Protein 3UES (pdb70)

Radius of gyration: 29.98 Å; Cα contacts (8 Å, |Δi|>4): 2224; chains: 2; bounding box: 61×83×95 Å

Foldseek 3Di:
DDLVQAQFFFADPLLVVVVVQQEAAEAEDDLCLQVVDQDDQAPPQQQSGAFAPADLLQVLVLRVLLVGQAYEYAQADLNGEGQACAPLDNSYLLRYPYVDSPDRVLQVNLVSCVVSNHAYAYEYELRYNYDPCAQVEVVSLVSSLSVVLCSLAPRPAHAEYEYDLDDDQPDPGGDYQHPVVVSVVSCCVRHVSHAYEPLAASEHEQADAALDFALAWFQKFQSCSNRQSRRVDDHSNDSDGDDCVNCVVRVNRIHGHFYAHHYEQFPGQADDVVGPVVGHALVRVLVSSQRASQRRYRYYYYQYAHSNNHRDVRNSNSSNSNSVVVVVVVVLFLPFDWDKDWPADRVQRVLAPPPDLPGWDWHPQPSQKTKMKTFGPAWDKFWKKKWAFSSSRHWWQAKKWKKFQAPVRDIGTFDMGGGAYGMHIGGGDIGIGRMMMITRNGTSTITIIRYITTGHD/DFDLVQAFFFFADPLLVVVLVQQEAAEAEDDLCLQVVDQDDLAPDQQQSQAFAPADLLQVLVLLVLLVGQAYEYAQADQNGEGQACQPLDNRYLLRYCHVDSPGRVLQVNLVSCVVSNHAYAYEYEPHHNYDPCALVEVVVLVVSLSVLLVSLAPRPAHAEYEYALDDDLPDPGGAYQHPVVVSVVSCCVRHVSHHYEPLAQNEHEQADAALDAALAWFQKFQSCQNHQSRRVDDHSNDSDGDPCVNCRVVHNRIHGHFYAHEYEQFPGQEDDVVGPVRGHALVRVLVSSLRASQRRYRYYYYFYAHSNNHRDVRNSNSSNSNSVVVVVVVVQLLPFDWQKAWQADRVQRVLANVPDLQGWDWHPQPSQWTKIKTFHPAFDKFWKKKWAFSRSRHWWQAKKWKKFQAVVRRIGTFDMGGTAYGMHIGGGDTGTGRMMMITSNGTSGITIIRYIGTGHD

Solvent-accessible surface area: 34721 Å² total; per-residue (Å²): 104,68,36,56,2,4,0,22,0,58,6,12,60,31,8,20,50,6,4,67,20,21,5,0,0,2,0,6,2,3,2,0,2,53,40,94,90,62,103,0,112,10,129,21,82,27,59,92,0,84,6,162,87,10,54,9,57,49,0,0,82,5,0,72,48,0,44,12,31,0,0,0,0,0,0,0,14,2,3,3,2,0,2,2,58,8,177,75,25,169,22,1,0,27,43,7,63,5,101,148,18,172,6,20,0,0,91,41,0,2,76,0,0,126,155,46,68,10,100,9,0,0,0,0,0,1,2,1,57,20,22,136,10,2,23,136,22,141,52,0,9,61,12,0,7,17,0,0,11,6,0,2,38,68,8,31,103,4,21,1,0,3,0,21,28,38,70,33,43,59,208,148,39,104,84,16,167,35,57,24,77,42,0,39,9,0,0,68,5,2,21,11,95,0,1,0,0,7,0,0,27,6,0,1,39,4,10,40,80,86,12,115,22,19,113,70,3,17,0,0,0,2,67,100,4,55,65,34,43,29,158,174,106,34,34,3,106,49,100,74,7,1,24,81,156,35,1,44,85,62,31,18,68,0,1,5,3,0,0,1,0,0,9,11,0,7,89,5,46,2,20,16,130,73,26,43,119,111,26,49,47,14,86,98,1,19,73,16,4,2,50,0,3,2,4,3,4,1,2,0,0,0,0,0,0,10,47,81,0,43,4,18,151,51,0,41,115,10,0,96,6,0,8,113,70,15,59,92,5,88,116,35,14,84,61,45,157,28,127,18,178,22,57,20,34,82,108,20,6,63,61,1,63,70,68,68,144,91,35,44,0,116,3,71,108,127,29,107,72,21,19,0,39,0,53,14,90,107,62,44,39,1,17,0,0,0,0,19,7,9,8,76,56,2,0,20,0,41,62,0,91,0,13,1,34,26,70,105,69,61,108,117,71,25,18,87,14,12,3,1,0,32,11,32,11,23,121,34,127,81,31,86,0,36,15,0,26,0,58,3,89,20,26,0,71,19,2,11,0,6,53,2,10,3,3,134,63,120,52,69,35,54,0,4,0,21,0,65,6,13,61,34,7,20,51,6,4,71,20,14,5,0,0,2,0,6,1,3,2,0,4,43,44,90,106,62,102,0,133,10,130,24,83,26,57,92,0,64,6,110,124,12,61,11,55,46,0,0,82,5,0,71,42,0,48,10,28,0,0,0,0,0,0,0,14,3,3,4,2,0,3,4,58,10,173,81,29,216,19,1,0,55,56,7,58,4,102,153,19,180,5,23,0,0,84,42,0,2,74,0,0,125,156,46,69,10,100,7,0,0,0,0,0,2,1,2,63,23,25,140,10,5,29,143,23,140,48,0,9,59,15,0,7,18,0,0,14,8,0,3,39,74,6,30,99,4,23,1,0,3,0,20,27,40,70,34,42,60,181,146,32,111,76,14,173,32,56,22,78,42,0,39,9,0,0,68,5,2,11,8,95,0,1,0,0,7,0,0,27,6,0,2,40,4,8,39,77,88,11,117,22,19,116,65,4,18,0,0,0,1,64,99,4,57,64,34,42,28,157,176,109,32,35,2,108,49,102,76,7,1,25,78,152,36,1,36,83,60,28,13,65,0,1,5,3,0,0,0,1,0,9,10,0,8,89,4,46,2,16,12,134,88,26,47,122,109,24,50,48,16,84,98,1,20,73,16,1,2,52,0,4,2,4,4,4,1,1,0,0,0,0,0,0,9,27,91,0,71,3,15,137,49,0,26,87,9,0,61,6,0,9,148,85,10,55,117,12,95,110,40,10,85,79,49,162,22,109,13,141,22,59,20,33,81,104,19,8,65,63,0,64,70,61,70,132,92,35,45,0,114,4,70,108,129,27,108,71,20,18,0,40,0,51,16,80,123,68,38,47,2,16,0,0,0,0,16,7,9,7,71,46,3,0,20,0,40,62,0,92,0,10,1,32,26,69,108,64,60,105,118,72,24,16,88,13,12,3,1,0,28,14,30,10,22,117,33,126,87,33,87,0,36,16,0,24,0,56,2,87,18,27,0,71,21,2,15,0,6,52,2,4,4,5,146,66

Secondary structure (DSSP, 8-state):
--HHHHTT----HHHHHHHTT-EEEEE--SHHHHHT-SS--S---GGG---SS--HHHHHHHHHHTT-SEEEEEEE-TT--BSS--TT-S-BGGGSSGGGGT--HHHHHHHHHHHTT-EEEEEE-S--SS-TTTTSSHHHHHHHHHHHHHHHHSSS--SEEEE-------TTS------HHHHHHHHHHH-TTSEEEESSSSBEE-S-SS----SS--SEEEGGGGGTT------TT-S-SSSHHHHGGGTT-EEE--EEEEEESSSSSS--GGGTT-PPPHHHHHHHHHHHHTBTEEEEEE-PPPTTSS--HHHHHHHHHHHHHHHHHHHHHHT---EEEESS-GGGGGGGSSS-TT--B---TT-SS-EEEEEEEEEEEEEEEEEEE-GGG---EEEEEEEEE-TTS-EEEEEEES--TT-EEEEEEEEEEEEEEEEEEEESSS--EEEEEEE--/---HHHHTT----HHHHHHHHH-EEEEE--SHHHHHT-SS--S---GGG---SS--HHHHHHHHHHTT-SEEEEEEE-TT--BSS--TT-S-BGGGSSGGGGT--HHHHHHHHHHHTT-EEEEEE-S--SS-TTTTSSHHHHHHHHHHHHHHHHHSS--SEEEE-------TT-------HHHHHHHHHHH-TTSEEEESSSSBEE-S-SS----SS--SEEEGGGGGTT------TT-S-SSSHHHHGGGTT-EEE--EEEEEESSSSSS--GGGTTSPPPHHHHHHHHHHHHTBTEEEEEE----TTSS--HHHHHHHHHHHHHHHHHHHHHHH---EEEESS-GGGGGGGSSS-TT--B---TT-SS-EEEEEEEEEEEEEEEEEEE-GGG---EEEEEEEEE-TTS-EEEEEEES--TT-EEEEEEEEEEEEEEEEEEEESSS--EEEEEEE--

Nearest PDB structures (foldseek):
  3ues-assembly1_A  TM=1.002E+00  e=0.000E+00  Bifidobacterium longum subsp. infantis ATCC 15697 = JCM 1222 = DSM 20088
  3uet-assembly1_B  TM=9.869E-01  e=4.294E-101  Bifidobacterium longum subsp. infantis ATCC 15697 = JCM 1222 = DSM 20088
  3mo4-assembly2_B  TM=9.809E-01  e=2.791E-100  Bifidobacterium longum subsp. infantis ATCC 15697 = JCM 1222 = DSM 20088
  3mo4-assembly1_A  TM=9.846E-01  e=1.029E-96  Bifidobacterium longum subsp. infantis ATCC 15697 = JCM 1222 = DSM 20088
  6orh-assembly1_A  TM=9.329E-01  e=2.055E-47  Streptococcus pneumoniae TIGR4

B-factor: mean 22.41, std 9.6, range [10.86, 83.69]

Structure (mmCIF, N/CA/C/O backbone):
data_3UES
#
_entry.id   3UES
#
_cell.length_a   63.981
_cell.length_b   120.597
_cell.length_c   142.469
_cell.angle_alpha   90.00
_cell.angle_beta   90.00
_cell.angle_gamma   90.00
#
_symmetry.space_group_name_H-M   'P 21 21 21'
#
loop_
_entity.id
_entity.type
_entity.pdbx_description
1 polymer Alpha-1,3/4-fucosidase
2 non-polymer (2S,3R,4S,5R)-2-METHYLPIPERIDINE-3,4,5-TRIOL
3 non-polymer 1,2-ETHANEDIOL
4 non-polymer 'SODIUM ION'
5 water water
#
loop_
_atom_site.group_PDB
_atom_site.id
_atom_site.type_symbol
_atom_site.label_atom_id
_atom_site.label_alt_id
_atom_site.label_comp_id
_atom_site.label_asym_id
_atom_site.label_entity_id
_atom_site.label_seq_id
_atom_site.pdbx_PDB_ins_code
_atom_site.Cartn_x
_atom_site.Cartn_y
_atom_site.Cartn_z
_atom_site.occupancy
_atom_site.B_iso_or_equiv
_atom_site.auth_seq_id
_atom_site.auth_comp_id
_atom_site.auth_asym_id
_atom_site.auth_atom_id
_atom_site.pdbx_PDB_model_num
ATOM 1 N N . ILE A 1 9 ? -3.655 -14.319 1.800 1.00 30.66 9 ILE A N 1
ATOM 2 C CA . ILE A 1 9 ? -4.560 -13.288 2.483 1.00 28.77 9 ILE A CA 1
ATOM 3 C C . ILE A 1 9 ? -5.432 -14.087 3.482 1.00 27.88 9 ILE A C 1
ATOM 4 O O . ILE A 1 9 ? -5.799 -15.246 3.258 1.00 34.50 9 ILE A O 1
ATOM 9 N N . ASN A 1 10 ? -5.876 -13.456 4.571 1.00 24.99 10 ASN A N 1
ATOM 10 C CA . ASN A 1 10 ? -6.647 -14.209 5.533 1.00 25.44 10 ASN A CA 1
ATOM 11 C C . ASN A 1 10 ? -8.079 -13.745 5.604 1.00 25.42 10 ASN A C 1
ATOM 12 O O . ASN A 1 10 ? -8.365 -12.838 6.372 1.00 22.31 10 ASN A O 1
ATOM 17 N N . LEU A 1 11 ? -8.928 -14.273 4.751 1.00 21.93 11 LEU A N 1
ATOM 18 C CA . LEU A 1 11 ? -10.295 -13.828 4.643 1.00 23.20 11 LEU A CA 1
ATOM 19 C C . LEU A 1 11 ? -11.065 -14.208 5.891 1.00 22.86 11 LEU A C 1
ATOM 20 O O . LEU A 1 11 ? -11.986 -13.507 6.307 1.00 19.82 11 LEU A O 1
ATOM 25 N N . ASN A 1 12 ? -10.716 -15.315 6.560 1.00 20.24 12 ASN A N 1
ATOM 26 C CA . ASN A 1 12 ? -11.490 -15.639 7.800 1.00 19.93 12 ASN A CA 1
ATOM 27 C C . ASN A 1 12 ? -11.322 -14.532 8.873 1.00 20.23 12 ASN A C 1
ATOM 28 O O . ASN A 1 12 ? -12.144 -14.412 9.751 1.00 22.49 12 ASN A O 1
ATOM 33 N N . TYR A 1 13 ? -10.174 -13.865 8.843 1.00 18.42 13 TYR A N 1
ATOM 34 C CA . TYR A 1 13 ? -9.979 -12.714 9.743 1.00 17.45 13 TYR A CA 1
ATOM 35 C C . TYR A 1 13 ? -10.631 -11.472 9.163 1.00 16.25 13 TYR A C 1
ATOM 36 O O . TYR A 1 13 ? -11.550 -10.835 9.727 1.00 16.81 13 TYR A O 1
ATOM 45 N N . LEU A 1 14 ? -10.235 -11.118 7.924 1.00 16.75 14 LEU A N 1
ATOM 46 C CA . LEU A 1 14 ? -10.679 -9.836 7.369 1.00 17.16 14 LEU A CA 1
ATOM 47 C C . LEU A 1 14 ? -12.174 -9.746 7.236 1.00 16.47 14 LEU A C 1
ATOM 48 O O . LEU A 1 14 ? -12.756 -8.682 7.463 1.00 16.40 14 LEU A O 1
ATOM 53 N N . ALA A 1 15 ? -12.869 -10.815 6.814 1.00 16.91 15 ALA A N 1
ATOM 54 C CA . ALA A 1 15 ? -14.287 -10.807 6.669 1.00 15.83 15 ALA A CA 1
ATOM 55 C C . ALA A 1 15 ? -15.156 -10.797 7.943 1.00 14.92 15 ALA A C 1
ATOM 56 O O . ALA A 1 15 ? -16.404 -10.784 7.953 1.00 16.76 15 ALA A O 1
ATOM 58 N N . ASN A 1 16 ? -14.414 -10.866 9.037 1.00 14.49 16 ASN A N 1
ATOM 59 C CA . ASN A 1 16 ? -15.032 -10.916 10.373 1.00 14.34 16 ASN A CA 1
ATOM 60 C C . ASN A 1 16 ? -14.650 -9.796 11.297 1.00 14.06 16 ASN A C 1
ATOM 61 O O . ASN A 1 16 ? -15.056 -9.800 12.457 1.00 16.40 16 ASN A O 1
ATOM 66 N N . VAL A 1 17 ? -13.886 -8.825 10.719 1.00 14.36 17 VAL A N 1
ATOM 67 C CA . VAL A 1 17 ? -13.578 -7.572 11.484 1.00 14.44 17 VAL A CA 1
ATOM 68 C C . VAL A 1 17 ? -14.882 -6.741 11.546 1.00 15.26 17 VAL A C 1
ATOM 69 O O . VAL A 1 17 ? -15.557 -6.514 10.530 1.00 15.30 17 VAL A O 1
ATOM 73 N N . ARG A 1 18 ? -15.291 -6.310 12.757 1.00 13.51 18 ARG A N 1
ATOM 74 C CA . ARG A 1 18 ? -16.601 -5.753 12.951 1.00 14.46 18 ARG A CA 1
ATOM 75 C C . ARG A 1 18 ? -16.494 -4.396 13.707 1.00 14.04 18 ARG A C 1
ATOM 76 O O . ARG A 1 18 ? -15.540 -4.159 14.453 1.00 15.86 18 ARG A O 1
ATOM 84 N N . PRO A 1 19 ? -17.524 -3.556 13.554 1.00 13.50 19 PRO A N 1
ATOM 85 C CA . PRO A 1 19 ? -17.573 -2.300 14.354 1.00 13.52 19 PRO A CA 1
ATOM 86 C C . PRO A 1 19 ? -17.856 -2.625 15.818 1.00 12.78 19 PRO A C 1
ATOM 87 O O . PRO A 1 19 ? -18.589 -3.494 16.158 1.00 16.01 19 PRO A O 1
ATOM 91 N N . SER A 1 20 ? -17.358 -1.765 16.690 1.00 13.14 20 SER A N 1
ATOM 92 C CA . SER A 1 20 ? -17.841 -1.811 18.039 1.00 13.87 20 SER A CA 1
ATOM 93 C C . SER A 1 20 ? -19.281 -1.226 18.149 1.00 15.03 20 SER A C 1
ATOM 94 O O . SER A 1 20 ? -19.778 -0.584 17.174 1.00 14.92 20 SER A O 1
ATOM 97 N N . SER A 1 21 ? -19.899 -1.412 19.313 1.00 16.04 21 SER A N 1
ATOM 98 C CA . SER A 1 21 ? -21.272 -0.845 19.458 1.00 14.93 21 SER A CA 1
ATOM 99 C C . SER A 1 21 ? -21.299 0.677 19.240 1.00 14.54 21 SER A C 1
ATOM 100 O O . SER A 1 21 ? -22.260 1.208 18.675 1.00 15.18 21 SER A O 1
ATOM 103 N N . ARG A 1 22 ? -20.260 1.312 19.734 1.00 14.13 22 ARG A N 1
ATOM 104 C CA . ARG A 1 22 ? -20.265 2.800 19.527 1.00 14.55 22 ARG A CA 1
ATOM 105 C C . ARG A 1 22 ? -20.085 3.201 18.094 1.00 14.24 22 ARG A C 1
ATOM 106 O O . ARG A 1 22 ? -20.671 4.161 17.591 1.00 13.67 22 ARG A O 1
ATOM 114 N N . GLN A 1 23 ? -19.261 2.434 17.377 1.00 13.85 23 GLN A N 1
ATOM 115 C CA . GLN A 1 23 ? -19.047 2.689 15.962 1.00 13.59 23 GLN A CA 1
ATOM 116 C C . GLN A 1 23 ? -20.326 2.378 15.180 1.00 13.31 23 GLN A C 1
ATOM 117 O O . GLN A 1 23 ? -20.604 3.091 14.153 1.00 13.80 23 GLN A O 1
ATOM 123 N N . LEU A 1 24 ? -21.079 1.361 15.574 1.00 14.48 24 LEU A N 1
ATOM 124 C CA . LEU A 1 24 ? -22.328 1.051 14.841 1.00 15.04 24 LEU A CA 1
ATOM 125 C C . LEU A 1 24 ? -23.340 2.105 15.079 1.00 14.95 24 LEU A C 1
ATOM 126 O O . LEU A 1 24 ? -24.031 2.547 14.112 1.00 14.68 24 LEU A O 1
ATOM 131 N N . ALA A 1 25 ? -23.439 2.563 16.317 1.00 13.31 25 ALA A N 1
ATOM 132 C CA . ALA A 1 25 ? -24.398 3.634 16.615 1.00 14.39 25 ALA A CA 1
ATOM 133 C C . ALA A 1 25 ? -24.054 4.902 15.891 1.00 15.87 25 ALA A C 1
ATOM 134 O O . ALA A 1 25 ? -24.908 5.604 15.350 1.00 16.32 25 ALA A O 1
ATOM 136 N N . TRP A 1 26 ? -22.750 5.214 15.814 1.00 13.18 26 TRP A N 1
ATOM 137 C CA . TRP A 1 26 ? -22.335 6.451 15.100 1.00 13.30 26 TRP A CA 1
ATOM 138 C C . TRP A 1 26 ? -22.678 6.262 13.625 1.00 13.84 26 TRP A C 1
ATOM 139 O O . TRP A 1 26 ? -23.159 7.208 12.993 1.00 14.16 26 TRP A O 1
ATOM 150 N N . GLN A 1 27 ? -22.444 5.072 13.074 1.00 14.77 27 GLN A N 1
ATOM 151 C CA . GLN A 1 27 ? -22.710 4.935 11.630 1.00 13.20 27 GLN A CA 1
ATOM 152 C C . GLN A 1 27 ? -24.167 5.142 11.297 1.00 14.01 27 GLN A C 1
ATOM 153 O O . GLN A 1 27 ? -24.506 5.697 10.189 1.00 15.17 27 GLN A O 1
ATOM 159 N N . ARG A 1 28 ? -25.011 4.809 12.216 1.00 14.44 28 ARG A N 1
ATOM 160 C CA . ARG A 1 28 ? -26.462 4.946 11.979 1.00 13.76 28 ARG A CA 1
ATOM 161 C C . ARG A 1 28 ? -26.926 6.412 12.077 1.00 16.55 28 ARG A C 1
ATOM 162 O O . ARG A 1 28 ? -28.096 6.682 11.690 1.00 17.54 28 ARG A O 1
ATOM 170 N N . MET A 1 29 ? -26.088 7.297 12.554 1.00 14.84 29 MET A N 1
ATOM 171 C CA . MET A 1 29 ? -26.447 8.721 12.456 1.00 13.28 29 MET A CA 1
ATOM 172 C C . MET A 1 29 ? -26.429 9.254 11.033 1.00 14.07 29 MET A C 1
ATOM 173 O O . MET A 1 29 ? -27.245 10.164 10.775 1.00 16.85 29 MET A O 1
ATOM 178 N N . GLU A 1 30 ? -25.451 8.809 10.200 1.00 15.27 30 GLU A N 1
ATOM 179 C CA . GLU A 1 30 ? -25.354 9.104 8.730 1.00 15.51 30 GLU A CA 1
ATOM 180 C C . GLU A 1 30 ? -24.876 10.528 8.394 1.00 15.82 30 GLU A C 1
ATOM 181 O O . GLU A 1 30 ? -23.883 10.656 7.702 1.00 16.25 30 GLU A O 1
ATOM 187 N N . MET A 1 31 ? -25.553 11.570 8.927 1.00 13.92 31 MET A N 1
ATOM 188 C CA . MET A 1 31 ? -25.144 12.952 8.689 1.00 14.00 31 MET A CA 1
ATOM 189 C C . MET A 1 31 ? -25.485 13.751 9.914 1.00 14.69 31 MET A C 1
ATOM 190 O O . MET A 1 31 ? -26.545 13.606 10.537 1.00 16.64 31 MET A O 1
ATOM 195 N N . TYR A 1 32 ? -24.539 14.592 10.191 1.00 14.73 32 TYR A N 1
ATOM 196 C CA . TYR A 1 32 ? -24.683 15.535 11.324 1.00 14.81 32 TYR A CA 1
ATOM 197 C C . TYR A 1 32 ? -23.854 16.779 11.009 1.00 15.21 32 TYR A C 1
ATOM 198 O O . TYR A 1 32 ? -23.115 16.837 9.993 1.00 15.46 32 TYR A O 1
ATOM 207 N N . ALA A 1 33 ? -24.026 17.816 11.883 1.00 14.22 33 ALA A N 1
ATOM 208 C CA . ALA A 1 33 ? -23.494 19.118 11.502 1.00 14.75 33 ALA A CA 1
ATOM 209 C C . ALA A 1 33 ? -22.257 19.532 12.282 1.00 14.25 33 ALA A C 1
ATOM 210 O O . ALA A 1 33 ? -22.058 19.075 13.415 1.00 16.91 33 ALA A O 1
ATOM 212 N N . PHE A 1 34 ? -21.435 20.367 11.661 1.00 15.50 34 PHE A N 1
ATOM 213 C CA . PHE A 1 34 ? -20.329 21.095 12.328 1.00 15.56 34 PHE A CA 1
ATOM 214 C C . PHE A 1 34 ? -20.804 22.526 12.484 1.00 16.90 34 PHE A C 1
ATOM 215 O O . PHE A 1 34 ? -21.517 23.035 11.591 1.00 16.62 34 PHE A O 1
ATOM 223 N N . LEU A 1 35 ? -20.417 23.132 13.604 1.00 15.18 35 LEU A N 1
ATOM 224 C CA . LEU A 1 35 ? -20.597 24.594 13.771 1.00 14.23 35 LEU A CA 1
ATOM 225 C C . LEU A 1 35 ? -19.259 25.161 14.118 1.00 16.09 35 LEU A C 1
ATOM 226 O O . LEU A 1 35 ? -18.793 24.982 15.285 1.00 16.28 35 LEU A O 1
ATOM 231 N N . HIS A 1 36 ? -18.637 25.787 13.112 1.00 16.17 36 HIS A N 1
ATOM 232 C CA . HIS A 1 36 ? -17.426 26.563 13.390 1.00 17.59 36 HIS A CA 1
ATOM 233 C C . HIS A 1 36 ? -17.865 27.989 13.800 1.00 17.72 36 HIS A C 1
ATOM 234 O O . HIS A 1 36 ? -18.440 28.767 12.938 1.00 17.52 36 HIS A O 1
ATOM 241 N N . PHE A 1 37 ? -17.627 28.348 15.071 1.00 16.69 37 PHE A N 1
ATOM 242 C CA . PHE A 1 37 ? -18.023 29.656 15.603 1.00 16.13 37 PHE A CA 1
ATOM 243 C C . PHE A 1 37 ? -17.003 29.991 16.633 1.00 16.45 37 PHE A C 1
ATOM 244 O O . PHE A 1 37 ? -16.630 29.152 17.461 1.00 17.32 37 PHE A O 1
ATOM 252 N N . GLY A 1 38 ? -16.642 31.303 16.745 1.00 17.21 38 GLY A N 1
ATOM 253 C CA . GLY A 1 38 ? -15.856 31.732 17.900 1.00 17.11 38 GLY A CA 1
ATOM 254 C C . GLY A 1 38 ? -15.155 33.040 17.572 1.00 17.46 38 GLY A C 1
ATOM 255 O O . GLY A 1 38 ? -15.763 33.870 16.883 1.00 18.51 38 GLY A O 1
ATOM 256 N N . MET A 1 39 ? -13.914 33.141 17.992 1.00 18.08 39 MET A N 1
ATOM 257 C CA . MET A 1 39 ? -13.165 34.392 17.694 1.00 19.59 39 MET A CA 1
ATOM 258 C C . MET A 1 39 ? -13.046 34.672 16.244 1.00 20.27 39 MET A C 1
ATOM 259 O O . MET A 1 39 ? -13.168 35.852 15.843 1.00 20.58 39 MET A O 1
ATOM 264 N N . ASN A 1 40 ? -12.792 33.646 15.408 1.00 17.95 40 ASN A N 1
ATOM 265 C CA . ASN A 1 40 ? -12.625 33.879 13.991 1.00 18.33 40 ASN A CA 1
ATOM 266 C C . ASN A 1 40 ? -13.866 34.426 13.314 1.00 19.65 40 ASN A C 1
ATOM 267 O O . ASN A 1 40 ? -13.741 35.071 12.264 1.00 19.03 40 ASN A O 1
ATOM 272 N N . THR A 1 41 ? -15.075 34.174 13.904 1.00 18.21 41 THR A N 1
ATOM 273 C CA . THR A 1 41 ? -16.331 34.732 13.370 1.00 19.34 41 THR A CA 1
ATOM 274 C C . THR A 1 41 ? -16.230 36.265 13.460 1.00 19.74 41 THR A C 1
ATOM 275 O O . THR A 1 41 ? -16.651 36.932 12.507 1.00 21.45 41 THR A O 1
ATOM 279 N N . MET A 1 42 ? -15.684 36.706 14.570 1.00 21.39 42 MET A N 1
ATOM 280 C CA . MET A 1 42 ? -15.603 38.158 14.870 1.00 21.71 42 MET A CA 1
ATOM 281 C C . MET A 1 42 ? -14.442 38.822 14.127 1.00 26.06 42 MET A C 1
ATOM 282 O O . MET A 1 42 ? -14.557 40.011 13.747 1.00 25.05 42 MET A O 1
ATOM 287 N N . THR A 1 43 ? -13.354 38.106 13.863 1.00 21.56 43 THR A N 1
ATOM 288 C CA . THR A 1 43 ? -12.203 38.658 13.154 1.00 23.13 43 THR A CA 1
ATOM 289 C C . THR A 1 43 ? -12.177 38.395 11.631 1.00 23.05 43 THR A C 1
ATOM 290 O O . THR A 1 43 ? -11.259 38.843 10.882 1.00 23.13 43 THR A O 1
ATOM 294 N N . ASP A 1 44 ? -13.189 37.667 11.129 1.00 21.51 44 ASP A N 1
ATOM 295 C CA . ASP A 1 44 ? -13.377 37.301 9.745 1.00 21.45 44 ASP A CA 1
ATOM 296 C C . ASP A 1 44 ? -12.168 36.542 9.180 1.00 23.60 44 ASP A C 1
ATOM 297 O O . ASP A 1 44 ? -11.622 36.797 8.098 1.00 24.44 44 ASP A O 1
ATOM 302 N N . ARG A 1 45 ? -11.743 35.492 9.925 1.00 21.91 45 ARG A N 1
ATOM 303 C CA . ARG A 1 45 ? -10.568 34.744 9.559 1.00 20.46 45 ARG A CA 1
ATOM 304 C C . ARG A 1 45 ? -10.927 33.238 9.556 1.00 18.75 45 ARG A C 1
ATOM 305 O O . ARG A 1 45 ? -12.035 32.851 10.103 1.00 21.04 45 ARG A O 1
ATOM 313 N N . GLU A 1 46 ? -10.100 32.534 8.796 1.00 18.72 46 GLU A N 1
ATOM 314 C CA . GLU A 1 46 ? -10.218 31.051 8.843 1.00 19.17 46 GLU A CA 1
ATOM 315 C C . GLU A 1 46 ? -9.396 30.479 9.915 1.00 18.58 46 GLU A C 1
ATOM 316 O O . GLU A 1 46 ? -9.835 29.470 10.547 1.00 19.03 46 GLU A O 1
ATOM 322 N N . TRP A 1 47 ? -8.116 30.896 10.068 1.00 18.31 47 TRP A N 1
ATOM 323 C CA . TRP A 1 47 ? -7.360 30.484 11.283 1.00 16.26 47 TRP A CA 1
ATOM 324 C C . TRP A 1 47 ? -6.972 31.788 11.956 1.00 18.52 47 TRP A C 1
ATOM 325 O O . TRP A 1 47 ? -6.462 32.764 11.291 1.00 18.67 47 TRP A O 1
ATOM 336 N N . GLY A 1 48 ? -7.212 31.798 13.258 1.00 17.85 48 GLY A N 1
ATOM 337 C CA . GLY A 1 48 ? -6.831 32.992 14.071 1.00 17.48 48 GLY A CA 1
ATOM 338 C C . GLY A 1 48 ? -5.340 32.918 14.320 1.00 20.26 48 GLY A C 1
ATOM 339 O O . GLY A 1 48 ? -4.765 31.857 14.407 1.00 22.59 48 GLY A O 1
ATOM 340 N N . LEU A 1 49 ? -4.725 34.091 14.580 1.00 20.92 49 LEU A N 1
ATOM 341 C CA . LEU A 1 49 ? -3.324 34.093 14.898 1.00 23.27 49 LEU A CA 1
ATOM 342 C C . LEU A 1 49 ? -3.053 33.747 16.367 1.00 21.69 49 LEU A C 1
ATOM 343 O O . LEU A 1 49 ? -1.895 33.463 16.677 1.00 23.72 49 LEU A O 1
ATOM 348 N N . GLY A 1 50 ? -4.068 33.710 17.264 1.00 20.04 50 GLY A N 1
ATOM 349 C CA . GLY A 1 50 ? -3.739 33.531 18.642 1.00 18.86 50 GLY A CA 1
ATOM 350 C C . GLY A 1 50 ? -3.643 34.881 19.356 1.00 18.68 50 GLY A C 1
ATOM 351 O O . GLY A 1 50 ? -3.362 35.912 18.677 1.00 21.01 50 GLY A O 1
ATOM 352 N N . HIS A 1 51 ? -3.882 34.879 20.665 1.00 19.34 51 HIS A N 1
ATOM 353 C CA . HIS A 1 51 ? -3.684 36.062 21.580 1.00 19.55 51 HIS A CA 1
ATOM 354 C C . HIS A 1 51 ? -4.584 37.197 21.143 1.00 22.54 51 HIS A C 1
ATOM 355 O O . HIS A 1 51 ? -4.371 38.341 21.586 1.00 22.54 51 HIS A O 1
ATOM 362 N N . GLU A 1 52 ? -5.700 36.904 20.415 1.00 19.69 52 GLU A N 1
ATOM 363 C CA . GLU A 1 52 ? -6.700 37.922 20.189 1.00 20.31 52 GLU A CA 1
ATOM 364 C C . GLU A 1 52 ? -7.257 38.479 21.479 1.00 21.28 52 GLU A C 1
ATOM 365 O O . GLU A 1 52 ? -7.493 37.770 22.469 1.00 22.07 52 GLU A O 1
ATOM 371 N N . ASP A 1 53 ? -7.539 39.782 21.516 1.00 21.39 53 ASP A N 1
ATOM 372 C CA . ASP A 1 53 ? -8.208 40.310 22.706 1.00 22.67 53 ASP A CA 1
ATOM 373 C C . ASP A 1 53 ? -9.628 39.783 22.887 1.00 21.86 53 ASP A C 1
ATOM 374 O O . ASP A 1 53 ? -10.432 39.915 21.961 1.00 21.74 53 ASP A O 1
ATOM 379 N N . PRO A 1 54 ? -9.921 39.189 24.068 1.00 23.65 54 PRO A N 1
ATOM 380 C CA . PRO A 1 54 ? -11.301 38.649 24.237 1.00 25.08 54 PRO A CA 1
ATOM 381 C C . PRO A 1 54 ? -12.377 39.758 24.080 1.00 24.47 54 PRO A C 1
ATOM 382 O O . PRO A 1 54 ? -13.550 39.463 23.784 1.00 23.46 54 PRO A O 1
ATOM 386 N N . ALA A 1 55 ? -12.002 41.059 24.267 1.00 22.43 55 ALA A N 1
ATOM 387 C CA . ALA A 1 55 ? -13.007 42.058 23.975 1.00 25.69 55 ALA A CA 1
ATOM 388 C C . ALA A 1 55 ? -13.564 42.011 22.569 1.00 26.13 55 ALA A C 1
ATOM 389 O O . ALA A 1 55 ? -14.680 42.508 22.355 1.00 26.00 55 ALA A O 1
ATOM 391 N N . LEU A 1 56 ? -12.848 41.412 21.563 1.00 21.03 56 LEU A N 1
ATOM 392 C CA . LEU A 1 56 ? -13.377 41.321 20.226 1.00 23.73 56 LEU A CA 1
ATOM 393 C C . LEU A 1 56 ? -14.554 40.308 20.116 1.00 21.99 56 LEU A C 1
ATOM 394 O O . LEU A 1 56 ? -15.313 40.365 19.136 1.00 24.70 56 LEU A O 1
ATOM 399 N N . PHE A 1 57 ? -14.642 39.392 21.104 1.00 23.02 57 PHE A N 1
ATOM 400 C CA . PHE A 1 57 ? -15.788 38.442 21.077 1.00 21.79 57 PHE A CA 1
ATOM 401 C C . PHE A 1 57 ? -17.082 39.032 21.595 1.00 20.24 57 PHE A C 1
ATOM 402 O O . PHE A 1 57 ? -17.395 38.893 22.769 1.00 19.76 57 PHE A O 1
ATOM 410 N N . ASN A 1 58 ? -17.757 39.688 20.666 1.00 20.35 58 ASN A N 1
ATOM 411 C CA . ASN A 1 58 ? -19.017 40.389 21.014 1.00 22.69 58 ASN A CA 1
ATOM 412 C C . ASN A 1 58 ? -20.130 40.191 20.027 1.00 23.94 58 ASN A C 1
ATOM 413 O O . ASN A 1 58 ? -20.792 41.168 19.575 1.00 26.46 58 ASN A O 1
ATOM 418 N N . PRO A 1 59 ? -20.411 38.927 19.646 1.00 21.73 59 PRO A N 1
ATOM 419 C CA . PRO A 1 59 ? -21.496 38.721 18.726 1.00 21.20 59 PRO A CA 1
ATOM 420 C C . PRO A 1 59 ? -22.828 39.238 19.276 1.00 21.46 59 PRO A C 1
ATOM 421 O O . PRO A 1 59 ? -23.081 39.132 20.497 1.00 23.60 59 PRO A O 1
ATOM 425 N N . ARG A 1 60 ? -23.645 39.742 18.343 1.00 26.38 60 ARG A N 1
ATOM 426 C CA . ARG A 1 60 ? -24.932 40.313 18.764 1.00 29.59 60 ARG A CA 1
ATOM 427 C C . ARG A 1 60 ? -25.995 39.188 18.513 1.00 26.62 60 ARG A C 1
ATOM 428 O O . ARG A 1 60 ? -25.872 38.467 17.557 1.00 27.82 60 ARG A O 1
ATOM 436 N N . ASN A 1 61 ? -26.946 39.070 19.412 1.00 27.87 61 ASN A N 1
ATOM 437 C CA . ASN A 1 61 ? -28.197 38.348 19.158 1.00 27.61 61 ASN A CA 1
ATOM 438 C C . ASN A 1 61 ? -27.879 36.835 18.884 1.00 29.21 61 ASN A C 1
ATOM 439 O O . ASN A 1 61 ? -28.498 36.210 18.025 1.00 28.47 61 ASN A O 1
ATOM 444 N N . VAL A 1 62 ? -26.891 36.270 19.577 1.00 23.91 62 VAL A N 1
ATOM 445 C CA . VAL A 1 62 ? -26.677 34.769 19.414 1.00 19.41 62 VAL A CA 1
ATOM 446 C C . VAL A 1 62 ? -27.953 34.043 19.836 1.00 20.28 62 VAL A C 1
ATOM 447 O O . VAL A 1 62 ? -28.466 34.210 20.981 1.00 22.13 62 VAL A O 1
ATOM 451 N N . ASP A 1 63 ? -28.465 33.283 18.881 1.00 17.53 63 ASP A N 1
ATOM 452 C CA . ASP A 1 63 ? -29.697 32.599 19.128 1.00 18.23 63 ASP A CA 1
ATOM 453 C C . ASP A 1 63 ? -29.498 31.170 18.633 1.00 17.46 63 ASP A C 1
ATOM 454 O O . ASP A 1 63 ? -29.725 30.868 17.441 1.00 19.24 63 ASP A O 1
ATOM 459 N N . VAL A 1 64 ? -29.064 30.335 19.626 1.00 18.23 64 VAL A N 1
ATOM 460 C CA . VAL A 1 64 ? -28.739 28.935 19.223 1.00 17.61 64 VAL A CA 1
ATOM 461 C C . VAL A 1 64 ? -29.983 28.184 18.873 1.00 19.88 64 VAL A C 1
ATOM 462 O O . VAL A 1 64 ? -29.869 27.209 18.146 1.00 19.70 64 VAL A O 1
ATOM 466 N N . ASP A 1 65 ? -31.199 28.608 19.329 1.00 19.32 65 ASP A N 1
ATOM 467 C CA . ASP A 1 65 ? -32.336 27.872 18.894 1.00 19.25 65 ASP A CA 1
ATOM 468 C C . ASP A 1 65 ? -32.588 28.086 17.410 1.00 18.78 65 ASP A C 1
ATOM 469 O O . ASP A 1 65 ? -33.101 27.139 16.737 1.00 20.60 65 ASP A O 1
ATOM 474 N N . GLN A 1 66 ? -32.301 29.276 16.842 1.00 18.33 66 GLN A N 1
ATOM 475 C CA . GLN A 1 66 ? -32.445 29.513 15.423 1.00 20.26 66 GLN A CA 1
ATOM 476 C C . GLN A 1 66 ? -31.534 28.491 14.640 1.00 20.82 66 GLN A C 1
ATOM 477 O O . GLN A 1 66 ? -31.938 27.882 13.678 1.00 22.03 66 GLN A O 1
ATOM 483 N N . TRP A 1 67 ? -30.326 28.358 15.186 1.00 17.94 67 TRP A N 1
ATOM 484 C CA . TRP A 1 67 ? -29.341 27.364 14.506 1.00 18.70 67 TRP A CA 1
ATOM 485 C C . TRP A 1 67 ? -29.910 25.988 14.632 1.00 17.19 67 TRP A C 1
ATOM 486 O O . TRP A 1 67 ? -29.923 25.317 13.595 1.00 19.96 67 TRP A O 1
ATOM 497 N N . MET A 1 68 ? -30.427 25.545 15.806 1.00 18.16 68 MET A N 1
ATOM 498 C CA . MET A 1 68 ? -30.852 24.155 15.900 1.00 18.54 68 MET A CA 1
ATOM 499 C C . MET A 1 68 ? -32.142 23.888 15.141 1.00 21.78 68 MET A C 1
ATOM 500 O O . MET A 1 68 ? -32.295 22.825 14.545 1.00 19.87 68 MET A O 1
ATOM 505 N N . ASP A 1 69 ? -33.050 24.888 15.079 1.00 19.82 69 ASP A N 1
ATOM 506 C CA . ASP A 1 69 ? -34.219 24.695 14.184 1.00 22.03 69 ASP A CA 1
ATOM 507 C C . ASP A 1 69 ? -33.795 24.444 12.722 1.00 18.81 69 ASP A C 1
ATOM 508 O O . ASP A 1 69 ? -34.404 23.590 12.054 1.00 21.26 69 ASP A O 1
ATOM 513 N N . ALA A 1 70 ? -32.773 25.149 12.231 1.00 18.11 70 ALA A N 1
ATOM 514 C CA . ALA A 1 70 ? -32.370 25.025 10.877 1.00 18.18 70 ALA A CA 1
ATOM 515 C C . ALA A 1 70 ? -31.695 23.658 10.693 1.00 20.66 70 ALA A C 1
ATOM 516 O O . ALA A 1 70 ? -31.876 23.047 9.658 1.00 20.84 70 ALA A O 1
ATOM 518 N N . LEU A 1 71 ? -30.924 23.213 11.705 1.00 20.23 71 LEU A N 1
ATOM 519 C CA . LEU A 1 71 ? -30.296 21.883 11.584 1.00 19.09 71 LEU A CA 1
ATOM 520 C C . LEU A 1 71 ? -31.328 20.748 11.602 1.00 18.36 71 LEU A C 1
ATOM 521 O O . LEU A 1 71 ? -31.126 19.727 10.855 1.00 18.94 71 LEU A O 1
ATOM 526 N N . VAL A 1 72 ? -32.413 20.877 12.401 1.00 19.24 72 VAL A N 1
ATOM 527 C CA . VAL A 1 72 ? -33.492 19.882 12.408 1.00 20.62 72 VAL A CA 1
ATOM 528 C C . VAL A 1 72 ? -34.168 19.865 11.014 1.00 20.71 72 VAL A C 1
ATOM 529 O O . VAL A 1 72 ? -34.407 18.765 10.434 1.00 21.13 72 VAL A O 1
ATOM 533 N N . ALA A 1 73 ? -34.356 21.030 10.414 1.00 20.65 73 ALA A N 1
ATOM 534 C CA . ALA A 1 73 ? -35.023 21.077 9.088 1.00 20.14 73 ALA A CA 1
ATOM 535 C C . ALA A 1 73 ? -34.131 20.464 8.038 1.00 21.92 73 ALA A C 1
ATOM 536 O O . ALA A 1 73 ? -34.578 19.952 7.035 1.00 22.78 73 ALA A O 1
ATOM 538 N N . GLY A 1 74 ? -32.803 20.532 8.225 1.00 19.86 74 GLY A N 1
ATOM 539 C CA . GLY A 1 74 ? -31.825 19.812 7.367 1.00 21.50 74 GLY A CA 1
ATOM 540 C C . GLY A 1 74 ? -31.673 18.319 7.633 1.00 19.29 74 GLY A C 1
ATOM 541 O O . GLY A 1 74 ? -30.950 17.687 6.887 1.00 21.49 74 GLY A O 1
ATOM 542 N N . GLY A 1 75 ? -32.369 17.751 8.599 1.00 19.81 75 GLY A N 1
ATOM 543 C CA . GLY A 1 75 ? -32.321 16.314 8.874 1.00 22.82 75 GLY A CA 1
ATOM 544 C C . GLY A 1 75 ? -31.019 15.903 9.538 1.00 22.03 75 GLY A C 1
ATOM 545 O O . GLY A 1 75 ? -30.649 14.715 9.486 1.00 23.43 75 GLY A O 1
ATOM 546 N N . MET A 1 76 ? -30.422 16.859 10.229 1.00 19.85 76 MET A N 1
ATOM 547 C CA . MET A 1 76 ? -29.174 16.435 10.986 1.00 18.19 76 MET A CA 1
ATOM 548 C C . MET A 1 76 ? -29.519 15.605 12.186 1.00 16.77 76 MET A C 1
ATOM 549 O O . MET A 1 76 ? -30.570 15.752 12.886 1.00 18.32 76 MET A O 1
ATOM 554 N N . ALA A 1 77 ? -28.597 14.642 12.506 1.00 16.66 77 ALA A N 1
ATOM 555 C CA . ALA A 1 77 ? -28.736 13.822 13.661 1.00 16.49 77 ALA A CA 1
ATOM 556 C C . ALA A 1 77 ? -28.075 14.340 14.952 1.00 15.11 77 ALA A C 1
ATOM 557 O O . ALA A 1 77 ? -28.347 13.830 16.041 1.00 17.60 77 ALA A O 1
ATOM 559 N N . GLY A 1 78 ? -27.176 15.283 14.705 1.00 17.35 78 GLY A N 1
ATOM 560 C CA . GLY A 1 78 ? -26.449 15.872 15.850 1.00 15.67 78 GLY A CA 1
ATOM 561 C C . GLY A 1 78 ? -25.611 17.028 15.319 1.00 14.36 78 GLY A C 1
ATOM 562 O O . GLY A 1 78 ? -25.714 17.444 14.155 1.00 15.11 78 GLY A O 1
ATOM 563 N N . VAL A 1 79 ? -24.884 17.644 16.268 1.00 15.60 79 VAL A N 1
ATOM 564 C CA . VAL A 1 79 ? -24.054 18.811 15.965 1.00 15.13 79 VAL A CA 1
ATOM 565 C C . VAL A 1 79 ? -22.763 18.741 16.759 1.00 14.76 79 VAL A C 1
ATOM 566 O O . VAL A 1 79 ? -22.831 18.404 17.957 1.00 16.80 79 VAL A O 1
ATOM 570 N N . ILE A 1 80 ? -21.670 19.140 16.114 1.00 14.84 80 ILE A N 1
ATOM 571 C CA . ILE A 1 80 ? -20.336 19.189 16.734 1.00 15.75 80 ILE A CA 1
ATOM 572 C C . ILE A 1 80 ? -19.982 20.665 16.751 1.00 15.18 80 ILE A C 1
ATOM 573 O O . ILE A 1 80 ? -19.793 21.282 15.713 1.00 15.95 80 ILE A O 1
ATOM 578 N N . LEU A 1 81 ? -19.783 21.180 17.976 1.00 15.40 81 LEU A N 1
ATOM 579 C CA . LEU A 1 81 ? -19.395 22.655 18.137 1.00 15.45 81 LEU A CA 1
ATOM 580 C C . LEU A 1 81 ? -17.871 22.762 18.264 1.00 14.57 81 LEU A C 1
ATOM 581 O O . LEU A 1 81 ? -17.237 22.016 19.044 1.00 15.35 81 LEU A O 1
ATOM 586 N N . THR A 1 82 ? -17.299 23.755 17.591 1.00 17.06 82 THR A N 1
ATOM 587 C CA . THR A 1 82 ? -15.887 24.149 17.849 1.00 15.24 82 THR A CA 1
ATOM 588 C C . THR A 1 82 ? -15.872 24.860 19.264 1.00 17.64 82 THR A C 1
ATOM 589 O O . THR A 1 82 ? -15.968 26.078 19.366 1.00 19.43 82 THR A O 1
ATOM 593 N N . CYS A 1 83 ? -15.642 24.079 20.291 1.00 14.70 83 CYS A N 1
ATOM 594 C CA . CYS A 1 83 ? -15.491 24.629 21.611 1.00 14.95 83 CYS A CA 1
ATOM 595 C C . CYS A 1 83 ? -14.229 25.436 21.783 1.00 16.09 83 CYS A C 1
ATOM 596 O O . CYS A 1 83 ? -14.147 26.370 22.604 1.00 14.95 83 CYS A O 1
ATOM 599 N N . LYS A 1 84 ? -13.207 25.023 21.081 1.00 13.57 84 LYS A N 1
ATOM 600 C CA . LYS A 1 84 ? -11.928 25.818 21.007 1.00 14.21 84 LYS A CA 1
ATOM 601 C C . LYS A 1 84 ? -11.316 25.474 19.674 1.00 15.33 84 LYS A C 1
ATOM 602 O O . LYS A 1 84 ? -11.107 24.284 19.352 1.00 14.89 84 LYS A O 1
ATOM 608 N N . HIS A 1 85 ? -11.080 26.490 18.824 1.00 14.30 85 HIS A N 1
ATOM 609 C CA . HIS A 1 85 ? -10.393 26.237 17.560 1.00 14.73 85 HIS A CA 1
ATOM 610 C C . HIS A 1 85 ? -8.873 26.511 17.723 1.00 14.38 85 HIS A C 1
ATOM 611 O O . HIS A 1 85 ? -8.372 26.561 18.867 1.00 15.66 85 HIS A O 1
ATOM 618 N N . HIS A 1 86 ? -8.132 26.511 16.625 1.00 14.71 86 HIS A N 1
ATOM 619 C CA . HIS A 1 86 ? -6.669 26.508 16.762 1.00 15.22 86 HIS A CA 1
ATOM 620 C C . HIS A 1 86 ? -6.201 27.841 17.464 1.00 14.94 86 HIS A C 1
ATOM 621 O O . HIS A 1 86 ? -5.117 27.816 18.109 1.00 15.83 86 HIS A O 1
ATOM 628 N N . ASP A 1 87 ? -6.961 28.931 17.324 1.00 15.84 87 ASP A N 1
ATOM 629 C CA . ASP A 1 87 ? -6.563 30.176 17.985 1.00 16.18 87 ASP A CA 1
ATOM 630 C C . ASP A 1 87 ? -6.607 30.095 19.451 1.00 20.28 87 ASP A C 1
ATOM 631 O O . ASP A 1 87 ? -5.930 30.888 20.118 1.00 20.41 87 ASP A O 1
ATOM 636 N N . GLY A 1 88 ? -7.331 29.117 20.023 1.00 17.41 88 GLY A N 1
ATOM 637 C CA . GLY A 1 88 ? -7.270 28.933 21.486 1.00 16.46 88 GLY A CA 1
ATOM 638 C C . GLY A 1 88 ? -8.366 29.626 22.321 1.00 14.74 88 GLY A C 1
ATOM 639 O O . GLY A 1 88 ? -8.479 29.325 23.495 1.00 15.84 88 GLY A O 1
ATOM 640 N N . PHE A 1 89 ? -9.223 30.439 21.690 1.00 15.55 89 PHE A N 1
ATOM 641 C CA . PHE A 1 89 ? -10.357 31.046 22.460 1.00 15.96 89 PHE A CA 1
ATOM 642 C C . PHE A 1 89 ? -11.466 30.019 22.816 1.00 16.68 89 PHE A C 1
ATOM 643 O O . PHE A 1 89 ? -11.962 29.352 21.877 1.00 17.24 89 PHE A O 1
ATOM 651 N N . CYS A 1 90 ? -11.831 29.952 24.096 1.00 15.60 90 CYS A N 1
ATOM 652 C CA . CYS A 1 90 ? -12.744 28.879 24.502 1.00 16.14 90 CYS A CA 1
ATOM 653 C C . CYS A 1 90 ? -14.114 29.416 24.646 1.00 18.50 90 CYS A C 1
ATOM 654 O O . CYS A 1 90 ? -14.328 30.496 25.259 1.00 18.30 90 CYS A O 1
ATOM 657 N N . LEU A 1 91 ? -15.086 28.694 24.094 1.00 15.36 91 LEU A N 1
ATOM 658 C CA . LEU A 1 91 ? -16.497 29.115 24.147 1.00 15.81 91 LEU A CA 1
ATOM 659 C C . LEU A 1 91 ? -17.220 28.782 25.424 1.00 14.81 91 LEU A C 1
ATOM 660 O O . LEU A 1 91 ? -18.467 28.968 25.496 1.00 16.62 91 LEU A O 1
ATOM 665 N N . TRP A 1 92 ? -16.504 28.282 26.432 1.00 14.76 92 TRP A N 1
ATOM 666 C CA . TRP A 1 92 ? -17.061 28.054 27.761 1.00 16.87 92 TRP A CA 1
ATOM 667 C C . TRP A 1 92 ? -16.081 28.645 28.763 1.00 16.47 92 TRP A C 1
ATOM 668 O O . TRP A 1 92 ? -14.899 28.808 28.451 1.00 15.30 92 TRP A O 1
ATOM 679 N N . PRO A 1 93 ? -16.524 28.980 29.986 1.00 16.85 93 PRO A N 1
ATOM 680 C CA . PRO A 1 93 ? -15.627 29.611 30.993 1.00 17.83 93 PRO A CA 1
ATOM 681 C C . PRO A 1 93 ? -14.770 28.578 31.680 1.00 16.91 93 PRO A C 1
ATOM 682 O O . PRO A 1 93 ? -14.974 28.209 32.839 1.00 18.33 93 PRO A O 1
ATOM 686 N N . SER A 1 94 ? -13.739 28.078 30.949 1.00 16.73 94 SER A N 1
ATOM 687 C CA . SER A 1 94 ? -12.791 27.096 31.527 1.00 16.62 94 SER A CA 1
ATOM 688 C C . SER A 1 94 ? -12.053 27.639 32.765 1.00 17.44 94 SER A C 1
ATOM 689 O O . SER A 1 94 ? -11.698 28.897 32.784 1.00 18.36 94 SER A O 1
ATOM 692 N N . ARG A 1 95 ? -11.760 26.762 33.693 1.00 16.69 95 ARG A N 1
ATOM 693 C CA . ARG A 1 95 ? -10.957 27.189 34.831 1.00 18.22 95 ARG A CA 1
ATOM 694 C C . ARG A 1 95 ? -9.491 27.119 34.490 1.00 17.82 95 ARG A C 1
ATOM 695 O O . ARG A 1 95 ? -8.545 27.509 35.322 1.00 24.15 95 ARG A O 1
ATOM 703 N N . LEU A 1 96 ? -9.160 26.667 33.298 1.00 17.04 96 LEU A N 1
ATOM 704 C CA . LEU A 1 96 ? -7.692 26.441 33.032 1.00 17.10 96 LEU A CA 1
ATOM 705 C C . LEU A 1 96 ? -6.999 27.579 32.304 1.00 17.81 96 LEU A C 1
ATOM 706 O O . LEU A 1 96 ? -5.777 27.479 32.046 1.00 18.49 96 LEU A O 1
ATOM 711 N N . THR A 1 97 ? -7.819 28.574 31.881 1.00 18.46 97 THR A N 1
ATOM 712 C CA . THR A 1 97 ? -7.322 29.720 31.152 1.00 17.32 97 THR A CA 1
ATOM 713 C C . THR A 1 97 ? -8.345 30.810 31.302 1.00 18.10 97 THR A C 1
ATOM 714 O O . THR A 1 97 ? -9.545 30.552 31.519 1.00 19.59 97 THR A O 1
ATOM 718 N N . ARG A 1 98 ? -7.889 32.048 31.087 1.00 18.68 98 ARG A N 1
ATOM 719 C CA . ARG A 1 98 ? -8.792 33.177 30.960 1.00 20.63 98 ARG A CA 1
ATOM 720 C C . ARG A 1 98 ? -9.073 33.606 29.551 1.00 18.00 98 ARG A C 1
ATOM 721 O O . ARG A 1 98 ? -9.876 34.561 29.283 1.00 18.50 98 ARG A O 1
ATOM 729 N N . HIS A 1 99 ? -8.479 32.829 28.567 1.00 16.87 99 HIS A N 1
ATOM 730 C CA . HIS A 1 99 ? -8.772 33.121 27.192 1.00 15.43 99 HIS A CA 1
ATOM 731 C C . HIS A 1 99 ? -10.086 32.487 26.748 1.00 17.75 99 HIS A C 1
ATOM 732 O O . HIS A 1 99 ? -10.102 31.502 25.969 1.00 17.01 99 HIS A O 1
ATOM 739 N N . THR A 1 100 ? -11.182 32.990 27.327 1.00 17.33 100 THR A N 1
ATOM 740 C CA . THR A 1 100 ? -12.512 32.358 27.126 1.00 17.61 100 THR A CA 1
ATOM 741 C C . THR A 1 100 ? -13.584 33.435 27.065 1.00 19.35 100 THR A C 1
ATOM 742 O O . THR A 1 100 ? -13.306 34.669 27.313 1.00 18.36 100 THR A O 1
ATOM 746 N N . VAL A 1 101 ? -14.820 33.008 26.866 1.00 17.63 101 VAL A N 1
ATOM 747 C CA . VAL A 1 101 ? -15.987 33.905 26.917 1.00 18.18 101 VAL A CA 1
ATOM 748 C C . VAL A 1 101 ? -16.031 34.675 28.287 1.00 17.78 101 VAL A C 1
ATOM 749 O O . VAL A 1 101 ? -16.720 35.733 28.266 1.00 18.67 101 VAL A O 1
ATOM 753 N N . ALA A 1 102 ? -15.442 34.177 29.369 1.00 17.29 102 ALA A N 1
ATOM 754 C CA . ALA A 1 102 ? -15.578 34.829 30.728 1.00 16.22 102 ALA A CA 1
ATOM 755 C C . ALA A 1 102 ? -14.829 36.176 30.632 1.00 18.91 102 ALA A C 1
ATOM 756 O O . ALA A 1 102 ? -15.073 37.058 31.491 1.00 20.15 102 ALA A O 1
ATOM 758 N N . SER A 1 103 ? -13.888 36.310 29.686 1.00 18.98 103 SER A N 1
ATOM 759 C CA . SER A 1 103 ? -13.080 37.554 29.612 1.00 19.34 103 SER A CA 1
ATOM 760 C C . SER A 1 103 ? -13.635 38.435 28.491 1.00 18.95 103 SER A C 1
ATOM 761 O O . SER A 1 103 ? -13.090 39.565 28.211 1.00 22.74 103 SER A O 1
ATOM 764 N N . SER A 1 104 ? -14.828 38.101 27.899 1.00 19.64 104 SER A N 1
ATOM 765 C CA . SER A 1 104 ? -15.380 38.815 26.753 1.00 19.95 104 SER A CA 1
ATOM 766 C C . SER A 1 104 ? -16.670 39.587 27.230 1.00 19.11 104 SER A C 1
ATOM 767 O O . SER A 1 104 ? -17.235 39.313 28.267 1.00 21.97 104 SER A O 1
ATOM 770 N N . PRO A 1 105 ? -17.086 40.555 26.412 1.00 20.39 105 PRO A N 1
ATOM 771 C CA . PRO A 1 105 ? -18.330 41.268 26.769 1.00 22.36 105 PRO A CA 1
ATOM 772 C C . PRO A 1 105 ? -19.554 40.507 26.431 1.00 26.20 105 PRO A C 1
ATOM 773 O O . PRO A 1 105 ? -20.625 40.917 26.815 1.00 25.99 105 PRO A O 1
ATOM 777 N N . TRP A 1 106 ? -19.443 39.358 25.718 1.00 20.70 106 TRP A N 1
ATOM 778 C CA . TRP A 1 106 ? -20.643 38.603 25.439 1.00 18.81 106 TRP A CA 1
ATOM 779 C C . TRP A 1 106 ? -21.324 38.128 26.680 1.00 18.81 106 TRP A C 1
ATOM 780 O O . TRP A 1 106 ? -20.707 37.591 27.640 1.00 20.02 106 TRP A O 1
ATOM 791 N N . ARG A 1 107 ? -22.692 38.316 26.688 1.00 19.49 107 ARG A N 1
ATOM 792 C CA . ARG A 1 107 ? -23.430 37.832 27.875 1.00 22.18 107 ARG A CA 1
ATOM 793 C C . ARG A 1 107 ? -22.921 38.428 29.189 1.00 20.66 107 ARG A C 1
ATOM 794 O O . ARG A 1 107 ? -23.002 37.771 30.265 1.00 22.61 107 ARG A O 1
ATOM 802 N N . GLU A 1 108 ? -22.350 39.635 29.041 1.00 25.26 108 GLU A N 1
ATOM 803 C CA . GLU A 1 108 ? -21.772 40.424 30.157 1.00 29.06 108 GLU A CA 1
ATOM 804 C C . GLU A 1 108 ? -20.683 39.638 30.874 1.00 27.63 108 GLU A C 1
ATOM 805 O O . GLU A 1 108 ? -20.453 39.739 32.083 1.00 25.99 108 GLU A O 1
ATOM 811 N N . GLY A 1 109 ? -20.001 38.731 30.113 1.00 21.87 109 GLY A N 1
ATOM 812 C CA . GLY A 1 109 ? -18.953 37.870 30.656 1.00 22.14 109 GLY A CA 1
ATOM 813 C C . GLY A 1 109 ? -19.434 36.656 31.363 1.00 22.69 109 GLY A C 1
ATOM 814 O O . GLY A 1 109 ? -18.618 35.968 31.920 1.00 21.18 109 GLY A O 1
ATOM 815 N N . LYS A 1 110 ? -20.796 36.429 31.462 1.00 21.31 110 LYS A N 1
ATOM 816 C CA . LYS A 1 110 ? -21.373 35.390 32.285 1.00 24.16 110 LYS A CA 1
ATOM 817 C C . LYS A 1 110 ? -21.929 34.285 31.381 1.00 18.96 110 LYS A C 1
ATOM 818 O O . LYS A 1 110 ? -22.692 33.436 31.887 1.00 26.17 110 LYS A O 1
ATOM 824 N N . GLY A 1 111 ? -21.480 34.272 30.133 1.00 20.34 111 GLY A N 1
ATOM 825 C CA . GLY A 1 111 ? -22.087 33.312 29.130 1.00 20.63 111 GLY A CA 1
ATOM 826 C C . GLY A 1 111 ? -21.298 31.969 29.042 1.00 20.64 111 GLY A C 1
ATOM 827 O O . GLY A 1 111 ? -20.180 31.824 29.541 1.00 18.77 111 GLY A O 1
ATOM 828 N N . ASP A 1 112 ? -21.993 30.973 28.477 1.00 19.68 112 ASP A N 1
ATOM 829 C CA . ASP A 1 112 ? -21.364 29.663 28.242 1.00 16.20 112 ASP A CA 1
ATOM 830 C C . ASP A 1 112 ? -22.020 29.156 26.962 1.00 16.01 112 ASP A C 1
ATOM 831 O O . ASP A 1 112 ? -23.159 28.634 27.023 1.00 16.90 112 ASP A O 1
ATOM 836 N N . LEU A 1 113 ? -21.372 29.372 25.836 1.00 15.93 113 LEU A N 1
ATOM 837 C CA . LEU A 1 113 ? -21.967 28.971 24.518 1.00 17.91 113 LEU A CA 1
ATOM 838 C C . LEU A 1 113 ? -21.953 27.439 24.362 1.00 15.90 113 LEU A C 1
ATOM 839 O O . LEU A 1 113 ? -22.872 26.892 23.734 1.00 17.26 113 LEU A O 1
ATOM 844 N N . VAL A 1 114 ? -21.020 26.727 25.037 1.00 15.57 114 VAL A N 1
ATOM 845 C CA . VAL A 1 114 ? -21.127 25.292 25.041 1.00 14.56 114 VAL A CA 1
ATOM 846 C C . VAL A 1 114 ? -22.394 24.832 25.757 1.00 17.29 114 VAL A C 1
ATOM 847 O O . VAL A 1 114 ? -23.074 23.907 25.281 1.00 18.17 114 VAL A O 1
ATOM 851 N N . ARG A 1 115 ? -22.781 25.515 26.886 1.00 16.52 115 ARG A N 1
ATOM 852 C CA . ARG A 1 115 ? -23.999 25.158 27.559 1.00 15.70 115 ARG A CA 1
ATOM 853 C C . ARG A 1 115 ? -25.173 25.472 26.659 1.00 16.84 115 ARG A C 1
ATOM 854 O O . ARG A 1 115 ? -26.155 24.676 26.533 1.00 17.42 115 ARG A O 1
ATOM 862 N N . GLU A 1 116 ? -25.206 26.671 26.085 1.00 18.12 116 GLU A N 1
ATOM 863 C CA . GLU A 1 116 ? -26.355 27.070 25.254 1.00 18.40 116 GLU A CA 1
ATOM 864 C C . GLU A 1 116 ? -26.610 26.096 24.077 1.00 17.57 116 GLU A C 1
ATOM 865 O O . GLU A 1 116 ? -27.751 25.642 23.904 1.00 18.95 116 GLU A O 1
ATOM 871 N N . VAL A 1 117 ? -25.498 25.712 23.391 1.00 17.36 117 VAL A N 1
ATOM 872 C CA . VAL A 1 117 ? -25.628 24.769 22.252 1.00 18.12 117 VAL A CA 1
ATOM 873 C C . VAL A 1 117 ? -26.045 23.401 22.698 1.00 17.09 117 VAL A C 1
ATOM 874 O O . VAL A 1 117 ? -26.966 22.790 22.128 1.00 19.14 117 VAL A O 1
ATOM 878 N N . SER A 1 118 ? -25.376 22.857 23.707 1.00 16.41 118 SER A N 1
ATOM 879 C CA . SER A 1 118 ? -25.742 21.548 24.242 1.00 15.67 118 SER A CA 1
ATOM 880 C C . SER A 1 118 ? -27.167 21.446 24.770 1.00 17.41 118 SER A C 1
ATOM 881 O O . SER A 1 118 ? -27.884 20.489 24.390 1.00 18.60 118 SER A O 1
ATOM 884 N N . GLU A 1 119 ? -27.635 22.496 25.472 1.00 18.23 119 GLU A N 1
ATOM 885 C CA . GLU A 1 119 ? -28.998 22.382 25.971 1.00 17.01 119 GLU A CA 1
ATOM 886 C C . GLU A 1 119 ? -29.986 22.530 24.806 1.00 16.96 119 GLU A C 1
ATOM 887 O O . GLU A 1 119 ? -31.023 21.837 24.800 1.00 18.71 119 GLU A O 1
ATOM 893 N N . SER A 1 120 ? -29.738 23.399 23.837 1.00 17.99 120 SER A N 1
ATOM 894 C CA . SER A 1 120 ? -30.645 23.566 22.738 1.00 16.97 120 SER A CA 1
ATOM 895 C C . SER A 1 120 ? -30.646 22.382 21.781 1.00 19.45 120 SER A C 1
ATOM 896 O O . SER A 1 120 ? -31.722 21.846 21.346 1.00 19.73 120 SER A O 1
ATOM 899 N N . ALA A 1 121 ? -29.467 21.754 21.707 1.00 16.71 121 ALA A N 1
ATOM 900 C CA . ALA A 1 121 ? -29.472 20.482 20.887 1.00 17.62 121 ALA A CA 1
ATOM 901 C C . ALA A 1 121 ? -30.351 19.455 21.588 1.00 18.42 121 ALA A C 1
ATOM 902 O O . ALA A 1 121 ? -31.148 18.839 20.880 1.00 20.14 121 ALA A O 1
ATOM 904 N N . ARG A 1 122 ? -30.262 19.252 22.900 1.00 17.60 122 ARG A N 1
ATOM 905 C CA . ARG A 1 122 ? -31.091 18.270 23.571 1.00 19.34 122 ARG A CA 1
ATOM 906 C C . ARG A 1 122 ? -32.596 18.589 23.366 1.00 19.65 122 ARG A C 1
ATOM 907 O O . ARG A 1 122 ? -33.379 17.669 23.054 1.00 20.51 122 ARG A O 1
ATOM 915 N N . ARG A 1 123 ? -32.936 19.887 23.516 1.00 19.09 123 ARG A N 1
ATOM 916 C CA . ARG A 1 123 ? -34.391 20.252 23.322 1.00 18.85 123 ARG A CA 1
ATOM 917 C C . ARG A 1 123 ? -34.833 19.910 21.900 1.00 22.20 123 ARG A C 1
ATOM 918 O O . ARG A 1 123 ? -36.047 19.612 21.679 1.00 24.87 123 ARG A O 1
ATOM 926 N N . HIS A 1 124 ? -33.924 19.971 20.916 1.00 20.69 124 HIS A N 1
ATOM 927 C CA . HIS A 1 124 ? -34.247 19.715 19.498 1.00 19.98 124 HIS A CA 1
ATOM 928 C C . HIS A 1 124 ? -34.060 18.262 19.094 1.00 19.56 124 HIS A C 1
ATOM 929 O O . HIS A 1 124 ? -34.158 17.998 17.872 1.00 23.11 124 HIS A O 1
ATOM 936 N N . GLY A 1 125 ? -33.716 17.374 20.008 1.00 19.72 125 GLY A N 1
ATOM 937 C CA . GLY A 1 125 ? -33.503 15.942 19.708 1.00 20.92 125 GLY A CA 1
ATOM 938 C C . GLY A 1 125 ? -32.233 15.698 18.912 1.00 21.08 125 GLY A C 1
ATOM 939 O O . GLY A 1 125 ? -32.106 14.670 18.231 1.00 22.29 125 GLY A O 1
ATOM 940 N N . LEU A 1 126 ? -31.293 16.620 19.017 1.00 17.16 126 LEU A N 1
ATOM 941 C CA . LEU A 1 126 ? -29.977 16.450 18.273 1.00 16.18 126 LEU A CA 1
ATOM 942 C C . LEU A 1 126 ? -28.877 16.033 19.244 1.00 18.41 126 LEU A C 1
ATOM 943 O O . LEU A 1 126 ? -28.812 16.528 20.385 1.00 20.14 126 LEU A O 1
ATOM 948 N N . LYS A 1 127 ? -28.113 15.009 18.897 1.00 17.46 127 LYS A N 1
ATOM 949 C CA . LYS A 1 127 ? -26.947 14.680 19.729 1.00 15.09 127 LYS A CA 1
ATOM 950 C C . LYS A 1 127 ? -25.912 15.823 19.640 1.00 16.49 127 LYS A C 1
ATOM 951 O O . LYS A 1 127 ? -25.927 16.658 18.726 1.00 16.60 127 LYS A O 1
ATOM 957 N N . PHE A 1 128 ? -25.045 15.841 20.670 1.00 15.24 128 PHE A N 1
ATOM 958 C CA . PHE A 1 128 ? -24.047 16.896 20.769 1.00 15.95 128 PHE A CA 1
ATOM 959 C C . PHE A 1 128 ? -22.647 16.332 20.862 1.00 15.74 128 PHE A C 1
ATOM 960 O O . PHE A 1 128 ? -22.414 15.421 21.643 1.00 14.42 128 PHE A O 1
ATOM 968 N N . GLY A 1 129 ? -21.702 16.981 20.110 1.00 13.06 129 GLY A N 1
ATOM 969 C CA . GLY A 1 129 ? -20.268 16.566 20.070 1.00 14.16 129 GLY A CA 1
ATOM 970 C C . GLY A 1 129 ? -19.420 17.751 20.272 1.00 13.80 129 GLY A C 1
ATOM 971 O O . GLY A 1 129 ? -19.907 18.873 20.117 1.00 16.06 129 GLY A O 1
ATOM 972 N N . VAL A 1 130 ? -18.163 17.458 20.591 1.00 13.61 130 VAL A N 1
ATOM 973 C CA . VAL A 1 130 ? -17.267 18.587 20.874 1.00 14.57 130 VAL A CA 1
ATOM 974 C C . VAL A 1 130 ? -15.990 18.531 20.063 1.00 14.87 130 VAL A C 1
ATOM 975 O O . VAL A 1 130 ? -15.414 17.427 19.834 1.00 15.06 130 VAL A O 1
ATOM 979 N N . TYR A 1 131 ? -15.587 19.644 19.479 1.00 13.92 131 TYR A N 1
ATOM 980 C CA . TYR A 1 131 ? -14.329 19.823 18.830 1.00 13.92 131 TYR A CA 1
ATOM 981 C C . TYR A 1 131 ? -13.429 20.623 19.757 1.00 15.85 131 TYR A C 1
ATOM 982 O O . TYR A 1 131 ? -13.833 21.753 20.184 1.00 15.47 131 TYR A O 1
ATOM 991 N N . LEU A 1 132 ? -12.239 20.111 20.065 1.00 13.94 132 LEU A N 1
ATOM 992 C CA . LEU A 1 132 ? -11.343 20.835 21.061 1.00 13.91 132 LEU A CA 1
ATOM 993 C C . LEU A 1 132 ? -9.938 20.728 20.352 1.00 13.39 132 LEU A C 1
ATOM 994 O O . LEU A 1 132 ? -9.222 19.709 20.403 1.00 13.88 132 LEU A O 1
ATOM 999 N N . SER A 1 133 ? -9.507 21.845 19.707 1.00 13.80 133 SER A N 1
ATOM 1000 C CA . SER A 1 133 ? -8.289 21.744 18.900 1.00 13.99 133 SER A CA 1
ATOM 1001 C C . SER A 1 133 ? -7.057 21.368 19.673 1.00 15.59 133 SER A C 1
ATOM 1002 O O . SER A 1 133 ? -6.728 22.051 20.648 1.00 14.47 133 SER A O 1
ATOM 1005 N N . PRO A 1 134 ? -6.352 20.299 19.265 1.00 13.46 134 PRO A N 1
ATOM 1006 C CA . PRO A 1 134 ? -5.039 19.984 19.901 1.00 13.04 134 PRO A CA 1
ATOM 1007 C C . PRO A 1 134 ? -4.116 21.170 19.655 1.00 15.81 134 PRO A C 1
ATOM 1008 O O . PRO A 1 134 ? -3.461 21.644 20.644 1.00 15.21 134 PRO A O 1
ATOM 1012 N N . TRP A 1 135 ? -3.970 21.673 18.407 1.00 14.50 135 TRP A N 1
ATOM 1013 C CA . TRP A 1 135 ? -3.082 22.859 18.203 1.00 15.32 135 TRP A CA 1
ATOM 1014 C C . TRP A 1 135 ? -3.684 24.040 18.913 1.00 15.40 135 TRP A C 1
ATOM 1015 O O . TRP A 1 135 ? -4.879 24.327 18.745 1.00 15.17 135 TRP A O 1
ATOM 1026 N N . ASP A 1 136 ? -2.856 24.801 19.671 1.00 14.93 136 ASP A N 1
ATOM 1027 C CA . ASP A 1 136 ? -3.358 25.968 20.371 1.00 14.05 136 ASP A CA 1
ATOM 1028 C C . ASP A 1 136 ? -2.317 27.129 20.235 1.00 14.83 136 ASP A C 1
ATOM 1029 O O . ASP A 1 136 ? -1.195 26.956 20.710 1.00 17.63 136 ASP A O 1
ATOM 1034 N N . ARG A 1 137 ? -2.768 28.198 19.570 1.00 14.40 137 ARG A N 1
ATOM 1035 C CA . ARG A 1 137 ? -1.878 29.325 19.265 1.00 16.04 137 ARG A CA 1
ATOM 1036 C C . ARG A 1 137 ? -1.844 30.362 20.441 1.00 18.72 137 ARG A C 1
ATOM 1037 O O . ARG A 1 137 ? -1.141 31.375 20.275 1.00 20.16 137 ARG A O 1
ATOM 1045 N N . THR A 1 138 ? -2.657 30.169 21.484 1.00 16.31 138 THR A N 1
ATOM 1046 C CA . THR A 1 138 ? -2.649 31.140 22.616 1.00 16.71 138 THR A CA 1
ATOM 1047 C C . THR A 1 138 ? -2.086 30.518 23.864 1.00 18.24 138 THR A C 1
ATOM 1048 O O . THR A 1 138 ? -1.309 31.111 24.575 1.00 20.31 138 THR A O 1
ATOM 1052 N N . GLU A 1 139 ? -2.587 29.318 24.246 1.00 16.61 139 GLU A N 1
ATOM 1053 C CA . GLU A 1 139 ? -2.264 28.748 25.525 1.00 15.68 139 GLU A CA 1
ATOM 1054 C C . GLU A 1 139 ? -0.746 28.617 25.760 1.00 14.88 139 GLU A C 1
ATOM 1055 O O . GLU A 1 139 ? 0.017 28.057 24.968 1.00 16.16 139 GLU A O 1
ATOM 1061 N N . GLU A 1 140 ? -0.319 29.215 26.893 1.00 16.29 140 GLU A N 1
ATOM 1062 C CA . GLU A 1 140 ? 1.117 29.274 27.184 1.00 15.64 140 GLU A CA 1
ATOM 1063 C C . GLU A 1 140 ? 1.809 27.961 27.232 1.00 16.03 140 GLU A C 1
ATOM 1064 O O . GLU A 1 140 ? 2.969 27.842 26.797 1.00 18.51 140 GLU A O 1
ATOM 1070 N N . SER A 1 141 ? 1.143 26.855 27.736 1.00 15.78 141 SER A N 1
ATOM 1071 C CA . SER A 1 141 ? 1.808 25.554 27.855 1.00 16.57 141 SER A CA 1
ATOM 1072 C C . SER A 1 141 ? 1.945 24.795 26.543 1.00 15.90 141 SER A C 1
ATOM 1073 O O . SER A 1 141 ? 2.648 23.825 26.524 1.00 16.03 141 SER A O 1
ATOM 1076 N N . TYR A 1 142 ? 1.284 25.342 25.483 1.00 15.65 142 TYR A N 1
ATOM 1077 C CA . TYR A 1 142 ? 1.428 24.640 24.203 1.00 15.55 142 TYR A CA 1
ATOM 1078 C C . TYR A 1 142 ? 2.922 24.596 23.789 1.00 16.03 142 TYR A C 1
ATOM 1079 O O . TYR A 1 142 ? 3.612 25.667 23.747 1.00 18.41 142 TYR A O 1
ATOM 1088 N N . GLY A 1 143 ? 3.372 23.435 23.477 1.00 15.57 143 GLY A N 1
ATOM 1089 C CA . GLY A 1 143 ? 4.815 23.239 23.082 1.00 17.98 143 GLY A CA 1
ATOM 1090 C C . GLY A 1 143 ? 5.729 22.823 24.206 1.00 18.69 143 GLY A C 1
ATOM 1091 O O . GLY A 1 143 ? 6.840 22.421 23.982 1.00 20.39 143 GLY A O 1
ATOM 1092 N N . LYS A 1 144 ? 5.219 22.838 25.453 1.00 16.91 144 LYS A N 1
ATOM 1093 C CA . LYS A 1 144 ? 6.055 22.410 26.599 1.00 19.79 144 LYS A CA 1
ATOM 1094 C C . LYS A 1 144 ? 6.050 20.912 26.890 1.00 20.30 144 LYS A C 1
ATOM 1095 O O . LYS A 1 144 ? 6.780 20.408 27.681 1.00 21.65 144 LYS A O 1
ATOM 1101 N N . GLY A 1 145 ? 5.084 20.168 26.290 1.00 18.90 145 GLY A N 1
ATOM 1102 C CA . GLY A 1 145 ? 5.020 18.737 26.462 1.00 18.28 145 GLY A CA 1
ATOM 1103 C C . GLY A 1 145 ? 3.954 18.385 27.497 1.00 16.40 145 GLY A C 1
ATOM 1104 O O . GLY A 1 145 ? 2.741 18.749 27.291 1.00 16.73 145 GLY A O 1
ATOM 1105 N N . LYS A 1 146 ? 4.378 17.851 28.640 1.00 18.74 146 LYS A N 1
ATOM 1106 C CA . LYS A 1 146 ? 3.371 17.371 29.611 1.00 16.54 146 LYS A CA 1
ATOM 1107 C C . LYS A 1 146 ? 2.513 18.536 30.176 1.00 17.64 146 LYS A C 1
ATOM 1108 O O . LYS A 1 146 ? 1.312 18.333 30.532 1.00 16.45 146 LYS A O 1
ATOM 1114 N N . ALA A 1 147 ? 3.077 19.766 30.339 1.00 15.23 147 ALA A N 1
ATOM 1115 C CA . ALA A 1 147 ? 2.209 20.798 30.852 1.00 16.76 147 ALA A CA 1
ATOM 1116 C C . ALA A 1 147 ? 1.020 21.079 29.900 1.00 16.46 147 ALA A C 1
ATOM 1117 O O . ALA A 1 147 ? -0.043 21.428 30.419 1.00 15.11 147 ALA A O 1
ATOM 1119 N N . TYR A 1 148 ? 1.242 20.992 28.588 1.00 16.11 148 TYR A N 1
ATOM 1120 C CA . TYR A 1 148 ? 0.071 21.146 27.704 1.00 14.24 148 TYR A CA 1
ATOM 1121 C C . TYR A 1 148 ? -0.836 19.900 27.797 1.00 13.31 148 TYR A C 1
ATOM 1122 O O . TYR A 1 148 ? -2.101 20.145 27.756 1.00 14.08 148 TYR A O 1
ATOM 1131 N N . ASP A 1 149 ? -0.254 18.684 27.947 1.00 14.57 149 ASP A N 1
ATOM 1132 C CA . ASP A 1 149 ? -1.180 17.527 28.140 1.00 15.58 149 ASP A CA 1
ATOM 1133 C C . ASP A 1 149 ? -2.012 17.775 29.390 1.00 15.19 149 ASP A C 1
ATOM 1134 O O . ASP A 1 149 ? -3.235 17.462 29.387 1.00 14.53 149 ASP A O 1
ATOM 1139 N N . ASP A 1 150 ? -1.462 18.367 30.486 1.00 14.54 150 ASP A N 1
ATOM 1140 C CA . ASP A 1 150 ? -2.311 18.605 31.663 1.00 15.12 150 ASP A CA 1
ATOM 1141 C C . ASP A 1 150 ? -3.411 19.609 31.383 1.00 14.81 150 ASP A C 1
ATOM 1142 O O . ASP A 1 150 ? -4.581 19.405 31.791 1.00 16.90 150 ASP A O 1
ATOM 1147 N N . PHE A 1 151 ? -3.114 20.726 30.664 1.00 14.54 151 PHE A N 1
ATOM 1148 C CA . PHE A 1 151 ? -4.135 21.677 30.290 1.00 14.77 151 PHE A CA 1
ATOM 1149 C C . PHE A 1 151 ? -5.235 21.020 29.439 1.00 14.71 151 PHE A C 1
ATOM 1150 O O . PHE A 1 151 ? -6.400 21.244 29.686 1.00 15.35 151 PHE A O 1
ATOM 1158 N N . TYR A 1 152 ? -4.790 20.258 28.421 1.00 14.68 152 TYR A N 1
ATOM 1159 C CA . TYR A 1 152 ? -5.710 19.669 27.465 1.00 13.80 152 TYR A CA 1
ATOM 1160 C C . TYR A 1 152 ? -6.647 18.674 28.211 1.00 13.49 152 TYR A C 1
ATOM 1161 O O . TYR A 1 152 ? -7.908 18.704 27.947 1.00 14.49 152 TYR A O 1
ATOM 1170 N N . VAL A 1 153 ? -6.050 17.784 28.998 1.00 14.53 153 VAL A N 1
ATOM 1171 C CA . VAL A 1 153 ? -6.926 16.877 29.800 1.00 14.68 153 VAL A CA 1
ATOM 1172 C C . VAL A 1 153 ? -7.839 17.606 30.738 1.00 15.84 153 VAL A C 1
ATOM 1173 O O . VAL A 1 153 ? -8.985 17.202 30.897 1.00 15.26 153 VAL A O 1
ATOM 1177 N N . GLY A 1 154 ? -7.353 18.744 31.328 1.00 15.19 154 GLY A N 1
ATOM 1178 C CA . GLY A 1 154 ? -8.276 19.550 32.191 1.00 15.25 154 GLY A CA 1
ATOM 1179 C C . GLY A 1 154 ? -9.503 20.006 31.419 1.00 13.48 154 GLY A C 1
ATOM 1180 O O . GLY A 1 154 ? -10.618 20.027 31.944 1.00 16.04 154 GLY A O 1
ATOM 1181 N N . GLN A 1 155 ? -9.240 20.519 30.215 1.00 13.87 155 GLN A N 1
ATOM 1182 C CA . GLN A 1 155 ? -10.336 20.995 29.368 1.00 14.25 155 GLN A CA 1
ATOM 1183 C C . GLN A 1 155 ? -11.208 19.864 28.825 1.00 16.15 155 GLN A C 1
ATOM 1184 O O . GLN A 1 155 ? -12.435 20.032 28.875 1.00 14.55 155 GLN A O 1
ATOM 1190 N N . LEU A 1 156 ? -10.642 18.699 28.451 1.00 14.85 156 LEU A N 1
ATOM 1191 C CA . LEU A 1 156 ? -11.515 17.580 28.145 1.00 14.57 156 LEU A CA 1
ATOM 1192 C C . LEU A 1 156 ? -12.417 17.287 29.333 1.00 13.62 156 LEU A C 1
ATOM 1193 O O . LEU A 1 156 ? -13.581 16.938 29.180 1.00 14.43 156 LEU A O 1
ATOM 1198 N N . THR A 1 157 ? -11.863 17.298 30.573 1.00 13.88 157 THR A N 1
ATOM 1199 C CA . THR A 1 157 ? -12.629 16.876 31.761 1.00 14.36 157 THR A CA 1
ATOM 1200 C C . THR A 1 157 ? -13.782 17.828 31.955 1.00 15.91 157 THR A C 1
ATOM 1201 O O . THR A 1 157 ? -14.945 17.412 32.211 1.00 16.80 157 THR A O 1
ATOM 1205 N N . GLU A 1 158 ? -13.543 19.123 31.744 1.00 14.01 158 GLU A N 1
ATOM 1206 C CA . GLU A 1 158 ? -14.672 20.098 31.826 1.00 13.21 158 GLU A CA 1
ATOM 1207 C C . GLU A 1 158 ? -15.757 19.765 30.793 1.00 13.93 158 GLU A C 1
ATOM 1208 O O . GLU A 1 158 ? -16.962 19.673 31.119 1.00 15.20 158 GLU A O 1
ATOM 1214 N N . LEU A 1 159 ? -15.349 19.620 29.535 1.00 15.17 159 LEU A N 1
ATOM 1215 C CA . LEU A 1 159 ? -16.333 19.480 28.475 1.00 14.33 159 LEU A CA 1
ATOM 1216 C C . LEU A 1 159 ? -17.104 18.152 28.587 1.00 14.76 159 LEU A C 1
ATOM 1217 O O . LEU A 1 159 ? -18.253 18.057 28.161 1.00 16.11 159 LEU A O 1
ATOM 1222 N N . LEU A 1 160 ? -16.447 17.143 29.124 1.00 14.81 160 LEU A N 1
ATOM 1223 C CA . LEU A 1 160 ? -17.025 15.740 29.100 1.00 14.97 160 LEU A CA 1
ATOM 1224 C C . LEU A 1 160 ? -17.774 15.447 30.404 1.00 16.09 160 LEU A C 1
ATOM 1225 O O . LEU A 1 160 ? -18.346 14.367 30.566 1.00 16.18 160 LEU A O 1
ATOM 1230 N N . THR A 1 161 ? -17.772 16.410 31.344 1.00 14.72 161 THR A N 1
ATOM 1231 C CA . THR A 1 161 ? -18.544 16.184 32.609 1.00 15.53 161 THR A CA 1
ATOM 1232 C C . THR A 1 161 ? -19.567 17.200 32.882 1.00 14.86 161 THR A C 1
ATOM 1233 O O . THR A 1 161 ? -20.412 16.937 33.779 1.00 20.93 161 THR A O 1
ATOM 1237 N N . GLN A 1 162 ? -19.610 18.284 32.113 1.00 16.80 162 GLN A N 1
ATOM 1238 C CA . GLN A 1 162 ? -20.532 19.424 32.505 1.00 16.09 162 GLN A CA 1
ATOM 1239 C C . GLN A 1 162 ? -21.698 19.602 31.590 1.00 18.37 162 GLN A C 1
ATOM 1240 O O . GLN A 1 162 ? -22.567 20.459 31.815 1.00 20.12 162 GLN A O 1
ATOM 1246 N N . TYR A 1 163 ? -21.734 18.908 30.432 1.00 18.53 163 TYR A N 1
ATOM 1247 C CA . TYR A 1 163 ? -22.632 19.218 29.357 1.00 17.17 163 TYR A CA 1
ATOM 1248 C C . TYR A 1 163 ? -23.494 18.064 28.859 1.00 17.17 163 TYR A C 1
ATOM 1249 O O . TYR A 1 163 ? -23.978 18.167 27.694 1.00 22.30 163 TYR A O 1
ATOM 1258 N N . GLY A 1 164 ? -23.603 17.032 29.661 1.00 18.42 164 GLY A N 1
ATOM 1259 C CA . GLY A 1 164 ? -24.467 15.865 29.209 1.00 16.92 164 GLY A CA 1
ATOM 1260 C C . GLY A 1 164 ? -23.731 14.975 28.229 1.00 18.33 164 GLY A C 1
ATOM 1261 O O . GLY A 1 164 ? -22.512 15.111 28.017 1.00 16.12 164 GLY A O 1
ATOM 1262 N N . PRO A 1 165 ? -24.409 14.045 27.713 1.00 16.81 165 PRO A N 1
ATOM 1263 C CA . PRO A 1 165 ? -23.763 13.027 26.869 1.00 15.34 165 PRO A CA 1
ATOM 1264 C C . PRO A 1 165 ? -23.159 13.599 25.597 1.00 15.46 165 PRO A C 1
ATOM 1265 O O . PRO A 1 165 ? -23.745 14.551 24.945 1.00 15.67 165 PRO A O 1
ATOM 1269 N N . ILE A 1 166 ? -21.983 13.090 25.246 1.00 15.50 166 ILE A N 1
ATOM 1270 C CA . ILE A 1 166 ? -21.238 13.627 24.136 1.00 16.29 166 ILE A CA 1
ATOM 1271 C C . ILE A 1 166 ? -21.118 12.485 23.108 1.00 16.26 166 ILE A C 1
ATOM 1272 O O . ILE A 1 166 ? -20.642 11.366 23.440 1.00 16.13 166 ILE A O 1
ATOM 1277 N N . PHE A 1 167 ? -21.558 12.701 21.860 1.00 14.64 167 PHE A N 1
ATOM 1278 C CA . PHE A 1 167 ? -21.513 11.567 20.901 1.00 14.08 167 PHE A CA 1
ATOM 1279 C C . PHE A 1 167 ? -20.168 11.445 20.157 1.00 16.47 167 PHE A C 1
ATOM 1280 O O . PHE A 1 167 ? -19.845 10.349 19.684 1.00 15.19 167 PHE A O 1
ATOM 1288 N N . SER A 1 168 ? -19.396 12.521 20.075 1.00 14.35 168 SER A N 1
ATOM 1289 C CA . SER A 1 168 ? -18.176 12.523 19.266 1.00 12.58 168 SER A CA 1
ATOM 1290 C C . SER A 1 168 ? -17.223 13.493 19.950 1.00 12.90 168 SER A C 1
ATOM 1291 O O . SER A 1 168 ? -17.670 14.592 20.374 1.00 14.87 168 SER A O 1
ATOM 1294 N N . VAL A 1 169 ? -15.970 13.076 20.066 1.00 12.69 169 VAL A N 1
ATOM 1295 C CA . VAL A 1 169 ? -14.913 14.051 20.448 1.00 13.42 169 VAL A CA 1
ATOM 1296 C C . VAL A 1 169 ? -14.005 14.139 19.251 1.00 13.31 169 VAL A C 1
ATOM 1297 O O . VAL A 1 169 ? -13.373 13.170 18.835 1.00 15.03 169 VAL A O 1
ATOM 1301 N N . TRP A 1 170 ? -13.921 15.335 18.652 1.00 13.18 170 TRP A N 1
ATOM 1302 C CA . TRP A 1 170 ? -13.352 15.504 17.323 1.00 13.36 170 TRP A CA 1
ATOM 1303 C C . TRP A 1 170 ? -11.984 16.135 17.534 1.00 15.34 170 TRP A C 1
ATOM 1304 O O . TRP A 1 170 ? -11.897 17.290 18.037 1.00 15.51 170 TRP A O 1
ATOM 1315 N N . LEU A 1 171 ? -10.916 15.420 17.209 1.00 12.87 171 LEU A N 1
ATOM 1316 C CA . LEU A 1 171 ? -9.507 15.803 17.569 1.00 13.93 171 LEU A CA 1
ATOM 1317 C C . LEU A 1 171 ? -8.829 16.064 16.229 1.00 13.69 171 LEU A C 1
ATOM 1318 O O . LEU A 1 171 ? -8.320 15.183 15.537 1.00 14.80 171 LEU A O 1
ATOM 1323 N N . ASP A 1 172 ? -8.773 17.346 15.870 1.00 12.62 172 ASP A N 1
ATOM 1324 C CA . ASP A 1 172 ? -8.211 17.773 14.573 1.00 12.19 172 ASP A CA 1
ATOM 1325 C C . ASP A 1 172 ? -6.707 17.597 14.542 1.00 15.03 172 ASP A C 1
ATOM 1326 O O . ASP A 1 172 ? -6.028 17.997 15.509 1.00 15.68 172 ASP A O 1
ATOM 1331 N N . GLY A 1 173 ? -6.202 17.014 13.442 1.00 14.15 173 GLY A N 1
ATOM 1332 C CA . GLY A 1 173 ? -4.732 16.871 13.358 1.00 14.51 173 GLY A CA 1
ATOM 1333 C C . GLY A 1 173 ? -4.065 18.100 12.688 1.00 16.19 173 GLY A C 1
ATOM 1334 O O . GLY A 1 173 ? -2.809 18.119 12.706 1.00 17.26 173 GLY A O 1
ATOM 1335 N N . ALA A 1 174 ? -4.812 19.104 12.244 1.00 16.08 174 ALA A N 1
ATOM 1336 C CA . ALA A 1 174 ? -4.229 20.276 11.531 1.00 15.65 174 ALA A CA 1
ATOM 1337 C C . ALA A 1 174 ? -3.277 20.985 12.468 1.00 16.66 174 ALA A C 1
ATOM 1338 O O . ALA A 1 174 ? -3.521 21.256 13.636 1.00 20.59 174 ALA A O 1
ATOM 1340 N N . ASN A 1 175 ? -2.074 21.312 11.906 1.00 18.62 175 ASN A N 1
ATOM 1341 C CA . ASN A 1 175 ? -1.125 22.079 12.734 1.00 18.87 175 ASN A CA 1
ATOM 1342 C C . ASN A 1 175 ? -0.244 22.970 11.828 1.00 20.68 175 ASN A C 1
ATOM 1343 O O . ASN A 1 175 ? 0.409 22.478 10.898 1.00 21.87 175 ASN A O 1
ATOM 1348 N N . GLY A 1 176 ? -0.241 24.246 12.113 1.00 19.17 176 GLY A N 1
ATOM 1349 C CA . GLY A 1 176 ? 0.450 25.199 11.277 1.00 20.90 176 GLY A CA 1
ATOM 1350 C C . GLY A 1 176 ? 1.724 25.728 11.903 1.00 21.40 176 GLY A C 1
ATOM 1351 O O . GLY A 1 176 ? 2.134 26.798 11.417 1.00 24.18 176 GLY A O 1
ATOM 1352 N N . GLU A 1 177 ? 2.287 25.064 12.930 1.00 19.24 177 GLU A N 1
ATOM 1353 C CA . GLU A 1 177 ? 3.556 25.541 13.554 1.00 19.82 177 GLU A CA 1
ATOM 1354 C C . GLU A 1 177 ? 4.681 25.574 12.521 1.00 28.20 177 GLU A C 1
ATOM 1355 O O . GLU A 1 177 ? 5.425 26.610 12.521 1.00 33.74 177 GLU A O 1
ATOM 1361 N N . GLY A 1 178 ? 4.802 24.539 11.687 1.00 26.66 178 GLY A N 1
ATOM 1362 C CA . GLY A 1 178 ? 5.922 24.553 10.713 1.00 33.87 178 GLY A CA 1
ATOM 1363 C C . GLY A 1 178 ? 7.268 24.306 11.384 1.00 42.58 178 GLY A C 1
ATOM 1364 O O . GLY A 1 178 ? 7.426 24.228 12.646 1.00 39.41 178 GLY A O 1
ATOM 1365 N N . LYS A 1 179 ? 8.278 24.258 10.521 1.00 40.61 179 LYS A N 1
ATOM 1366 C CA . LYS A 1 179 ? 9.646 23.894 10.888 1.00 45.61 179 LYS A CA 1
ATOM 1367 C C . LYS A 1 179 ? 10.307 24.650 12.078 1.00 40.84 179 LYS A C 1
ATOM 1368 O O . LYS A 1 179 ? 11.007 24.013 12.872 1.00 47.09 179 LYS A O 1
ATOM 1374 N N . ASN A 1 180 ? 10.109 25.954 12.231 1.00 38.74 180 ASN A N 1
ATOM 1375 C CA . ASN A 1 180 ? 10.678 26.693 13.382 1.00 42.94 180 ASN A CA 1
ATOM 1376 C C . ASN A 1 180 ? 9.670 27.238 14.432 1.00 46.73 180 ASN A C 1
ATOM 1377 O O . ASN A 1 180 ? 9.908 28.283 15.080 1.00 39.75 180 ASN A O 1
ATOM 1382 N N . GLY A 1 181 ? 8.535 26.537 14.599 1.00 39.08 181 GLY A N 1
ATOM 1383 C CA . GLY A 1 181 ? 7.541 26.952 15.621 1.00 30.18 181 GLY A CA 1
ATOM 1384 C C . GLY A 1 181 ? 7.727 26.028 16.783 1.00 28.31 181 GLY A C 1
ATOM 1385 O O . GLY A 1 181 ? 8.789 25.481 16.994 1.00 29.29 181 GLY A O 1
ATOM 1386 N N . LYS A 1 182 ? 6.626 25.729 17.477 1.00 23.50 182 LYS A N 1
ATOM 1387 C CA . LYS A 1 182 ? 6.701 25.015 18.700 1.00 22.14 182 LYS A CA 1
ATOM 1388 C C . LYS A 1 182 ? 6.459 23.524 18.391 1.00 22.13 182 LYS A C 1
ATOM 1389 O O . LYS A 1 182 ? 5.732 23.203 17.408 1.00 26.72 182 LYS A O 1
ATOM 1395 N N . THR A 1 183 ? 7.021 22.688 19.218 1.00 20.53 183 THR A N 1
ATOM 1396 C CA . THR A 1 183 ? 6.895 21.234 19.053 1.00 22.00 183 THR A CA 1
ATOM 1397 C C . THR A 1 183 ? 6.083 20.672 20.211 1.00 20.90 183 THR A C 1
ATOM 1398 O O . THR A 1 183 ? 6.456 20.904 21.366 1.00 24.29 183 THR A O 1
ATOM 1402 N N . GLN A 1 184 ? 4.959 20.027 19.948 1.00 18.14 184 GLN A N 1
ATOM 1403 C CA . GLN A 1 184 ? 4.150 19.461 21.036 1.00 17.64 184 GLN A CA 1
ATOM 1404 C C . GLN A 1 184 ? 3.885 17.965 20.639 1.00 19.80 184 GLN A C 1
ATOM 1405 O O . GLN A 1 184 ? 3.115 17.715 19.661 1.00 23.22 184 GLN A O 1
ATOM 1411 N N . TYR A 1 185 ? 4.398 17.061 21.435 1.00 18.23 185 TYR A N 1
ATOM 1412 C CA . TYR A 1 185 ? 4.119 15.620 21.141 1.00 19.32 185 TYR A CA 1
ATOM 1413 C C . TYR A 1 185 ? 2.977 15.356 22.125 1.00 20.55 185 TYR A C 1
ATOM 1414 O O . TYR A 1 185 ? 3.155 15.280 23.321 1.00 28.00 185 TYR A O 1
ATOM 1423 N N . TYR A 1 186 ? 1.764 15.250 21.606 1.00 17.25 186 TYR A N 1
ATOM 1424 C CA . TYR A 1 186 ? 0.655 15.012 22.499 1.00 16.12 186 TYR A CA 1
ATOM 1425 C C . TYR A 1 186 ? 0.632 13.613 23.072 1.00 16.41 186 TYR A C 1
ATOM 1426 O O . TYR A 1 186 ? 0.914 12.568 22.387 1.00 17.31 186 TYR A O 1
ATOM 1435 N N . ASP A 1 187 ? 0.213 13.564 24.305 1.00 16.28 187 ASP A N 1
ATOM 1436 C CA . ASP A 1 187 ? -0.017 12.247 24.942 1.00 13.64 187 ASP A CA 1
ATOM 1437 C C . ASP A 1 187 ? -1.395 11.665 24.561 1.00 15.85 187 ASP A C 1
ATOM 1438 O O . ASP A 1 187 ? -2.366 11.643 25.367 1.00 15.75 187 ASP A O 1
ATOM 1443 N N . TRP A 1 188 ? -1.474 11.270 23.305 1.00 15.86 188 TRP A N 1
ATOM 1444 C CA . TRP A 1 188 ? -2.809 10.774 22.791 1.00 14.36 188 TRP A CA 1
ATOM 1445 C C . TRP A 1 188 ? -3.396 9.678 23.622 1.00 15.44 188 TRP A C 1
ATOM 1446 O O . TRP A 1 188 ? -4.618 9.755 23.945 1.00 14.85 188 TRP A O 1
ATOM 1457 N N . ASP A 1 189 ? -2.546 8.750 24.071 1.00 16.02 189 ASP A N 1
ATOM 1458 C CA . ASP A 1 189 ? -3.083 7.662 24.885 1.00 14.43 189 ASP A CA 1
ATOM 1459 C C . ASP A 1 189 ? -3.699 8.112 26.162 1.00 14.55 189 ASP A C 1
ATOM 1460 O O . ASP A 1 189 ? -4.780 7.655 26.552 1.00 15.37 189 ASP A O 1
ATOM 1465 N N . ARG A 1 190 ? -3.054 9.131 26.795 1.00 15.65 190 ARG A N 1
ATOM 1466 C CA . ARG A 1 190 ? -3.701 9.672 27.978 1.00 14.85 190 ARG A CA 1
ATOM 1467 C C . ARG A 1 190 ? -5.044 10.357 27.668 1.00 14.14 190 ARG A C 1
ATOM 1468 O O . ARG A 1 190 ? -6.035 10.242 28.418 1.00 14.52 190 ARG A O 1
ATOM 1476 N N . TYR A 1 191 ? -5.067 11.108 26.568 1.00 13.63 191 TYR A N 1
ATOM 1477 C CA . TYR A 1 191 ? -6.315 11.748 26.175 1.00 12.90 191 TYR A CA 1
ATOM 1478 C C . TYR A 1 191 ? -7.426 10.702 25.939 1.00 13.37 191 TYR A C 1
ATOM 1479 O O . TYR A 1 191 ? -8.623 10.913 26.363 1.00 14.43 191 TYR A O 1
ATOM 1488 N N . TYR A 1 192 ? -7.073 9.559 25.351 1.00 13.36 192 TYR A N 1
ATOM 1489 C CA . TYR A 1 192 ? -8.115 8.580 25.037 1.00 14.90 192 TYR A CA 1
ATOM 1490 C C . TYR A 1 192 ? -8.621 7.933 26.337 1.00 13.44 192 TYR A C 1
ATOM 1491 O O . TYR A 1 192 ? -9.840 7.653 26.413 1.00 14.46 192 TYR A O 1
ATOM 1500 N N . ASN A 1 193 ? -7.709 7.733 27.340 1.00 14.06 193 ASN A N 1
ATOM 1501 C CA . ASN A 1 193 ? -8.227 7.230 28.630 1.00 13.93 193 ASN A CA 1
ATOM 1502 C C . ASN A 1 193 ? -9.247 8.190 29.280 1.00 13.74 193 ASN A C 1
ATOM 1503 O O . ASN A 1 193 ? -10.300 7.802 29.773 1.00 13.77 193 ASN A O 1
ATOM 1508 N N . VAL A 1 194 ? -9.025 9.502 29.081 1.00 13.93 194 VAL A N 1
ATOM 1509 C CA . VAL A 1 194 ? -9.894 10.513 29.693 1.00 13.61 194 VAL A CA 1
ATOM 1510 C C . VAL A 1 194 ? -11.275 10.385 28.959 1.00 14.86 194 VAL A C 1
ATOM 1511 O O . VAL A 1 194 ? -12.359 10.327 29.597 1.00 15.65 194 VAL A O 1
ATOM 1515 N N . ILE A 1 195 ? -11.230 10.355 27.602 1.00 13.32 195 ILE A N 1
ATOM 1516 C CA . ILE A 1 195 ? -12.497 10.347 26.865 1.00 13.34 195 ILE A CA 1
ATOM 1517 C C . ILE A 1 195 ? -13.238 8.969 27.088 1.00 13.37 195 ILE A C 1
ATOM 1518 O O . ILE A 1 195 ? -14.452 8.994 27.340 1.00 13.49 195 ILE A O 1
ATOM 1523 N N . ARG A 1 196 ? -12.492 7.869 27.097 1.00 14.79 196 ARG A N 1
ATOM 1524 C CA . ARG A 1 196 ? -13.191 6.570 27.334 1.00 15.22 196 ARG A CA 1
ATOM 1525 C C . ARG A 1 196 ? -13.787 6.519 28.738 1.00 15.99 196 ARG A C 1
ATOM 1526 O O . ARG A 1 196 ? -14.830 5.872 28.877 1.00 16.50 196 ARG A O 1
ATOM 1534 N N . SER A 1 197 ? -13.071 7.087 29.696 1.00 15.47 197 SER A N 1
ATOM 1535 C CA . SER A 1 197 ? -13.562 6.995 31.107 1.00 15.05 197 SER A CA 1
ATOM 1536 C C . SER A 1 197 ? -14.730 7.953 31.345 1.00 15.33 197 SER A C 1
ATOM 1537 O O . SER A 1 197 ? -15.692 7.566 32.063 1.00 15.76 197 SER A O 1
ATOM 1540 N N . LEU A 1 198 ? -14.763 9.156 30.760 1.00 14.27 198 LEU A N 1
ATOM 1541 C CA . LEU A 1 198 ? -15.872 10.086 31.052 1.00 12.75 198 LEU A CA 1
ATOM 1542 C C . LEU A 1 198 ? -16.986 9.983 30.147 1.00 13.69 198 LEU A C 1
ATOM 1543 O O . LEU A 1 198 ? -18.142 10.282 30.504 1.00 15.24 198 LEU A O 1
ATOM 1548 N N . GLN A 1 199 ? -16.733 9.617 28.857 1.00 14.37 199 GLN A N 1
ATOM 1549 C CA . GLN A 1 199 ? -17.841 9.509 27.847 1.00 12.46 199 GLN A CA 1
ATOM 1550 C C . GLN A 1 199 ? -17.623 8.216 27.033 1.00 13.79 199 GLN A C 1
ATOM 1551 O O . GLN A 1 199 ? -17.199 8.246 25.883 1.00 14.20 199 GLN A O 1
ATOM 1557 N N . PRO A 1 200 ? -17.757 7.049 27.682 1.00 13.97 200 PRO A N 1
ATOM 1558 C CA . PRO A 1 200 ? -17.446 5.844 26.992 1.00 15.17 200 PRO A CA 1
ATOM 1559 C C . PRO A 1 200 ? -18.164 5.612 25.698 1.00 14.63 200 PRO A C 1
ATOM 1560 O O . PRO A 1 200 ? -17.665 4.836 24.863 1.00 14.89 200 PRO A O 1
ATOM 1564 N N . ASP A 1 201 ? -19.355 6.181 25.525 1.00 15.59 201 ASP A N 1
ATOM 1565 C CA . ASP A 1 201 ? -20.067 5.943 24.269 1.00 16.68 201 ASP A CA 1
ATOM 1566 C C . ASP A 1 201 ? -19.589 6.888 23.177 1.00 17.63 201 ASP A C 1
ATOM 1567 O O . ASP A 1 201 ? -20.038 6.693 22.002 1.00 16.45 201 ASP A O 1
ATOM 1572 N N . ALA A 1 202 ? -18.778 7.946 23.486 1.00 13.77 202 ALA A N 1
ATOM 1573 C CA . ALA A 1 202 ? -18.373 8.844 22.422 1.00 14.25 202 ALA A CA 1
ATOM 1574 C C . ALA A 1 202 ? -17.428 8.220 21.406 1.00 14.91 202 ALA A C 1
ATOM 1575 O O . ALA A 1 202 ? -16.575 7.395 21.791 1.00 14.32 202 ALA A O 1
ATOM 1577 N N . VAL A 1 203 ? -17.579 8.608 20.153 1.00 12.93 203 VAL A N 1
ATOM 1578 C CA . VAL A 1 203 ? -16.519 8.186 19.214 1.00 13.36 203 VAL A CA 1
ATOM 1579 C C . VAL A 1 203 ? -15.348 9.196 19.166 1.00 15.02 203 VAL A C 1
ATOM 1580 O O . VAL A 1 203 ? -15.603 10.414 19.015 1.00 16.45 203 VAL A O 1
ATOM 1584 N N . ILE A 1 204 ? -14.116 8.777 19.337 1.00 12.83 204 ILE A N 1
ATOM 1585 C CA . ILE A 1 204 ? -12.948 9.638 19.283 1.00 12.35 204 ILE A CA 1
ATOM 1586 C C . ILE A 1 204 ? -12.509 9.678 17.802 1.00 13.13 204 ILE A C 1
ATOM 1587 O O . ILE A 1 204 ? -12.195 8.635 17.196 1.00 13.74 204 ILE A O 1
ATOM 1592 N N . SER A 1 205 ? -12.608 10.894 17.225 1.00 12.18 205 SER A N 1
ATOM 1593 C CA . SER A 1 205 ? -12.497 11.014 15.749 1.00 12.94 205 SER A CA 1
ATOM 1594 C C . SER A 1 205 ? -11.296 11.779 15.309 1.00 14.56 205 SER A C 1
ATOM 1595 O O . SER A 1 205 ? -10.838 12.732 15.963 1.00 14.86 205 SER A O 1
ATOM 1598 N N . VAL A 1 206 ? -10.843 11.364 14.134 1.00 12.65 206 VAL A N 1
ATOM 1599 C CA . VAL A 1 206 ? -9.692 11.981 13.384 1.00 13.69 206 VAL A CA 1
ATOM 1600 C C . VAL A 1 206 ? -8.399 11.548 14.001 1.00 14.44 206 VAL A C 1
ATOM 1601 O O . VAL A 1 206 ? -7.901 10.430 13.679 1.00 15.23 206 VAL A O 1
ATOM 1605 N N . CYS A 1 207 ? -7.923 12.280 15.018 1.00 13.94 207 CYS A N 1
ATOM 1606 C CA . CYS A 1 207 ? -6.747 11.822 15.778 1.00 14.51 207 CYS A CA 1
ATOM 1607 C C . CYS A 1 207 ? -7.200 10.867 16.921 1.00 15.49 207 CYS A C 1
ATOM 1608 O O . CYS A 1 207 ? -6.924 11.134 18.072 1.00 15.75 207 CYS A O 1
ATOM 1611 N N . GLY A 1 208 ? -7.926 9.818 16.533 1.00 16.09 208 GLY A N 1
ATOM 1612 C CA . GLY A 1 208 ? -8.518 8.932 17.518 1.00 14.39 208 GLY A CA 1
ATOM 1613 C C . GLY A 1 208 ? -8.827 7.624 16.791 1.00 12.85 208 GLY A C 1
ATOM 1614 O O . GLY A 1 208 ? -8.866 7.557 15.556 1.00 14.82 208 GLY A O 1
ATOM 1615 N N . PRO A 1 209 ? -9.184 6.630 17.589 1.00 13.14 209 PRO A N 1
ATOM 1616 C CA . PRO A 1 209 ? -9.323 5.286 16.994 1.00 13.97 209 PRO A CA 1
ATOM 1617 C C . PRO A 1 209 ? -10.638 4.932 16.444 1.00 14.24 209 PRO A C 1
ATOM 1618 O O . PRO A 1 209 ? -10.778 3.886 15.763 1.00 13.99 209 PRO A O 1
ATOM 1622 N N . ASP A 1 210 ? -11.688 5.748 16.655 1.00 13.25 210 ASP A N 1
ATOM 1623 C CA . ASP A 1 210 ? -13.063 5.232 16.359 1.00 13.52 210 ASP A CA 1
ATOM 1624 C C . ASP A 1 210 ? -13.485 5.690 14.976 1.00 12.80 210 ASP A C 1
ATOM 1625 O O . ASP A 1 210 ? -14.219 4.925 14.347 1.00 13.74 210 ASP A O 1
ATOM 1630 N N . VAL A 1 211 ? -13.178 6.910 14.570 1.00 12.08 211 VAL A N 1
ATOM 1631 C CA . VAL A 1 211 ? -13.686 7.420 13.261 1.00 13.86 211 VAL A CA 1
ATOM 1632 C C . VAL A 1 211 ? -12.500 8.020 12.542 1.00 13.93 211 VAL A C 1
ATOM 1633 O O . VAL A 1 211 ? -11.683 8.794 13.121 1.00 14.53 211 VAL A O 1
ATOM 1637 N N . ARG A 1 212 ? -12.414 7.707 11.245 1.00 12.63 212 ARG A N 1
ATOM 1638 C CA . ARG A 1 212 ? -11.274 8.050 10.426 1.00 14.23 212 ARG A CA 1
ATOM 1639 C C . ARG A 1 212 ? -11.585 9.267 9.528 1.00 12.78 212 ARG A C 1
ATOM 1640 O O . ARG A 1 212 ? -12.649 9.291 8.856 1.00 13.82 212 ARG A O 1
ATOM 1648 N N . TRP A 1 213 ? -10.709 10.285 9.560 1.00 13.74 213 TRP A N 1
ATOM 1649 C CA . TRP A 1 213 ? -10.861 11.409 8.610 1.00 14.07 213 TRP A CA 1
ATOM 1650 C C . TRP A 1 213 ? -10.698 10.823 7.183 1.00 13.52 213 TRP A C 1
ATOM 1651 O O . TRP A 1 213 ? -9.717 10.157 6.929 1.00 14.64 213 TRP A O 1
ATOM 1662 N N . ALA A 1 214 ? -11.683 11.081 6.295 1.00 12.79 214 ALA A N 1
ATOM 1663 C CA . ALA A 1 214 ? -11.681 10.513 4.935 1.00 14.62 214 ALA A CA 1
ATOM 1664 C C . ALA A 1 214 ? -10.484 10.932 4.148 1.00 15.99 214 ALA A C 1
ATOM 1665 O O . ALA A 1 214 ? -10.177 10.288 3.129 1.00 15.54 214 ALA A O 1
ATOM 1667 N N . GLY A 1 215 ? -9.875 12.086 4.485 1.00 15.04 215 GLY A N 1
ATOM 1668 C CA . GLY A 1 215 ? -8.552 12.384 3.825 1.00 15.99 215 GLY A CA 1
ATOM 1669 C C . GLY A 1 215 ? -8.670 13.554 2.866 1.00 16.59 215 GLY A C 1
ATOM 1670 O O . GLY A 1 215 ? -7.623 13.895 2.264 1.00 18.53 215 GLY A O 1
ATOM 1671 N N . ASN A 1 216 ? -9.837 14.233 2.800 1.00 15.73 216 ASN A N 1
ATOM 1672 C CA . ASN A 1 216 ? -9.946 15.565 2.177 1.00 16.22 216 ASN A CA 1
ATOM 1673 C C . ASN A 1 216 ? -11.043 16.321 2.808 1.00 16.97 216 ASN A C 1
ATOM 1674 O O . ASN A 1 216 ? -11.862 15.727 3.600 1.00 18.44 216 ASN A O 1
ATOM 1679 N N . GLU A 1 217 ? -11.094 17.626 2.489 1.00 17.02 217 GLU A N 1
ATOM 1680 C CA . GLU A 1 217 ? -12.092 18.436 3.099 1.00 18.04 217 GLU A CA 1
ATOM 1681 C C . GLU A 1 217 ? -12.930 19.100 2.051 1.00 18.59 217 GLU A C 1
ATOM 1682 O O . GLU A 1 217 ? -13.647 20.032 2.313 1.00 20.55 217 GLU A O 1
ATOM 1688 N N . ALA A 1 218 ? -12.997 18.457 0.877 1.00 18.08 218 ALA A N 1
ATOM 1689 C CA . ALA A 1 218 ? -13.806 18.962 -0.245 1.00 18.37 218 ALA A CA 1
ATOM 1690 C C . ALA A 1 218 ? -15.117 18.250 -0.461 1.00 20.86 218 ALA A C 1
ATOM 1691 O O . ALA A 1 218 ? -15.824 18.624 -1.393 1.00 22.47 218 ALA A O 1
ATOM 1693 N N . GLY A 1 219 ? -15.389 17.191 0.305 1.00 17.48 219 GLY A N 1
ATOM 1694 C CA . GLY A 1 219 ? -16.651 16.477 0.051 1.00 16.29 219 GLY A CA 1
ATOM 1695 C C . GLY A 1 219 ? -16.366 15.329 -0.947 1.00 18.34 219 GLY A C 1
ATOM 1696 O O . GLY A 1 219 ? -17.340 14.689 -1.357 1.00 20.02 219 GLY A O 1
ATOM 1697 N N . HIS A 1 220 ? -15.113 15.022 -1.282 1.00 17.21 220 HIS A N 1
ATOM 1698 C CA . HIS A 1 220 ? -14.833 13.895 -2.177 1.00 16.43 220 HIS A CA 1
ATOM 1699 C C . HIS A 1 220 ? -15.046 12.557 -1.465 1.00 18.99 220 HIS A C 1
ATOM 1700 O O . HIS A 1 220 ? -14.608 12.382 -0.303 1.00 17.20 220 HIS A O 1
ATOM 1707 N N . VAL A 1 221 ? -15.724 11.649 -2.172 1.00 19.05 221 VAL A N 1
ATOM 1708 C CA . VAL A 1 221 ? -15.996 10.272 -1.703 1.00 16.89 221 VAL A CA 1
ATOM 1709 C C . VAL A 1 221 ? -15.225 9.264 -2.556 1.00 15.73 221 VAL A C 1
ATOM 1710 O O . VAL A 1 221 ? -15.131 9.370 -3.822 1.00 19.02 221 VAL A O 1
ATOM 1714 N N . ARG A 1 222 ? -14.550 8.292 -1.920 1.00 16.59 222 ARG A N 1
ATOM 1715 C CA . ARG A 1 222 ? -13.776 7.298 -2.658 1.00 16.60 222 ARG A CA 1
ATOM 1716 C C . ARG A 1 222 ? -14.721 6.416 -3.498 1.00 18.60 222 ARG A C 1
ATOM 1717 O O . ARG A 1 222 ? -15.836 6.174 -3.162 1.00 16.95 222 ARG A O 1
ATOM 1725 N N . ASP A 1 223 ? -14.215 5.986 -4.611 1.00 18.12 223 ASP A N 1
ATOM 1726 C CA . ASP A 1 223 ? -14.957 4.944 -5.329 1.00 18.90 223 ASP A CA 1
ATOM 1727 C C . ASP A 1 223 ? -15.189 3.700 -4.461 1.00 18.67 223 ASP A C 1
ATOM 1728 O O . ASP A 1 223 ? -16.303 3.088 -4.569 1.00 20.44 223 ASP A O 1
ATOM 1733 N N . ASN A 1 224 ? -14.134 3.289 -3.721 1.00 18.08 224 ASN A N 1
ATOM 1734 C CA . ASN A 1 224 ? -14.269 2.074 -2.854 1.00 19.35 224 ASN A CA 1
ATOM 1735 C C . ASN A 1 224 ? -13.891 2.596 -1.454 1.00 16.55 224 ASN A C 1
ATOM 1736 O O . ASN A 1 224 ? -12.779 3.123 -1.282 1.00 20.64 224 ASN A O 1
ATOM 1741 N N . GLU A 1 225 ? -14.826 2.461 -0.498 1.00 15.04 225 GLU A N 1
ATOM 1742 C CA . GLU A 1 225 ? -14.467 2.870 0.851 1.00 16.09 225 GLU A CA 1
ATOM 1743 C C . GLU A 1 225 ? -14.532 1.653 1.801 1.00 12.96 225 GLU A C 1
ATOM 1744 O O . GLU A 1 225 ? -15.639 1.085 1.987 1.00 14.74 225 GLU A O 1
ATOM 1750 N N . TRP A 1 226 ? -13.363 1.202 2.271 1.00 13.37 226 TRP A N 1
ATOM 1751 C CA . TRP A 1 226 ? -13.286 0.049 3.213 1.00 13.71 226 TRP A CA 1
ATOM 1752 C C . TRP A 1 226 ? -13.255 0.629 4.624 1.00 12.90 226 TRP A C 1
ATOM 1753 O O . TRP A 1 226 ? -12.397 1.441 4.977 1.00 14.50 226 TRP A O 1
ATOM 1764 N N . SER A 1 227 ? -14.163 0.068 5.426 1.00 12.39 227 SER A N 1
ATOM 1765 C CA . SER A 1 227 ? -14.071 0.317 6.903 1.00 12.40 227 SER A CA 1
ATOM 1766 C C . SER A 1 227 ? -13.071 -0.577 7.557 1.00 15.35 227 SER A C 1
ATOM 1767 O O . SER A 1 227 ? -12.703 -0.339 8.696 1.00 15.63 227 SER A O 1
ATOM 1770 N N . VAL A 1 228 ? -12.610 -1.617 6.835 1.00 13.14 228 VAL A N 1
ATOM 1771 C CA . VAL A 1 228 ? -11.602 -2.509 7.413 1.00 14.74 228 VAL A CA 1
ATOM 1772 C C . VAL A 1 228 ? -10.276 -2.130 6.789 1.00 15.31 228 VAL A C 1
ATOM 1773 O O . VAL A 1 228 ? -10.093 -2.197 5.529 1.00 15.77 228 VAL A O 1
ATOM 1777 N N . VAL A 1 229 ? -9.387 -1.528 7.580 1.00 14.71 229 VAL A N 1
ATOM 1778 C CA . VAL A 1 229 ? -8.113 -0.959 7.076 1.00 13.39 229 VAL A CA 1
ATOM 1779 C C . VAL A 1 229 ? -6.968 -1.231 7.989 1.00 15.54 229 VAL A C 1
ATOM 1780 O O . VAL A 1 229 ? -7.149 -1.626 9.146 1.00 15.50 229 VAL A O 1
ATOM 1784 N N . PRO A 1 230 ? -5.753 -1.060 7.518 1.00 15.35 230 PRO A N 1
ATOM 1785 C CA . PRO A 1 230 ? -4.586 -1.304 8.412 1.00 14.99 230 PRO A CA 1
ATOM 1786 C C . PRO A 1 230 ? -4.698 -0.454 9.687 1.00 15.66 230 PRO A C 1
ATOM 1787 O O . PRO A 1 230 ? -5.041 0.719 9.636 1.00 15.64 230 PRO A O 1
ATOM 1791 N N . ARG A 1 231 ? -4.410 -1.133 10.818 1.00 15.04 231 ARG A N 1
ATOM 1792 C CA . ARG A 1 231 ? -4.511 -0.377 12.116 1.00 14.78 231 ARG A CA 1
ATOM 1793 C C . ARG A 1 231 ? -3.618 0.839 12.213 1.00 14.99 231 ARG A C 1
ATOM 1794 O O . ARG A 1 231 ? -3.976 1.803 12.964 1.00 16.64 231 ARG A O 1
ATOM 1802 N N . ARG A 1 232 ? -2.518 0.903 11.454 1.00 16.51 232 ARG A N 1
ATOM 1803 C CA . ARG A 1 232 ? -1.614 2.041 11.497 1.00 15.71 232 ARG A CA 1
ATOM 1804 C C . ARG A 1 232 ? -2.365 3.317 11.083 1.00 16.07 232 ARG A C 1
ATOM 1805 O O . ARG A 1 232 ? -1.958 4.428 11.470 1.00 17.40 232 ARG A O 1
ATOM 1813 N N . LEU A 1 233 ? -3.495 3.209 10.325 1.00 15.89 233 LEU A N 1
ATOM 1814 C CA . LEU A 1 233 ? -4.232 4.417 9.933 1.00 16.29 233 LEU A CA 1
ATOM 1815 C C . LEU A 1 233 ? -4.741 5.187 11.134 1.00 13.53 233 LEU A C 1
ATOM 1816 O O . LEU A 1 233 ? -4.884 6.418 11.057 1.00 15.50 233 LEU A O 1
ATOM 1821 N N . ARG A 1 234 ? -4.972 4.513 12.268 1.00 14.81 234 ARG A N 1
ATOM 1822 C CA . ARG A 1 234 ? -5.396 5.284 13.436 1.00 15.35 234 ARG A CA 1
ATOM 1823 C C . ARG A 1 234 ? -4.336 6.231 13.956 1.00 16.77 234 ARG A C 1
ATOM 1824 O O . ARG A 1 234 ? -4.678 7.162 14.720 1.00 15.86 234 ARG A O 1
ATOM 1832 N N . SER A 1 235 ? -3.058 6.075 13.529 1.00 16.42 235 SER A N 1
ATOM 1833 C CA . SER A 1 235 ? -2.034 6.976 13.972 1.00 16.84 235 SER A CA 1
ATOM 1834 C C . SER A 1 235 ? -1.609 7.961 12.876 1.00 19.53 235 SER A C 1
ATOM 1835 O O . SER A 1 235 ? -0.734 8.801 13.018 1.00 20.38 235 SER A O 1
ATOM 1838 N N . ALA A 1 236 ? -2.336 7.916 11.736 1.00 20.06 236 ALA A N 1
ATOM 1839 C CA . ALA A 1 236 ? -1.860 8.728 10.597 1.00 18.53 236 ALA A CA 1
ATOM 1840 C C . ALA A 1 236 ? -1.892 10.249 10.757 1.00 19.38 236 ALA A C 1
ATOM 1841 O O . ALA A 1 236 ? -0.999 10.901 10.124 1.00 20.10 236 ALA A O 1
ATOM 1843 N N . GLU A 1 237 ? -2.784 10.815 11.532 1.00 19.72 237 GLU A N 1
ATOM 1844 C CA . GLU A 1 237 ? -2.822 12.299 11.738 1.00 18.95 237 GLU A CA 1
ATOM 1845 C C . GLU A 1 237 ? -2.174 12.725 13.084 1.00 22.36 237 GLU A C 1
ATOM 1846 O O . GLU A 1 237 ? -2.246 13.925 13.412 1.00 24.22 237 GLU A O 1
ATOM 1852 N N . LEU A 1 238 ? -1.546 11.766 13.775 1.00 20.12 238 LEU A N 1
ATOM 1853 C CA . LEU A 1 238 ? -1.047 11.976 15.183 1.00 23.81 238 LEU A CA 1
ATOM 1854 C C . LEU A 1 238 ? 0.282 12.698 15.307 1.00 35.83 238 LEU A C 1
ATOM 1855 O O . LEU A 1 238 ? 0.677 13.083 16.457 1.00 33.53 238 LEU A O 1
ATOM 1860 N N . THR A 1 239 ? 1.029 12.777 14.200 1.00 31.83 239 THR A N 1
ATOM 1861 C CA . THR A 1 239 ? 2.285 13.615 14.247 1.00 38.19 239 THR A CA 1
ATOM 1862 C C . THR A 1 239 ? 2.470 14.408 12.934 1.00 47.61 239 THR A C 1
ATOM 1863 O O . THR A 1 239 ? 2.033 13.931 11.868 1.00 43.74 239 THR A O 1
ATOM 1867 N N . THR A 1 253 ? 6.820 2.205 3.015 1.00 33.49 253 THR A N 1
ATOM 1868 C CA . THR A 1 253 ? 6.337 3.434 2.269 1.00 30.52 253 THR A CA 1
ATOM 1869 C C . THR A 1 253 ? 5.140 3.957 3.099 1.00 29.38 253 THR A C 1
ATOM 1870 O O . THR A 1 253 ? 4.295 3.149 3.565 1.00 30.33 253 THR A O 1
ATOM 1874 N N . THR A 1 254 ? 5.033 5.266 3.287 1.00 29.50 254 THR A N 1
ATOM 1875 C CA . THR A 1 254 ? 4.005 5.767 4.200 1.00 28.51 254 THR A CA 1
ATOM 1876 C C . THR A 1 254 ? 2.633 5.465 3.673 1.00 26.81 254 THR A C 1
ATOM 1877 O O . THR A 1 254 ? 2.367 5.625 2.447 1.00 28.25 254 THR A O 1
ATOM 1881 N N . VAL A 1 255 ? 1.780 5.090 4.584 1.00 23.93 255 VAL A N 1
ATOM 1882 C CA . VAL A 1 255 ? 0.355 4.923 4.327 1.00 19.18 255 VAL A CA 1
ATOM 1883 C C . VAL A 1 255 ? -0.312 6.162 4.898 1.00 21.59 255 VAL A C 1
ATOM 1884 O O . VAL A 1 255 ? -0.067 6.489 6.099 1.00 26.17 255 VAL A O 1
ATOM 1888 N N . SER A 1 256 ? -1.140 6.874 4.109 1.00 18.59 256 SER A N 1
ATOM 1889 C CA . SER A 1 256 ? -1.670 8.183 4.484 1.00 18.64 256 SER A CA 1
ATOM 1890 C C . SER A 1 256 ? -3.175 8.130 4.382 1.00 17.17 256 SER A C 1
ATOM 1891 O O . SER A 1 256 ? -3.699 7.370 3.584 1.00 18.78 256 SER A O 1
ATOM 1894 N N . SER A 1 257 ? -3.856 8.956 5.190 1.00 19.38 257 SER A N 1
ATOM 1895 C CA . SER A 1 257 ? -5.326 9.046 5.147 1.00 16.71 257 SER A CA 1
ATOM 1896 C C . SER A 1 257 ? -5.815 9.500 3.782 1.00 17.44 257 SER A C 1
ATOM 1897 O O . SER A 1 257 ? -6.915 9.121 3.475 1.00 17.58 257 SER A O 1
ATOM 1900 N N . GLN A 1 258 ? -4.955 10.176 3.028 1.00 19.33 258 GLN A N 1
ATOM 1901 C CA . GLN A 1 258 ? -5.246 10.659 1.694 1.00 19.74 258 GLN A CA 1
ATOM 1902 C C . GLN A 1 258 ? -5.184 9.593 0.597 1.00 17.43 258 GLN A C 1
ATOM 1903 O O . GLN A 1 258 ? -5.642 9.887 -0.543 1.00 19.23 258 GLN A O 1
ATOM 1909 N N . ASP A 1 259 ? -4.686 8.416 0.867 1.00 17.35 259 ASP A N 1
ATOM 1910 C CA . ASP A 1 259 ? -4.474 7.381 -0.205 1.00 16.39 259 ASP A CA 1
ATOM 1911 C C . ASP A 1 259 ? -5.867 6.974 -0.730 1.00 18.40 259 ASP A C 1
ATOM 1912 O O . ASP A 1 259 ? -6.781 6.714 0.018 1.00 18.36 259 ASP A O 1
ATOM 1917 N N . ASP A 1 260 ? -6.024 6.818 -2.064 1.00 17.61 260 ASP A N 1
ATOM 1918 C CA . ASP A 1 260 ? -7.295 6.368 -2.606 1.00 18.10 260 ASP A CA 1
ATOM 1919 C C . ASP A 1 260 ? -7.570 4.920 -2.198 1.00 18.63 260 ASP A C 1
ATOM 1920 O O . ASP A 1 260 ? -8.678 4.592 -1.831 1.00 19.70 260 ASP A O 1
ATOM 1925 N N . ASP A 1 261 ? -6.525 4.062 -2.238 1.00 16.87 261 ASP A N 1
ATOM 1926 C CA . ASP A 1 261 ? -6.715 2.663 -1.822 1.00 16.29 261 ASP A CA 1
ATOM 1927 C C . ASP A 1 261 ? -6.071 2.407 -0.432 1.00 17.30 261 ASP A C 1
ATOM 1928 O O . ASP A 1 261 ? -4.826 2.353 -0.300 1.00 17.46 261 ASP A O 1
ATOM 1933 N N . LEU A 1 262 ? -6.927 2.239 0.587 1.00 16.57 262 LEU A N 1
ATOM 1934 C CA . LEU A 1 262 ? -6.432 1.927 1.932 1.00 14.54 262 LEU A CA 1
ATOM 1935 C C . LEU A 1 262 ? -6.707 0.438 2.208 1.00 15.91 262 LEU A C 1
ATOM 1936 O O . LEU A 1 262 ? -5.973 -0.160 2.979 1.00 16.82 262 LEU A O 1
ATOM 1941 N N . GLY A 1 263 ? -7.776 -0.158 1.712 1.00 14.88 263 GLY A N 1
ATOM 1942 C CA . GLY A 1 263 ? -8.167 -1.477 2.188 1.00 15.46 263 GLY A CA 1
ATOM 1943 C C . GLY A 1 263 ? -8.425 -2.576 1.159 1.00 15.78 263 GLY A C 1
ATOM 1944 O O . GLY A 1 263 ? -8.999 -3.591 1.525 1.00 17.71 263 GLY A O 1
ATOM 1945 N N . SER A 1 264 ? -7.935 -2.404 -0.083 1.00 17.10 264 SER A N 1
ATOM 1946 C CA . SER A 1 264 ? -8.086 -3.559 -0.995 1.00 16.53 264 SER A CA 1
ATOM 1947 C C . SER A 1 264 ? -7.337 -4.793 -0.458 1.00 17.91 264 SER A C 1
ATOM 1948 O O . SER A 1 264 ? -6.439 -4.659 0.402 1.00 17.12 264 SER A O 1
ATOM 1951 N N . ARG A 1 265 ? -7.646 -5.973 -1.031 1.00 16.06 265 ARG A N 1
ATOM 1952 C CA . ARG A 1 265 ? -6.850 -7.151 -0.610 1.00 17.29 265 ARG A CA 1
ATOM 1953 C C . ARG A 1 265 ? -5.387 -6.891 -0.868 1.00 17.98 265 ARG A C 1
ATOM 1954 O O . ARG A 1 265 ? -4.555 -7.246 -0.075 1.00 18.49 265 ARG A O 1
ATOM 1962 N N . GLU A 1 266 ? -5.056 -6.248 -2.000 1.00 18.76 266 GLU A N 1
ATOM 1963 C CA . GLU A 1 266 ? -3.658 -5.968 -2.320 1.00 18.93 266 GLU A CA 1
ATOM 1964 C C . GLU A 1 266 ? -3.021 -5.081 -1.281 1.00 17.18 266 GLU A C 1
ATOM 1965 O O . GLU A 1 266 ? -1.898 -5.342 -0.756 1.00 21.86 266 GLU A O 1
ATOM 1971 N N . ALA A 1 267 ? -3.752 -4.027 -0.816 1.00 17.71 267 ALA A N 1
ATOM 1972 C CA . ALA A 1 267 ? -3.173 -3.131 0.232 1.00 16.73 267 ALA A CA 1
ATOM 1973 C C . ALA A 1 267 ? -3.094 -3.762 1.621 1.00 17.73 267 ALA A C 1
ATOM 1974 O O . ALA A 1 267 ? -2.137 -3.405 2.362 1.00 21.40 267 ALA A O 1
ATOM 1976 N N . VAL A 1 268 ? -4.010 -4.671 1.952 1.00 18.64 268 VAL A N 1
ATOM 1977 C CA . VAL A 1 268 ? -4.027 -5.149 3.358 1.00 18.51 268 VAL A CA 1
ATOM 1978 C C . VAL A 1 268 ? -3.461 -6.526 3.582 1.00 25.46 268 VAL A C 1
ATOM 1979 O O . VAL A 1 268 ? -3.223 -6.944 4.727 1.00 22.57 268 VAL A O 1
ATOM 1983 N N . ALA A 1 269 ? -3.179 -7.281 2.530 1.00 23.96 269 ALA A N 1
ATOM 1984 C CA . ALA A 1 269 ? -2.894 -8.701 2.812 1.00 25.30 269 ALA A CA 1
ATOM 1985 C C . ALA A 1 269 ? -1.706 -8.879 3.689 1.00 22.93 269 ALA A C 1
ATOM 1986 O O . ALA A 1 269 ? -1.747 -9.774 4.582 1.00 26.65 269 ALA A O 1
ATOM 1988 N N . GLY A 1 270 ? -0.654 -8.051 3.473 1.00 21.40 270 GLY A N 1
ATOM 1989 C CA . GLY A 1 270 ? 0.603 -8.110 4.234 1.00 25.55 270 GLY A CA 1
ATOM 1990 C C . GLY A 1 270 ? 0.435 -7.863 5.760 1.00 22.97 270 GLY A C 1
ATOM 1991 O O . GLY A 1 270 ? 1.279 -8.278 6.607 1.00 25.26 270 GLY A O 1
ATOM 1992 N N . TYR A 1 271 ? -0.627 -7.208 6.110 1.00 19.57 271 TYR A N 1
ATOM 1993 C CA . TYR A 1 271 ? -0.806 -6.771 7.523 1.00 19.43 271 TYR A CA 1
ATOM 1994 C C . TYR A 1 271 ? -1.411 -7.879 8.379 1.00 20.42 271 TYR A C 1
ATOM 1995 O O . TYR A 1 271 ? -1.375 -7.764 9.627 1.00 19.04 271 TYR A O 1
ATOM 2004 N N . GLY A 1 272 ? -1.876 -8.966 7.778 1.00 18.99 272 GLY A N 1
ATOM 2005 C CA . GLY A 1 272 ? -2.582 -10.042 8.560 1.00 20.72 272 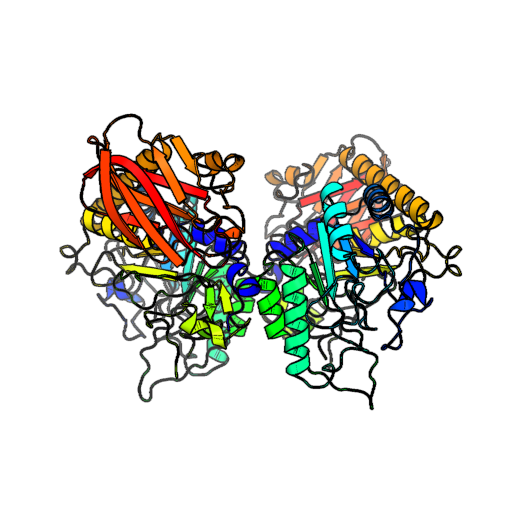GLY A CA 1
ATOM 2006 C C . GLY A 1 272 ? -3.633 -9.515 9.514 1.00 18.99 272 GLY A C 1
ATOM 2007 O O . GLY A 1 272 ? -4.500 -8.735 9.115 1.00 17.83 272 GLY A O 1
ATOM 2008 N N . ASP A 1 273 ? -3.467 -9.838 10.808 1.00 17.45 273 ASP A N 1
ATOM 2009 C CA . ASP A 1 273 ? -4.480 -9.364 11.768 1.00 16.06 273 ASP A CA 1
ATOM 2010 C C . ASP A 1 273 ? -4.256 -7.898 12.195 1.00 17.70 273 ASP A C 1
ATOM 2011 O O . ASP A 1 273 ? -5.113 -7.437 12.969 1.00 16.45 273 ASP A O 1
ATOM 2016 N N . ASN A 1 274 ? -3.199 -7.167 11.708 1.00 16.63 274 ASN A N 1
ATOM 2017 C CA . ASN A 1 274 ? -2.909 -5.795 12.091 1.00 14.34 274 ASN A CA 1
ATOM 2018 C C . ASN A 1 274 ? -3.794 -4.813 11.244 1.00 16.25 274 ASN A C 1
ATOM 2019 O O . ASN A 1 274 ? -3.265 -3.829 10.714 1.00 16.09 274 ASN A O 1
ATOM 2024 N N . VAL A 1 275 ? -5.098 -5.112 11.314 1.00 14.74 275 VAL A N 1
ATOM 2025 C CA . VAL A 1 275 ? -6.149 -4.371 10.611 1.00 15.00 275 VAL A CA 1
ATOM 2026 C C . VAL A 1 275 ? -7.248 -4.132 11.641 1.00 17.35 275 VAL A C 1
ATOM 2027 O O . VAL A 1 275 ? -7.299 -4.849 12.662 1.00 18.82 275 VAL A O 1
ATOM 2031 N N . CYS A 1 276 ? -8.178 -3.258 11.354 1.00 16.23 276 CYS A N 1
ATOM 2032 C CA . CYS A 1 276 ? -9.198 -2.922 12.371 1.00 15.64 276 CYS A CA 1
ATOM 2033 C C . CYS A 1 276 ? -10.354 -2.281 11.673 1.00 13.69 276 CYS A C 1
ATOM 2034 O O . CYS A 1 276 ? -10.250 -1.993 10.451 1.00 16.18 276 CYS A O 1
ATOM 2037 N N . TRP A 1 277 ? -11.419 -2.002 12.412 1.00 14.73 277 TRP A N 1
ATOM 2038 C CA . TRP A 1 277 ? -12.599 -1.289 11.847 1.00 13.54 277 TRP A CA 1
ATOM 2039 C C . TRP A 1 277 ? -12.371 0.186 12.192 1.00 14.03 277 TRP A C 1
ATOM 2040 O O . TRP A 1 277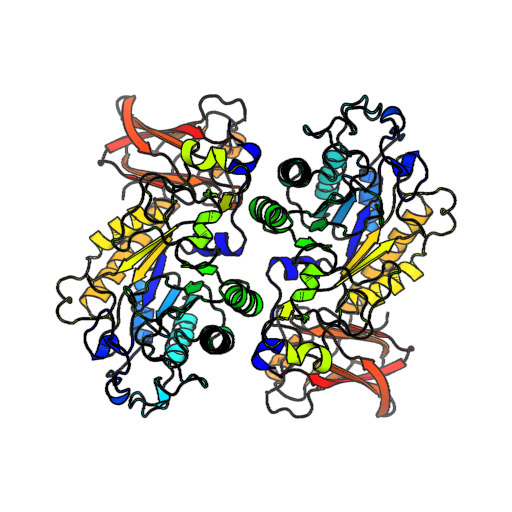 ? -12.245 0.613 13.357 1.00 14.72 277 TRP A O 1
ATOM 2051 N N . TYR A 1 278 ? -12.331 0.994 11.152 1.00 13.31 278 TYR A N 1
ATOM 2052 C CA . TYR A 1 278 ? -11.988 2.420 11.278 1.00 12.78 278 TYR A CA 1
ATOM 2053 C C . TYR A 1 278 ? -12.660 3.117 10.088 1.00 13.37 278 TYR A C 1
ATOM 2054 O O . TYR A 1 278 ? -12.056 3.247 8.999 1.00 14.08 278 TYR A O 1
ATOM 2063 N N . PRO A 1 279 ? -13.941 3.470 10.243 1.00 13.76 279 PRO A N 1
ATOM 2064 C CA . PRO A 1 279 ? -14.783 3.905 9.124 1.00 13.14 279 PRO A CA 1
ATOM 2065 C C . PRO A 1 279 ? -14.617 5.418 8.827 1.00 14.60 279 PRO A C 1
ATOM 2066 O O . PRO A 1 279 ? -14.269 6.196 9.745 1.00 15.44 279 PRO A O 1
ATOM 2070 N N . ALA A 1 280 ? -14.892 5.774 7.550 1.00 13.07 280 ALA A N 1
ATOM 2071 C CA . ALA A 1 280 ? -14.596 7.125 7.099 1.00 13.08 280 ALA A CA 1
ATOM 2072 C C . ALA A 1 280 ? -15.691 8.115 7.380 1.00 12.71 280 ALA A C 1
ATOM 2073 O O . ALA A 1 280 ? -16.891 7.854 7.331 1.00 14.88 280 ALA A O 1
ATOM 2075 N N . GLU A 1 281 ? -15.230 9.333 7.689 1.00 13.75 281 GLU A N 1
ATOM 2076 C CA . GLU A 1 281 ? -16.128 10.533 7.836 1.00 13.27 281 GLU A CA 1
ATOM 2077 C C . GLU A 1 281 ? -15.623 11.577 6.830 1.00 13.35 281 GLU A C 1
ATOM 2078 O O . GLU A 1 281 ? -14.464 11.982 6.870 1.00 14.66 281 GLU A O 1
ATOM 2084 N N . VAL A 1 282 ? -16.556 11.972 5.956 1.00 13.88 282 VAL A N 1
ATOM 2085 C CA . VAL A 1 282 ? -16.297 13.035 5.010 1.00 14.22 282 VAL A CA 1
ATOM 2086 C C . VAL A 1 282 ? -16.752 14.382 5.580 1.00 14.43 282 VAL A C 1
ATOM 2087 O O . VAL A 1 282 ? -17.975 14.549 5.888 1.00 15.63 282 VAL A O 1
ATOM 2091 N N . ASP A 1 283 ? -15.821 15.226 5.889 1.00 14.06 283 ASP A N 1
ATOM 2092 C CA . ASP A 1 283 ? -16.180 16.530 6.507 1.00 14.99 283 ASP A CA 1
ATOM 2093 C C . ASP A 1 283 ? -15.984 17.677 5.464 1.00 15.40 283 ASP A C 1
ATOM 2094 O O . ASP A 1 283 ? -14.928 17.722 4.796 1.00 16.15 283 ASP A O 1
ATOM 2099 N N . THR A 1 284 ? -16.978 18.583 5.435 1.00 13.89 284 THR A N 1
ATOM 2100 C CA . THR A 1 284 ? -16.783 19.666 4.460 1.00 15.60 284 THR A CA 1
ATOM 2101 C C . THR A 1 284 ? -17.713 20.741 4.875 1.00 14.93 284 THR A C 1
ATOM 2102 O O . THR A 1 284 ? -18.659 20.549 5.663 1.00 17.40 284 THR A O 1
ATOM 2106 N N . SER A 1 285 ? -17.529 21.918 4.258 1.00 14.94 285 SER A N 1
ATOM 2107 C CA . SER A 1 285 ? -18.350 23.114 4.633 1.00 16.27 285 SER A CA 1
ATOM 2108 C C . SER A 1 285 ? -19.313 23.507 3.491 1.00 15.72 285 SER A C 1
ATOM 2109 O O . SER A 1 285 ? -19.051 23.256 2.341 1.00 18.54 285 SER A O 1
ATOM 2112 N N . ILE A 1 286 ? -20.411 24.076 3.954 1.00 17.35 286 ILE A N 1
ATOM 2113 C CA . ILE A 1 286 ? -21.507 24.620 3.058 1.00 16.10 286 ILE A CA 1
ATOM 2114 C C . ILE A 1 286 ? -20.956 25.810 2.306 1.00 18.20 286 ILE A C 1
ATOM 2115 O O . ILE A 1 286 ? -21.489 26.143 1.239 1.00 18.99 286 ILE A O 1
ATOM 2120 N N . ARG A 1 287 ? -19.868 26.407 2.785 1.00 18.37 287 ARG A N 1
ATOM 2121 C CA . ARG A 1 287 ? -19.171 27.547 2.167 1.00 19.25 287 ARG A CA 1
ATOM 2122 C C . ARG A 1 287 ? -17.724 27.194 1.876 1.00 19.19 287 ARG A C 1
ATOM 2123 O O . ARG A 1 287 ? -17.172 26.153 2.283 1.00 19.52 287 ARG A O 1
ATOM 2131 N N . PRO A 1 288 ? -17.035 28.000 1.101 1.00 19.28 288 PRO A N 1
ATOM 2132 C CA . PRO A 1 288 ? -15.603 27.771 0.865 1.00 18.60 288 PRO A CA 1
ATOM 2133 C C . PRO A 1 288 ? -14.784 27.760 2.166 1.00 18.84 288 PRO A C 1
ATOM 2134 O O . PRO A 1 288 ? -13.923 26.886 2.385 1.00 23.20 288 PRO A O 1
ATOM 2138 N N . GLY A 1 289 ? -15.150 28.653 3.070 1.00 18.22 289 GLY A N 1
ATOM 2139 C CA . GLY A 1 289 ? -14.509 28.638 4.450 1.00 20.99 289 GLY A CA 1
ATOM 2140 C C . GLY A 1 289 ? -15.358 27.840 5.455 1.00 17.26 289 GLY A C 1
ATOM 2141 O O . GLY A 1 289 ? -16.543 27.634 5.307 1.00 17.09 289 GLY A O 1
ATOM 2142 N N . TRP A 1 290 ? -14.666 27.499 6.539 1.00 18.98 290 TRP A N 1
ATOM 2143 C CA . TRP A 1 290 ? -15.340 26.927 7.708 1.00 17.95 290 TRP A CA 1
ATOM 2144 C C . TRP A 1 290 ? -15.996 27.926 8.578 1.00 18.63 290 TRP A C 1
ATOM 2145 O O . TRP A 1 290 ? -17.077 27.683 9.094 1.00 18.39 290 TRP A O 1
ATOM 2156 N N . PHE A 1 291 ? -15.389 29.131 8.727 1.00 18.02 291 PHE A N 1
ATOM 2157 C CA . PHE A 1 291 ? -16.067 30.141 9.564 1.00 17.49 291 PHE A CA 1
ATOM 2158 C C . PHE A 1 291 ? -16.892 31.069 8.627 1.00 17.62 291 PHE A C 1
ATOM 2159 O O . PHE A 1 291 ? -16.766 30.971 7.449 1.00 19.49 291 PHE A O 1
ATOM 2167 N N . TYR A 1 292 ? -17.784 31.847 9.262 1.00 19.35 292 TYR A N 1
ATOM 2168 C CA . TYR A 1 292 ? -18.683 32.719 8.473 1.00 20.58 292 TYR A CA 1
ATOM 2169 C C . TYR A 1 292 ? -17.879 33.919 7.889 1.00 20.39 292 TYR A C 1
ATOM 2170 O O . TYR A 1 292 ? -17.120 34.612 8.656 1.00 22.41 292 TYR A O 1
ATOM 2179 N N . HIS A 1 293 ? -18.039 34.132 6.573 1.00 20.89 293 HIS A N 1
ATOM 2180 C CA . HIS A 1 293 ? -17.524 35.345 5.908 1.00 22.07 293 HIS A CA 1
ATOM 2181 C C . HIS A 1 293 ? -18.624 35.890 5.106 1.00 22.07 293 HIS A C 1
ATOM 2182 O O . HIS A 1 293 ? -19.246 35.183 4.284 1.00 24.24 293 HIS A O 1
ATOM 2189 N N . GLN A 1 294 ? -19.007 37.185 5.390 1.00 22.67 294 GLN A N 1
ATOM 2190 C CA . GLN A 1 294 ? -20.129 37.741 4.626 1.00 27.17 294 GLN A CA 1
ATOM 2191 C C . GLN A 1 294 ? -19.878 37.674 3.089 1.00 25.47 294 GLN A C 1
ATOM 2192 O O . GLN A 1 294 ? -20.826 37.515 2.260 1.00 27.44 294 GLN A O 1
ATOM 2198 N N . SER A 1 295 ? -18.643 37.777 2.722 1.00 24.58 295 SER A N 1
ATOM 2199 C CA . SER A 1 295 ? -18.228 37.629 1.340 1.00 27.83 295 SER A CA 1
ATOM 2200 C C . SER A 1 295 ? -18.571 36.336 0.678 1.00 29.47 295 SER A C 1
ATOM 2201 O O . SER A 1 295 ? -18.598 36.217 -0.550 1.00 29.62 295 SER A O 1
ATOM 2204 N N . GLU A 1 296 ? -18.836 35.327 1.511 1.00 24.05 296 GLU A N 1
ATOM 2205 C CA . GLU A 1 296 ? -19.199 33.996 0.951 1.00 22.89 296 GLU A CA 1
ATOM 2206 C C . GLU A 1 296 ? -20.693 33.743 0.964 1.00 25.28 296 GLU A C 1
ATOM 2207 O O . GLU A 1 296 ? -21.143 32.630 0.730 1.00 22.97 296 GLU A O 1
ATOM 2213 N N . ASP A 1 297 ? -21.488 34.765 1.226 1.00 23.34 297 ASP A N 1
ATOM 2214 C CA . ASP A 1 297 ? -22.934 34.592 1.315 1.00 21.67 297 ASP A CA 1
ATOM 2215 C C . ASP A 1 297 ? -23.473 34.283 -0.085 1.00 24.83 297 ASP A C 1
ATOM 2216 O O . ASP A 1 297 ? -24.549 33.755 -0.176 1.00 24.83 297 ASP A O 1
ATOM 2221 N N . ASP A 1 298 ? -22.671 34.520 -1.132 1.00 24.64 298 ASP A N 1
ATOM 2222 C CA . ASP A 1 298 ? -23.115 34.195 -2.476 1.00 25.95 298 ASP A CA 1
ATOM 2223 C C . ASP A 1 298 ? -22.408 32.955 -2.967 1.00 27.81 298 ASP A C 1
ATOM 2224 O O . ASP A 1 298 ? -22.349 32.642 -4.135 1.00 26.99 298 ASP A O 1
ATOM 2229 N N . LYS A 1 299 ? -21.815 32.197 -2.003 1.00 23.57 299 LYS A N 1
ATOM 2230 C CA . LYS A 1 299 ? -21.048 30.961 -2.297 1.00 24.44 299 LYS A CA 1
ATOM 2231 C C . LYS A 1 299 ? -21.523 29.794 -1.400 1.00 23.32 299 LYS A C 1
ATOM 2232 O O . LYS A 1 299 ? -20.760 28.864 -1.107 1.00 23.91 299 LYS A O 1
ATOM 2238 N N . VAL A 1 300 ? -22.809 29.810 -1.039 1.00 20.28 300 VAL A N 1
ATOM 2239 C CA . VAL A 1 300 ? -23.409 28.757 -0.245 1.00 18.90 300 VAL A CA 1
ATOM 2240 C C . VAL A 1 300 ? -23.877 27.691 -1.158 1.00 20.26 300 VAL A C 1
ATOM 2241 O O . VAL A 1 300 ? -24.653 27.920 -2.133 1.00 23.69 300 VAL A O 1
ATOM 2245 N N . MET A 1 301 ? -23.456 26.452 -0.855 1.00 21.56 301 MET A N 1
ATOM 2246 C CA . MET A 1 301 ? -23.967 25.333 -1.664 1.00 19.47 301 MET A CA 1
ATOM 2247 C C . MET A 1 301 ? -25.506 25.257 -1.592 1.00 18.97 301 MET A C 1
ATOM 2248 O O . MET A 1 301 ? -26.108 25.512 -0.584 1.00 20.07 301 MET A O 1
ATOM 2253 N N . SER A 1 302 ? -26.101 24.940 -2.763 1.00 21.02 302 SER A N 1
ATOM 2254 C CA . SER A 1 302 ? -27.528 24.814 -2.865 1.00 21.20 302 SER A CA 1
ATOM 2255 C C . SER A 1 302 ? -28.064 23.567 -2.289 1.00 20.54 302 SER A C 1
ATOM 2256 O O . SER A 1 302 ? -27.322 22.590 -2.043 1.00 22.46 302 SER A O 1
ATOM 2259 N N . ALA A 1 303 ? -29.388 23.551 -2.071 1.00 20.19 303 ALA A N 1
ATOM 2260 C CA . ALA A 1 303 ? -30.025 22.312 -1.625 1.00 22.18 303 ALA A CA 1
ATOM 2261 C C . ALA A 1 303 ? -29.718 21.153 -2.571 1.00 22.11 303 ALA A C 1
ATOM 2262 O O . ALA A 1 303 ? -29.506 20.004 -2.088 1.00 23.55 303 ALA A O 1
ATOM 2264 N N . ASP A 1 304 ? -29.706 21.372 -3.914 1.00 22.07 304 ASP A N 1
ATOM 2265 C CA . ASP A 1 304 ? -29.508 20.279 -4.862 1.00 21.24 304 ASP A CA 1
ATOM 2266 C C . ASP A 1 304 ? -28.037 19.792 -4.687 1.00 20.05 304 ASP A C 1
ATOM 2267 O O . ASP A 1 304 ? -27.822 18.617 -4.728 1.00 21.57 304 ASP A O 1
ATOM 2272 N N . GLN A 1 305 ? -27.065 20.724 -4.539 1.00 21.27 305 GLN A N 1
ATOM 2273 C CA . GLN A 1 305 ? -25.665 20.342 -4.382 1.00 23.78 305 GLN A CA 1
ATOM 2274 C C . GLN A 1 305 ? -25.543 19.524 -3.065 1.00 18.50 305 GLN A C 1
ATOM 2275 O O . GLN A 1 305 ? -24.771 18.527 -3.086 1.00 21.94 305 GLN A O 1
ATOM 2281 N N . LEU A 1 306 ? -26.167 19.991 -1.966 1.00 17.98 306 LEU A N 1
ATOM 2282 C CA . LEU A 1 306 ? -26.031 19.281 -0.619 1.00 19.16 306 LEU A CA 1
ATOM 2283 C C . LEU A 1 306 ? -26.643 17.887 -0.785 1.00 20.69 306 LEU A C 1
ATOM 2284 O O . LEU A 1 306 ? -26.132 16.907 -0.244 1.00 19.52 306 LEU A O 1
ATOM 2289 N N . PHE A 1 307 ? -27.784 17.747 -1.518 1.00 18.74 307 PHE A N 1
ATOM 2290 C CA . PHE A 1 307 ? -28.373 16.437 -1.609 1.00 19.42 307 PHE A CA 1
ATOM 2291 C C . PHE A 1 307 ? -27.563 15.497 -2.527 1.00 18.90 307 PHE A C 1
ATOM 2292 O O . PHE A 1 307 ? -27.416 14.329 -2.192 1.00 17.67 307 PHE A O 1
ATOM 2300 N N . ASP A 1 308 ? -26.892 16.007 -3.591 1.00 18.05 308 ASP A N 1
ATOM 2301 C CA . ASP A 1 308 ? -25.976 15.178 -4.331 1.00 19.12 308 ASP A CA 1
ATOM 2302 C C . ASP A 1 308 ? -24.787 14.716 -3.483 1.00 19.92 308 ASP A C 1
ATOM 2303 O O . ASP A 1 308 ? -24.370 13.568 -3.593 1.00 18.32 308 ASP A O 1
ATOM 2308 N N . LEU A 1 309 ? -24.335 15.625 -2.585 1.00 17.97 309 LEU A N 1
ATOM 2309 C CA . LEU A 1 309 ? -23.239 15.235 -1.647 1.00 18.85 309 LEU A CA 1
ATOM 2310 C C . LEU A 1 309 ? -23.768 14.192 -0.653 1.00 17.74 309 LEU A C 1
ATOM 2311 O O . LEU A 1 309 ? -23.029 13.198 -0.392 1.00 19.10 309 LEU A O 1
ATOM 2316 N N . TRP A 1 310 ? -24.949 14.408 -0.082 1.00 16.59 310 TRP A N 1
ATOM 2317 C CA . TRP A 1 310 ? -25.500 13.371 0.807 1.00 17.10 310 TRP A CA 1
ATOM 2318 C C . TRP A 1 310 ? -25.624 12.002 0.119 1.00 16.19 310 TRP A C 1
ATOM 2319 O O . TRP A 1 310 ? -25.236 10.965 0.675 1.00 17.20 310 TRP A O 1
ATOM 2330 N N . LEU A 1 311 ? -26.252 11.978 -1.130 1.00 16.79 311 LEU A N 1
ATOM 2331 C CA . LEU A 1 311 ? -26.288 10.678 -1.833 1.00 18.45 311 LEU A CA 1
ATOM 2332 C C . LEU A 1 311 ? -24.895 10.083 -2.064 1.00 15.88 311 LEU A C 1
ATOM 2333 O O . LEU A 1 311 ? -24.765 8.858 -1.994 1.00 17.61 311 LEU A O 1
ATOM 2338 N N . SER A 1 312 ? -23.882 10.867 -2.435 1.00 15.97 312 SER A N 1
ATOM 2339 C CA . SER A 1 312 ? -22.575 10.359 -2.683 1.00 15.65 312 SER A CA 1
ATOM 2340 C C . SER A 1 312 ? -21.933 9.767 -1.391 1.00 17.41 312 SER A C 1
ATOM 2341 O O . SER A 1 312 ? -21.339 8.681 -1.447 1.00 17.36 312 SER A O 1
ATOM 2344 N N . ALA A 1 313 ? -22.073 10.483 -0.271 1.00 17.49 313 ALA A N 1
ATOM 2345 C CA . ALA A 1 313 ? -21.415 9.992 0.963 1.00 16.20 313 ALA A CA 1
ATOM 2346 C C . ALA A 1 313 ? -22.203 8.969 1.705 1.00 15.87 313 ALA A C 1
ATOM 2347 O O . ALA A 1 313 ? -21.687 7.860 1.967 1.00 15.45 313 ALA A O 1
ATOM 2349 N N . VAL A 1 314 ? -23.484 9.223 1.999 1.00 15.29 314 VAL A N 1
ATOM 2350 C CA . VAL A 1 314 ? -24.314 8.227 2.690 1.00 16.17 314 VAL A CA 1
ATOM 2351 C C . VAL A 1 314 ? -24.670 7.045 1.783 1.00 16.18 314 VAL A C 1
ATOM 2352 O O . VAL A 1 314 ? -25.079 5.979 2.252 1.00 18.85 314 VAL A O 1
ATOM 2356 N N . GLY A 1 315 ? -24.460 7.259 0.458 1.00 16.49 315 GLY A N 1
ATOM 2357 C CA . GLY A 1 315 ? -24.498 6.123 -0.486 1.00 17.59 315 GLY A CA 1
ATOM 2358 C C . GLY A 1 315 ? -23.140 5.632 -0.874 1.00 16.77 315 GLY A C 1
ATOM 2359 O O . GLY A 1 315 ? -22.962 4.894 -1.881 1.00 17.22 315 GLY A O 1
ATOM 2360 N N . GLY A 1 316 ? -22.117 5.953 -0.083 1.00 16.35 316 GLY A N 1
ATOM 2361 C CA . GLY A 1 316 ? -20.784 5.638 -0.359 1.00 14.65 316 GLY A CA 1
ATOM 2362 C C . GLY A 1 316 ? -19.970 5.187 0.927 1.00 14.56 316 GLY A C 1
ATOM 2363 O O . GLY A 1 316 ? -18.762 5.375 1.019 1.00 14.89 316 GLY A O 1
ATOM 2364 N N . ASN A 1 317 ? -20.685 4.572 1.842 1.00 13.72 317 ASN A N 1
ATOM 2365 C CA . ASN A 1 317 ? -20.065 3.989 3.088 1.00 14.36 317 ASN A CA 1
ATOM 2366 C C . ASN A 1 317 ? -19.230 5.059 3.834 1.00 14.84 317 ASN A C 1
ATOM 2367 O O . ASN A 1 317 ? -18.150 4.778 4.370 1.00 14.16 317 ASN A O 1
ATOM 2372 N N . SER A 1 318 ? -19.744 6.299 3.833 1.00 15.73 318 SER A N 1
ATOM 2373 C CA . SER A 1 318 ? -18.995 7.486 4.427 1.00 16.84 318 SER A CA 1
ATOM 2374 C C . SER A 1 318 ? -20.021 8.273 5.260 1.00 16.42 318 SER A C 1
ATOM 2375 O O . SER A 1 318 ? -21.051 8.623 4.748 1.00 19.08 318 SER A O 1
ATOM 2378 N N . SER A 1 319 ? -19.746 8.569 6.522 1.00 14.84 319 SER A N 1
ATOM 2379 C CA . SER A 1 319 ? -20.596 9.501 7.206 1.00 14.57 319 SER A CA 1
ATOM 2380 C C . SER A 1 319 ? -20.345 10.918 6.700 1.00 15.40 319 SER A C 1
ATOM 2381 O O . SER A 1 319 ? -19.216 11.205 6.270 1.00 16.44 319 SER A O 1
ATOM 2384 N N . LEU A 1 320 ? -21.381 11.790 6.754 1.00 15.33 320 LEU A N 1
ATOM 2385 C CA . LEU A 1 320 ? -21.224 13.150 6.278 1.00 14.26 320 LEU A CA 1
ATOM 2386 C C . LEU A 1 320 ? -21.324 14.159 7.437 1.00 15.04 320 LEU A C 1
ATOM 2387 O O . LEU A 1 320 ? -22.291 14.153 8.171 1.00 14.70 320 LEU A O 1
ATOM 2392 N N . LEU A 1 321 ? -20.257 14.899 7.621 1.00 14.86 321 LEU A N 1
ATOM 2393 C CA . LEU A 1 321 ? -20.194 15.970 8.651 1.00 15.50 321 LEU A CA 1
ATOM 2394 C C . LEU A 1 321 ? -20.120 17.286 7.900 1.00 15.29 321 LEU A C 1
ATOM 2395 O O . LEU A 1 321 ? -19.138 17.625 7.232 1.00 14.89 321 LEU A O 1
ATOM 2400 N N . LEU A 1 322 ? -21.279 18.001 7.942 1.00 14.31 322 LEU A N 1
ATOM 2401 C CA . LEU A 1 322 ? -21.448 19.227 7.045 1.00 14.72 322 LEU A CA 1
ATOM 2402 C C . LEU A 1 322 ? -21.413 20.449 7.979 1.00 14.66 322 LEU A C 1
ATOM 2403 O O . LEU A 1 322 ? -22.213 20.581 8.938 1.00 15.53 322 LEU A O 1
ATOM 2408 N N . ASN A 1 323 ? -20.413 21.316 7.723 1.00 15.04 323 ASN A N 1
ATOM 2409 C CA . ASN A 1 323 ? -20.349 22.573 8.559 1.00 14.77 323 ASN A CA 1
ATOM 2410 C C . ASN A 1 323 ? -21.241 23.740 7.997 1.00 15.62 323 ASN A C 1
ATOM 2411 O O . ASN A 1 323 ? -21.252 23.949 6.790 1.00 16.93 323 ASN A O 1
ATOM 2416 N N . ILE A 1 324 ? -21.906 24.388 8.961 1.00 16.56 324 ILE A N 1
ATOM 2417 C CA . ILE A 1 324 ? -22.690 25.620 8.638 1.00 16.90 324 ILE A CA 1
ATOM 2418 C C . ILE A 1 324 ? -22.243 26.605 9.731 1.00 16.88 324 ILE A C 1
ATOM 2419 O O . ILE A 1 324 ? -22.524 26.392 10.920 1.00 17.46 324 ILE A O 1
ATOM 2424 N N . PRO A 1 325 ? -21.680 27.747 9.290 1.00 18.56 325 PRO A N 1
ATOM 2425 C CA . PRO A 1 325 ? -21.127 28.630 10.338 1.00 17.21 325 PRO A CA 1
ATOM 2426 C C . PRO A 1 325 ? -22.062 29.785 10.730 1.00 18.69 325 PRO A C 1
ATOM 2427 O O . PRO A 1 325 ? -22.562 30.473 9.789 1.00 19.98 325 PRO A O 1
ATOM 2431 N N . PRO A 1 326 ? -22.405 29.950 12.031 1.00 18.85 326 PRO A N 1
ATOM 2432 C CA . PRO A 1 326 ? -23.208 31.147 12.389 1.00 18.19 326 PRO A CA 1
ATOM 2433 C C . PRO A 1 326 ? -22.386 32.426 12.173 1.00 20.90 326 PRO A C 1
ATOM 2434 O O . PRO A 1 326 ? -21.127 32.467 12.182 1.00 19.81 326 PRO A O 1
ATOM 2438 N N . SER A 1 327 ? -23.158 33.514 11.979 1.00 21.66 327 SER A N 1
ATOM 2439 C CA . SER A 1 327 ? -22.568 34.831 11.737 1.00 22.95 327 SER A CA 1
ATOM 2440 C C . SER A 1 327 ? -22.258 35.622 13.000 1.00 20.86 327 SER A C 1
ATOM 2441 O O . SER A 1 327 ? -22.698 35.295 14.117 1.00 23.03 327 SER A O 1
ATOM 2444 N N . PRO A 1 328 ? -21.511 36.776 12.810 1.00 23.70 328 PRO A N 1
ATOM 2445 C CA . PRO A 1 328 ? -21.324 37.759 13.923 1.00 24.44 328 PRO A CA 1
ATOM 2446 C C . PRO A 1 328 ? -22.644 38.355 14.374 1.00 27.68 328 PRO A C 1
ATOM 2447 O O . PRO A 1 328 ? -22.699 38.881 15.462 1.00 26.25 328 PRO A O 1
ATOM 2451 N N . GLU A 1 329 ? -23.732 38.186 13.613 1.00 25.20 329 GLU A N 1
ATOM 2452 C CA . GLU A 1 329 ? -25.061 38.655 14.004 1.00 28.14 329 GLU A CA 1
ATOM 2453 C C . GLU A 1 329 ? -25.879 37.565 14.720 1.00 29.49 329 GLU A C 1
ATOM 2454 O O . GLU A 1 329 ? -27.158 37.678 14.942 1.00 27.67 329 GLU A O 1
ATOM 2460 N N . GLY A 1 330 ? -25.180 36.413 14.988 1.00 25.59 330 GLY A N 1
ATOM 2461 C CA . GLY A 1 330 ? -25.725 35.467 15.997 1.00 22.35 330 GLY A CA 1
ATOM 2462 C C . GLY A 1 330 ? -26.512 34.313 15.343 1.00 20.99 330 GLY A C 1
ATOM 2463 O O . GLY A 1 330 ? -27.155 33.553 16.078 1.00 21.80 330 GLY A O 1
ATOM 2464 N N . LEU A 1 331 ? -26.576 34.273 13.980 1.00 20.09 331 LEU A N 1
ATOM 2465 C CA . LEU A 1 331 ? -27.584 33.407 13.355 1.00 19.97 331 LEU A CA 1
ATOM 2466 C C . LEU A 1 331 ? -26.940 32.604 12.210 1.00 18.08 331 LEU A C 1
ATOM 2467 O O . LEU A 1 331 ? -25.917 33.029 11.593 1.00 21.47 331 LEU A O 1
ATOM 2472 N N . LEU A 1 332 ? -27.571 31.483 11.872 1.00 20.89 332 LEU A N 1
ATOM 2473 C CA . LEU A 1 332 ? -27.322 30.935 10.517 1.00 21.50 332 LEU A CA 1
ATOM 2474 C C . LEU A 1 332 ? -27.994 31.804 9.475 1.00 23.19 332 LEU A C 1
ATOM 2475 O O . LEU A 1 332 ? -29.125 32.208 9.662 1.00 25.43 332 LEU A O 1
ATOM 2480 N N . ALA A 1 333 ? -27.240 32.123 8.432 1.00 20.46 333 ALA A N 1
ATOM 2481 C CA . ALA A 1 333 ? -27.657 33.092 7.436 1.00 19.62 333 ALA A CA 1
ATOM 2482 C C . ALA A 1 333 ? -28.748 32.505 6.578 1.00 25.76 333 ALA A C 1
ATOM 2483 O O . ALA A 1 333 ? -28.896 31.265 6.497 1.00 21.99 333 ALA A O 1
ATOM 2485 N N . GLU A 1 334 ? -29.525 33.362 5.890 1.00 23.10 334 GLU A N 1
ATOM 2486 C CA . GLU A 1 334 ? -30.686 32.881 5.124 1.00 23.83 334 GLU A CA 1
ATOM 2487 C C . GLU A 1 334 ? -30.400 31.893 4.009 1.00 23.51 334 GLU A C 1
ATOM 2488 O O . GLU A 1 334 ? -31.146 30.925 3.935 1.00 23.67 334 GLU A O 1
ATOM 2494 N N . PRO A 1 335 ? -29.332 32.083 3.210 1.00 23.33 335 PRO A N 1
ATOM 2495 C CA . PRO A 1 335 ? -29.085 31.117 2.145 1.00 23.50 335 PRO A CA 1
ATOM 2496 C C . PRO A 1 335 ? -28.765 29.730 2.727 1.00 22.54 335 PRO A C 1
ATOM 2497 O O . PRO A 1 335 ? -29.291 28.706 2.246 1.00 24.27 335 PRO A O 1
ATOM 2501 N N . ASP A 1 336 ? -28.036 29.788 3.852 1.00 21.40 336 ASP A N 1
ATOM 2502 C CA . ASP A 1 336 ? -27.689 28.471 4.483 1.00 21.11 336 ASP A CA 1
ATOM 2503 C C . ASP A 1 336 ? -28.942 27.799 4.980 1.00 21.04 336 ASP A C 1
ATOM 2504 O O . ASP A 1 336 ? -29.069 26.565 4.922 1.00 21.16 336 ASP A O 1
ATOM 2509 N N . VAL A 1 337 ? -29.834 28.555 5.660 1.00 18.86 337 VAL A N 1
ATOM 2510 C CA . VAL A 1 337 ? -31.029 27.958 6.131 1.00 21.44 337 VAL A CA 1
ATOM 2511 C C . VAL A 1 337 ? -31.863 27.406 4.988 1.00 22.32 337 VAL A C 1
ATOM 2512 O O . VAL A 1 337 ? -32.462 26.288 5.133 1.00 21.11 337 VAL A O 1
ATOM 2516 N N . GLN A 1 338 ? -31.935 28.194 3.918 1.00 21.55 338 GLN A N 1
ATOM 2517 C CA . GLN A 1 338 ? -32.772 27.699 2.759 1.00 26.17 338 GLN A CA 1
ATOM 2518 C C . GLN A 1 338 ? -32.172 26.399 2.178 1.00 23.51 338 GLN A C 1
ATOM 2519 O O . GLN A 1 338 ? -32.916 25.416 1.902 1.00 22.90 338 GLN A O 1
ATOM 2525 N N . SER A 1 339 ? -30.857 26.350 2.061 1.00 20.28 339 SER A N 1
ATOM 2526 C CA . SER A 1 339 ? -30.208 25.105 1.553 1.00 22.01 339 SER A CA 1
ATOM 2527 C C . SER A 1 339 ? -30.423 23.923 2.443 1.00 20.12 339 SER A C 1
ATOM 2528 O O . SER A 1 339 ? -30.617 22.750 1.974 1.00 20.80 339 SER A O 1
ATOM 2531 N N . LEU A 1 340 ? -30.354 24.200 3.776 1.00 19.47 340 LEU A N 1
ATOM 2532 C CA . LEU A 1 340 ? -30.576 23.117 4.730 1.00 18.89 340 LEU A CA 1
ATOM 2533 C C . LEU A 1 340 ? -32.017 22.651 4.624 1.00 22.26 340 LEU A C 1
ATOM 2534 O O . LEU A 1 340 ? -32.288 21.483 4.686 1.00 21.15 340 LEU A O 1
ATOM 2539 N N . LYS A 1 341 ? -32.940 23.619 4.512 1.00 21.25 341 LYS A N 1
ATOM 2540 C CA . LYS A 1 341 ? -34.331 23.209 4.416 1.00 20.67 341 LYS A CA 1
ATOM 2541 C C . LYS A 1 341 ? -34.599 22.294 3.212 1.00 19.98 341 LYS A C 1
ATOM 2542 O O . LYS A 1 341 ? -35.347 21.300 3.357 1.00 23.85 341 LYS A O 1
ATOM 2548 N N . GLY A 1 342 ? -34.063 22.660 2.068 1.00 20.31 342 GLY A N 1
ATOM 2549 C CA . GLY A 1 342 ? -34.241 21.922 0.768 1.00 24.47 342 GLY A CA 1
ATOM 2550 C C . GLY A 1 342 ? -33.564 20.576 0.884 1.00 24.30 342 GLY A C 1
ATOM 2551 O O . GLY A 1 342 ? -34.053 19.563 0.400 1.00 23.44 342 GLY A O 1
ATOM 2552 N N . LEU A 1 343 ? -32.355 20.550 1.549 1.00 20.20 343 LEU A N 1
ATOM 2553 C CA . LEU A 1 343 ? -31.689 19.236 1.757 1.00 20.35 343 LEU A CA 1
ATOM 2554 C C . LEU A 1 343 ? -32.572 18.301 2.579 1.00 22.43 343 LEU A C 1
ATOM 2555 O O . LEU A 1 343 ? -32.741 17.133 2.216 1.00 22.19 343 LEU A O 1
ATOM 2560 N N . GLY A 1 344 ? -33.170 18.809 3.676 1.00 19.08 344 GLY A N 1
ATOM 2561 C CA . GLY A 1 344 ? -33.963 17.966 4.543 1.00 20.23 344 GLY A CA 1
ATOM 2562 C C . GLY A 1 344 ? -35.223 17.462 3.767 1.00 22.24 344 GLY A C 1
ATOM 2563 O O . GLY A 1 344 ? -35.630 16.313 3.934 1.00 23.79 344 GLY A O 1
ATOM 2564 N N . ARG A 1 345 ? -35.811 18.361 2.955 1.00 23.51 345 ARG A N 1
ATOM 2565 C CA . ARG A 1 345 ? -36.977 17.963 2.130 1.00 27.34 345 ARG A CA 1
ATOM 2566 C C . ARG A 1 345 ? -36.597 16.859 1.135 1.00 27.81 345 ARG A C 1
ATOM 2567 O O . ARG A 1 345 ? -37.306 15.833 1.072 1.00 29.86 345 ARG A O 1
ATOM 2575 N N . ARG A 1 346 ? -35.432 16.998 0.487 1.00 25.03 346 ARG A N 1
ATOM 2576 C CA . ARG A 1 346 ? -35.054 15.954 -0.501 1.00 24.13 346 ARG A CA 1
ATOM 2577 C C . ARG A 1 346 ? -34.710 14.625 0.164 1.00 25.77 346 ARG A C 1
ATOM 2578 O O . ARG A 1 346 ? -35.018 13.538 -0.350 1.00 26.90 346 ARG A O 1
ATOM 2586 N N . VAL A 1 347 ? -34.102 14.659 1.355 1.00 23.20 347 VAL A N 1
ATOM 2587 C CA . VAL A 1 347 ? -33.819 13.458 2.058 1.00 20.97 347 VAL A CA 1
ATOM 2588 C C . VAL A 1 347 ? -35.093 12.786 2.549 1.00 26.62 347 VAL A C 1
ATOM 2589 O O . VAL A 1 347 ? -35.275 11.573 2.419 1.00 28.61 347 VAL A O 1
ATOM 2593 N N . SER A 1 348 ? -35.984 13.584 3.135 1.00 27.76 348 SER A N 1
ATOM 2594 C CA . SER A 1 348 ? -37.232 12.979 3.576 1.00 29.26 348 SER A CA 1
ATOM 2595 C C . SER A 1 348 ? -38.014 12.364 2.371 1.00 30.10 348 SER A C 1
ATOM 2596 O O . SER A 1 348 ? -38.553 11.260 2.522 1.00 32.16 348 SER A O 1
ATOM 2599 N N . GLU A 1 349 ? -38.051 13.055 1.220 1.00 28.25 349 GLU A N 1
ATOM 2600 C CA . GLU A 1 349 ? -38.776 12.518 0.021 1.00 30.68 349 GLU A CA 1
ATOM 2601 C C . GLU A 1 349 ? -38.122 11.222 -0.433 1.00 35.55 349 GLU A C 1
ATOM 2602 O O . GLU A 1 349 ? -38.814 10.266 -0.803 1.00 36.80 349 GLU A O 1
ATOM 2608 N N . PHE A 1 350 ? -36.796 11.192 -0.474 1.00 30.85 350 PHE A N 1
ATOM 2609 C CA . PHE A 1 350 ? -36.046 9.938 -0.775 1.00 34.70 350 PHE A CA 1
ATOM 2610 C C . PHE A 1 350 ? -36.389 8.780 0.170 1.00 36.48 350 PHE A C 1
ATOM 2611 O O . PHE A 1 350 ? -36.678 7.653 -0.281 1.00 36.18 350 PHE A O 1
ATOM 2619 N N . ARG A 1 351 ? -36.382 9.049 1.489 1.00 33.29 351 ARG A N 1
ATOM 2620 C CA . ARG A 1 351 ? -36.732 8.012 2.475 1.00 36.32 351 ARG A CA 1
ATOM 2621 C C . ARG A 1 351 ? -38.173 7.459 2.261 1.00 39.69 351 ARG A C 1
ATOM 2622 O O . ARG A 1 351 ? -38.389 6.239 2.455 1.00 47.44 351 ARG A O 1
ATOM 2630 N N . GLU A 1 352 ? -39.086 8.329 1.821 1.00 36.71 352 GLU A N 1
ATOM 2631 C CA . GLU A 1 352 ? -40.497 8.009 1.528 1.00 45.14 352 GLU A CA 1
ATOM 2632 C C . GLU A 1 352 ? -40.697 7.363 0.162 1.00 52.82 352 GLU A C 1
ATOM 2633 O O . GLU A 1 352 ? -41.645 6.566 -0.012 1.00 48.73 352 GLU A O 1
ATOM 2639 N N . ALA A 1 353 ? -39.928 7.787 -0.852 1.00 41.08 353 ALA A N 1
ATOM 2640 C CA . ALA A 1 353 ? -39.919 7.046 -2.150 1.00 39.59 353 ALA A CA 1
ATOM 2641 C C . ALA A 1 353 ? -39.445 5.628 -1.875 1.00 46.33 353 ALA A C 1
ATOM 2642 O O . ALA A 1 353 ? -39.978 4.637 -2.439 1.00 55.52 353 ALA A O 1
ATOM 2644 N N . LEU A 1 354 ? -38.495 5.513 -0.968 1.00 41.73 354 LEU A N 1
ATOM 2645 C CA . LEU A 1 354 ? -37.882 4.260 -0.618 1.00 46.93 354 LEU A CA 1
ATOM 2646 C C . LEU A 1 354 ? -38.836 3.360 0.164 1.00 62.44 354 LEU A C 1
ATOM 2647 O O . LEU A 1 354 ? -39.049 2.188 -0.215 1.00 50.48 354 LEU A O 1
ATOM 2652 N N . ALA A 1 355 ? -39.403 3.886 1.254 1.00 61.50 355 ALA A N 1
ATOM 2653 C CA . ALA A 1 355 ? -40.357 3.109 2.031 1.00 65.06 355 ALA A CA 1
ATOM 2654 C C . ALA A 1 355 ? -41.619 2.812 1.201 1.00 54.35 355 ALA A C 1
ATOM 2655 O O . ALA A 1 355 ? -42.283 1.830 1.442 1.00 64.82 355 ALA A O 1
ATOM 2657 N N . SER A 1 356 ? -41.944 3.635 0.212 1.00 59.68 356 SER A N 1
ATOM 2658 C CA . SER A 1 356 ? -43.016 3.320 -0.724 1.00 49.37 356 SER A CA 1
ATOM 2659 C C . SER A 1 356 ? -42.801 2.151 -1.773 1.00 50.24 356 SER A C 1
ATOM 2660 O O . SER A 1 356 ? -43.758 1.746 -2.424 1.00 53.22 356 SER A O 1
ATOM 2663 N N . VAL A 1 357 ? -41.601 1.605 -1.961 1.00 46.75 357 VAL A N 1
ATOM 2664 C CA . VAL A 1 357 ? -41.427 0.650 -3.105 1.00 45.57 357 VAL A CA 1
ATOM 2665 C C . VAL A 1 357 ? -42.035 -0.745 -2.811 1.00 40.98 357 VAL A C 1
ATOM 2666 O O . VAL A 1 357 ? -41.835 -1.314 -1.721 1.00 45.09 357 VAL A O 1
ATOM 2670 N N . ARG A 1 358 ? -42.751 -1.299 -3.779 1.00 47.10 358 ARG A N 1
ATOM 2671 C CA . ARG A 1 358 ? -43.287 -2.678 -3.661 1.00 47.58 358 ARG A CA 1
ATOM 2672 C C . ARG A 1 358 ? -42.506 -3.506 -4.618 1.00 48.87 358 ARG A C 1
ATOM 2673 O O . ARG A 1 358 ? -42.495 -3.203 -5.810 1.00 50.33 358 ARG A O 1
ATOM 2681 N N . CYS A 1 359 ? -41.821 -4.521 -4.129 1.00 44.52 359 CYS A N 1
ATOM 2682 C CA . CYS A 1 359 ? -41.156 -5.445 -5.064 1.00 38.88 359 CYS A CA 1
ATOM 2683 C C . CYS A 1 359 ? -40.995 -6.812 -4.447 1.00 37.64 359 CYS A C 1
ATOM 2684 O O . CYS A 1 359 ? -41.012 -6.965 -3.202 1.00 39.08 359 CYS A O 1
ATOM 2687 N N . GLU A 1 360 ? -40.906 -7.816 -5.298 1.00 30.79 360 GLU A N 1
ATOM 2688 C CA . GLU A 1 360 ? -40.720 -9.132 -4.810 1.00 31.75 360 GLU A CA 1
ATOM 2689 C C . GLU A 1 360 ? -39.239 -9.409 -4.947 1.00 29.26 360 GLU A C 1
ATOM 2690 O O . GLU A 1 360 ? -38.688 -9.205 -6.022 1.00 27.74 360 GLU A O 1
ATOM 2696 N N . ALA A 1 361 ? -38.620 -9.933 -3.916 1.00 25.79 361 ALA A N 1
ATOM 2697 C CA . ALA A 1 361 ? -37.229 -10.400 -3.994 1.00 22.36 361 ALA A CA 1
ATOM 2698 C C . ALA A 1 361 ? -37.090 -11.840 -4.154 1.00 24.44 361 ALA A C 1
ATOM 2699 O O . ALA A 1 361 ? -37.764 -12.680 -3.451 1.00 26.21 361 ALA A O 1
ATOM 2701 N N . ARG A 1 362 ? -36.265 -12.235 -5.090 1.00 25.25 362 ARG A N 1
ATOM 2702 C CA . ARG A 1 362 ? -35.888 -13.556 -5.259 1.00 25.93 362 ARG A CA 1
ATOM 2703 C C . ARG A 1 362 ? -34.366 -13.650 -5.247 1.00 26.73 362 ARG A C 1
ATOM 2704 O O . ARG A 1 362 ? -33.697 -12.745 -5.770 1.00 26.46 362 ARG A O 1
ATOM 2712 N N . THR A 1 363 ? -33.813 -14.727 -4.748 1.00 23.44 363 THR A N 1
ATOM 2713 C CA . THR A 1 363 ? -32.426 -14.934 -4.623 1.00 24.32 363 THR A CA 1
ATOM 2714 C C . THR A 1 363 ? -31.893 -16.200 -5.260 1.00 25.90 363 THR A C 1
ATOM 2715 O O . THR A 1 363 ? -32.602 -17.207 -5.571 1.00 27.47 363 THR A O 1
ATOM 2719 N N . SER A 1 364 ? -30.622 -16.183 -5.559 1.00 22.82 364 SER A N 1
ATOM 2720 C CA . SER A 1 364 ? -29.910 -17.312 -6.162 1.00 23.21 364 SER A CA 1
ATOM 2721 C C . SER A 1 364 ? -29.735 -18.573 -5.301 1.00 26.70 364 SER A C 1
ATOM 2722 O O . SER A 1 364 ? -29.582 -19.704 -5.816 1.00 27.44 364 SER A O 1
ATOM 2725 N N . SER A 1 365 ? -29.783 -18.386 -3.997 1.00 26.15 365 SER A N 1
ATOM 2726 C CA . SER A 1 365 ? -29.704 -19.461 -2.995 1.00 23.49 365 SER A CA 1
ATOM 2727 C C . SER A 1 365 ? -30.334 -18.854 -1.721 1.00 24.25 365 SER A C 1
ATOM 2728 O O . SER A 1 365 ? -30.706 -17.705 -1.669 1.00 22.96 365 SER A O 1
ATOM 2731 N N . ALA A 1 366 ? -30.616 -19.739 -0.742 1.00 26.05 366 ALA A N 1
ATOM 2732 C CA . ALA A 1 366 ? -31.196 -19.331 0.518 1.00 26.82 366 ALA A CA 1
ATOM 2733 C C . ALA A 1 366 ? -32.446 -18.504 0.386 1.00 23.65 366 ALA A C 1
ATOM 2734 O O . ALA A 1 366 ? -32.557 -17.394 0.942 1.00 26.82 366 ALA A O 1
ATOM 2736 N N . SER A 1 367 ? -33.463 -19.001 -0.384 1.00 24.88 367 SER A N 1
ATOM 2737 C CA . SER A 1 367 ? -34.701 -18.280 -0.578 1.00 24.35 367 SER A CA 1
ATOM 2738 C C . SER A 1 367 ? -35.494 -17.964 0.684 1.00 23.79 367 SER A C 1
ATOM 2739 O O . SER A 1 367 ? -36.185 -17.021 0.725 1.00 27.08 367 SER A O 1
ATOM 2742 N N . ALA A 1 368 ? -35.304 -18.832 1.703 1.00 28.22 368 ALA A N 1
ATOM 2743 C CA . ALA A 1 368 ? -35.977 -18.650 2.996 1.00 27.08 368 ALA A CA 1
ATOM 2744 C C . ALA A 1 368 ? -35.606 -17.307 3.642 1.00 30.17 368 ALA A C 1
ATOM 2745 O O . ALA A 1 368 ? -36.366 -16.761 4.400 1.00 32.30 368 ALA A O 1
ATOM 2747 N N . ALA A 1 369 ? -34.458 -16.737 3.249 1.00 25.86 369 ALA A N 1
ATOM 2748 C CA . ALA A 1 369 ? -34.095 -15.442 3.821 1.00 24.72 369 ALA A CA 1
ATOM 2749 C C . ALA A 1 369 ? -34.228 -14.301 2.802 1.00 25.17 369 ALA A C 1
ATOM 2750 O O . ALA A 1 369 ? -33.875 -13.156 3.143 1.00 25.19 369 ALA A O 1
ATOM 2752 N N . ALA A 1 370 ? -34.773 -14.560 1.605 1.00 26.07 370 ALA A N 1
ATOM 2753 C CA . ALA A 1 370 ? -34.927 -13.435 0.619 1.00 24.76 370 ALA A CA 1
ATOM 2754 C C . ALA A 1 370 ? -35.773 -12.299 1.141 1.00 23.08 370 ALA A C 1
ATOM 2755 O O . ALA A 1 370 ? -35.567 -11.101 0.850 1.00 22.77 370 ALA A O 1
ATOM 2757 N N . ALA A 1 371 ? -36.805 -12.589 1.956 1.00 24.74 371 ALA A N 1
ATOM 2758 C CA . ALA A 1 371 ? -37.627 -11.569 2.405 1.00 23.33 371 ALA A CA 1
ATOM 2759 C C . ALA A 1 371 ? -36.900 -10.542 3.360 1.00 19.07 371 ALA A C 1
ATOM 2760 O O . ALA A 1 371 ? -37.429 -9.438 3.558 1.00 24.09 371 ALA A O 1
ATOM 2762 N N . HIS A 1 372 ? -35.793 -10.984 3.945 1.00 22.09 372 HIS A N 1
ATOM 2763 C CA . HIS A 1 372 ? -34.957 -10.094 4.800 1.00 21.23 372 HIS A CA 1
ATOM 2764 C C . HIS A 1 372 ? -34.372 -8.940 3.956 1.00 23.44 372 HIS A C 1
ATOM 2765 O O . HIS A 1 372 ? -33.995 -7.916 4.486 1.00 22.70 372 HIS A O 1
ATOM 2772 N N . LEU A 1 373 ? -34.376 -9.089 2.628 1.00 20.75 373 LEU A N 1
ATOM 2773 C CA . LEU A 1 373 ? -33.839 -7.914 1.822 1.00 23.46 373 LEU A CA 1
ATOM 2774 C C . LEU A 1 373 ? -34.787 -6.776 1.737 1.00 24.16 373 LEU A C 1
ATOM 2775 O O . LEU A 1 373 ? -34.404 -5.590 1.448 1.00 21.86 373 LEU A O 1
ATOM 2780 N N . VAL A 1 374 ? -36.078 -7.081 1.857 1.00 24.03 374 VAL A N 1
ATOM 2781 C CA . VAL A 1 374 ? -37.144 -6.136 1.561 1.00 23.29 374 VAL A CA 1
ATOM 2782 C C . VAL A 1 374 ? -38.084 -5.803 2.735 1.00 24.96 374 VAL A C 1
ATOM 2783 O O . VAL A 1 374 ? -39.139 -5.148 2.566 1.00 27.32 374 VAL A O 1
ATOM 2787 N N . ASP A 1 375 ? -37.646 -6.150 3.955 1.00 24.41 375 ASP A N 1
ATOM 2788 C CA . ASP A 1 375 ? -38.522 -5.987 5.138 1.00 28.90 375 ASP A CA 1
ATOM 2789 C C . ASP A 1 375 ? -38.360 -4.688 5.885 1.00 29.96 375 ASP A C 1
ATOM 2790 O O . ASP A 1 375 ? -39.046 -4.456 6.878 1.00 34.41 375 ASP A O 1
ATOM 2795 N N . GLY A 1 376 ? -37.418 -3.834 5.438 1.00 28.82 376 GLY A N 1
ATOM 2796 C CA . GLY A 1 376 ? -37.152 -2.601 6.164 1.00 28.80 376 GLY A CA 1
ATOM 2797 C C . GLY A 1 376 ? -36.444 -2.770 7.497 1.00 32.00 376 GLY A C 1
ATOM 2798 O O . GLY A 1 376 ? -36.359 -1.768 8.244 1.00 31.59 376 GLY A O 1
ATOM 2799 N N . ASN A 1 377 ? -35.934 -3.967 7.799 1.00 25.74 377 ASN A N 1
ATOM 2800 C CA . ASN A 1 377 ? -35.331 -4.267 9.106 1.00 26.03 377 ASN A CA 1
ATOM 2801 C C . ASN A 1 377 ? -33.821 -4.362 8.933 1.00 22.84 377 ASN A C 1
ATOM 2802 O O . ASN A 1 377 ? -33.298 -5.314 8.260 1.00 23.38 377 ASN A O 1
ATOM 2807 N N . ARG A 1 378 ? -33.114 -3.389 9.538 1.00 24.21 378 ARG A N 1
ATOM 2808 C CA . ARG A 1 378 ? -31.614 -3.384 9.428 1.00 20.14 378 ARG A CA 1
ATOM 2809 C C . ARG A 1 378 ? -30.948 -4.573 10.110 1.00 22.23 378 ARG A C 1
ATOM 2810 O O . ARG A 1 378 ? -29.765 -4.823 9.918 1.00 21.47 378 ARG A O 1
ATOM 2818 N N . ASP A 1 379 ? -31.694 -5.276 10.979 1.00 22.47 379 ASP A N 1
ATOM 2819 C CA . ASP A 1 379 ? -31.109 -6.407 11.662 1.00 24.55 379 ASP A CA 1
ATOM 2820 C C . ASP A 1 379 ? -31.475 -7.748 11.116 1.00 24.84 379 ASP A C 1
ATOM 2821 O O . ASP A 1 379 ? -31.116 -8.746 11.736 1.00 26.39 379 ASP A O 1
ATOM 2826 N N . THR A 1 380 ? -32.145 -7.819 9.939 1.00 20.59 380 THR A N 1
ATOM 2827 C CA . THR A 1 380 ? -32.240 -9.084 9.269 1.00 18.53 380 THR A CA 1
ATOM 2828 C C . THR A 1 380 ? -31.542 -8.993 7.939 1.00 19.04 380 THR A C 1
ATOM 2829 O O . THR A 1 380 ? -31.480 -7.905 7.358 1.00 19.94 380 THR A O 1
ATOM 2833 N N . PHE A 1 381 ? -31.023 -10.131 7.521 1.00 20.00 381 PHE A N 1
ATOM 2834 C CA . PHE A 1 381 ? -30.231 -10.161 6.298 1.00 18.19 381 PHE A CA 1
ATOM 2835 C C . PHE A 1 381 ? -30.379 -11.450 5.538 1.00 21.15 381 PHE A C 1
ATOM 2836 O O . PHE A 1 381 ? -30.731 -12.531 6.118 1.00 21.08 381 PHE A O 1
ATOM 2844 N N . TRP A 1 382 ? -30.068 -11.357 4.226 1.00 16.57 382 TRP A N 1
ATOM 2845 C CA . TRP A 1 382 ? -29.848 -12.547 3.364 1.00 18.37 382 TRP A CA 1
ATOM 2846 C C . TRP A 1 382 ? -28.424 -12.824 3.161 1.00 19.04 382 TRP A C 1
ATOM 2847 O O . TRP A 1 382 ? -27.573 -11.884 2.899 1.00 20.09 382 TRP A O 1
ATOM 2858 N N . ARG A 1 383 ? -28.006 -14.073 3.173 1.00 17.67 383 ARG A N 1
ATOM 2859 C CA . ARG A 1 383 ? -26.654 -14.477 2.983 1.00 17.77 383 ARG A CA 1
ATOM 2860 C C . ARG A 1 383 ? -26.775 -15.702 2.020 1.00 20.98 383 ARG A C 1
ATOM 2861 O O . ARG A 1 383 ? -27.290 -16.738 2.466 1.00 22.64 383 ARG A O 1
ATOM 2869 N N . PRO A 1 384 ? -26.108 -15.661 0.891 1.00 21.55 384 PRO A N 1
ATOM 2870 C CA . PRO A 1 384 ? -26.164 -16.866 -0.014 1.00 19.70 384 PRO A CA 1
ATOM 2871 C C . PRO A 1 384 ? -25.487 -18.067 0.591 1.00 21.92 384 PRO A C 1
ATOM 2872 O O . PRO A 1 384 ? -24.576 -17.941 1.436 1.00 23.41 384 PRO A O 1
ATOM 2876 N N . ASP A 1 385 ? -25.849 -19.254 0.133 1.00 26.24 385 ASP A N 1
ATOM 2877 C CA . ASP A 1 385 ? -25.082 -20.396 0.610 1.00 28.04 385 ASP A CA 1
ATOM 2878 C C . ASP A 1 385 ? -23.589 -20.331 0.248 1.00 28.53 385 ASP A C 1
ATOM 2879 O O . ASP A 1 385 ? -23.202 -19.754 -0.782 1.00 28.43 385 ASP A O 1
ATOM 2884 N N . ALA A 1 386 ? -22.714 -20.925 1.067 1.00 30.59 386 ALA A N 1
ATOM 2885 C CA . ALA A 1 386 ? -21.301 -20.773 0.912 1.00 31.39 386 ALA A CA 1
ATOM 2886 C C . ALA A 1 386 ? -20.828 -21.366 -0.422 1.00 36.75 386 ALA A C 1
ATOM 2887 O O . ALA A 1 386 ? -19.786 -20.921 -0.935 1.00 36.88 386 ALA A O 1
ATOM 2889 N N . ASP A 1 387 ? -21.575 -22.326 -0.981 1.00 32.06 387 ASP A N 1
ATOM 2890 C CA . ASP A 1 387 ? -21.226 -22.840 -2.329 1.00 40.45 387 ASP A CA 1
ATOM 2891 C C . ASP A 1 387 ? -22.072 -22.284 -3.513 1.00 43.64 387 ASP A C 1
ATOM 2892 O O . ASP A 1 387 ? -22.030 -22.821 -4.636 1.00 44.76 387 ASP A O 1
ATOM 2897 N N . ASP A 1 388 ? -22.891 -21.265 -3.272 1.00 39.17 388 ASP A N 1
ATOM 2898 C CA . ASP A 1 388 ? -23.502 -20.474 -4.364 1.00 33.19 388 ASP A CA 1
ATOM 2899 C C . ASP A 1 388 ? -22.402 -19.704 -5.120 1.00 34.11 388 ASP A C 1
ATOM 2900 O O . ASP A 1 388 ? -21.749 -18.799 -4.582 1.00 29.81 388 ASP A O 1
ATOM 2905 N N . ALA A 1 389 ? -22.197 -20.080 -6.400 1.00 34.41 389 ALA A N 1
ATOM 2906 C CA . ALA A 1 389 ? -21.062 -19.620 -7.165 1.00 35.37 389 ALA A CA 1
ATOM 2907 C C . ALA A 1 389 ? -21.364 -18.256 -7.826 1.00 32.15 389 ALA A C 1
ATOM 2908 O O . ALA A 1 389 ? -20.468 -17.634 -8.383 1.00 32.95 389 ALA A O 1
ATOM 2910 N N . ALA A 1 390 ? -22.625 -17.824 -7.748 1.00 27.02 390 ALA A N 1
ATOM 2911 C CA . ALA A 1 390 ? -23.108 -16.598 -8.465 1.00 29.68 390 ALA A CA 1
ATOM 2912 C C . ALA A 1 390 ? -24.206 -15.875 -7.672 1.00 23.91 390 ALA A C 1
ATOM 2913 O O . ALA A 1 390 ? -25.379 -15.862 -8.033 1.00 24.03 390 ALA A O 1
ATOM 2915 N N . PRO A 1 391 ? -23.844 -15.287 -6.483 1.00 21.81 391 PRO A N 1
ATOM 2916 C CA . PRO A 1 391 ? -24.885 -14.735 -5.665 1.00 22.28 391 PRO A CA 1
ATOM 2917 C C . PRO A 1 391 ? -25.602 -13.613 -6.381 1.00 23.53 391 PRO A C 1
ATOM 2918 O O . PRO A 1 391 ? -24.979 -12.698 -6.975 1.00 22.63 391 PRO A O 1
ATOM 2922 N N . ALA A 1 392 ? -26.940 -13.643 -6.362 1.00 21.12 392 ALA A N 1
ATOM 2923 C CA . ALA A 1 392 ? -27.695 -12.627 -7.075 1.00 21.60 392 ALA A CA 1
ATOM 2924 C C . ALA A 1 392 ? -29.029 -12.459 -6.427 1.00 22.01 392 ALA A C 1
ATOM 2925 O O . ALA A 1 392 ? -29.521 -13.432 -5.858 1.00 21.75 392 ALA A O 1
ATOM 2927 N N . ILE A 1 393 ? -29.530 -11.259 -6.510 1.00 18.03 393 ILE A N 1
ATOM 2928 C CA . ILE A 1 393 ? -30.849 -10.807 -6.037 1.00 20.12 393 ILE A CA 1
ATOM 2929 C C . ILE A 1 393 ? -31.613 -10.263 -7.201 1.00 26.36 393 ILE A C 1
ATOM 2930 O O . ILE A 1 393 ? -31.072 -9.422 -7.869 1.00 23.10 393 ILE A O 1
ATOM 2935 N N . THR A 1 394 ? -32.859 -10.751 -7.435 1.00 21.15 394 THR A N 1
ATOM 2936 C CA . THR A 1 394 ? -33.687 -10.071 -8.446 1.00 20.45 394 THR A CA 1
ATOM 2937 C C . THR A 1 394 ? -34.785 -9.440 -7.752 1.00 22.40 394 THR A C 1
ATOM 2938 O O . THR A 1 394 ? -35.485 -10.120 -6.909 1.00 24.98 394 THR A O 1
ATOM 2942 N N . LEU A 1 395 ? -35.078 -8.189 -8.039 1.00 18.29 395 LEU A N 1
ATOM 2943 C CA . LEU A 1 395 ? -36.093 -7.379 -7.447 1.00 18.68 395 LEU A CA 1
ATOM 2944 C C . LEU A 1 395 ? -37.084 -7.201 -8.578 1.00 27.95 395 LEU A C 1
ATOM 2945 O O . LEU A 1 395 ? -36.837 -6.462 -9.520 1.00 24.75 395 LEU A O 1
ATOM 2950 N N . THR A 1 396 ? -38.269 -7.849 -8.447 1.00 25.10 396 THR A N 1
ATOM 2951 C CA . THR A 1 396 ? -39.295 -7.659 -9.519 1.00 25.38 396 THR A CA 1
ATOM 2952 C C . THR A 1 396 ? -40.340 -6.668 -9.070 1.00 27.50 396 THR A C 1
ATOM 2953 O O . THR A 1 396 ? -40.909 -6.777 -7.949 1.00 29.80 396 THR A O 1
ATOM 2957 N N . LEU A 1 397 ? -40.613 -5.686 -9.927 1.00 28.03 397 LEU A N 1
ATOM 2958 C CA . LEU A 1 397 ? -41.504 -4.568 -9.687 1.00 29.76 397 LEU A CA 1
ATOM 2959 C C . LEU A 1 397 ? -42.935 -5.058 -10.083 1.00 31.29 397 LEU A C 1
ATOM 2960 O O . LEU A 1 397 ? -43.079 -5.897 -10.948 1.00 32.30 397 LEU A O 1
ATOM 2965 N N . PRO A 1 398 ? -43.954 -4.529 -9.463 1.00 33.62 398 PRO A N 1
ATOM 2966 C CA . PRO A 1 398 ? -45.321 -4.968 -9.861 1.00 39.24 398 PRO A CA 1
ATOM 2967 C C . PRO A 1 398 ? -45.719 -4.705 -11.318 1.00 39.66 398 PRO A C 1
ATOM 2968 O O . PRO A 1 398 ? -46.466 -5.492 -11.902 1.00 40.65 398 PRO A O 1
ATOM 2972 N N . GLN A 1 399 ? -45.307 -3.555 -11.854 1.00 40.13 399 GLN A N 1
ATOM 2973 C CA . GLN A 1 399 ? -45.461 -3.235 -13.300 1.00 39.42 399 GLN A CA 1
ATOM 2974 C C . GLN A 1 399 ? -44.194 -2.479 -13.703 1.00 32.46 399 GLN A C 1
ATOM 2975 O O . GLN A 1 399 ? -43.403 -2.082 -12.822 1.00 36.83 399 GLN A O 1
ATOM 2981 N N . PRO A 1 400 ? -43.997 -2.276 -14.990 1.00 33.09 400 PRO A N 1
ATOM 2982 C CA . PRO A 1 400 ? -42.857 -1.446 -15.403 1.00 28.52 400 PRO A CA 1
ATOM 2983 C C . PRO A 1 400 ? -42.810 -0.136 -14.646 1.00 28.26 400 PRO A C 1
ATOM 2984 O O . PRO A 1 400 ? -43.859 0.545 -14.533 1.00 28.88 400 PRO A O 1
ATOM 2988 N N . THR A 1 401 ? -41.590 0.283 -14.202 1.00 28.97 401 THR A N 1
ATOM 2989 C CA . THR A 1 401 ? -41.451 1.430 -13.343 1.00 31.34 401 THR A CA 1
ATOM 2990 C C . THR A 1 401 ? -40.190 2.136 -13.700 1.00 26.88 401 THR A C 1
ATOM 2991 O O . THR A 1 401 ? -39.189 1.454 -13.896 1.00 24.57 401 THR A O 1
ATOM 2995 N N . THR A 1 402 ? -40.224 3.461 -13.771 1.00 27.42 402 THR A N 1
ATOM 2996 C CA . THR A 1 402 ? -39.006 4.300 -14.003 1.00 24.76 402 THR A CA 1
ATOM 2997 C C . THR A 1 402 ? -38.181 4.382 -12.650 1.00 23.32 402 THR A C 1
ATOM 2998 O O . THR A 1 402 ? -38.730 4.741 -11.607 1.00 27.32 402 THR A O 1
ATOM 3002 N N . ILE A 1 403 ? -36.938 3.991 -12.789 1.00 22.30 403 ILE A N 1
ATOM 3003 C CA . ILE A 1 403 ? -35.993 4.042 -11.633 1.00 24.21 403 ILE A CA 1
ATOM 3004 C C . ILE A 1 403 ? -34.724 4.754 -12.018 1.00 23.57 403 ILE A C 1
ATOM 3005 O O . ILE A 1 403 ? -34.339 4.852 -13.202 1.00 23.68 403 ILE A O 1
ATOM 3010 N N . ASN A 1 404 ? -33.972 5.187 -11.007 1.00 23.50 404 ASN A N 1
ATOM 3011 C CA . ASN A 1 404 ? -32.638 5.731 -11.345 1.00 19.26 404 ASN A CA 1
ATOM 3012 C C . ASN A 1 404 ? -31.610 5.470 -10.220 1.00 19.25 404 ASN A C 1
ATOM 3013 O O . ASN A 1 404 ? -30.538 6.092 -10.241 1.00 19.64 404 ASN A O 1
ATOM 3018 N N . ALA A 1 405 ? -31.878 4.483 -9.362 1.00 19.19 405 ALA A N 1
ATOM 3019 C CA . ALA A 1 405 ? -30.855 4.094 -8.367 1.00 19.10 405 ALA A CA 1
ATOM 3020 C C . ALA A 1 405 ? -31.189 2.782 -7.823 1.00 19.26 405 ALA A C 1
ATOM 3021 O O . ALA A 1 405 ? -32.420 2.377 -7.840 1.00 19.77 405 ALA A O 1
ATOM 3023 N N . ILE A 1 406 ? -30.144 2.111 -7.342 1.00 18.66 406 ILE A N 1
ATOM 3024 C CA . ILE A 1 406 ? -30.379 1.007 -6.441 1.00 21.43 406 ILE A CA 1
ATOM 3025 C C . ILE A 1 406 ? -29.677 1.266 -5.126 1.00 20.44 406 ILE A C 1
ATOM 3026 O O . ILE A 1 406 ? -28.742 2.045 -5.089 1.00 20.65 406 ILE A O 1
ATOM 3031 N N . VAL A 1 407 ? -30.288 0.720 -4.103 1.00 18.63 407 VAL A N 1
ATOM 3032 C CA . VAL A 1 407 ? -29.772 0.907 -2.749 1.00 17.68 407 VAL A CA 1
ATOM 3033 C C . VAL A 1 407 ? -29.462 -0.467 -2.257 1.00 18.96 407 VAL A C 1
ATOM 3034 O O . VAL A 1 407 ? -30.269 -1.420 -2.325 1.00 19.42 407 VAL A O 1
ATOM 3038 N N . ILE A 1 408 ? -28.275 -0.667 -1.718 1.00 15.48 408 ILE A N 1
ATOM 3039 C CA . ILE A 1 408 ? -27.971 -1.976 -1.103 1.00 16.80 408 ILE A CA 1
ATOM 3040 C C . ILE A 1 408 ? -27.128 -1.725 0.174 1.00 16.58 408 ILE A C 1
ATOM 3041 O O . ILE A 1 408 ? -26.330 -0.802 0.200 1.00 16.60 408 ILE A O 1
ATOM 3046 N N . GLU A 1 409 ? -27.462 -2.474 1.228 1.00 15.38 409 GLU A N 1
ATOM 3047 C CA . GLU A 1 409 ? -26.783 -2.233 2.568 1.00 16.54 409 GLU A CA 1
ATOM 3048 C C . GLU A 1 409 ? -26.263 -3.566 3.066 1.00 16.40 409 GLU A C 1
ATOM 3049 O O . GLU A 1 409 ? -27.009 -4.564 2.991 1.00 16.66 409 GLU A O 1
ATOM 3055 N N . GLU A 1 410 ? -25.021 -3.618 3.632 1.00 14.95 410 GLU A N 1
ATOM 3056 C CA . GLU A 1 410 ? -24.604 -4.816 4.262 1.00 16.93 410 GLU A CA 1
ATOM 3057 C C . GLU A 1 410 ? -24.974 -4.764 5.724 1.00 15.95 410 GLU A C 1
ATOM 3058 O O . GLU A 1 410 ? -25.131 -3.696 6.290 1.00 16.34 410 GLU A O 1
ATOM 3064 N N . ALA A 1 411 ? -25.031 -5.974 6.340 1.00 14.39 411 ALA A N 1
ATOM 3065 C CA . ALA A 1 411 ? -25.322 -6.057 7.771 1.00 14.58 411 ALA A CA 1
ATOM 3066 C C . ALA A 1 411 ? -24.012 -5.836 8.459 1.00 15.73 411 ALA A C 1
ATOM 3067 O O . ALA A 1 411 ? -23.391 -6.809 8.939 1.00 17.31 411 ALA A O 1
ATOM 3069 N N . ILE A 1 412 ? -23.580 -4.579 8.563 1.00 15.08 412 ILE A N 1
ATOM 3070 C CA . ILE A 1 412 ? -22.177 -4.296 8.952 1.00 14.01 412 ILE A CA 1
ATOM 3071 C C . ILE A 1 412 ? -21.862 -4.634 10.400 1.00 13.14 412 ILE A C 1
ATOM 3072 O O . ILE A 1 412 ? -20.664 -4.687 10.748 1.00 14.59 412 ILE A O 1
ATOM 3077 N N . GLU A 1 413 ? -22.912 -4.870 11.225 1.00 14.98 413 GLU A N 1
ATOM 3078 C CA . GLU A 1 413 ? -22.590 -5.405 12.562 1.00 17.15 413 GLU A CA 1
ATOM 3079 C C . GLU A 1 413 ? -21.720 -6.638 12.496 1.00 16.55 413 GLU A C 1
ATOM 3080 O O . GLU A 1 413 ? -20.867 -6.894 13.392 1.00 18.35 413 GLU A O 1
ATOM 3086 N N . HIS A 1 414 ? -21.838 -7.433 11.386 1.00 14.94 414 HIS A N 1
ATOM 3087 C CA . HIS A 1 414 ? -21.086 -8.625 11.214 1.00 16.23 414 HIS A CA 1
ATOM 3088 C C . HIS A 1 414 ? -19.912 -8.468 10.229 1.00 16.71 414 HIS A C 1
ATOM 3089 O O . HIS A 1 414 ? -19.271 -9.480 9.875 1.00 19.45 414 HIS A O 1
ATOM 3096 N N . GLY A 1 415 ? -19.563 -7.235 9.782 1.00 15.25 415 GLY A N 1
ATOM 3097 C CA . GLY A 1 415 ? -18.361 -7.113 8.953 1.00 15.67 415 GLY A CA 1
ATOM 3098 C C . GLY A 1 415 ? -18.691 -6.429 7.614 1.00 14.63 415 GLY A C 1
ATOM 3099 O O . GLY A 1 415 ? -19.854 -6.140 7.306 1.00 15.50 415 GLY A O 1
ATOM 3100 N N . GLN A 1 416 ? -17.658 -6.275 6.828 1.00 13.67 416 GLN A N 1
ATOM 3101 C CA . GLN A 1 416 ? -17.834 -5.692 5.481 1.00 14.52 416 GLN A CA 1
ATOM 3102 C C . GLN A 1 416 ? -17.139 -6.634 4.488 1.00 15.21 416 GLN A C 1
ATOM 3103 O O . GLN A 1 416 ? -15.925 -6.863 4.584 1.00 15.58 416 GLN A O 1
ATOM 3109 N N . ARG A 1 417 ? -17.917 -7.107 3.507 1.00 14.94 417 ARG A N 1
ATOM 3110 C CA . ARG A 1 417 ? -17.405 -8.205 2.689 1.00 15.05 417 ARG A CA 1
ATOM 3111 C C . ARG A 1 417 ? -17.545 -7.938 1.175 1.00 16.76 417 ARG A C 1
ATOM 3112 O O . ARG A 1 417 ? -16.700 -8.397 0.439 1.00 17.54 417 ARG A O 1
ATOM 3120 N N . ILE A 1 418 ? -18.561 -7.198 0.720 1.00 15.46 418 ILE A N 1
ATOM 3121 C CA . ILE A 1 418 ? -18.762 -7.153 -0.771 1.00 15.55 418 ILE A CA 1
ATOM 3122 C C . ILE A 1 418 ? -17.598 -6.399 -1.411 1.00 15.60 418 ILE A C 1
ATOM 3123 O O . ILE A 1 418 ? -17.098 -5.318 -0.969 1.00 16.63 418 ILE A O 1
ATOM 3128 N N . GLU A 1 419 ? -17.161 -6.972 -2.547 1.00 16.02 419 GLU A N 1
ATOM 3129 C CA . GLU A 1 419 ? -16.065 -6.382 -3.328 1.00 17.57 419 GLU A CA 1
ATOM 3130 C C . GLU A 1 419 ? -16.456 -5.975 -4.730 1.00 17.75 419 GLU A C 1
ATOM 3131 O O . GLU A 1 419 ? -15.792 -5.078 -5.297 1.00 18.85 419 GLU A O 1
ATOM 3137 N N . HIS A 1 420 ? -17.535 -6.538 -5.251 1.00 18.06 420 HIS A N 1
ATOM 3138 C CA . HIS A 1 420 ? -18.011 -6.023 -6.500 1.00 16.96 420 HIS A CA 1
ATOM 3139 C C . HIS A 1 420 ? -19.478 -6.353 -6.656 1.00 18.47 420 HIS A C 1
ATOM 3140 O O . HIS A 1 420 ? -19.924 -7.446 -6.256 1.00 18.02 420 HIS A O 1
ATOM 3147 N N . LEU A 1 421 ? -20.139 -5.473 -7.357 1.00 17.75 421 LEU A N 1
ATOM 3148 C CA . LEU A 1 421 ? -21.595 -5.547 -7.621 1.00 19.61 421 LEU A CA 1
ATOM 3149 C C . LEU A 1 421 ? -21.830 -5.095 -9.066 1.00 19.23 421 LEU A C 1
ATOM 3150 O O . LEU A 1 421 ? -21.330 -4.065 -9.457 1.00 19.14 421 LEU A O 1
ATOM 3155 N N . ARG A 1 422 ? -22.576 -5.907 -9.872 1.00 18.84 422 ARG A N 1
ATOM 3156 C CA . ARG A 1 422 ? -23.013 -5.412 -11.232 1.00 17.57 422 ARG A CA 1
ATOM 3157 C C . ARG A 1 422 ? -24.537 -5.402 -11.238 1.00 18.03 422 ARG A C 1
ATOM 3158 O O . ARG A 1 422 ? -25.121 -6.405 -10.741 1.00 18.51 422 ARG A O 1
ATOM 3166 N N . VAL A 1 423 ? -25.173 -4.308 -11.649 1.00 15.73 423 VAL A N 1
ATOM 3167 C CA . VAL A 1 423 ? -26.627 -4.212 -11.610 1.00 15.55 423 VAL A CA 1
ATOM 3168 C C . VAL A 1 423 ? -27.115 -4.240 -13.039 1.00 18.79 423 VAL A C 1
ATOM 3169 O O . VAL A 1 423 ? -26.673 -3.439 -13.852 1.00 19.07 423 VAL A O 1
ATOM 3173 N N . THR A 1 424 ? -28.032 -5.174 -13.256 1.00 18.27 424 THR A N 1
ATOM 3174 C CA . THR A 1 424 ? -28.645 -5.231 -14.650 1.00 18.11 424 THR A CA 1
ATOM 3175 C C . THR A 1 424 ? -30.138 -4.910 -14.499 1.00 22.65 424 THR A C 1
ATOM 3176 O O . THR A 1 424 ? -30.731 -5.140 -13.456 1.00 20.94 424 THR A O 1
ATOM 3180 N N . GLY A 1 425 ? -30.757 -4.423 -15.580 1.00 17.75 425 GLY A N 1
ATOM 3181 C CA . GLY A 1 425 ? -32.166 -4.104 -15.653 1.00 18.31 425 GLY A CA 1
ATOM 3182 C C . GLY A 1 425 ? -32.800 -4.948 -16.776 1.00 19.45 425 GLY A C 1
ATOM 3183 O O . GLY A 1 425 ? -32.199 -5.157 -17.821 1.00 20.49 425 GLY A O 1
ATOM 3184 N N . ALA A 1 426 ? -33.946 -5.514 -16.458 1.00 19.95 426 ALA A N 1
ATOM 3185 C CA . ALA A 1 426 ? -34.786 -6.221 -17.522 1.00 20.04 426 ALA A CA 1
ATOM 3186 C C . ALA A 1 426 ? -35.814 -5.263 -17.941 1.00 21.27 426 ALA A C 1
ATOM 3187 O O . ALA A 1 426 ? -36.611 -4.801 -17.118 1.00 22.80 426 ALA A O 1
ATOM 3189 N N . LEU A 1 427 ? -35.883 -4.890 -19.240 1.00 21.95 427 LEU A N 1
ATOM 3190 C CA . LEU A 1 427 ? -36.782 -3.827 -19.655 1.00 22.25 427 LEU A CA 1
ATOM 3191 C C . LEU A 1 427 ? -38.167 -4.516 -19.990 1.00 24.40 427 LEU A C 1
ATOM 3192 O O . LEU A 1 427 ? -38.215 -5.786 -20.110 1.00 24.39 427 LEU A O 1
ATOM 3197 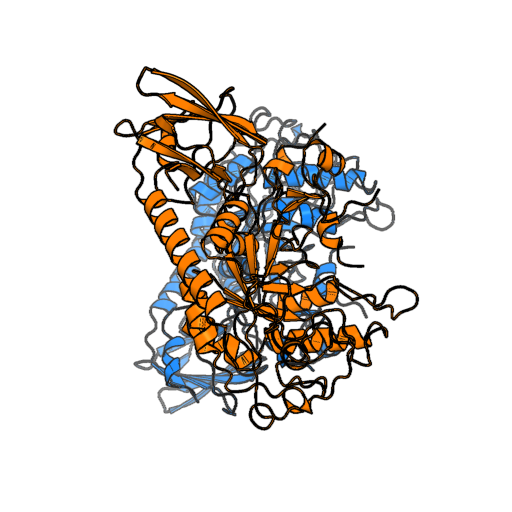N N . PRO A 1 428 ? -39.148 -3.660 -20.274 1.00 25.44 428 PRO A N 1
ATOM 3198 C CA . PRO A 1 428 ? -40.475 -4.307 -20.446 1.00 29.70 428 PRO A CA 1
ATOM 3199 C C . PRO A 1 428 ? -40.596 -5.143 -21.689 1.00 29.88 428 PRO A C 1
ATOM 3200 O O . PRO A 1 428 ? -41.521 -5.953 -21.772 1.00 31.50 428 PRO A O 1
ATOM 3204 N N . ASP A 1 429 ? -39.724 -4.934 -22.684 1.00 23.12 429 ASP A N 1
ATOM 3205 C CA . ASP A 1 429 ? -39.675 -5.791 -23.848 1.00 26.38 429 ASP A CA 1
ATOM 3206 C C . ASP A 1 429 ? -38.937 -7.115 -23.675 1.00 28.57 429 ASP A C 1
ATOM 3207 O O . ASP A 1 429 ? -38.836 -7.859 -24.643 1.00 33.38 429 ASP A O 1
ATOM 3212 N N . GLY A 1 430 ? -38.419 -7.406 -22.456 1.00 29.67 430 GLY A N 1
ATOM 3213 C CA . GLY A 1 430 ? -37.648 -8.611 -22.147 1.00 28.83 430 GLY A CA 1
ATOM 3214 C C . GLY A 1 430 ? -36.160 -8.523 -22.486 1.00 29.03 430 GLY A C 1
ATOM 3215 O O . GLY A 1 430 ? -35.395 -9.480 -22.210 1.00 31.70 430 GLY A O 1
ATOM 3216 N N . THR A 1 431 ? -35.727 -7.380 -23.033 1.00 23.99 431 THR A N 1
ATOM 3217 C CA . THR A 1 431 ? -34.233 -7.197 -23.195 1.00 22.23 431 THR A CA 1
ATOM 3218 C C . THR A 1 431 ? -33.630 -6.715 -21.900 1.00 20.15 431 THR A C 1
ATOM 3219 O O . THR A 1 431 ? -34.353 -6.553 -20.924 1.00 22.90 431 THR A O 1
ATOM 3223 N N . GLU A 1 432 ? -32.291 -6.637 -21.884 1.00 20.91 432 GLU A N 1
ATOM 3224 C CA . GLU A 1 432 ? -31.706 -6.201 -20.597 1.00 20.40 432 GLU A CA 1
ATOM 3225 C C . GLU A 1 432 ? -30.500 -5.317 -20.898 1.00 18.25 432 GLU A C 1
ATOM 3226 O O . GLU A 1 432 ? -29.968 -5.298 -22.015 1.00 17.25 432 GLU A O 1
ATOM 3232 N N . ARG A 1 433 ? -30.170 -4.554 -19.851 1.00 18.26 433 ARG A N 1
ATOM 3233 C CA . ARG A 1 433 ? -28.992 -3.647 -19.940 1.00 18.57 433 ARG A CA 1
ATOM 3234 C C . ARG A 1 433 ? -28.209 -3.776 -18.651 1.00 18.93 433 ARG A C 1
ATOM 3235 O O . ARG A 1 433 ? -28.747 -4.051 -17.606 1.00 18.87 433 ARG A O 1
ATOM 3243 N N . VAL A 1 434 ? -26.971 -3.323 -18.755 1.00 16.70 434 VAL A N 1
ATOM 3244 C CA . VAL A 1 434 ? -26.160 -3.114 -17.494 1.00 17.54 434 VAL A CA 1
ATOM 3245 C C . VAL A 1 434 ? -26.438 -1.724 -17.061 1.00 18.71 434 VAL A C 1
ATOM 3246 O O . VAL A 1 434 ? -26.237 -0.737 -17.796 1.00 17.01 434 VAL A O 1
ATOM 3250 N N . LEU A 1 435 ? -26.961 -1.511 -15.820 1.00 18.02 435 LEU A N 1
ATOM 3251 C CA . LEU A 1 435 ? -27.357 -0.218 -15.327 1.00 16.53 435 LEU A CA 1
ATOM 3252 C C . LEU A 1 435 ? -26.133 0.506 -14.658 1.00 16.46 435 LEU A C 1
ATOM 3253 O O . LEU A 1 435 ? -26.067 1.742 -14.679 1.00 20.29 435 LEU A O 1
ATOM 3258 N N . GLY A 1 436 ? -25.338 -0.314 -14.007 1.00 18.30 436 GLY A N 1
ATOM 3259 C CA . GLY A 1 436 ? -24.105 0.231 -13.353 1.00 17.79 436 GLY A CA 1
ATOM 3260 C C . GLY A 1 436 ? -23.439 -0.846 -12.525 1.00 19.11 436 GLY A C 1
ATOM 3261 O O . GLY A 1 436 ? -23.805 -2.036 -12.531 1.00 20.84 436 GLY A O 1
ATOM 3262 N N . GLN A 1 437 ? -22.338 -0.437 -11.889 1.00 17.33 437 GLN A N 1
ATOM 3263 C CA . GLN A 1 437 ? -21.496 -1.415 -11.198 1.00 17.51 437 GLN A CA 1
ATOM 3264 C C . GLN A 1 437 ? -20.845 -0.559 -10.014 1.00 18.82 437 GLN A C 1
ATOM 3265 O O . GLN A 1 437 ? -20.768 0.634 -10.101 1.00 20.75 437 GLN A O 1
ATOM 3271 N N . ALA A 1 438 ? -20.532 -1.279 -8.928 1.00 18.64 438 ALA A N 1
ATOM 3272 C CA . ALA A 1 438 ? -19.755 -0.654 -7.850 1.00 20.10 438 ALA A CA 1
ATOM 3273 C C . ALA A 1 438 ? -18.841 -1.696 -7.227 1.00 18.33 438 ALA A C 1
ATOM 3274 O O . ALA A 1 438 ? -18.956 -2.916 -7.467 1.00 18.18 438 ALA A O 1
ATOM 3276 N N . GLY A 1 439 ? -17.928 -1.237 -6.367 1.00 19.59 439 GLY A N 1
ATOM 3277 C CA . GLY A 1 439 ? -17.029 -2.161 -5.672 1.00 18.26 439 GLY A CA 1
ATOM 3278 C C . GLY A 1 439 ? -17.582 -2.423 -4.253 1.00 18.00 439 GLY A C 1
ATOM 3279 O O . GLY A 1 439 ? -18.314 -3.353 -4.031 1.00 19.16 439 GLY A O 1
ATOM 3280 N N . THR A 1 440 ? -17.175 -1.558 -3.329 1.00 16.90 440 THR A N 1
ATOM 3281 C CA . THR A 1 440 ? -17.633 -1.774 -1.936 1.00 16.03 440 THR A CA 1
ATOM 3282 C C . THR A 1 440 ? -19.101 -1.360 -1.731 1.00 16.34 440 THR A C 1
ATOM 3283 O O . THR A 1 440 ? -19.666 -0.554 -2.489 1.00 15.20 440 THR A O 1
ATOM 3287 N N . VAL A 1 441 ? -19.702 -1.929 -0.659 1.00 16.77 441 VAL A N 1
ATOM 3288 C CA . VAL A 1 441 ? -21.031 -1.518 -0.222 1.00 15.03 441 VAL A CA 1
ATOM 3289 C C . VAL A 1 441 ? -20.939 -0.996 1.164 1.00 14.70 441 VAL A C 1
ATOM 3290 O O . VAL A 1 441 ? -21.083 0.239 1.406 1.00 15.11 441 VAL A O 1
ATOM 3294 N N . GLY A 1 442 ? -20.609 -1.880 2.117 1.00 14.32 442 GLY A N 1
ATOM 3295 C CA . GLY A 1 442 ? -20.519 -1.354 3.494 1.00 16.22 442 GLY A CA 1
ATOM 3296 C C . GLY A 1 442 ? -21.871 -0.899 4.020 1.00 15.22 442 GLY A C 1
ATOM 3297 O O . GLY A 1 442 ? -22.872 -1.593 3.833 1.00 15.27 442 GLY A O 1
ATOM 3298 N N . TYR A 1 443 ? -21.942 0.204 4.764 1.00 15.46 443 TYR A N 1
ATOM 3299 C CA . TYR A 1 443 ? -23.172 0.607 5.379 1.00 15.14 443 TYR A CA 1
ATOM 3300 C C . TYR A 1 443 ? -24.274 0.818 4.304 1.00 13.59 443 TYR A C 1
ATOM 3301 O O . TYR A 1 443 ? -25.427 0.371 4.525 1.00 15.08 443 TYR A O 1
ATOM 3310 N N . ARG A 1 444 ? -23.898 1.532 3.243 1.00 15.56 444 ARG A N 1
ATOM 3311 C CA . ARG A 1 444 ? -24.977 1.718 2.185 1.00 14.57 444 ARG A CA 1
ATOM 3312 C C . ARG A 1 444 ? -24.256 2.135 0.929 1.00 14.57 444 ARG A C 1
ATOM 3313 O O . ARG A 1 444 ? -23.311 2.982 0.935 1.00 15.86 444 ARG A O 1
ATOM 3321 N N . ARG A 1 445 ? -24.565 1.432 -0.182 1.00 14.79 445 ARG A N 1
ATOM 3322 C CA . ARG A 1 445 ? -24.240 1.928 -1.549 1.00 17.27 445 ARG A CA 1
ATOM 3323 C C . ARG A 1 445 ? -25.557 2.407 -2.184 1.00 15.77 445 ARG A C 1
ATOM 3324 O O . ARG A 1 445 ? -26.582 1.653 -2.281 1.00 16.21 445 ARG A O 1
ATOM 3332 N N . ILE A 1 446 ? -25.510 3.624 -2.718 1.00 16.76 446 ILE A N 1
ATOM 3333 C CA . ILE A 1 446 ? -26.577 4.158 -3.530 1.00 16.92 446 ILE A CA 1
ATOM 3334 C C . ILE A 1 446 ? -25.892 4.293 -4.915 1.00 17.07 446 ILE A C 1
ATOM 3335 O O . ILE A 1 446 ? -25.011 5.128 -5.112 1.00 18.56 446 ILE A O 1
ATOM 3340 N N . LEU A 1 447 ? -26.333 3.429 -5.860 1.00 19.76 447 LEU A N 1
ATOM 3341 C CA . LEU A 1 447 ? -25.712 3.429 -7.185 1.00 17.90 447 LEU A CA 1
ATOM 3342 C C . LEU A 1 447 ? -26.702 4.129 -8.069 1.00 17.79 447 LEU A C 1
ATOM 3343 O O . LEU A 1 447 ? -27.870 3.728 -8.169 1.00 23.10 447 LEU A O 1
ATOM 3348 N N . ARG A 1 448 ? -26.306 5.287 -8.657 1.00 20.05 448 ARG A N 1
ATOM 3349 C CA . ARG A 1 448 ? -27.187 6.138 -9.453 1.00 20.03 448 ARG A CA 1
ATOM 3350 C C . ARG A 1 448 ? -26.892 5.939 -10.962 1.00 21.68 448 ARG A C 1
ATOM 3351 O O . ARG A 1 448 ? -25.761 5.639 -11.347 1.00 21.91 448 ARG A O 1
ATOM 3359 N N . PHE A 1 449 ? -27.959 6.088 -11.719 1.00 20.07 449 PHE A N 1
ATOM 3360 C CA . PHE A 1 449 ? -27.836 5.988 -13.208 1.00 21.27 449 PHE A CA 1
ATOM 3361 C C . PHE A 1 449 ? -29.003 6.750 -13.836 1.00 21.62 449 PHE A C 1
ATOM 3362 O O . PHE A 1 449 ? -29.882 7.295 -13.202 1.00 25.60 449 PHE A O 1
ATOM 3370 N N . ASP A 1 450 ? -29.020 6.821 -15.185 1.00 23.78 450 ASP A N 1
ATOM 3371 C CA . ASP A 1 450 ? -30.010 7.545 -15.846 1.00 20.63 450 ASP A CA 1
ATOM 3372 C C . ASP A 1 450 ? -31.380 6.926 -15.748 1.00 21.81 450 ASP A C 1
ATOM 3373 O O . ASP A 1 450 ? -31.427 5.669 -15.623 1.00 25.87 450 ASP A O 1
ATOM 3378 N N . ASP A 1 451 ? -32.413 7.734 -15.689 1.00 23.59 451 ASP A N 1
ATOM 3379 C CA . ASP A 1 451 ? -33.782 7.254 -15.601 1.00 22.47 451 ASP A CA 1
ATOM 3380 C C . ASP A 1 451 ? -33.995 6.139 -16.624 1.00 28.18 451 ASP A C 1
ATOM 3381 O O . ASP A 1 451 ? -33.624 6.303 -17.812 1.00 29.09 451 ASP A O 1
ATOM 3386 N N . VAL A 1 452 ? -34.600 5.049 -16.157 1.00 26.85 452 VAL A N 1
ATOM 3387 C CA . VAL A 1 452 ? -34.866 3.907 -17.046 1.00 23.44 452 VAL A CA 1
ATOM 3388 C C . VAL A 1 452 ? -36.071 3.186 -16.595 1.00 28.59 452 VAL A C 1
ATOM 3389 O O . VAL A 1 452 ? -36.230 2.944 -15.409 1.00 23.82 452 VAL A O 1
ATOM 3393 N N . GLU A 1 453 ? -36.968 2.780 -17.516 1.00 24.28 453 GLU A N 1
ATOM 3394 C CA . GLU A 1 453 ? -38.119 2.008 -17.103 1.00 23.62 453 GLU A CA 1
ATOM 3395 C C . GLU A 1 453 ? -37.806 0.494 -17.147 1.00 24.52 453 GLU A C 1
ATOM 3396 O O . GLU A 1 453 ? -37.273 0.022 -18.191 1.00 25.19 453 GLU A O 1
ATOM 3402 N N . VAL A 1 454 ? -38.000 -0.247 -16.031 1.00 23.32 454 VAL A N 1
ATOM 3403 C CA . VAL A 1 454 ? -37.678 -1.630 -15.961 1.00 22.29 454 VAL A CA 1
ATOM 3404 C C . VAL A 1 454 ? -38.849 -2.414 -15.353 1.00 19.49 454 VAL A C 1
ATOM 3405 O O . VAL A 1 454 ? -39.684 -1.809 -14.599 1.00 27.46 454 VAL A O 1
ATOM 3409 N N . SER A 1 455 ? -38.844 -3.670 -15.647 1.00 21.92 455 SER A N 1
ATOM 3410 C CA . SER A 1 455 ? -39.718 -4.667 -15.030 1.00 22.94 455 SER A CA 1
ATOM 3411 C C . SER A 1 455 ? -39.052 -5.252 -13.776 1.00 24.87 455 SER A C 1
ATOM 3412 O O . SER A 1 455 ? -39.729 -5.702 -12.827 1.00 25.23 455 SER A O 1
ATOM 3415 N N . SER A 1 456 ? -37.721 -5.385 -13.838 1.00 22.13 456 SER A N 1
ATOM 3416 C CA . SER A 1 456 ? -36.982 -5.918 -12.679 1.00 22.34 456 SER A CA 1
ATOM 3417 C C . SER A 1 456 ? -35.503 -5.510 -12.766 1.00 23.33 456 SER A C 1
ATOM 3418 O O . SER A 1 456 ? -35.089 -5.011 -13.776 1.00 19.66 456 SER A O 1
ATOM 3421 N N . VAL A 1 457 ? -34.816 -5.657 -11.672 1.00 22.98 457 VAL A N 1
ATOM 3422 C CA . VAL A 1 457 ? -33.334 -5.469 -11.706 1.00 21.42 457 VAL A CA 1
ATOM 3423 C C . VAL A 1 457 ? -32.695 -6.668 -11.046 1.00 20.37 457 VAL A C 1
ATOM 3424 O O . VAL A 1 457 ? -33.312 -7.376 -10.215 1.00 21.96 457 VAL A O 1
ATOM 3428 N N . THR A 1 458 ? -31.454 -6.980 -11.393 1.00 18.52 458 THR A N 1
ATOM 3429 C CA . THR A 1 458 ? -30.770 -8.056 -10.735 1.00 19.07 458 THR A CA 1
ATOM 3430 C C . THR A 1 458 ? -29.435 -7.495 -10.223 1.00 18.95 458 THR A C 1
ATOM 3431 O O . THR A 1 458 ? -28.734 -6.759 -10.967 1.00 20.47 458 THR A O 1
ATOM 3435 N N . LEU A 1 459 ? -29.182 -7.732 -8.923 1.00 18.46 459 LEU A N 1
ATOM 3436 C CA . LEU A 1 459 ? -27.952 -7.234 -8.312 1.00 19.15 459 LEU A CA 1
ATOM 3437 C C . LEU A 1 459 ? -27.082 -8.451 -8.286 1.00 20.90 459 LEU A C 1
ATOM 3438 O O . LEU A 1 459 ? -27.361 -9.475 -7.575 1.00 21.71 459 LEU A O 1
ATOM 3443 N N . HIS A 1 460 ? -26.029 -8.499 -9.097 1.00 18.89 460 HIS A N 1
ATOM 3444 C CA . HIS A 1 460 ? -25.199 -9.624 -9.162 1.00 18.58 460 HIS A CA 1
ATOM 3445 C C . HIS A 1 460 ? -24.008 -9.321 -8.223 1.00 19.66 460 HIS A C 1
ATOM 3446 O O . HIS A 1 460 ? -23.161 -8.502 -8.581 1.00 21.17 460 HIS A O 1
ATOM 3453 N N . VAL A 1 461 ? -23.882 -10.020 -7.084 1.00 20.64 461 VAL A N 1
ATOM 3454 C CA . VAL A 1 461 ? -22.801 -9.675 -6.134 1.00 19.94 461 VAL A CA 1
ATOM 3455 C C . VAL A 1 461 ? -21.665 -10.660 -6.443 1.00 19.84 461 VAL A C 1
ATOM 3456 O O . VAL A 1 461 ? -21.546 -11.785 -5.879 1.00 21.22 461 VAL A O 1
ATOM 3460 N N . ASP A 1 462 ? -20.860 -10.247 -7.440 1.00 18.91 462 ASP A N 1
ATOM 3461 C CA . ASP A 1 462 ? -19.916 -11.155 -8.012 1.00 21.21 462 ASP A CA 1
ATOM 3462 C C . ASP A 1 462 ? -18.479 -11.037 -7.476 1.00 21.40 462 ASP A C 1
ATOM 3463 O O . ASP A 1 462 ? -17.562 -11.708 -7.960 1.00 23.25 462 ASP A O 1
ATOM 3468 N N . GLY A 1 463 ? -18.294 -10.218 -6.388 1.00 17.97 463 GLY A N 1
ATOM 3469 C CA . GLY A 1 463 ? -17.019 -10.385 -5.671 1.00 18.39 463 GLY A CA 1
ATOM 3470 C C . GLY A 1 463 ? -17.340 -10.111 -4.175 1.00 16.41 463 GLY A C 1
ATOM 3471 O O . GLY A 1 463 ? -18.075 -9.215 -3.863 1.00 18.49 463 GLY A O 1
ATOM 3472 N N . SER A 1 464 ? -16.829 -10.998 -3.326 1.00 17.32 464 SER A N 1
ATOM 3473 C CA . SER A 1 464 ? -17.034 -10.823 -1.909 1.00 16.70 464 SER A CA 1
ATOM 3474 C C . SER A 1 464 ? -15.927 -11.544 -1.183 1.00 17.31 464 SER A C 1
ATOM 3475 O O . SER A 1 464 ? -15.424 -12.620 -1.626 1.00 19.08 464 SER A O 1
ATOM 3478 N N . ARG A 1 465 ? -15.639 -11.043 0.040 1.00 16.55 465 ARG A N 1
ATOM 3479 C CA . ARG A 1 465 ? -14.820 -11.775 0.972 1.00 15.62 465 ARG A CA 1
ATOM 3480 C C . ARG A 1 465 ? -15.654 -12.714 1.856 1.00 17.09 465 ARG A C 1
ATOM 3481 O O . ARG A 1 465 ? -16.408 -12.261 2.812 1.00 17.33 465 ARG A O 1
ATOM 3489 N N . LEU A 1 466 ? -15.734 -14.022 1.413 1.00 18.26 466 LEU A N 1
ATOM 3490 C CA . LEU A 1 466 ? -16.699 -14.969 2.011 1.00 17.77 466 LEU A CA 1
ATOM 3491 C C . LEU A 1 466 ? -18.123 -14.520 1.613 1.00 19.74 466 LEU A C 1
ATOM 3492 O O . LEU A 1 466 ? -18.347 -13.558 0.826 1.00 19.93 466 LEU A O 1
ATOM 3497 N N . ALA A 1 467 ? -19.131 -15.190 2.195 1.00 19.19 467 ALA A N 1
ATOM 3498 C CA . ALA A 1 467 ? -20.492 -14.975 1.729 1.00 19.74 467 ALA A CA 1
ATOM 3499 C C . ALA A 1 467 ? -20.977 -13.671 2.267 1.00 18.49 467 ALA A C 1
ATOM 3500 O O . ALA A 1 467 ? -20.948 -13.463 3.495 1.00 19.75 467 ALA A O 1
ATOM 3502 N N . PRO A 1 468 ? -21.484 -12.760 1.462 1.00 18.72 468 PRO A N 1
ATOM 3503 C CA . PRO A 1 468 ? -21.989 -11.457 1.985 1.00 18.54 468 PRO A CA 1
ATOM 3504 C C . PRO A 1 468 ? -23.288 -11.497 2.738 1.00 17.39 468 PRO A C 1
ATOM 3505 O O . PRO A 1 468 ? -24.081 -12.429 2.561 1.00 16.79 468 PRO A O 1
ATOM 3509 N N . MET A 1 469 ? -23.491 -10.572 3.660 1.00 17.98 469 MET A N 1
ATOM 3510 C CA . MET A 1 469 ? -24.707 -10.519 4.438 1.00 17.40 469 MET A CA 1
ATOM 3511 C C . MET A 1 469 ? -25.403 -9.202 4.200 1.00 17.39 469 MET A C 1
ATOM 3512 O O . MET A 1 469 ? -24.859 -8.139 4.503 1.00 18.94 469 MET A O 1
ATOM 3517 N N . ILE A 1 470 ? -26.511 -9.296 3.491 1.00 16.68 470 ILE A N 1
ATOM 3518 C CA . ILE A 1 470 ? -27.113 -8.050 2.900 1.00 17.79 470 ILE A CA 1
ATOM 3519 C C . ILE A 1 470 ? -28.439 -7.793 3.608 1.00 17.52 470 ILE A C 1
ATOM 3520 O O . ILE A 1 470 ? -29.376 -8.630 3.528 1.00 18.96 470 ILE A O 1
ATOM 3525 N N . SER A 1 471 ? -28.587 -6.639 4.246 1.00 17.19 471 SER A N 1
ATOM 3526 C CA . SER A 1 471 ? -29.807 -6.364 5.058 1.00 20.35 471 SER A CA 1
ATOM 3527 C C . SER A 1 471 ? -30.832 -5.574 4.315 1.00 18.68 471 SER A C 1
ATOM 3528 O O . SER A 1 471 ? -31.962 -5.499 4.746 1.00 20.68 471 SER A O 1
ATOM 3531 N N . ARG A 1 472 ? -30.518 -5.029 3.109 1.00 19.11 472 ARG A N 1
ATOM 3532 C CA . ARG A 1 472 ? -31.521 -4.232 2.327 1.00 19.96 472 ARG A CA 1
ATOM 3533 C C . ARG A 1 472 ? -31.079 -4.213 0.833 1.00 20.85 472 ARG A C 1
ATOM 3534 O O . ARG A 1 472 ? -29.864 -4.098 0.566 1.00 18.18 472 ARG A O 1
ATOM 3542 N N . ALA A 1 473 ? -32.055 -4.462 -0.104 1.00 19.59 473 ALA A N 1
ATOM 3543 C CA . ALA A 1 473 ? -31.760 -4.256 -1.539 1.00 20.04 473 ALA A CA 1
ATOM 3544 C C . ALA A 1 473 ? -32.995 -3.538 -1.989 1.00 22.96 473 ALA A C 1
ATOM 3545 O O . ALA A 1 473 ? -34.141 -3.932 -1.632 1.00 23.63 473 ALA A O 1
ATOM 3547 N N . ALA A 1 474 ? -32.842 -2.464 -2.767 1.00 18.71 474 ALA A N 1
ATOM 3548 C CA . ALA A 1 474 ? -34.032 -1.770 -3.240 1.00 18.66 474 ALA A CA 1
ATOM 3549 C C . ALA A 1 474 ? -33.736 -1.089 -4.573 1.00 22.61 474 ALA A C 1
ATOM 3550 O O . ALA A 1 474 ? -32.647 -0.645 -4.866 1.00 20.81 474 ALA A O 1
ATOM 3552 N N . ALA A 1 475 ? -34.798 -0.938 -5.383 1.00 20.11 475 ALA A N 1
ATOM 3553 C CA . ALA A 1 475 ? -34.675 -0.139 -6.630 1.00 19.81 475 ALA A CA 1
ATOM 3554 C C . ALA A 1 475 ? -35.631 0.998 -6.520 1.00 22.16 475 ALA A C 1
ATOM 3555 O O . ALA A 1 475 ? -36.835 0.789 -6.163 1.00 25.82 475 ALA A O 1
ATOM 3557 N N . VAL A 1 476 ? -35.167 2.214 -6.806 1.00 22.67 476 VAL A N 1
ATOM 3558 C CA . VAL A 1 476 ? -35.931 3.397 -6.480 1.00 23.90 476 VAL A CA 1
ATOM 3559 C C . VAL A 1 476 ? -35.789 4.472 -7.558 1.00 22.81 476 VAL A C 1
ATOM 3560 O O . VAL A 1 476 ? -34.800 4.455 -8.279 1.00 22.43 476 VAL A O 1
ATOM 3564 N N . ARG A 1 477 ? -36.716 5.431 -7.583 1.00 24.39 477 ARG A N 1
ATOM 3565 C CA . ARG A 1 477 ? -36.604 6.623 -8.373 1.00 25.75 477 ARG A CA 1
ATOM 3566 C C . ARG A 1 477 ? -36.338 7.856 -7.480 1.00 27.82 477 ARG A C 1
ATOM 3567 O O . ARG A 1 477 ? -37.250 8.354 -6.766 1.00 31.46 477 ARG A O 1
ATOM 3575 N N . ILE A 1 478 ? -35.099 8.330 -7.498 1.00 25.53 478 ILE A N 1
ATOM 3576 C CA . ILE A 1 478 ? -34.813 9.497 -6.716 1.00 32.46 478 ILE A CA 1
ATOM 3577 C C . ILE A 1 478 ? -35.314 10.691 -7.480 1.00 35.91 478 ILE A C 1
ATOM 3578 O O . ILE A 1 478 ? -35.156 10.850 -8.730 1.00 33.36 478 ILE A O 1
ATOM 3584 N N . GLY B 1 8 ? -6.845 18.140 47.400 1.00 46.07 8 GLY B N 1
ATOM 3585 C CA . GLY B 1 8 ? -5.680 17.452 46.748 1.00 40.56 8 GLY B CA 1
ATOM 3586 C C . GLY B 1 8 ? -6.205 16.279 45.912 1.00 34.92 8 GLY B C 1
ATOM 3587 O O . GLY B 1 8 ? -5.490 15.345 45.596 1.00 41.68 8 GLY B O 1
ATOM 3588 N N . ILE B 1 9 ? -7.498 16.336 45.601 1.00 26.96 9 ILE B N 1
ATOM 3589 C CA . ILE B 1 9 ? -8.081 15.200 44.828 1.00 27.32 9 ILE B CA 1
ATOM 3590 C C . ILE B 1 9 ? -9.012 15.762 43.764 1.00 28.20 9 ILE B C 1
ATOM 3591 O O . ILE B 1 9 ? -9.763 16.743 44.000 1.00 30.82 9 ILE B O 1
ATOM 3596 N N . ASN B 1 10 ? -9.043 15.080 42.579 1.00 24.82 10 ASN B N 1
ATOM 3597 C CA . ASN B 1 10 ? -9.915 15.567 41.547 1.00 22.53 10 ASN B CA 1
ATOM 3598 C C . ASN B 1 10 ? -11.201 14.806 41.508 1.00 22.75 10 ASN B C 1
ATOM 3599 O O . ASN B 1 10 ? -11.343 13.853 40.698 1.00 22.10 10 ASN B O 1
ATOM 3604 N N . LEU B 1 11 ? -12.149 15.192 42.327 1.00 19.60 11 LEU B N 1
ATOM 3605 C CA . LEU B 1 11 ? -13.505 14.528 42.365 1.00 20.54 11 LEU B CA 1
ATOM 3606 C C . LEU B 1 11 ? -14.281 14.712 41.072 1.00 22.35 11 LEU B C 1
ATOM 3607 O O . LEU B 1 11 ? -15.041 13.829 40.697 1.00 19.74 11 LEU B O 1
ATOM 3612 N N . ASN B 1 12 ? -14.189 15.860 40.402 1.00 22.80 12 ASN B N 1
ATOM 3613 C CA . ASN B 1 12 ? -14.913 16.030 39.162 1.00 20.86 12 ASN B CA 1
ATOM 3614 C C . ASN B 1 12 ? -14.453 14.991 38.098 1.00 21.79 12 ASN B C 1
ATOM 3615 O O . ASN B 1 12 ? -15.241 14.568 37.255 1.00 22.17 12 ASN B O 1
ATOM 3620 N N . TYR B 1 13 ? -13.237 14.514 38.162 1.00 18.16 13 TYR B N 1
ATOM 3621 C CA . TYR B 1 13 ? -12.827 13.412 37.245 1.00 17.49 13 TYR B CA 1
ATOM 3622 C C . TYR B 1 13 ? -13.282 12.081 37.893 1.00 16.80 13 TYR B C 1
ATOM 3623 O O . TYR B 1 13 ? -14.076 11.279 37.294 1.00 15.93 13 TYR B O 1
ATOM 3632 N N . LEU B 1 14 ? -12.848 11.835 39.168 1.00 16.84 14 LEU B N 1
ATOM 3633 C CA . LEU B 1 14 ? -13.060 10.490 39.728 1.00 16.50 14 LEU B CA 1
ATOM 3634 C C . LEU B 1 14 ? -14.533 10.086 39.804 1.00 15.81 14 LEU B C 1
ATOM 3635 O O . LEU B 1 14 ? -14.875 8.910 39.569 1.00 16.37 14 LEU B O 1
ATOM 3640 N N . ALA B 1 15 ? -15.348 11.047 40.200 1.00 15.47 15 ALA B N 1
ATOM 3641 C CA . ALA B 1 15 ? -16.800 10.801 40.346 1.00 14.40 15 ALA B CA 1
ATOM 3642 C C . ALA B 1 15 ? -17.570 10.657 39.067 1.00 14.40 15 ALA B C 1
ATOM 3643 O O . ALA B 1 15 ? -18.764 10.380 39.069 1.00 15.66 15 ALA B O 1
ATOM 3645 N N . ASN B 1 16 ? -16.867 10.822 37.948 1.00 15.02 16 ASN B N 1
ATOM 3646 C CA . ASN B 1 16 ? -17.493 10.759 36.643 1.00 14.83 16 ASN B CA 1
ATOM 3647 C C . ASN B 1 16 ? -16.889 9.676 35.738 1.00 15.04 16 ASN B C 1
ATOM 3648 O O . ASN B 1 16 ? -17.256 9.599 34.580 1.00 16.05 16 ASN B O 1
ATOM 3653 N N . VAL B 1 17 ? -15.953 8.897 36.316 1.00 14.39 17 VAL B N 1
ATOM 3654 C CA . VAL B 1 17 ? -15.426 7.689 35.580 1.00 14.00 17 VAL B CA 1
ATOM 3655 C C . VAL B 1 17 ? -16.560 6.668 35.460 1.00 15.59 17 VAL B C 1
ATOM 3656 O O . VAL B 1 17 ? -17.115 6.278 36.499 1.00 15.75 17 VAL B O 1
ATOM 3660 N N . ARG B 1 18 ? -16.758 6.105 34.266 1.00 14.18 18 ARG B N 1
ATOM 3661 C CA . ARG B 1 18 ? -17.982 5.300 34.075 1.00 14.04 18 ARG B CA 1
ATOM 3662 C C . ARG B 1 18 ? -17.640 4.027 33.288 1.00 13.75 18 ARG B C 1
ATOM 3663 O O . ARG B 1 18 ? -16.626 3.960 32.559 1.00 15.20 18 ARG B O 1
ATOM 3671 N N . PRO B 1 19 ? -18.502 3.015 33.433 1.00 14.04 19 PRO B N 1
ATOM 3672 C CA . PRO B 1 19 ? -18.323 1.793 32.641 1.00 13.57 19 PRO B CA 1
ATOM 3673 C C . PRO B 1 19 ? -18.643 2.071 31.176 1.00 12.34 19 PRO B C 1
ATOM 3674 O O . PRO B 1 19 ? -19.602 2.792 30.846 1.00 14.48 19 PRO B O 1
ATOM 3678 N N . SER B 1 20 ? -17.920 1.281 30.318 1.00 13.32 20 SER B N 1
ATOM 3679 C CA . SER B 1 20 ? -18.372 1.245 28.927 1.00 13.12 20 SER B CA 1
ATOM 3680 C C . SER B 1 20 ? -19.655 0.422 28.777 1.00 13.07 20 SER B C 1
ATOM 3681 O O . SER B 1 20 ? -20.097 -0.268 29.746 1.00 13.06 20 SER B O 1
ATOM 3684 N N . SER B 1 21 ? -20.216 0.404 27.547 1.00 14.26 21 SER B N 1
ATOM 3685 C CA . SER B 1 21 ? -21.424 -0.430 27.313 1.00 14.83 21 SER B CA 1
ATOM 3686 C C . SER B 1 21 ? -21.180 -1.907 27.609 1.00 13.65 21 SER B C 1
ATOM 3687 O O . SER B 1 21 ? -22.003 -2.578 28.286 1.00 14.16 21 SER B O 1
ATOM 3690 N N . ARG B 1 22 ? -19.985 -2.373 27.258 1.00 14.40 22 ARG B N 1
ATOM 3691 C CA . ARG B 1 22 ? -19.736 -3.783 27.451 1.00 12.60 22 ARG B CA 1
ATOM 3692 C C . ARG B 1 22 ? -19.502 -4.078 28.930 1.00 13.41 22 ARG B C 1
ATOM 3693 O O . ARG B 1 22 ? -19.928 -5.155 29.415 1.00 13.74 22 ARG B O 1
ATOM 3701 N N . GLN B 1 23 ? -18.823 -3.152 29.623 1.00 12.35 23 GLN B N 1
ATOM 3702 C CA . GLN B 1 23 ? -18.660 -3.363 31.055 1.00 12.66 23 GLN B CA 1
ATOM 3703 C C . GLN B 1 23 ? -19.956 -3.300 31.836 1.00 12.20 23 GLN B C 1
ATOM 3704 O O . GLN B 1 23 ? -20.091 -4.041 32.865 1.00 13.12 23 GLN B O 1
ATOM 3710 N N . LEU B 1 24 ? -20.900 -2.444 31.407 1.00 13.04 24 LEU B N 1
ATOM 3711 C CA . LEU B 1 24 ? -22.180 -2.360 32.092 1.00 13.64 24 LEU B CA 1
ATOM 3712 C C . LEU B 1 24 ? -23.046 -3.614 31.851 1.00 12.45 24 LEU B C 1
ATOM 3713 O O . LEU B 1 24 ? -23.608 -4.174 32.805 1.00 13.25 24 LEU B O 1
ATOM 3718 N N . ALA B 1 25 ? -23.023 -4.123 30.595 1.00 13.66 25 ALA B N 1
ATOM 3719 C CA . ALA B 1 25 ? -23.786 -5.305 30.305 1.00 13.98 25 ALA B CA 1
ATOM 3720 C C . ALA B 1 25 ? -23.166 -6.508 31.082 1.00 13.58 25 ALA B C 1
ATOM 3721 O O . ALA B 1 25 ? -23.896 -7.386 31.667 1.00 13.99 25 ALA B O 1
ATOM 3723 N N . TRP B 1 26 ? -21.801 -6.527 31.156 1.00 12.84 26 TRP B N 1
ATOM 3724 C CA . TRP B 1 26 ? -21.155 -7.651 31.871 1.00 12.53 26 TRP B CA 1
ATOM 3725 C C . TRP B 1 26 ? -21.548 -7.568 33.336 1.00 12.56 26 TRP B C 1
ATOM 3726 O O . TRP B 1 26 ? -21.825 -8.554 33.997 1.00 12.66 26 TRP B O 1
ATOM 3737 N N . GLN B 1 27 ? -21.579 -6.367 33.913 1.00 12.29 27 GLN B N 1
ATOM 3738 C CA . GLN B 1 27 ? -21.861 -6.182 35.348 1.00 12.34 27 GLN B CA 1
ATOM 3739 C C . GLN B 1 27 ? -23.275 -6.736 35.653 1.00 13.92 27 GLN B C 1
ATOM 3740 O O . GLN B 1 27 ? -23.495 -7.337 36.717 1.00 12.93 27 GLN B O 1
ATOM 3746 N N . ARG B 1 28 ? -24.192 -6.500 34.734 1.00 13.97 28 ARG B N 1
ATOM 3747 C CA . ARG B 1 28 ? -25.550 -6.959 34.948 1.00 14.07 28 ARG B CA 1
ATOM 3748 C C . ARG B 1 28 ? -25.718 -8.480 34.812 1.00 13.91 28 ARG B C 1
ATOM 3749 O O . ARG B 1 28 ? -26.833 -8.989 35.210 1.00 16.30 28 ARG B O 1
ATOM 3757 N N . MET B 1 29 ? -24.661 -9.234 34.408 1.00 13.37 29 MET B N 1
ATOM 3758 C CA . MET B 1 29 ? -24.762 -10.659 34.457 1.00 13.36 29 MET B CA 1
ATOM 3759 C C . MET B 1 29 ? -24.677 -11.200 35.858 1.00 14.01 29 MET B C 1
ATOM 3760 O O . MET B 1 29 ? -25.303 -12.236 36.156 1.00 14.55 29 MET B O 1
ATOM 3765 N N . GLU B 1 30 ? -23.907 -10.533 36.731 1.00 12.59 30 GLU B N 1
ATOM 3766 C CA . GLU B 1 30 ? -23.769 -10.829 38.216 1.00 13.48 30 GLU B CA 1
ATOM 3767 C C . GLU B 1 30 ? -22.983 -12.093 38.531 1.00 14.88 30 GLU B C 1
ATOM 3768 O O . GLU B 1 30 ? -22.014 -12.005 39.249 1.00 13.65 30 GLU B O 1
ATOM 3774 N N . MET B 1 31 ? -23.438 -13.255 38.030 1.00 13.78 31 MET B N 1
ATOM 3775 C CA . MET B 1 31 ? -22.763 -14.501 38.363 1.00 14.39 31 MET B CA 1
ATOM 3776 C C . MET B 1 31 ? -22.844 -15.378 37.109 1.00 13.46 31 MET B C 1
ATOM 3777 O O . MET B 1 31 ? -23.897 -15.440 36.418 1.00 13.94 31 MET B O 1
ATOM 3782 N N . TYR B 1 32 ? -21.731 -16.015 36.782 1.00 12.44 32 TYR B N 1
ATOM 3783 C CA . TYR B 1 32 ? -21.708 -16.929 35.641 1.00 13.52 32 TYR B CA 1
ATOM 3784 C C . TYR B 1 32 ? -20.619 -18.004 35.973 1.00 12.48 32 TYR B C 1
ATOM 3785 O O . TYR B 1 32 ? -19.953 -17.893 37.039 1.00 13.03 32 TYR B O 1
ATOM 3794 N N . ALA B 1 33 ? -20.591 -19.033 35.145 1.00 12.15 33 ALA B N 1
ATOM 3795 C CA . ALA B 1 33 ? -19.844 -20.245 35.516 1.00 12.53 33 ALA B CA 1
ATOM 3796 C C . ALA B 1 33 ? -18.557 -20.357 34.761 1.00 12.19 33 ALA B C 1
ATOM 3797 O O . ALA B 1 33 ? -18.427 -19.893 33.632 1.00 13.67 33 ALA B O 1
ATOM 3799 N N . PHE B 1 34 ? -17.623 -21.081 35.415 1.00 13.41 34 PHE B N 1
ATOM 3800 C CA . PHE B 1 34 ? -16.392 -21.576 34.745 1.00 13.37 34 PHE B CA 1
ATOM 3801 C C . PHE B 1 34 ? -16.566 -23.061 34.578 1.00 12.28 34 PHE B C 1
ATOM 3802 O O . PHE B 1 34 ? -17.142 -23.725 35.450 1.00 13.27 34 PHE B O 1
ATOM 3810 N N . LEU B 1 35 ? -16.052 -23.591 33.469 1.00 12.53 35 LEU B N 1
ATOM 3811 C CA . LEU B 1 35 ? -15.973 -25.052 33.309 1.00 13.05 35 LEU B CA 1
ATOM 3812 C C . LEU B 1 35 ? -14.457 -25.349 33.006 1.00 14.12 35 LEU B C 1
ATOM 3813 O O . LEU B 1 35 ? -14.021 -25.112 31.845 1.00 15.08 35 LEU B O 1
ATOM 3818 N N . HIS B 1 36 ? -13.735 -25.956 33.992 1.00 13.71 36 HIS B N 1
ATOM 3819 C CA . HIS B 1 36 ? -12.382 -26.447 33.689 1.00 13.40 36 HIS B CA 1
ATOM 3820 C C . HIS B 1 36 ? -12.543 -27.891 33.309 1.00 14.77 36 HIS B C 1
ATOM 3821 O O . HIS B 1 36 ? -13.095 -28.717 34.138 1.00 16.32 36 HIS B O 1
ATOM 3828 N N . PHE B 1 37 ? -12.191 -28.192 32.111 1.00 14.76 37 PHE B N 1
ATOM 3829 C CA . PHE B 1 37 ? -12.323 -29.568 31.572 1.00 14.72 37 PHE B CA 1
ATOM 3830 C C . PHE B 1 37 ? -11.274 -29.709 30.511 1.00 15.11 37 PHE B C 1
ATOM 3831 O O . PHE B 1 37 ? -11.016 -28.795 29.709 1.00 15.99 37 PHE B O 1
ATOM 3839 N N . GLY B 1 38 ? -10.708 -30.932 30.452 1.00 15.54 38 GLY B N 1
ATOM 3840 C CA . GLY B 1 38 ? -9.743 -31.156 29.341 1.00 15.59 38 GLY B CA 1
ATOM 3841 C C . GLY B 1 38 ? -8.825 -32.338 29.734 1.00 15.48 38 GLY B C 1
ATOM 3842 O O . GLY B 1 38 ? -9.289 -33.264 30.388 1.00 16.06 38 GLY B O 1
ATOM 3843 N N . MET B 1 39 ? -7.558 -32.220 29.342 1.00 16.95 39 MET B N 1
ATOM 3844 C CA . MET B 1 39 ? -6.598 -33.342 29.615 1.00 17.99 39 MET B CA 1
ATOM 3845 C C . MET B 1 39 ? -6.467 -33.531 31.068 1.00 16.21 39 MET B C 1
ATOM 3846 O O . MET B 1 39 ? -6.431 -34.706 31.509 1.00 16.57 39 MET B O 1
ATOM 3851 N N . ASN B 1 40 ? -6.458 -32.490 31.868 1.00 14.76 40 ASN B N 1
ATOM 3852 C CA . ASN B 1 40 ? -6.280 -32.616 33.368 1.00 14.00 40 ASN B CA 1
ATOM 3853 C C . ASN B 1 40 ? -7.425 -33.397 34.047 1.00 14.93 40 ASN B C 1
ATOM 3854 O O . ASN B 1 40 ? -7.213 -34.014 35.086 1.00 17.12 40 ASN B O 1
ATOM 3859 N N . THR B 1 41 ? -8.609 -33.393 33.397 1.00 15.51 41 THR B N 1
ATOM 3860 C CA . THR B 1 41 ? -9.756 -34.203 33.916 1.00 15.65 41 THR B CA 1
ATOM 3861 C C . THR B 1 41 ? -9.404 -35.717 33.853 1.00 15.56 41 THR B C 1
ATOM 3862 O O . THR B 1 41 ? -9.800 -36.477 34.741 1.00 18.83 41 THR B O 1
ATOM 3866 N N . MET B 1 42 ? -8.668 -36.043 32.823 1.00 16.24 42 MET B N 1
ATOM 3867 C CA . MET B 1 42 ? -8.223 -37.424 32.614 1.00 16.79 42 MET B CA 1
ATOM 3868 C C . MET B 1 42 ? -7.027 -37.864 33.420 1.00 19.62 42 MET B C 1
ATOM 3869 O O . MET B 1 42 ? -6.927 -39.039 33.768 1.00 20.56 42 MET B O 1
ATOM 3874 N N . THR B 1 43 ? -6.133 -36.963 33.687 1.00 17.12 43 THR B N 1
ATOM 3875 C CA . THR B 1 43 ? -4.876 -37.284 34.455 1.00 15.70 43 THR B CA 1
ATOM 3876 C C . THR B 1 43 ? -5.019 -36.941 35.919 1.00 18.64 43 THR B C 1
ATOM 3877 O O . THR B 1 43 ? -4.102 -37.170 36.686 1.00 17.74 43 THR B O 1
ATOM 3881 N N . ASP B 1 44 ? -6.152 -36.315 36.378 1.00 17.39 44 ASP B N 1
ATOM 3882 C CA . ASP B 1 44 ? -6.343 -35.954 37.745 1.00 15.85 44 ASP B CA 1
ATOM 3883 C C . ASP B 1 44 ? -5.422 -34.901 38.229 1.00 16.05 44 ASP B C 1
ATOM 3884 O O . ASP B 1 44 ? -4.983 -34.883 39.337 1.00 19.45 44 ASP B O 1
ATOM 3889 N N . ARG B 1 45 ? -5.219 -33.904 37.333 1.00 16.31 45 ARG B N 1
ATOM 3890 C CA . ARG B 1 45 ? -4.264 -32.855 37.636 1.00 15.60 45 ARG B CA 1
ATOM 3891 C C . ARG B 1 45 ? -4.932 -31.471 37.730 1.00 15.69 45 ARG B C 1
ATOM 3892 O O . ARG B 1 45 ? -6.097 -31.333 37.230 1.00 17.04 45 ARG B O 1
ATOM 3900 N N . GLU B 1 46 ? -4.239 -30.596 38.443 1.00 13.57 46 GLU B N 1
ATOM 3901 C CA . GLU B 1 46 ? -4.645 -29.153 38.460 1.00 13.73 46 GLU B CA 1
ATOM 3902 C C . GLU B 1 46 ? -3.842 -28.466 37.364 1.00 17.39 46 GLU B C 1
ATOM 3903 O O . GLU B 1 46 ? -4.404 -27.600 36.616 1.00 15.60 46 GLU B O 1
ATOM 3909 N N . TRP B 1 47 ? -2.484 -28.586 37.368 1.00 14.11 47 TRP B N 1
ATOM 3910 C CA . TRP B 1 47 ? -1.621 -28.183 36.207 1.00 14.08 47 TRP B CA 1
ATOM 3911 C C . TRP B 1 47 ? -1.041 -29.425 35.603 1.00 17.17 47 TRP B C 1
ATOM 3912 O O . TRP B 1 47 ? -0.345 -30.192 36.326 1.00 17.44 47 TRP B O 1
ATOM 3923 N N . GLY B 1 48 ? -1.289 -29.595 34.310 1.00 15.86 48 GLY B N 1
ATOM 3924 C CA . GLY B 1 48 ? -0.613 -30.700 33.549 1.00 18.82 48 GLY B CA 1
ATOM 3925 C C . GLY B 1 48 ? 0.813 -30.317 33.262 1.00 20.59 48 GLY B C 1
ATOM 3926 O O . GLY B 1 48 ? 1.118 -29.155 33.155 1.00 20.40 48 GLY B O 1
ATOM 3927 N N . LEU B 1 49 ? 1.717 -31.333 33.263 1.00 19.60 49 LEU B N 1
ATOM 3928 C CA . LEU B 1 49 ? 3.134 -31.110 32.946 1.00 25.54 49 LEU B CA 1
ATOM 3929 C C . LEU B 1 49 ? 3.352 -30.665 31.443 1.00 24.72 49 LEU B C 1
ATOM 3930 O O . LEU B 1 49 ? 4.405 -30.015 31.137 1.00 24.59 49 LEU B O 1
ATOM 3935 N N . GLY B 1 50 ? 2.366 -30.912 30.584 1.00 19.16 50 GLY B N 1
ATOM 3936 C CA . GLY B 1 50 ? 2.540 -30.653 29.150 1.00 19.84 50 GLY B CA 1
ATOM 3937 C C . GLY B 1 50 ? 3.002 -31.909 28.428 1.00 22.30 50 GLY B C 1
ATOM 3938 O O . GLY B 1 50 ? 3.434 -32.862 29.062 1.00 21.03 50 GLY B O 1
ATOM 3939 N N . HIS B 1 51 ? 2.773 -31.933 27.124 1.00 19.92 51 HIS B N 1
ATOM 3940 C CA . HIS B 1 51 ? 3.118 -33.085 26.261 1.00 22.12 51 HIS B CA 1
ATOM 3941 C C . HIS B 1 51 ? 2.482 -34.357 26.617 1.00 23.51 51 HIS B C 1
ATOM 3942 O O . HIS B 1 51 ? 2.971 -35.480 26.296 1.00 22.38 51 HIS B O 1
ATOM 3949 N N . GLU B 1 52 ? 1.301 -34.287 27.257 1.00 19.02 52 GLU B N 1
ATOM 3950 C CA . GLU B 1 52 ? 0.533 -35.515 27.496 1.00 20.27 52 GLU B CA 1
ATOM 3951 C C . GLU B 1 52 ? 0.092 -36.126 26.206 1.00 20.92 52 GLU B C 1
ATOM 3952 O O . GLU B 1 52 ? -0.191 -35.464 25.185 1.00 20.70 52 GLU B O 1
ATOM 3958 N N . ASP B 1 53 ? 0.034 -37.453 26.190 1.00 20.76 53 ASP B N 1
ATOM 3959 C CA . ASP B 1 53 ? -0.403 -38.107 25.000 1.00 21.89 53 ASP B CA 1
ATOM 3960 C C . ASP B 1 53 ? -1.901 -37.869 24.756 1.00 20.99 53 ASP B C 1
ATOM 3961 O O . ASP B 1 53 ? -2.724 -38.129 25.635 1.00 21.93 53 ASP B O 1
ATOM 3966 N N . PRO B 1 54 ? -2.277 -37.385 23.555 1.00 21.44 54 PRO B N 1
ATOM 3967 C CA . PRO B 1 54 ? -3.730 -37.165 23.324 1.00 23.37 54 PRO B CA 1
ATOM 3968 C C . PRO B 1 54 ? -4.595 -38.404 23.415 1.00 23.25 54 PRO B C 1
ATOM 3969 O O . PRO B 1 54 ? -5.834 -38.359 23.611 1.00 20.97 54 PRO B O 1
ATOM 3973 N N . ALA B 1 55 ? -3.990 -39.592 23.292 1.00 22.75 55 ALA B N 1
ATOM 3974 C CA . ALA B 1 55 ? -4.719 -40.782 23.589 1.00 22.64 55 ALA B CA 1
ATOM 3975 C C . ALA B 1 55 ? -5.355 -40.847 24.977 1.00 22.44 55 ALA B C 1
ATOM 3976 O O . ALA B 1 55 ? -6.308 -41.639 25.147 1.00 24.59 55 ALA B O 1
ATOM 3978 N N . LEU B 1 56 ? -4.800 -40.105 25.963 1.00 18.43 56 LEU B N 1
ATOM 3979 C CA . LEU B 1 56 ? -5.342 -40.114 27.331 1.00 20.30 56 LEU B CA 1
ATOM 3980 C C . LEU B 1 56 ? -6.707 -39.392 27.356 1.00 20.85 56 LEU B C 1
ATOM 3981 O O . LEU B 1 56 ? -7.462 -39.549 28.315 1.00 20.59 56 LEU B O 1
ATOM 3986 N N . PHE B 1 57 ? -6.968 -38.513 26.359 1.00 20.57 57 PHE B N 1
ATOM 3987 C CA . PHE B 1 57 ? -8.258 -37.747 26.366 1.00 20.41 57 PHE B CA 1
ATOM 3988 C C . PHE B 1 57 ? -9.432 -38.567 25.799 1.00 20.06 57 PHE B C 1
ATOM 3989 O O . PHE B 1 57 ? -9.718 -38.545 24.591 1.00 21.30 57 PHE B O 1
ATOM 3997 N N . ASN B 1 58 ? -9.987 -39.349 26.696 1.00 22.42 58 ASN B N 1
ATOM 3998 C CA . ASN B 1 58 ? -11.108 -40.218 26.312 1.00 20.39 58 ASN B CA 1
ATOM 3999 C C . ASN B 1 58 ? -12.257 -40.221 27.283 1.00 23.85 58 ASN B C 1
ATOM 4000 O O . ASN B 1 58 ? -12.610 -41.235 27.817 1.00 24.06 58 ASN B O 1
ATOM 4005 N N . PRO B 1 59 ? -12.743 -39.028 27.640 1.00 22.01 59 PRO B N 1
ATOM 4006 C CA . PRO B 1 59 ? -13.821 -39.070 28.611 1.00 21.24 59 PRO B CA 1
ATOM 4007 C C . PRO B 1 59 ? -15.023 -39.801 28.132 1.00 19.91 59 PRO B C 1
ATOM 4008 O O . PRO B 1 59 ? -15.291 -39.838 26.915 1.00 19.99 59 PRO B O 1
ATOM 4012 N N . ARG B 1 60 ? -15.744 -40.415 29.104 1.00 21.24 60 ARG B N 1
ATOM 4013 C CA . ARG B 1 60 ? -16.879 -41.263 28.777 1.00 23.09 60 ARG B CA 1
ATOM 4014 C C . ARG B 1 60 ? -18.174 -40.467 28.895 1.00 22.90 60 ARG B C 1
ATOM 4015 O O . ARG B 1 60 ? -18.366 -39.669 29.854 1.00 25.65 60 ARG B O 1
ATOM 4023 N N . ASN B 1 61 ? -19.003 -40.705 27.906 1.00 20.36 61 ASN B N 1
ATOM 4024 C CA . ASN B 1 61 ? -20.408 -40.242 27.989 1.00 21.28 61 ASN B CA 1
ATOM 4025 C C . ASN B 1 61 ? -20.542 -38.745 28.244 1.00 22.30 61 ASN B C 1
ATOM 4026 O O . ASN B 1 61 ? -21.439 -38.320 29.053 1.00 21.12 61 ASN B O 1
ATOM 4031 N N . VAL B 1 62 ? -19.742 -37.957 27.510 1.00 18.63 62 VAL B N 1
ATOM 4032 C CA . VAL B 1 62 ? -19.851 -36.492 27.739 1.00 18.14 62 VAL B CA 1
ATOM 4033 C C . VAL B 1 62 ? -21.273 -36.038 27.318 1.00 18.59 62 VAL B C 1
ATOM 4034 O O . VAL B 1 62 ? -21.828 -36.344 26.266 1.00 21.39 62 VAL B O 1
ATOM 4038 N N . ASP B 1 63 ? -21.915 -35.292 28.205 1.00 18.33 63 ASP B N 1
ATOM 4039 C CA . ASP B 1 63 ? -23.292 -34.789 27.911 1.00 19.39 63 ASP B CA 1
ATOM 4040 C C . ASP B 1 63 ? -23.335 -33.370 28.407 1.00 18.63 63 ASP B C 1
ATOM 4041 O O . ASP B 1 63 ? -23.659 -33.114 29.539 1.00 18.20 63 ASP B O 1
ATOM 4046 N N . VAL B 1 64 ? -22.979 -32.496 27.450 1.00 16.66 64 VAL B N 1
ATOM 4047 C CA . VAL B 1 64 ? -22.903 -31.050 27.842 1.00 16.90 64 VAL B CA 1
ATOM 4048 C C . VAL B 1 64 ? -24.307 -30.482 28.160 1.00 16.91 64 VAL B C 1
ATOM 4049 O O . VAL B 1 64 ? -24.428 -29.475 28.910 1.00 17.71 64 VAL B O 1
ATOM 4053 N N . ASP B 1 65 ? -25.383 -31.128 27.661 1.00 17.54 65 ASP B N 1
ATOM 4054 C CA . ASP B 1 65 ? -26.698 -30.581 28.068 1.00 16.68 65 ASP B CA 1
ATOM 4055 C C . ASP B 1 65 ? -26.989 -30.830 29.540 1.00 16.02 65 ASP B C 1
ATOM 4056 O O . ASP B 1 65 ? -27.667 -29.999 30.138 1.00 18.31 65 ASP B O 1
ATOM 4061 N N . GLN B 1 66 ? -26.449 -31.946 30.156 1.00 15.63 66 GLN B N 1
ATOM 4062 C CA . GLN B 1 66 ? -26.563 -32.129 31.563 1.00 16.51 66 GLN B CA 1
ATOM 4063 C C . GLN B 1 66 ? -25.821 -30.972 32.324 1.00 18.29 66 GLN B C 1
ATOM 4064 O O . GLN B 1 66 ? -26.268 -30.482 33.329 1.00 18.66 66 GLN B O 1
ATOM 4070 N N . TRP B 1 67 ? -24.673 -30.585 31.725 1.00 15.89 67 TRP B N 1
ATOM 4071 C CA . TRP B 1 67 ? -23.910 -29.502 32.403 1.00 15.38 67 TRP B CA 1
ATOM 4072 C C . TRP B 1 67 ? -24.769 -28.274 32.366 1.00 15.52 67 TRP B C 1
ATOM 4073 O O . TRP B 1 67 ? -24.897 -27.609 33.368 1.00 16.42 67 TRP B O 1
ATOM 4084 N N . MET B 1 68 ? -25.227 -27.908 31.182 1.00 16.32 68 MET B N 1
ATOM 4085 C CA . MET B 1 68 ? -25.993 -26.628 30.992 1.00 17.57 68 MET B CA 1
ATOM 4086 C C . MET B 1 68 ? -27.288 -26.607 31.758 1.00 17.27 68 MET B C 1
ATOM 4087 O O . MET B 1 68 ? -27.598 -25.581 32.378 1.00 16.92 68 MET B O 1
ATOM 4092 N N . ASP B 1 69 ? -27.962 -27.787 31.896 1.00 15.22 69 ASP B N 1
ATOM 4093 C CA . ASP B 1 69 ? -29.213 -27.811 32.717 1.00 18.08 69 ASP B CA 1
ATOM 4094 C C . ASP B 1 69 ? -28.867 -27.424 34.168 1.00 16.84 69 ASP B C 1
ATOM 4095 O O . ASP B 1 69 ? -29.634 -26.721 34.838 1.00 16.69 69 ASP B O 1
ATOM 4100 N N . ALA B 1 70 ? -27.691 -27.903 34.691 1.00 16.73 70 ALA B N 1
ATOM 4101 C CA . ALA B 1 70 ? -27.375 -27.684 36.091 1.00 16.78 70 ALA B CA 1
ATOM 4102 C C . ALA B 1 70 ? -27.035 -26.197 36.211 1.00 15.33 70 ALA B C 1
ATOM 4103 O O . ALA B 1 70 ? -27.279 -25.579 37.261 1.00 17.44 70 ALA B O 1
ATOM 4105 N N . LEU B 1 71 ? -26.368 -25.633 35.212 1.00 14.77 71 LEU B N 1
ATOM 4106 C CA . LEU B 1 71 ? -25.970 -24.237 35.386 1.00 14.84 71 LEU B CA 1
ATOM 4107 C C . LEU B 1 71 ? -27.204 -23.281 35.294 1.00 15.97 71 LEU B C 1
ATOM 4108 O O . LEU B 1 71 ? -27.278 -22.299 36.005 1.00 16.20 71 LEU B O 1
ATOM 4113 N N . VAL B 1 72 ? -28.196 -23.634 34.446 1.00 14.94 72 VAL B N 1
ATOM 4114 C CA . VAL B 1 72 ? -29.439 -22.881 34.447 1.00 15.54 72 VAL B CA 1
ATOM 4115 C C . VAL B 1 72 ? -30.167 -23.047 35.796 1.00 17.03 72 VAL B C 1
ATOM 4116 O O . VAL B 1 72 ? -30.618 -22.064 36.363 1.00 17.45 72 VAL B O 1
A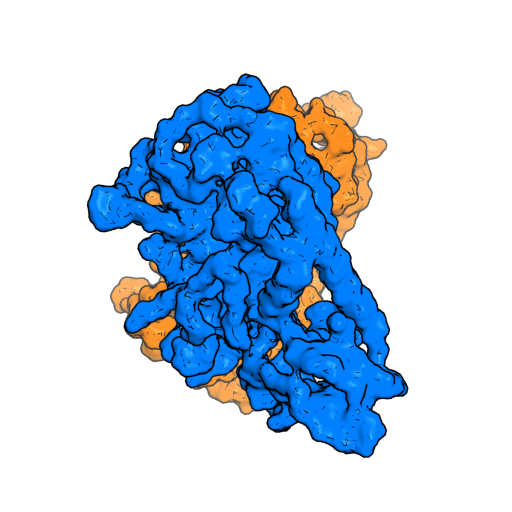TOM 4120 N N . ALA B 1 73 ? -30.107 -24.234 36.382 1.00 17.69 73 ALA B N 1
ATOM 4121 C CA . ALA B 1 73 ? -30.709 -24.368 37.724 1.00 17.01 73 ALA B CA 1
ATOM 4122 C C . ALA B 1 73 ? -29.976 -23.526 38.779 1.00 16.03 73 ALA B C 1
ATOM 4123 O O . ALA B 1 73 ? -30.547 -23.106 39.808 1.00 17.75 73 ALA B O 1
ATOM 4125 N N . GLY B 1 74 ? -28.646 -23.281 38.611 1.00 14.69 74 GLY B N 1
ATOM 4126 C CA . GLY B 1 74 ? -28.000 -22.421 39.550 1.00 16.36 74 GLY B CA 1
ATOM 4127 C C . GLY B 1 74 ? -28.111 -20.929 39.249 1.00 16.63 74 GLY B C 1
ATOM 4128 O O . GLY B 1 74 ? -27.521 -20.121 39.963 1.00 16.81 74 GLY B O 1
ATOM 4129 N N . GLY B 1 75 ? -28.891 -20.571 38.230 1.00 16.29 75 GLY B N 1
ATOM 4130 C CA . GLY B 1 75 ? -29.118 -19.169 37.920 1.00 16.75 75 GLY B CA 1
ATOM 4131 C C . GLY B 1 75 ? -27.944 -18.528 37.192 1.00 16.96 75 GLY B C 1
ATOM 4132 O O . GLY B 1 75 ? -27.848 -17.309 37.227 1.00 17.34 75 GLY B O 1
ATOM 4133 N N . MET B 1 76 ? -27.078 -19.353 36.599 1.00 15.51 76 MET B N 1
ATOM 4134 C CA . MET B 1 76 ? -25.928 -18.723 35.919 1.00 13.95 76 MET B CA 1
ATOM 4135 C C . MET B 1 76 ? -26.373 -17.913 34.705 1.00 14.41 76 MET B C 1
ATOM 4136 O O . MET B 1 76 ? -27.281 -18.330 33.995 1.00 15.83 76 MET B O 1
ATOM 4141 N N . ALA B 1 77 ? -25.641 -16.805 34.380 1.00 12.92 77 ALA B N 1
ATOM 4142 C CA . ALA B 1 77 ? -25.958 -16.016 33.225 1.00 13.91 77 ALA B CA 1
ATOM 4143 C C . ALA B 1 77 ? -25.160 -16.453 31.987 1.00 14.55 77 ALA B C 1
ATOM 4144 O O . ALA B 1 77 ? -25.533 -16.078 30.836 1.00 15.29 77 ALA B O 1
ATOM 4146 N N . GLY B 1 78 ? -24.124 -17.271 32.255 1.00 13.42 78 GLY B N 1
ATOM 4147 C CA . GLY B 1 78 ? -23.255 -17.650 31.111 1.00 15.16 78 GLY B CA 1
ATOM 4148 C C . GLY B 1 78 ? -22.245 -18.674 31.612 1.00 13.85 78 GLY B C 1
ATOM 4149 O O . GLY B 1 78 ? -22.270 -19.046 32.797 1.00 13.79 78 GLY B O 1
ATOM 4150 N N . VAL B 1 79 ? -21.377 -19.096 30.672 1.00 14.64 79 VAL B N 1
ATOM 4151 C CA . VAL B 1 79 ? -20.369 -20.147 31.007 1.00 13.63 79 VAL B CA 1
ATOM 4152 C C . VAL B 1 79 ? -19.122 -19.815 30.226 1.00 12.96 79 VAL B C 1
ATOM 4153 O O . VAL B 1 79 ? -19.216 -19.473 29.035 1.00 13.78 79 VAL B O 1
ATOM 4157 N N . ILE B 1 80 ? -17.962 -19.932 30.936 1.00 12.19 80 ILE B N 1
ATOM 4158 C CA . ILE B 1 80 ? -16.642 -19.753 30.294 1.00 11.98 80 ILE B CA 1
ATOM 4159 C C . ILE B 1 80 ? -15.970 -21.131 30.274 1.00 11.73 80 ILE B C 1
ATOM 4160 O O . ILE B 1 80 ? -15.741 -21.667 31.372 1.00 13.33 80 ILE B O 1
ATOM 4165 N N . LEU B 1 81 ? -15.682 -21.590 29.062 1.00 12.44 81 LEU B N 1
ATOM 4166 C CA . LEU B 1 81 ? -15.007 -22.955 28.968 1.00 12.28 81 LEU B CA 1
ATOM 4167 C C . LEU B 1 81 ? -13.491 -22.789 28.867 1.00 13.71 81 LEU B C 1
ATOM 4168 O O . LEU B 1 81 ? -13.006 -21.950 28.094 1.00 13.90 81 LEU B O 1
ATOM 4173 N N . THR B 1 82 ? -12.759 -23.678 29.561 1.00 14.55 82 THR B N 1
ATOM 4174 C CA . THR B 1 82 ? -11.276 -23.786 29.273 1.00 12.71 82 THR B CA 1
ATOM 4175 C C . THR B 1 82 ? -11.078 -24.481 27.934 1.00 15.40 82 THR B C 1
ATOM 4176 O O . THR B 1 82 ? -11.082 -25.711 27.800 1.00 18.12 82 THR B O 1
ATOM 4180 N N . CYS B 1 83 ? -10.949 -23.691 26.889 1.00 13.51 83 CYS B N 1
ATOM 4181 C CA . CYS B 1 83 ? -10.666 -24.177 25.556 1.00 13.44 83 CYS B CA 1
ATOM 4182 C C . CYS B 1 83 ? -9.247 -24.715 25.404 1.00 13.39 83 CYS B C 1
ATOM 4183 O O . CYS B 1 83 ? -9.012 -25.644 24.612 1.00 15.02 83 CYS B O 1
ATOM 4186 N N . LYS B 1 84 ? -8.375 -24.149 26.199 1.00 12.98 84 LYS B N 1
ATOM 4187 C CA . LYS B 1 84 ? -6.957 -24.646 26.312 1.00 13.86 84 LYS B CA 1
ATOM 4188 C C . LYS B 1 84 ? -6.474 -24.186 27.654 1.00 13.85 84 LYS B C 1
ATOM 4189 O O . LYS B 1 84 ? -6.481 -22.976 27.931 1.00 14.62 84 LYS B O 1
ATOM 4195 N N . HIS B 1 85 ? -5.994 -25.168 28.526 1.00 14.01 85 HIS B N 1
ATOM 4196 C CA . HIS B 1 85 ? -5.423 -24.757 29.778 1.00 12.32 85 HIS B CA 1
ATOM 4197 C C . HIS B 1 85 ? -3.899 -24.765 29.655 1.00 13.13 85 HIS B C 1
ATOM 4198 O O . HIS B 1 85 ? -3.362 -24.717 28.531 1.00 15.58 85 HIS B O 1
ATOM 4205 N N . HIS B 1 86 ? -3.222 -24.594 30.774 1.00 13.98 86 HIS B N 1
ATOM 4206 C CA . HIS B 1 86 ? -1.760 -24.323 30.601 1.00 13.74 86 HIS B CA 1
ATOM 4207 C C . HIS B 1 86 ? -1.036 -25.523 29.955 1.00 16.04 86 HIS B C 1
ATOM 4208 O O . HIS B 1 86 ? 0.032 -25.301 29.313 1.00 16.10 86 HIS B O 1
ATOM 4215 N N . ASP B 1 87 ? -1.552 -26.735 30.153 1.00 15.78 87 ASP B N 1
ATOM 4216 C CA . ASP B 1 87 ? -0.892 -27.908 29.538 1.00 15.40 87 ASP B CA 1
ATOM 4217 C C . ASP B 1 87 ? -0.924 -27.827 27.990 1.00 17.07 87 ASP B C 1
ATOM 4218 O O . ASP B 1 87 ? -0.172 -28.595 27.311 1.00 19.33 87 ASP B O 1
ATOM 4223 N N . GLY B 1 88 ? -1.795 -26.991 27.357 1.00 14.58 88 GLY B N 1
ATOM 4224 C CA . GLY B 1 88 ? -1.719 -26.845 25.943 1.00 16.53 88 GLY B CA 1
ATOM 4225 C C . GLY B 1 88 ? -2.740 -27.658 25.123 1.00 15.55 88 GLY B C 1
ATOM 4226 O O . GLY B 1 88 ? -2.869 -27.487 23.896 1.00 16.78 88 GLY B O 1
ATOM 4227 N N . PHE B 1 89 ? -3.429 -28.649 25.739 1.00 14.66 89 PHE B N 1
ATOM 4228 C CA . PHE B 1 89 ? -4.371 -29.460 24.967 1.00 14.63 89 PHE B CA 1
ATOM 4229 C C . PHE B 1 89 ? -5.674 -28.716 24.592 1.00 15.80 89 PHE B C 1
ATOM 4230 O O . PHE B 1 89 ? -6.299 -28.134 25.494 1.00 16.92 89 PHE B O 1
ATOM 4238 N N . CYS B 1 90 ? -5.942 -28.715 23.299 1.00 15.27 90 CYS B N 1
ATOM 4239 C CA . CYS B 1 90 ? -7.086 -27.905 22.833 1.00 16.45 90 CYS B CA 1
ATOM 4240 C C . CYS B 1 90 ? -8.352 -28.676 22.673 1.00 18.19 90 CYS B C 1
ATOM 4241 O O . CYS B 1 90 ? -8.413 -29.784 22.109 1.00 16.27 90 CYS B O 1
ATOM 4244 N N . LEU B 1 91 ? -9.450 -28.141 23.178 1.00 16.05 91 LEU B N 1
ATOM 4245 C CA . LEU B 1 91 ? -10.756 -28.802 23.125 1.00 15.71 91 LEU B CA 1
ATOM 4246 C C . LEU B 1 91 ? -11.509 -28.659 21.834 1.00 15.92 91 LEU B C 1
ATOM 4247 O O . LEU B 1 91 ? -12.658 -29.109 21.764 1.00 17.29 91 LEU B O 1
ATOM 4252 N N . TRP B 1 92 ? -10.894 -28.029 20.823 1.00 14.85 92 TRP B N 1
ATOM 4253 C CA . TRP B 1 92 ? -11.437 -27.954 19.476 1.00 14.95 92 TRP B CA 1
ATOM 4254 C C . TRP B 1 92 ? -10.345 -28.366 18.505 1.00 16.28 92 TRP B C 1
ATOM 4255 O O . TRP B 1 92 ? -9.177 -28.234 18.852 1.00 16.47 92 TRP B O 1
ATOM 4266 N N . PRO B 1 93 ? -10.768 -28.746 17.293 1.00 18.58 93 PRO B N 1
ATOM 4267 C CA . PRO B 1 93 ? -9.750 -29.247 16.327 1.00 19.83 93 PRO B CA 1
ATOM 4268 C C . PRO B 1 93 ? -9.048 -28.050 15.622 1.00 18.64 93 PRO B C 1
ATOM 4269 O O . PRO B 1 93 ? -9.338 -27.787 14.472 1.00 20.74 93 PRO B O 1
ATOM 4273 N N . SER B 1 94 ? -8.159 -27.403 16.372 1.00 16.33 94 SER B N 1
ATOM 4274 C CA . SER B 1 94 ? -7.439 -26.233 15.813 1.00 16.00 94 SER B CA 1
ATOM 4275 C C . SER B 1 94 ? -6.582 -26.643 14.598 1.00 16.41 94 SER B C 1
ATOM 4276 O O . SER B 1 94 ? -6.073 -27.784 14.643 1.00 19.23 94 SER B O 1
ATOM 4279 N N . ARG B 1 95 ? -6.580 -25.818 13.563 1.00 17.55 95 ARG B N 1
ATOM 4280 C CA . ARG B 1 95 ? -5.664 -26.073 12.480 1.00 17.45 95 ARG B CA 1
ATOM 4281 C C . ARG B 1 95 ? -4.230 -25.789 12.838 1.00 18.82 95 ARG B C 1
ATOM 4282 O O . ARG B 1 95 ? -3.342 -26.145 12.018 1.00 23.06 95 ARG B O 1
ATOM 4290 N N . LEU B 1 96 ? -3.900 -25.202 13.983 1.00 17.91 96 LEU B N 1
ATOM 4291 C CA . LEU B 1 96 ? -2.537 -24.679 14.283 1.00 17.32 96 LEU B CA 1
ATOM 4292 C C . LEU B 1 96 ? -1.689 -25.610 15.107 1.00 16.89 96 LEU B C 1
ATOM 4293 O O . LEU B 1 96 ? -0.513 -25.289 15.387 1.00 19.70 96 LEU B O 1
ATOM 4298 N N . THR B 1 97 ? -2.278 -26.753 15.527 1.00 18.59 97 THR B N 1
ATOM 4299 C CA . THR B 1 97 ? -1.479 -27.690 16.353 1.00 18.87 97 THR B CA 1
ATOM 4300 C C . THR B 1 97 ? -2.144 -29.045 16.228 1.00 19.95 97 THR B C 1
ATOM 4301 O O . THR B 1 97 ? -3.364 -29.138 15.990 1.00 19.99 97 THR B O 1
ATOM 4305 N N . ARG B 1 98 ? -1.381 -30.142 16.412 1.00 19.53 98 ARG B N 1
ATOM 4306 C CA . ARG B 1 98 ? -1.968 -31.457 16.511 1.00 21.89 98 ARG B CA 1
ATOM 4307 C C . ARG B 1 98 ? -2.359 -31.822 17.954 1.00 19.96 98 ARG B C 1
ATOM 4308 O O . ARG B 1 98 ? -2.936 -32.909 18.173 1.00 19.60 98 ARG B O 1
ATOM 4316 N N . HIS B 1 99 ? -2.057 -30.930 18.922 1.00 17.50 99 HIS B N 1
ATOM 4317 C CA . HIS B 1 99 ? -2.274 -31.262 20.318 1.00 17.81 99 HIS B CA 1
ATOM 4318 C C . HIS B 1 99 ? -3.726 -30.902 20.662 1.00 19.37 99 HIS B C 1
ATOM 4319 O O . HIS B 1 99 ? -3.923 -29.927 21.433 1.00 18.55 99 HIS B O 1
ATOM 4326 N N . THR B 1 100 ? -4.680 -31.629 20.120 1.00 17.80 100 THR B N 1
ATOM 4327 C CA . THR B 1 100 ? -6.085 -31.242 20.275 1.00 17.22 100 THR B CA 1
ATOM 4328 C C . THR B 1 100 ? -6.923 -32.515 20.288 1.00 19.58 100 THR B C 1
ATOM 4329 O O . THR B 1 100 ? -6.411 -33.658 20.046 1.00 17.60 100 THR B O 1
ATOM 4333 N N . VAL B 1 101 ? -8.214 -32.351 20.473 1.00 16.95 101 VAL B N 1
ATOM 4334 C CA . VAL B 1 101 ? -9.208 -33.441 20.437 1.00 17.68 101 VAL B CA 1
ATOM 4335 C C . VAL B 1 101 ? -9.142 -34.203 19.099 1.00 19.84 101 VAL B C 1
ATOM 4336 O O . VAL B 1 101 ? -9.510 -35.375 19.101 1.00 21.61 101 VAL B O 1
ATOM 4340 N N . ALA B 1 102 ? -8.663 -33.601 18.001 1.00 18.67 102 ALA B N 1
ATOM 4341 C CA . ALA B 1 102 ? -8.609 -34.363 16.711 1.00 20.45 102 ALA B CA 1
ATOM 4342 C C . ALA B 1 102 ? -7.564 -35.501 16.789 1.00 20.69 102 ALA B C 1
ATOM 4343 O O . ALA B 1 102 ? -7.653 -36.457 15.950 1.00 24.74 102 ALA B O 1
ATOM 4345 N N . SER B 1 103 ? -6.631 -35.450 17.723 1.00 18.42 103 SER B N 1
ATOM 4346 C CA . SER B 1 103 ? -5.596 -36.554 17.848 1.00 21.14 103 SER B CA 1
ATOM 4347 C C . SER B 1 103 ? -5.958 -37.550 18.922 1.00 21.67 103 SER B C 1
ATOM 4348 O O . SER B 1 103 ? -5.163 -38.479 19.305 1.00 23.48 103 SER B O 1
ATOM 4351 N N . SER B 1 104 ? -7.131 -37.325 19.560 1.00 18.84 104 SER B N 1
ATOM 4352 C CA . SER B 1 104 ? -7.636 -38.155 20.676 1.00 19.87 104 SER B CA 1
ATOM 4353 C C . SER B 1 104 ? -8.624 -39.200 20.155 1.00 20.16 104 SER B C 1
ATOM 4354 O O . SER B 1 104 ? -9.283 -38.996 19.101 1.00 20.92 104 SER B O 1
ATOM 4357 N N . PRO B 1 105 ? -8.945 -40.222 21.019 1.00 20.49 105 PRO B N 1
ATOM 4358 C CA . PRO B 1 105 ? -10.022 -41.128 20.663 1.00 21.47 105 PRO B CA 1
ATOM 4359 C C . PRO B 1 105 ? -11.416 -40.661 20.998 1.00 23.48 105 PRO B C 1
ATOM 4360 O O . PRO B 1 105 ? -12.354 -41.286 20.636 1.00 24.87 105 PRO B O 1
ATOM 4364 N N . TRP B 1 106 ? -11.550 -39.504 21.660 1.00 19.37 106 TRP B N 1
ATOM 4365 C CA . TRP B 1 106 ? -12.866 -39.001 21.974 1.00 20.60 106 TRP B CA 1
ATOM 4366 C C . TRP B 1 106 ? -13.641 -38.749 20.704 1.00 22.16 106 TRP B C 1
ATOM 4367 O O . TRP B 1 106 ? -13.199 -38.084 19.740 1.00 21.30 106 TRP B O 1
ATOM 4378 N N . ARG B 1 107 ? -14.904 -39.223 20.718 1.00 22.82 107 ARG B N 1
ATOM 4379 C CA . ARG B 1 107 ? -15.769 -39.138 19.501 1.00 23.09 107 ARG B CA 1
ATOM 4380 C C . ARG B 1 107 ? -15.054 -39.645 18.228 1.00 23.55 107 ARG B C 1
ATOM 4381 O O . ARG B 1 107 ? -15.257 -39.118 17.165 1.00 25.79 107 ARG B O 1
ATOM 4389 N N . GLU B 1 108 ? -14.206 -40.683 18.386 1.00 30.32 108 GLU B N 1
ATOM 4390 C CA . GLU B 1 108 ? -13.364 -41.214 17.288 1.00 28.94 108 GLU B CA 1
ATOM 4391 C C . GLU B 1 108 ? -12.566 -40.148 16.547 1.00 26.55 108 GLU B C 1
ATOM 4392 O O . GLU B 1 108 ? -12.336 -40.242 15.347 1.00 26.75 108 GLU B O 1
ATOM 4398 N N . GLY B 1 109 ? -12.117 -39.109 17.286 1.00 23.21 109 GLY B N 1
ATOM 4399 C CA . GLY B 1 109 ? -11.244 -38.096 16.756 1.00 23.79 109 GLY B CA 1
ATOM 4400 C C . GLY B 1 109 ? -12.005 -36.976 16.033 1.00 21.81 109 GLY B C 1
ATOM 4401 O O . GLY B 1 109 ? -11.329 -36.076 15.521 1.00 23.07 109 GLY B O 1
ATOM 4402 N N . LYS B 1 110 ? -13.352 -37.078 15.975 1.00 21.85 110 LYS B N 1
ATOM 4403 C CA . LYS B 1 110 ? -14.172 -36.181 15.169 1.00 24.55 110 LYS B CA 1
ATOM 4404 C C . LYS B 1 110 ? -14.916 -35.161 16.078 1.00 22.75 110 LYS B C 1
ATOM 4405 O O . LYS B 1 110 ? -15.908 -34.558 15.652 1.00 26.56 110 LYS B O 1
ATOM 4411 N N . GLY B 1 111 ? -14.493 -35.075 17.327 1.00 21.18 111 GLY B N 1
ATOM 4412 C CA . GLY B 1 111 ? -15.196 -34.255 18.389 1.00 21.42 111 GLY B CA 1
ATOM 4413 C C . GLY B 1 111 ? -14.797 -32.772 18.343 1.00 21.82 111 GLY B C 1
ATOM 4414 O O . GLY B 1 111 ? -13.705 -32.404 17.866 1.00 20.58 111 GLY B O 1
ATOM 4415 N N . ASP B 1 112 ? -15.682 -31.930 18.896 1.00 18.15 112 ASP B N 1
ATOM 4416 C CA . ASP B 1 112 ? -15.299 -30.478 19.024 1.00 18.05 112 ASP B CA 1
ATOM 4417 C C . ASP B 1 112 ? -16.080 -30.028 20.273 1.00 15.19 112 ASP B C 1
ATOM 4418 O O . ASP B 1 112 ? -17.298 -29.801 20.205 1.00 18.89 112 ASP B O 1
ATOM 4423 N N . LEU B 1 113 ? -15.397 -30.018 21.455 1.00 16.81 113 LEU B N 1
ATOM 4424 C CA . LEU B 1 113 ? -16.126 -29.715 22.704 1.00 17.66 113 LEU B CA 1
ATOM 4425 C C . LEU B 1 113 ? -16.493 -28.252 22.812 1.00 16.93 113 LEU B C 1
ATOM 4426 O O . LEU B 1 113 ? -17.532 -27.864 23.391 1.00 17.32 113 LEU B O 1
ATOM 4431 N N . VAL B 1 114 ? -15.751 -27.397 22.130 1.00 17.18 114 VAL B N 1
ATOM 4432 C CA . VAL B 1 114 ? -16.125 -25.968 22.102 1.00 15.99 114 VAL B CA 1
ATOM 4433 C C . VAL B 1 114 ? -17.446 -25.820 21.301 1.00 17.39 114 VAL B C 1
ATOM 4434 O O . VAL B 1 114 ? -18.375 -25.048 21.686 1.00 17.63 114 VAL B O 1
ATOM 4438 N N . ARG B 1 115 ? -17.608 -26.549 20.217 1.00 15.90 115 ARG B N 1
ATOM 4439 C CA . ARG B 1 115 ? -18.811 -26.507 19.472 1.00 17.81 115 ARG B CA 1
ATOM 4440 C C . ARG B 1 115 ? -19.957 -27.075 20.352 1.00 17.40 115 ARG B C 1
ATOM 4441 O O . ARG B 1 115 ? -21.054 -26.503 20.451 1.00 15.81 115 ARG B O 1
ATOM 4449 N N . GLU B 1 116 ? -19.731 -28.205 20.990 1.00 16.73 116 GLU B N 1
ATOM 4450 C CA . GLU B 1 116 ? -20.821 -28.813 21.831 1.00 17.48 116 GLU B CA 1
ATOM 4451 C C . GLU B 1 116 ? -21.351 -27.833 22.912 1.00 16.92 116 GLU B C 1
ATOM 4452 O O . GLU B 1 116 ? -22.558 -27.641 23.162 1.00 16.82 116 GLU B O 1
ATOM 4458 N N . VAL B 1 117 ? -20.363 -27.252 23.637 1.00 17.84 117 VAL B N 1
ATOM 4459 C CA . VAL B 1 117 ? -20.661 -26.405 24.757 1.00 16.97 117 VAL B CA 1
ATOM 4460 C C . VAL B 1 117 ? -21.288 -25.114 24.239 1.00 17.15 117 VAL B C 1
ATOM 4461 O O . VAL B 1 117 ? -22.335 -24.686 24.783 1.00 16.64 117 VAL B O 1
ATOM 4465 N N . SER B 1 118 ? -20.707 -24.500 23.193 1.00 15.53 118 SER B N 1
ATOM 4466 C CA . SER B 1 118 ? -21.303 -23.209 22.770 1.00 15.90 118 SER B CA 1
ATOM 4467 C C . SER B 1 118 ? -22.731 -23.397 22.175 1.00 17.04 118 SER B C 1
ATOM 4468 O O . SER B 1 118 ? -23.649 -22.545 22.467 1.00 18.54 118 SER B O 1
ATOM 4471 N N . GLU B 1 119 ? -22.967 -24.518 21.488 1.00 16.89 119 GLU B N 1
ATOM 4472 C CA . GLU B 1 119 ? -24.344 -24.726 20.982 1.00 17.44 119 GLU B CA 1
ATOM 4473 C C . GLU B 1 119 ? -25.314 -25.068 22.099 1.00 17.11 119 GLU B C 1
ATOM 4474 O O . GLU B 1 119 ? -26.482 -24.523 22.113 1.00 18.19 119 GLU B O 1
ATOM 4480 N N . SER B 1 120 ? -24.897 -25.887 23.048 1.00 16.61 120 SER B N 1
ATOM 4481 C CA . SER B 1 120 ? -25.770 -26.142 24.189 1.00 14.71 120 SER B CA 1
ATOM 4482 C C . SER B 1 120 ? -26.032 -24.896 25.037 1.00 17.31 120 SER B C 1
ATOM 4483 O O . SER B 1 120 ? -27.146 -24.649 25.524 1.00 18.11 120 SER B O 1
ATOM 4486 N N . ALA B 1 121 ? -25.001 -24.126 25.284 1.00 17.24 121 ALA B N 1
ATOM 4487 C CA . ALA B 1 121 ? -25.208 -22.926 26.034 1.00 16.51 121 ALA B CA 1
ATOM 4488 C C . ALA B 1 121 ? -26.293 -22.043 25.355 1.00 17.08 121 ALA B C 1
ATOM 4489 O O . ALA B 1 121 ? -27.203 -21.502 26.024 1.00 17.90 121 ALA B O 1
ATOM 4491 N N . ARG B 1 122 ? -26.201 -21.880 24.035 1.00 15.83 122 ARG B N 1
ATOM 4492 C CA . ARG B 1 122 ? -27.165 -21.059 23.328 1.00 19.39 122 ARG B CA 1
ATOM 4493 C C . ARG B 1 122 ? -28.630 -21.655 23.509 1.00 17.81 122 ARG B C 1
ATOM 4494 O O . ARG B 1 122 ? -29.555 -20.843 23.800 1.00 20.04 122 ARG B O 1
ATOM 4502 N N . ARG B 1 123 ? -28.777 -22.959 23.376 1.00 18.26 123 ARG B N 1
ATOM 4503 C CA . ARG B 1 123 ? -30.125 -23.562 23.552 1.00 19.25 123 ARG B CA 1
ATOM 4504 C C . ARG B 1 123 ? -30.683 -23.307 24.935 1.00 21.71 123 ARG B C 1
ATOM 4505 O O . ARG B 1 123 ? -31.907 -23.280 25.138 1.00 22.73 123 ARG B O 1
ATOM 4513 N N . HIS B 1 124 ? -29.790 -23.227 25.936 1.00 17.73 124 HIS B N 1
ATOM 4514 C CA . HIS B 1 124 ? -30.179 -22.983 27.328 1.00 17.17 124 HIS B CA 1
ATOM 4515 C C . HIS B 1 124 ? -30.167 -21.558 27.766 1.00 15.58 124 HIS B C 1
ATOM 4516 O O . HIS B 1 124 ? -30.361 -21.306 28.995 1.00 18.68 124 HIS B O 1
ATOM 4523 N N . GLY B 1 125 ? -29.968 -20.617 26.834 1.00 16.50 125 GLY B N 1
ATOM 4524 C CA . GLY B 1 125 ? -30.057 -19.174 27.173 1.00 20.03 125 GLY B CA 1
ATOM 4525 C C . GLY B 1 125 ? -28.895 -18.627 27.974 1.00 18.08 125 GLY B C 1
ATOM 4526 O O . GLY B 1 125 ? -29.030 -17.539 28.592 1.00 18.55 125 GLY B O 1
ATOM 4527 N N . LEU B 1 126 ? -27.822 -19.352 27.887 1.00 16.49 126 LEU B N 1
ATOM 4528 C CA . LEU B 1 126 ? -26.517 -18.954 28.624 1.00 15.96 126 LEU B CA 1
ATOM 4529 C C . LEU B 1 126 ? -25.581 -18.298 27.652 1.00 16.24 126 LEU B C 1
ATOM 4530 O O . LEU B 1 126 ? -25.356 -18.812 26.524 1.00 17.66 126 LEU B O 1
ATOM 4535 N N . LYS B 1 127 ? -25.016 -17.162 28.011 1.00 14.39 127 LYS B N 1
ATOM 4536 C CA . LYS B 1 127 ? -23.930 -16.630 27.195 1.00 14.47 127 LYS B CA 1
ATOM 4537 C C . LYS B 1 127 ? -22.655 -17.523 27.289 1.00 14.03 127 LYS B C 1
ATOM 4538 O O . LYS B 1 127 ? -22.556 -18.325 28.235 1.00 14.73 127 LYS B O 1
ATOM 4544 N N . PHE B 1 128 ? -21.770 -17.379 26.273 1.00 14.19 128 PHE B N 1
ATOM 4545 C CA . PHE B 1 128 ? -20.613 -18.330 26.195 1.00 13.16 128 PHE B CA 1
ATOM 4546 C C . PHE B 1 128 ? -19.373 -17.479 26.111 1.00 14.34 128 PHE B C 1
ATOM 4547 O O . PHE B 1 128 ? -19.287 -16.517 25.331 1.00 14.57 128 PHE B O 1
ATOM 4555 N N . GLY B 1 129 ? -18.360 -17.866 26.917 1.00 14.96 129 GLY B N 1
ATOM 4556 C CA . GLY B 1 129 ? -17.053 -17.188 26.861 1.00 13.23 129 GLY B CA 1
ATOM 4557 C C . GLY B 1 129 ? -15.936 -18.212 26.776 1.00 13.50 129 GLY B C 1
ATOM 4558 O O . GLY B 1 129 ? -16.183 -19.438 26.967 1.00 13.62 129 GLY B O 1
ATOM 4559 N N . VAL B 1 130 ? -14.766 -17.704 26.414 1.00 12.97 130 VAL B N 1
ATOM 4560 C CA . VAL B 1 130 ? -13.628 -18.660 26.195 1.00 13.87 130 VAL B CA 1
ATOM 4561 C C . VAL B 1 130 ? -12.462 -18.299 27.045 1.00 13.23 130 VAL B C 1
ATOM 4562 O O . VAL B 1 130 ? -12.114 -17.115 27.219 1.00 14.60 130 VAL B O 1
ATOM 4566 N N . TYR B 1 131 ? -11.774 -19.315 27.541 1.00 14.15 131 TYR B N 1
ATOM 4567 C CA . TYR B 1 131 ? -10.514 -19.231 28.304 1.00 12.78 131 TYR B CA 1
ATOM 4568 C C . TYR B 1 131 ? -9.505 -19.905 27.400 1.00 13.61 131 TYR B C 1
ATOM 4569 O O . TYR B 1 131 ? -9.709 -21.056 26.991 1.00 13.04 131 TYR B O 1
ATOM 4578 N N . LEU B 1 132 ? -8.413 -19.200 27.144 1.00 13.03 132 LEU B N 1
ATOM 4579 C CA . LEU B 1 132 ? -7.374 -19.696 26.179 1.00 13.65 132 LEU B CA 1
ATOM 4580 C C . LEU B 1 132 ? -6.002 -19.354 26.869 1.00 13.62 132 LEU B C 1
ATOM 4581 O O . LEU B 1 132 ? -5.532 -18.227 26.868 1.00 13.99 132 LEU B O 1
ATOM 4586 N N . SER B 1 133 ? -5.351 -20.340 27.587 1.00 14.05 133 SER B N 1
ATOM 4587 C CA . SER B 1 133 ? -4.259 -19.990 28.401 1.00 13.74 133 SER B CA 1
ATOM 4588 C C . SER B 1 133 ? -3.084 -19.360 27.657 1.00 15.19 133 SER B C 1
ATOM 4589 O O . SER B 1 133 ? -2.639 -19.972 26.661 1.00 13.90 133 SER B O 1
ATOM 4592 N N . PRO B 1 134 ? -2.668 -18.173 28.013 1.00 14.60 134 PRO B N 1
ATOM 4593 C CA . PRO B 1 134 ? -1.427 -17.622 27.437 1.00 14.27 134 PRO B CA 1
ATOM 4594 C C . PRO B 1 134 ? -0.197 -18.602 27.694 1.00 13.71 134 PRO B C 1
ATOM 4595 O O . PRO B 1 134 ? 0.524 -18.918 26.699 1.00 15.51 134 PRO B O 1
ATOM 4599 N N . TRP B 1 135 ? -0.011 -19.002 28.943 1.00 14.88 135 TRP B N 1
ATOM 4600 C CA . TRP B 1 135 ? 1.073 -19.984 29.176 1.00 14.86 135 TRP B CA 1
ATOM 4601 C C . TRP B 1 135 ? 0.751 -21.281 28.493 1.00 16.86 135 TRP B C 1
ATOM 4602 O O . TRP B 1 135 ? -0.363 -21.813 28.621 1.00 16.76 135 TRP B O 1
ATOM 4613 N N . ASP B 1 136 ? 1.741 -21.884 27.805 1.00 15.93 136 ASP B N 1
ATOM 4614 C CA . ASP B 1 136 ? 1.466 -23.119 27.136 1.00 15.78 136 ASP B CA 1
ATOM 4615 C C . ASP B 1 136 ? 2.695 -24.056 27.275 1.00 17.43 136 ASP B C 1
ATOM 4616 O O . ASP B 1 136 ? 3.765 -23.660 26.840 1.00 17.88 136 ASP B O 1
ATOM 4621 N N . ARG B 1 137 ? 2.458 -25.158 27.938 1.00 15.76 137 ARG B N 1
ATOM 4622 C CA . ARG B 1 137 ? 3.573 -26.120 28.294 1.00 16.75 137 ARG B CA 1
ATOM 4623 C C . ARG B 1 137 ? 3.836 -27.139 27.188 1.00 18.89 137 ARG B C 1
ATOM 4624 O O . ARG B 1 137 ? 4.750 -27.949 27.386 1.00 21.41 137 ARG B O 1
ATOM 4632 N N . THR B 1 138 ? 3.131 -27.105 26.058 1.00 16.36 138 THR B N 1
ATOM 4633 C CA . THR B 1 138 ? 3.270 -28.140 24.994 1.00 15.81 138 THR B CA 1
ATOM 4634 C C . THR B 1 138 ? 3.732 -27.444 23.703 1.00 18.38 138 THR B C 1
ATOM 4635 O O . THR B 1 138 ? 4.700 -27.910 23.054 1.00 20.31 138 THR B O 1
ATOM 4639 N N . GLU B 1 139 ? 3.058 -26.333 23.335 1.00 18.16 139 GLU B N 1
ATOM 4640 C CA . GLU B 1 139 ? 3.401 -25.658 22.015 1.00 17.47 139 GLU B CA 1
ATOM 4641 C C . GLU B 1 139 ? 4.849 -25.284 21.813 1.00 16.23 139 GLU B C 1
ATOM 4642 O O . GLU B 1 139 ? 5.392 -24.560 22.602 1.00 18.48 139 GLU B O 1
ATOM 4648 N N . GLU B 1 140 ? 5.392 -25.783 20.676 1.00 19.04 140 GLU B N 1
ATOM 4649 C CA . GLU B 1 140 ? 6.856 -25.625 20.564 1.00 21.04 140 GLU B CA 1
ATOM 4650 C C . GLU B 1 140 ? 7.255 -24.208 20.309 1.00 20.39 140 GLU B C 1
ATOM 4651 O O . GLU B 1 140 ? 8.368 -23.798 20.702 1.00 21.09 140 GLU B O 1
ATOM 4657 N N . SER B 1 141 ? 6.352 -23.348 19.766 1.00 17.88 141 SER B N 1
ATOM 4658 C CA . SER B 1 141 ? 6.739 -21.948 19.634 1.00 18.58 141 SER B CA 1
ATOM 4659 C C . SER B 1 141 ? 6.803 -21.112 20.943 1.00 17.96 141 SER B C 1
ATOM 4660 O O . SER B 1 141 ? 7.191 -19.978 20.940 1.00 18.83 141 SER B O 1
ATOM 4663 N N . TYR B 1 142 ? 6.206 -21.678 22.021 1.00 18.08 142 TYR B N 1
ATOM 4664 C CA . TYR B 1 142 ? 6.179 -20.942 23.274 1.00 20.22 142 TYR B CA 1
ATOM 4665 C C . TYR B 1 142 ? 7.599 -20.577 23.743 1.00 20.87 142 TYR B C 1
ATOM 4666 O O . TYR B 1 142 ? 8.501 -21.473 23.800 1.00 22.14 142 TYR B O 1
ATOM 4675 N N . GLY B 1 143 ? 7.817 -19.332 24.034 1.00 18.78 143 GLY B N 1
ATOM 4676 C CA . GLY B 1 143 ? 9.127 -18.814 24.543 1.00 22.09 143 GLY B CA 1
ATOM 4677 C C . GLY B 1 143 ? 9.972 -18.316 23.367 1.00 23.81 143 GLY B C 1
ATOM 4678 O O . GLY B 1 143 ? 11.050 -17.784 23.622 1.00 26.00 143 GLY B O 1
ATOM 4679 N N . LYS B 1 144 ? 9.457 -18.374 22.146 1.00 21.66 144 LYS B N 1
ATOM 4680 C CA . LYS B 1 144 ? 10.158 -17.932 20.927 1.00 23.40 144 LYS B CA 1
ATOM 4681 C C . LYS B 1 144 ? 9.798 -16.532 20.508 1.00 24.72 144 LYS B C 1
ATOM 4682 O O . LYS B 1 144 ? 10.483 -15.973 19.622 1.00 25.86 144 LYS B O 1
ATOM 4688 N N . GLY B 1 145 ? 8.792 -15.876 21.155 1.00 20.03 145 GLY B N 1
ATOM 4689 C CA . GLY B 1 145 ? 8.428 -14.480 20.908 1.00 20.90 145 GLY B CA 1
ATOM 4690 C C . GLY B 1 145 ? 7.326 -14.440 19.842 1.00 19.93 145 GLY B C 1
ATOM 4691 O O . GLY B 1 145 ? 6.193 -15.108 19.952 1.00 20.48 145 GLY B O 1
ATOM 4692 N N . LYS B 1 146 ? 7.613 -13.791 18.681 1.00 19.76 146 LYS B N 1
ATOM 4693 C CA . LYS B 1 146 ? 6.561 -13.586 17.656 1.00 19.08 146 LYS B CA 1
ATOM 4694 C C . LYS B 1 146 ? 5.940 -14.858 17.166 1.00 21.01 146 LYS B C 1
ATOM 4695 O O . LYS B 1 146 ? 4.767 -14.871 16.942 1.00 19.86 146 LYS B O 1
ATOM 4701 N N . ALA B 1 147 ? 6.669 -15.992 17.002 1.00 18.78 147 ALA B N 1
ATOM 4702 C CA . ALA B 1 147 ? 6.056 -17.187 16.549 1.00 19.19 147 ALA B CA 1
ATOM 4703 C C . ALA B 1 147 ? 4.892 -17.678 17.465 1.00 15.94 147 ALA B C 1
ATOM 4704 O O . ALA B 1 147 ? 3.913 -18.172 16.921 1.00 18.39 147 ALA B O 1
ATOM 4706 N N . TYR B 1 148 ? 5.077 -17.515 18.784 1.00 19.02 148 TYR B N 1
ATOM 4707 C CA . TYR B 1 148 ? 3.976 -17.961 19.713 1.00 18.58 148 TYR B CA 1
ATOM 4708 C C . TYR B 1 148 ? 2.846 -16.879 19.552 1.00 17.99 148 TYR B C 1
ATOM 4709 O O . TYR B 1 148 ? 1.668 -17.273 19.594 1.00 16.57 148 TYR B O 1
ATOM 4718 N N . ASP B 1 149 ? 3.207 -15.581 19.467 1.00 15.64 149 ASP B N 1
ATOM 4719 C CA . ASP B 1 149 ? 2.137 -14.574 19.206 1.00 16.19 149 ASP B CA 1
ATOM 4720 C C . ASP B 1 149 ? 1.345 -14.963 17.975 1.00 17.57 149 ASP B C 1
ATOM 4721 O O . ASP B 1 149 ? 0.070 -14.889 17.967 1.00 16.94 149 ASP B O 1
ATOM 4726 N N . ASP B 1 150 ? 2.044 -15.448 16.885 1.00 16.71 150 ASP B N 1
ATOM 4727 C CA . ASP B 1 150 ? 1.230 -15.820 15.758 1.00 15.82 150 ASP B CA 1
ATOM 4728 C C . ASP B 1 150 ? 0.277 -16.994 15.991 1.00 17.67 150 ASP B C 1
ATOM 4729 O O . ASP B 1 150 ? -0.840 -17.001 15.498 1.00 15.71 150 ASP B O 1
ATOM 4734 N N . PHE B 1 151 ? 0.809 -18.022 16.687 1.00 17.13 151 PHE B N 1
ATOM 4735 C CA . PHE B 1 151 ? -0.018 -19.153 17.062 1.00 15.72 151 PHE B CA 1
ATOM 4736 C C . PHE B 1 151 ? -1.213 -18.752 17.934 1.00 14.56 151 PHE B C 1
ATOM 4737 O O . PHE B 1 151 ? -2.351 -19.193 17.662 1.00 16.80 151 PHE B O 1
ATOM 4745 N N . TYR B 1 152 ? -0.905 -17.899 18.920 1.00 15.33 152 TYR B N 1
ATOM 4746 C CA . TYR B 1 152 ? -1.953 -17.486 19.883 1.00 13.81 152 TYR B CA 1
ATOM 4747 C C . TYR B 1 152 ? -3.061 -16.691 19.159 1.00 14.73 152 TYR B C 1
ATOM 4748 O O . TYR B 1 152 ? -4.297 -16.962 19.355 1.00 17.02 152 TYR B O 1
ATOM 4757 N N . VAL B 1 153 ? -2.632 -15.721 18.325 1.00 15.09 153 VAL B N 1
ATOM 4758 C CA . VAL B 1 153 ? -3.602 -14.986 17.553 1.00 16.16 153 VAL B CA 1
ATOM 4759 C C . VAL B 1 153 ? -4.367 -15.894 16.631 1.00 16.67 153 VAL B C 1
ATOM 4760 O O . VAL B 1 153 ? -5.570 -15.669 16.383 1.00 15.76 153 VAL B O 1
ATOM 4764 N N . GLY B 1 154 ? -3.741 -16.895 15.977 1.00 15.09 154 GLY B N 1
ATOM 4765 C CA . GLY B 1 154 ? -4.488 -17.798 15.119 1.00 15.44 154 GLY B CA 1
ATOM 4766 C C . GLY B 1 154 ? -5.529 -18.591 15.825 1.00 15.09 154 GLY B C 1
ATOM 4767 O O . GLY B 1 154 ? -6.630 -18.771 15.316 1.00 15.78 154 GLY B O 1
ATOM 4768 N N . GLN B 1 155 ? -5.170 -19.005 17.108 1.00 14.48 155 GLN B N 1
ATOM 4769 C CA . GLN B 1 155 ? -6.204 -19.695 17.872 1.00 13.99 155 GLN B CA 1
ATOM 4770 C C . GLN B 1 155 ? -7.312 -18.768 18.401 1.00 13.30 155 GLN B C 1
ATOM 4771 O O . GLN B 1 155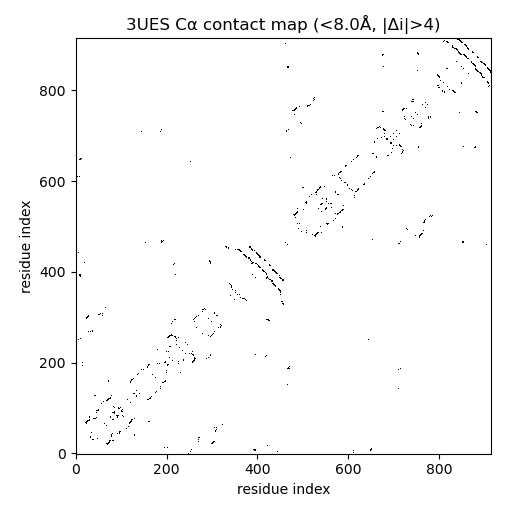 ? -8.492 -19.191 18.335 1.00 15.17 155 GLN B O 1
ATOM 4777 N N . LEU B 1 156 ? -6.976 -17.548 18.764 1.00 15.44 156 LEU B N 1
ATOM 4778 C CA . LEU B 1 156 ? -8.079 -16.596 19.055 1.00 14.51 156 LEU B CA 1
ATOM 4779 C C . LEU B 1 156 ? -8.987 -16.443 17.834 1.00 14.74 156 LEU B C 1
ATOM 4780 O O . LEU B 1 156 ? -10.197 -16.361 17.975 1.00 14.88 156 LEU B O 1
ATOM 4785 N N . THR B 1 157 ? -8.386 -16.341 16.621 1.00 14.64 157 THR B N 1
ATOM 4786 C CA . THR B 1 157 ? -9.218 -16.145 15.442 1.00 13.97 157 THR B CA 1
ATOM 4787 C C . THR B 1 157 ? -10.163 -17.314 15.221 1.00 15.47 157 THR B C 1
ATOM 4788 O O . THR B 1 157 ? -11.350 -17.096 14.914 1.00 15.86 157 THR B O 1
ATOM 4792 N N . GLU B 1 158 ? -9.688 -18.576 15.412 1.00 14.96 158 GLU B N 1
ATOM 4793 C CA . GLU B 1 158 ? -10.588 -19.701 15.306 1.00 14.91 158 GLU B CA 1
ATOM 4794 C C . GLU B 1 158 ? -11.761 -19.564 16.333 1.00 15.60 158 GLU B C 1
ATOM 4795 O O . GLU B 1 158 ? -12.950 -19.753 15.982 1.00 16.93 158 GLU B O 1
ATOM 4801 N N . LEU B 1 159 ? -11.415 -19.326 17.603 1.00 14.02 159 LEU B N 1
ATOM 4802 C CA . LEU B 1 159 ? -12.489 -19.369 18.667 1.00 13.88 159 LEU B CA 1
ATOM 4803 C C . LEU B 1 159 ? -13.498 -18.214 18.530 1.00 14.04 159 LEU B C 1
ATOM 4804 O O . LEU B 1 159 ? -14.682 -18.378 18.888 1.00 16.16 159 LEU B O 1
ATOM 4809 N N . LEU B 1 160 ? -12.991 -17.094 17.948 1.00 15.16 160 LEU B N 1
ATOM 4810 C CA . LEU B 1 160 ? -13.841 -15.866 17.923 1.00 14.52 160 LEU B CA 1
ATOM 4811 C C . LEU B 1 160 ? -14.588 -15.689 16.608 1.00 14.15 160 LEU B C 1
ATOM 4812 O O . LEU B 1 160 ? -15.385 -14.765 16.480 1.00 15.64 160 LEU B O 1
ATOM 4817 N N . THR B 1 161 ? -14.369 -16.626 15.680 1.00 15.52 161 THR B N 1
ATOM 4818 C CA . THR B 1 161 ? -15.135 -16.580 14.397 1.00 15.46 161 THR B CA 1
ATOM 4819 C C . THR B 1 161 ? -16.009 -17.810 14.148 1.00 17.12 161 THR B C 1
ATOM 4820 O O . THR B 1 161 ? -16.804 -17.727 13.236 1.00 19.47 161 THR B O 1
ATOM 4824 N N . GLN B 1 162 ? -15.851 -18.919 14.913 1.00 16.65 162 GLN B N 1
ATOM 4825 C CA . GLN B 1 162 ? -16.566 -20.149 14.508 1.00 16.35 162 GLN B CA 1
ATOM 4826 C C . GLN B 1 162 ? -17.608 -20.621 15.480 1.00 17.84 162 GLN B C 1
ATOM 4827 O O . GLN B 1 162 ? -18.292 -21.578 15.188 1.00 18.65 162 GLN B O 1
ATOM 4833 N N . TYR B 1 163 ? -17.824 -19.874 16.570 1.00 15.33 163 TYR B N 1
ATOM 4834 C CA . TYR B 1 163 ? -18.575 -20.416 17.701 1.00 15.87 163 TYR B CA 1
ATOM 4835 C C . TYR B 1 163 ? -19.657 -19.485 18.231 1.00 15.77 163 TYR B C 1
ATOM 4836 O O . TYR B 1 163 ? -20.081 -19.599 19.400 1.00 17.42 163 TYR B O 1
ATOM 4845 N N . GLY B 1 164 ? -19.985 -18.484 17.439 1.00 16.14 164 GLY B N 1
ATOM 4846 C CA . GLY B 1 164 ? -21.086 -17.527 17.763 1.00 17.36 164 GLY B CA 1
ATOM 4847 C C . GLY B 1 164 ? -20.542 -16.439 18.702 1.00 15.85 164 GLY B C 1
ATOM 4848 O O . GLY B 1 164 ? -19.337 -16.373 18.996 1.00 15.11 164 GLY B O 1
ATOM 4849 N N . PRO B 1 165 ? -21.431 -15.654 19.255 1.00 15.51 165 PRO B N 1
ATOM 4850 C CA . PRO B 1 165 ? -21.027 -14.514 20.099 1.00 14.96 165 PRO B CA 1
ATOM 4851 C C . PRO B 1 165 ? -20.341 -14.956 21.354 1.00 14.99 165 PRO B C 1
ATOM 4852 O O . PRO B 1 165 ? -20.713 -15.937 21.941 1.00 16.38 165 PRO B O 1
ATOM 4856 N N . ILE B 1 166 ? -19.284 -14.229 21.695 1.00 13.47 166 ILE B N 1
ATOM 4857 C CA . ILE B 1 166 ? -18.414 -14.540 22.851 1.00 13.82 166 ILE B CA 1
ATOM 4858 C C . ILE B 1 166 ? -18.579 -13.408 23.836 1.00 14.63 166 ILE B C 1
ATOM 4859 O O . ILE B 1 166 ? -18.377 -12.232 23.517 1.00 15.57 166 ILE B O 1
ATOM 4864 N N . PHE B 1 167 ? -19.002 -13.693 25.083 1.00 13.94 167 PHE B N 1
ATOM 4865 C CA . PHE B 1 167 ? -19.205 -12.516 26.038 1.00 12.90 167 PHE B CA 1
ATOM 4866 C C . PHE B 1 167 ? -17.943 -12.140 26.806 1.00 13.02 167 PHE B C 1
ATOM 4867 O O . PHE B 1 167 ? -17.860 -11.027 27.310 1.00 13.89 167 PHE B O 1
ATOM 4875 N N . SER B 1 168 ? -16.987 -13.088 26.926 1.00 12.14 168 SER B N 1
ATOM 4876 C CA . SER B 1 168 ? -15.789 -12.799 27.708 1.00 11.83 168 SER B CA 1
ATOM 4877 C C . SER B 1 168 ? -14.647 -13.629 27.116 1.00 12.42 168 SER B C 1
ATOM 4878 O O . SER B 1 168 ? -14.853 -14.814 26.720 1.00 14.39 168 SER B O 1
ATOM 4881 N N . VAL B 1 169 ? -13.468 -13.017 27.017 1.00 12.39 169 VAL B N 1
ATOM 4882 C CA . VAL B 1 169 ? -12.248 -13.718 26.625 1.00 12.98 169 VAL B CA 1
ATOM 4883 C C . VAL B 1 169 ? -11.360 -13.627 27.843 1.00 12.81 169 VAL B C 1
ATOM 4884 O O . VAL B 1 169 ? -10.964 -12.542 28.289 1.00 14.08 169 VAL B O 1
ATOM 4888 N N . TRP B 1 170 ? -11.073 -14.784 28.466 1.00 11.66 170 TRP B N 1
ATOM 4889 C CA . TRP B 1 170 ? -10.451 -14.755 29.762 1.00 11.74 170 TRP B CA 1
ATOM 4890 C C . TRP B 1 170 ? -9.015 -15.184 29.592 1.00 11.79 170 TRP B C 1
ATOM 4891 O O . TRP B 1 170 ? -8.711 -16.297 29.110 1.00 14.36 170 TRP B O 1
ATOM 4902 N N . LEU B 1 171 ? -8.115 -14.264 29.906 1.00 12.61 171 LEU B N 1
ATOM 4903 C CA . LEU B 1 171 ? -6.615 -14.378 29.602 1.00 14.01 171 LEU B CA 1
ATOM 4904 C C . LEU B 1 171 ? -5.945 -14.472 30.973 1.00 12.08 171 LEU B C 1
ATOM 4905 O O . LEU B 1 171 ? -5.629 -13.510 31.673 1.00 13.45 171 LEU B O 1
ATOM 4910 N N . ASP B 1 172 ? -5.649 -15.717 31.340 1.00 12.82 172 ASP B N 1
ATOM 4911 C CA . ASP B 1 172 ? -5.105 -15.983 32.668 1.00 14.18 172 ASP B CA 1
ATOM 4912 C C . ASP B 1 172 ? -3.623 -15.561 32.741 1.00 13.57 172 ASP B C 1
ATOM 4913 O O . ASP B 1 172 ? -2.873 -15.806 31.739 1.00 14.45 172 ASP B O 1
ATOM 4918 N N . GLY B 1 173 ? -3.316 -14.856 33.844 1.00 13.60 173 GLY B N 1
ATOM 4919 C CA . GLY B 1 173 ? -1.874 -14.427 33.960 1.00 15.01 173 GLY B CA 1
ATOM 4920 C C . GLY B 1 173 ? -1.017 -15.508 34.575 1.00 17.85 173 GLY B C 1
ATOM 4921 O O . GLY B 1 173 ? 0.224 -15.260 34.620 1.00 16.64 173 GLY B O 1
ATOM 4922 N N . ALA B 1 174 ? -1.550 -16.563 35.115 1.00 15.92 174 ALA B N 1
ATOM 4923 C CA . ALA B 1 174 ? -0.668 -17.599 35.811 1.00 15.81 174 ALA B CA 1
ATOM 4924 C C . ALA B 1 174 ? 0.414 -18.164 34.872 1.00 16.20 174 ALA B C 1
ATOM 4925 O O . ALA B 1 174 ? 0.192 -18.440 33.733 1.00 17.83 174 ALA B O 1
ATOM 4927 N N . ASN B 1 175 ? 1.654 -18.280 35.489 1.00 18.48 175 ASN B N 1
ATOM 4928 C CA . ASN B 1 175 ? 2.783 -18.748 34.670 1.00 17.76 175 ASN B CA 1
ATOM 4929 C C . ASN B 1 175 ? 3.724 -19.408 35.629 1.00 18.11 175 ASN B C 1
ATOM 4930 O O . ASN B 1 175 ? 4.164 -18.762 36.582 1.00 21.40 175 ASN B O 1
ATOM 4935 N N . GLY B 1 176 ? 3.905 -20.702 35.367 1.00 19.00 176 GLY B N 1
ATOM 4936 C CA . GLY B 1 176 ? 4.839 -21.463 36.242 1.00 20.10 176 GLY B CA 1
ATOM 4937 C C . GLY B 1 176 ? 6.187 -21.782 35.586 1.00 22.10 176 GLY B C 1
ATOM 4938 O O . GLY B 1 176 ? 6.843 -22.713 36.073 1.00 24.57 176 GLY B O 1
ATOM 4939 N N . GLU B 1 177 ? 6.668 -21.015 34.613 1.00 21.72 177 GLU B N 1
ATOM 4940 C CA . GLU B 1 177 ? 8.030 -21.253 34.026 1.00 19.94 177 GLU B CA 1
ATOM 4941 C C . GLU B 1 177 ? 9.103 -20.989 35.070 1.00 24.85 177 GLU B C 1
ATOM 4942 O O . GLU B 1 177 ? 10.095 -21.762 35.138 1.00 27.38 177 GLU B O 1
ATOM 4948 N N . GLY B 1 178 ? 9.000 -19.893 35.781 1.00 24.30 178 GLY B N 1
ATOM 4949 C CA . GLY B 1 178 ? 9.863 -19.628 36.931 1.00 26.13 178 GLY B CA 1
ATOM 4950 C C . GLY B 1 178 ? 11.251 -19.495 36.513 1.00 29.48 178 GLY B C 1
ATOM 4951 O O . GLY B 1 178 ? 11.576 -19.001 35.413 1.00 29.34 178 GLY B O 1
ATOM 4952 N N . LYS B 1 179 ? 12.081 -19.842 37.524 1.00 36.66 179 LYS B N 1
ATOM 4953 C CA . LYS B 1 179 ? 13.490 -19.587 37.547 1.00 31.41 179 LYS B CA 1
ATOM 4954 C C . LYS B 1 179 ? 14.116 -20.308 36.349 1.00 33.66 179 LYS B C 1
ATOM 4955 O O . LYS B 1 179 ? 14.012 -21.596 36.248 1.00 35.96 179 LYS B O 1
ATOM 4961 N N . ASN B 1 180 ? 14.712 -19.543 35.417 1.00 29.24 180 ASN B N 1
ATOM 4962 C CA . ASN B 1 180 ? 15.393 -20.177 34.290 1.00 27.36 180 ASN B CA 1
ATOM 4963 C C . ASN B 1 180 ? 14.457 -20.971 33.426 1.00 27.00 180 ASN B C 1
ATOM 4964 O O . ASN B 1 180 ? 14.858 -21.825 32.623 1.00 26.81 180 ASN B O 1
ATOM 4969 N N . GLY B 1 181 ? 13.144 -20.700 33.485 1.00 25.16 181 GLY B N 1
ATOM 4970 C CA . GLY B 1 181 ? 12.374 -21.372 32.427 1.00 21.19 181 GLY B CA 1
ATOM 4971 C C . GLY B 1 181 ? 12.171 -20.517 31.189 1.00 23.78 181 GLY B C 1
ATOM 4972 O O . GLY B 1 181 ? 12.958 -19.591 30.934 1.00 27.14 181 GLY B O 1
ATOM 4973 N N . LYS B 1 182 ? 11.200 -20.874 30.337 1.00 23.33 182 LYS B N 1
ATOM 4974 C CA . LYS B 1 182 ? 11.013 -20.074 29.123 1.00 23.42 182 LYS B CA 1
ATOM 4975 C C . LYS B 1 182 ? 10.432 -18.640 29.371 1.00 26.29 182 LYS B C 1
ATOM 4976 O O . LYS B 1 182 ? 9.669 -18.415 30.285 1.00 28.56 182 LYS B O 1
ATOM 4982 N N . THR B 1 183 ? 10.845 -17.723 28.510 1.00 25.13 183 THR B N 1
ATOM 4983 C CA . THR B 1 183 ? 10.453 -16.335 28.599 1.00 26.04 183 THR B CA 1
ATOM 4984 C C . THR B 1 183 ? 9.624 -16.076 27.311 1.00 24.01 183 THR B C 1
ATOM 4985 O O . THR B 1 183 ? 10.096 -16.278 26.197 1.00 24.89 183 THR B O 1
ATOM 4989 N N . GLN B 1 184 ? 8.328 -15.790 27.467 1.00 24.55 184 GLN B N 1
ATOM 4990 C CA . GLN B 1 184 ? 7.462 -15.362 26.352 1.00 22.00 184 GLN B CA 1
ATOM 4991 C C . GLN B 1 184 ? 6.928 -13.995 26.692 1.00 24.13 184 GLN B C 1
ATOM 4992 O O . GLN B 1 184 ? 6.120 -13.837 27.671 1.00 25.24 184 GLN B O 1
ATOM 4998 N N . TYR B 1 185 ? 7.380 -12.960 25.977 1.00 20.70 185 TYR B N 1
ATOM 4999 C CA . TYR B 1 185 ? 6.880 -11.632 26.164 1.00 21.88 185 TYR B CA 1
ATOM 5000 C C . TYR B 1 185 ? 5.671 -11.488 25.196 1.00 22.60 185 TYR B C 1
ATOM 5001 O O . TYR B 1 185 ? 5.803 -11.065 24.038 1.00 29.67 185 TYR B O 1
ATOM 5010 N N . TYR B 1 186 ? 4.471 -11.659 25.731 1.00 18.17 186 TYR B N 1
ATOM 5011 C CA . TYR B 1 186 ? 3.351 -11.681 24.843 1.00 17.50 186 TYR B CA 1
ATOM 5012 C C . TYR B 1 186 ? 3.040 -10.350 24.246 1.00 18.19 186 TYR B C 1
ATOM 5013 O O . TYR B 1 186 ? 3.121 -9.294 24.975 1.00 18.08 186 TYR B O 1
ATOM 5022 N N . ASP B 1 187 ? 2.538 -10.405 23.015 1.00 17.19 187 ASP B N 1
ATOM 5023 C CA . ASP B 1 187 ? 2.138 -9.146 22.325 1.00 15.67 187 ASP B CA 1
ATOM 5024 C C . ASP B 1 187 ? 0.688 -8.802 22.728 1.00 17.46 187 ASP B C 1
ATOM 5025 O O . ASP B 1 187 ? -0.186 -9.012 21.906 1.00 16.81 187 ASP B O 1
ATOM 5030 N N . TRP B 1 188 ? 0.520 -8.378 23.978 1.00 15.46 188 TRP B N 1
ATOM 5031 C CA . TRP B 1 188 ? -0.892 -8.189 24.413 1.00 16.81 188 TRP B CA 1
ATOM 5032 C C . TRP B 1 188 ? -1.635 -7.246 23.573 1.00 14.73 188 TRP B C 1
ATOM 5033 O O . TRP B 1 188 ? -2.827 -7.463 23.264 1.00 15.93 188 TRP B O 1
ATOM 5044 N N . ASP B 1 189 ? -1.011 -6.127 23.232 1.00 16.51 189 ASP B N 1
ATOM 5045 C CA . ASP B 1 189 ? -1.675 -5.149 22.369 1.00 16.35 189 ASP B CA 1
ATOM 5046 C C . ASP B 1 189 ? -2.202 -5.775 21.079 1.00 15.47 189 ASP B C 1
ATOM 5047 O O . ASP B 1 189 ? -3.326 -5.472 20.609 1.00 16.64 189 ASP B O 1
ATOM 5052 N N . ARG B 1 190 ? -1.392 -6.630 20.489 1.00 16.89 190 ARG B N 1
ATOM 5053 C CA . ARG B 1 190 ? -1.873 -7.316 19.280 1.00 15.95 190 ARG B CA 1
ATOM 5054 C C . ARG B 1 190 ? -3.044 -8.238 19.531 1.00 14.54 190 ARG B C 1
ATOM 5055 O O . ARG B 1 190 ? -4.057 -8.263 18.725 1.00 15.81 190 ARG B O 1
ATOM 5063 N N . TYR B 1 191 ? -2.935 -8.950 20.664 1.00 14.22 191 TYR B N 1
ATOM 5064 C CA . TYR B 1 191 ? -4.074 -9.837 21.019 1.00 14.17 191 TYR B CA 1
ATOM 5065 C C . TYR B 1 191 ? -5.376 -9.019 21.224 1.00 13.37 191 TYR B C 1
ATOM 5066 O O . TYR B 1 191 ? -6.517 -9.439 20.832 1.00 13.53 191 TYR B O 1
ATOM 5075 N N . TYR B 1 192 ? -5.243 -7.873 21.910 1.00 15.46 192 TYR B N 1
ATOM 5076 C CA . TYR B 1 192 ? -6.474 -7.081 22.156 1.00 13.43 192 TYR B CA 1
ATOM 5077 C C . TYR B 1 192 ? -7.058 -6.526 20.839 1.00 14.28 192 TYR B C 1
ATOM 5078 O O . TYR B 1 192 ? -8.307 -6.515 20.733 1.00 14.82 192 TYR B O 1
ATOM 5087 N N . ASN B 1 193 ? -6.192 -6.154 19.862 1.00 14.05 193 ASN B N 1
ATOM 5088 C CA . ASN B 1 193 ? -6.813 -5.759 18.555 1.00 14.85 193 ASN B CA 1
ATOM 5089 C C . ASN B 1 193 ? -7.588 -6.939 17.878 1.00 13.90 193 ASN B C 1
ATOM 5090 O O . ASN B 1 193 ? -8.630 -6.713 17.335 1.00 14.42 193 ASN B O 1
ATOM 5095 N N . VAL B 1 194 ? -7.091 -8.192 18.015 1.00 14.80 194 VAL B N 1
ATOM 5096 C CA . VAL B 1 194 ? -7.783 -9.342 17.474 1.00 15.52 194 VAL B CA 1
ATOM 5097 C C . VAL B 1 194 ? -9.177 -9.475 18.130 1.00 14.68 194 VAL B C 1
ATOM 5098 O O . VAL B 1 194 ? -10.216 -9.624 17.496 1.00 16.04 194 VAL B O 1
ATOM 5102 N N . ILE B 1 195 ? -9.176 -9.378 19.486 1.00 13.53 195 ILE B N 1
ATOM 5103 C CA . ILE B 1 195 ? -10.408 -9.676 20.222 1.00 13.71 195 ILE B CA 1
ATOM 5104 C C . ILE B 1 195 ? -11.410 -8.497 19.966 1.00 16.54 195 ILE B C 1
ATOM 5105 O O . ILE B 1 195 ? -12.597 -8.709 19.731 1.00 15.50 195 ILE B O 1
ATOM 5110 N N . ARG B 1 196 ? -10.904 -7.259 20.000 1.00 14.88 196 ARG B N 1
ATOM 5111 C CA . ARG B 1 196 ? -11.817 -6.106 19.708 1.00 13.84 196 ARG B CA 1
ATOM 5112 C C . ARG B 1 196 ? -12.374 -6.161 18.300 1.00 14.84 196 ARG B C 1
ATOM 5113 O O . ARG B 1 196 ? -13.500 -5.714 18.073 1.00 15.71 196 ARG B O 1
ATOM 5121 N N . SER B 1 197 ? -11.567 -6.665 17.361 1.00 15.09 197 SER B N 1
ATOM 5122 C CA . SER B 1 197 ? -12.002 -6.595 15.952 1.00 15.49 197 SER B CA 1
ATOM 5123 C C . SER B 1 197 ? -12.997 -7.713 15.722 1.00 15.11 197 SER B C 1
ATOM 5124 O O . SER B 1 197 ? -13.986 -7.532 15.020 1.00 15.28 197 SER B O 1
ATOM 5127 N N . LEU B 1 198 ? -12.750 -8.910 16.263 1.00 14.14 198 LEU B N 1
ATOM 5128 C CA . LEU B 1 198 ? -13.629 -10.028 15.978 1.00 14.66 198 LEU B CA 1
ATOM 5129 C C . LEU B 1 198 ? -14.864 -10.237 16.910 1.00 14.25 198 LEU B C 1
ATOM 5130 O O . LEU B 1 198 ? -15.956 -10.655 16.453 1.00 16.45 198 LEU B O 1
ATOM 5135 N N . GLN B 1 199 ? -14.720 -9.824 18.207 1.00 13.59 199 GLN B N 1
ATOM 5136 C CA . GLN B 1 199 ? -15.852 -9.871 19.136 1.00 13.74 199 GLN B CA 1
ATOM 5137 C C . GLN B 1 199 ? -15.787 -8.558 19.954 1.00 14.24 199 GLN B C 1
ATOM 5138 O O . GLN B 1 199 ? -15.470 -8.524 21.164 1.00 14.79 199 GLN B O 1
ATOM 5144 N N . PRO B 1 200 ? -16.098 -7.428 19.293 1.00 15.77 200 PRO B N 1
ATOM 5145 C CA . PRO B 1 200 ? -16.066 -6.157 20.022 1.00 14.60 200 PRO B CA 1
ATOM 5146 C C . PRO B 1 200 ? -16.953 -6.090 21.281 1.00 14.87 200 PRO B C 1
ATOM 5147 O O . PRO B 1 200 ? -16.562 -5.289 22.163 1.00 15.52 200 PRO B O 1
ATOM 5151 N N . ASP B 1 201 ? -18.034 -6.884 21.400 1.00 15.56 201 ASP B N 1
ATOM 5152 C CA . ASP B 1 201 ? -18.819 -6.759 22.601 1.00 15.72 201 ASP B CA 1
ATOM 5153 C C . ASP B 1 201 ? -18.265 -7.583 23.708 1.00 15.05 201 ASP B C 1
ATOM 5154 O O . ASP B 1 201 ? -18.740 -7.440 24.866 1.00 16.88 201 ASP B O 1
ATOM 5159 N N . ALA B 1 202 ? -17.225 -8.412 23.455 1.00 12.98 202 ALA B N 1
ATOM 5160 C CA . ALA B 1 202 ? -16.725 -9.221 24.556 1.00 15.35 202 ALA B CA 1
ATOM 5161 C C . ALA B 1 202 ? -15.938 -8.399 25.565 1.00 14.03 202 ALA B C 1
ATOM 5162 O O . ALA B 1 202 ? -15.204 -7.467 25.180 1.00 14.42 202 ALA B O 1
ATOM 5164 N N . VAL B 1 203 ? -15.963 -8.837 26.872 1.00 13.03 203 VAL B N 1
ATOM 5165 C CA . VAL B 1 203 ? -14.992 -8.271 27.818 1.00 12.95 203 VAL B CA 1
ATOM 5166 C C . VAL B 1 203 ? -13.705 -9.070 27.801 1.00 13.94 203 VAL B C 1
ATOM 5167 O O . VAL B 1 203 ? -13.700 -10.338 27.933 1.00 15.12 203 VAL B O 1
ATOM 5171 N N . ILE B 1 204 ? -12.566 -8.364 27.736 1.00 12.64 204 ILE B N 1
ATOM 5172 C CA . ILE B 1 204 ? -11.261 -9.006 27.803 1.00 12.04 204 ILE B CA 1
ATOM 5173 C C . ILE B 1 204 ? -10.849 -8.920 29.319 1.00 12.67 204 ILE B C 1
ATOM 5174 O O . ILE B 1 204 ? -10.719 -7.839 29.923 1.00 13.42 204 ILE B O 1
ATOM 5179 N N . SER B 1 205 ? -10.657 -10.129 29.896 1.00 12.51 205 SER B N 1
ATOM 5180 C CA . SER B 1 205 ? -10.599 -10.228 31.382 1.00 12.56 205 SER B CA 1
ATOM 5181 C C . SER B 1 205 ? -9.239 -10.705 31.869 1.00 13.15 205 SER B C 1
ATOM 5182 O O . SER B 1 205 ? -8.667 -11.602 31.195 1.00 13.27 205 SER B O 1
ATOM 5185 N N . VAL B 1 206 ? -8.858 -10.171 33.031 1.00 12.59 206 VAL B N 1
ATOM 5186 C CA . VAL B 1 206 ? -7.642 -10.630 33.800 1.00 13.41 206 VAL B CA 1
ATOM 5187 C C . VAL B 1 206 ? -6.484 -9.916 33.143 1.00 12.90 206 VAL B C 1
ATOM 5188 O O . VAL B 1 206 ? -6.188 -8.755 33.491 1.00 13.86 206 VAL B O 1
ATOM 5192 N N . CYS B 1 207 ? -5.844 -10.583 32.173 1.00 14.56 207 CYS B N 1
ATOM 5193 C CA . CYS B 1 207 ? -4.739 -9.850 31.460 1.00 14.75 207 CYS B CA 1
ATOM 5194 C C . CYS B 1 207 ? -5.348 -9.089 30.297 1.00 14.65 207 CYS B C 1
ATOM 5195 O O . CYS B 1 207 ? -5.050 -9.311 29.107 1.00 16.46 207 CYS B O 1
ATOM 5198 N N . GLY B 1 208 ? -6.236 -8.178 30.635 1.00 15.69 208 GLY B N 1
ATOM 5199 C CA . GLY B 1 208 ? -6.996 -7.431 29.621 1.00 14.24 208 GLY B CA 1
ATOM 5200 C C . GLY B 1 208 ? -7.611 -6.237 30.316 1.00 15.20 208 GLY B C 1
ATOM 5201 O O . GLY B 1 208 ? -7.669 -6.155 31.553 1.00 14.72 208 GLY B O 1
ATOM 5202 N N . PRO B 1 209 ? -8.106 -5.266 29.522 1.00 12.19 209 PRO B N 1
ATOM 5203 C CA . PRO B 1 209 ? -8.501 -3.973 30.088 1.00 13.15 209 PRO B CA 1
ATOM 5204 C C . PRO B 1 209 ? -9.940 -3.897 30.651 1.00 13.16 209 PRO B C 1
ATOM 5205 O O . PRO B 1 209 ? -10.271 -2.912 31.351 1.00 13.85 209 PRO B O 1
ATOM 5209 N N . ASP B 1 210 ? -10.770 -4.877 30.341 1.00 13.07 210 ASP B N 1
ATOM 5210 C CA . ASP B 1 210 ? -12.209 -4.708 30.698 1.00 12.12 210 ASP B CA 1
ATOM 5211 C C . ASP B 1 210 ? -12.562 -5.175 32.083 1.00 12.93 210 ASP B C 1
ATOM 5212 O O . ASP B 1 210 ? -13.445 -4.566 32.729 1.00 13.34 210 ASP B O 1
ATOM 5217 N N . VAL B 1 211 ? -12.003 -6.306 32.523 1.00 12.08 211 VAL B N 1
ATOM 5218 C CA . VAL B 1 211 ? -12.473 -6.895 33.797 1.00 12.47 211 VAL B CA 1
ATOM 5219 C C . VAL B 1 211 ? -11.226 -7.267 34.582 1.00 14.47 211 VAL B C 1
ATOM 5220 O O . VAL B 1 211 ? -10.315 -7.887 34.023 1.00 13.11 211 VAL B O 1
ATOM 5224 N N . ARG B 1 212 ? -11.204 -6.894 35.873 1.00 12.95 212 ARG B N 1
ATOM 5225 C CA . ARG B 1 212 ? -10.035 -7.096 36.685 1.00 13.42 212 ARG B CA 1
ATOM 5226 C C . ARG B 1 212 ? -10.185 -8.331 37.577 1.00 12.28 212 ARG B C 1
ATOM 5227 O O . ARG B 1 212 ? -11.196 -8.520 38.243 1.00 13.69 212 ARG B O 1
ATOM 5235 N N . TRP B 1 213 ? -9.175 -9.186 37.577 1.00 12.08 213 TRP B N 1
ATOM 5236 C CA . TRP B 1 213 ? -9.084 -10.262 38.534 1.00 12.02 213 TRP B CA 1
ATOM 5237 C C . TRP B 1 213 ? -9.032 -9.677 39.955 1.00 11.86 213 TRP B C 1
ATOM 5238 O O . TRP B 1 213 ? -8.150 -8.819 40.264 1.00 14.31 213 TRP B O 1
ATOM 5249 N N . ALA B 1 214 ? -9.960 -10.152 40.849 1.00 12.45 214 ALA B N 1
ATOM 5250 C CA . ALA B 1 214 ? -10.062 -9.528 42.153 1.00 14.29 214 ALA B CA 1
ATOM 5251 C C . ALA B 1 214 ? -8.738 -9.718 42.984 1.00 13.21 214 ALA B C 1
ATOM 5252 O O . ALA B 1 214 ? -8.648 -9.020 44.017 1.00 12.71 214 ALA B O 1
ATOM 5254 N N . GLY B 1 215 ? -7.930 -10.737 42.660 1.00 13.91 215 GLY B N 1
ATOM 5255 C CA . GLY B 1 215 ? -6.618 -10.785 43.376 1.00 13.99 215 GLY B CA 1
ATOM 5256 C C . GLY B 1 215 ? -6.478 -11.960 44.287 1.00 15.85 215 GLY B C 1
ATOM 5257 O O . GLY B 1 215 ? -5.479 -12.059 44.989 1.00 17.60 215 GLY B O 1
ATOM 5258 N N . ASN B 1 216 ? -7.455 -12.845 44.336 1.00 14.14 216 ASN B N 1
ATOM 5259 C CA . ASN B 1 216 ? -7.332 -14.139 45.031 1.00 14.06 216 ASN B CA 1
ATOM 5260 C C . ASN B 1 216 ? -8.285 -15.074 44.349 1.00 14.94 216 ASN B C 1
ATOM 5261 O O . ASN B 1 216 ? -9.171 -14.604 43.547 1.00 15.30 216 ASN B O 1
ATOM 5266 N N . GLU B 1 217 ? -8.074 -16.369 44.636 1.00 16.48 217 GLU B N 1
ATOM 5267 C CA . GLU B 1 217 ? -8.950 -17.410 44.035 1.00 14.35 217 GLU B CA 1
ATOM 5268 C C . GLU B 1 217 ? -9.693 -18.213 45.119 1.00 14.49 217 GLU B C 1
ATOM 5269 O O . GLU B 1 217 ? -10.166 -19.299 44.780 1.00 17.20 217 GLU B O 1
ATOM 5275 N N . ALA B 1 218 ? -9.905 -17.627 46.295 1.00 14.96 218 ALA B N 1
ATOM 5276 C CA . ALA B 1 218 ? -10.506 -18.302 47.403 1.00 16.15 218 ALA B CA 1
ATOM 5277 C C . ALA B 1 218 ? -11.910 -17.740 47.624 1.00 17.41 218 ALA B C 1
ATOM 5278 O O . ALA B 1 218 ? -12.626 -18.250 48.535 1.00 21.55 218 ALA B O 1
ATOM 5280 N N . GLY B 1 219 ? -12.365 -16.823 46.801 1.00 16.51 219 GLY B N 1
ATOM 5281 C CA . GLY B 1 219 ? -13.759 -16.292 47.049 1.00 15.32 219 GLY B CA 1
ATOM 5282 C C . GLY B 1 219 ? -13.702 -15.134 48.029 1.00 15.15 219 GLY B C 1
ATOM 5283 O O . GLY B 1 219 ? -14.773 -14.697 48.466 1.00 18.01 219 GLY B O 1
ATOM 5284 N N . HIS B 1 220 ? -12.512 -14.612 48.386 1.00 15.44 220 HIS B N 1
ATOM 5285 C CA . HIS B 1 220 ? -12.499 -13.504 49.297 1.00 17.18 220 HIS B CA 1
ATOM 5286 C C . HIS B 1 220 ? -12.949 -12.231 48.599 1.00 16.79 220 HIS B C 1
ATOM 5287 O O . HIS B 1 220 ? -12.565 -11.962 47.460 1.00 15.97 220 HIS B O 1
ATOM 5294 N N . VAL B 1 221 ? -13.772 -11.424 49.293 1.00 16.28 221 VAL B N 1
ATOM 5295 C CA . VAL B 1 221 ? -14.292 -10.155 48.812 1.00 14.91 221 VAL B CA 1
ATOM 5296 C C . VAL B 1 221 ? -13.783 -9.018 49.641 1.00 15.10 221 VAL B C 1
ATOM 5297 O O . VAL B 1 221 ? -13.744 -9.152 50.871 1.00 16.40 221 VAL B O 1
ATOM 5301 N N . ARG B 1 222 ? -13.328 -7.921 48.998 1.00 14.42 222 ARG B N 1
ATOM 5302 C CA . ARG B 1 222 ? -12.795 -6.757 49.762 1.00 15.12 222 ARG B CA 1
ATOM 5303 C C . ARG B 1 222 ? -13.942 -6.138 50.606 1.00 16.09 222 ARG B C 1
ATOM 5304 O O . ARG B 1 222 ? -15.095 -6.086 50.204 1.00 17.73 222 ARG B O 1
ATOM 5312 N N . ASP B 1 223 ? -13.522 -5.566 51.736 1.00 16.35 223 ASP B N 1
ATOM 5313 C CA . ASP B 1 223 ? -14.486 -4.696 52.437 1.00 17.42 223 ASP B CA 1
ATOM 5314 C C . ASP B 1 223 ? -14.859 -3.509 51.561 1.00 17.75 223 ASP B C 1
ATOM 5315 O O . ASP B 1 223 ? -16.045 -3.116 51.642 1.00 19.71 223 ASP B O 1
ATOM 5320 N N . ASN B 1 224 ? -13.909 -2.878 50.819 1.00 16.80 224 ASN B N 1
ATOM 5321 C CA . ASN B 1 224 ? -14.247 -1.740 49.931 1.00 17.52 224 ASN B CA 1
ATOM 5322 C C . ASN B 1 224 ? -13.754 -2.200 48.547 1.00 16.80 224 ASN B C 1
ATOM 5323 O O . ASN B 1 224 ? -12.543 -2.529 48.353 1.00 18.58 224 ASN B O 1
ATOM 5328 N N . GLU B 1 225 ? -14.678 -2.242 47.578 1.00 14.74 225 GLU B N 1
ATOM 5329 C CA . GLU B 1 225 ? -14.241 -2.599 46.198 1.00 14.69 225 GLU B CA 1
ATOM 5330 C C . GLU B 1 225 ? -14.613 -1.449 45.297 1.00 13.02 225 GLU B C 1
ATOM 5331 O O . GLU B 1 225 ? -15.807 -1.129 45.098 1.00 14.00 225 GLU B O 1
ATOM 5337 N N . TRP B 1 226 ? -13.552 -0.759 44.809 1.00 12.99 226 TRP B N 1
ATOM 5338 C CA . TRP B 1 226 ? -13.703 0.348 43.875 1.00 13.29 226 TRP B CA 1
ATOM 5339 C C . TRP B 1 226 ? -13.575 -0.156 42.471 1.00 14.10 226 TRP B C 1
ATOM 5340 O O . TRP B 1 226 ? -12.531 -0.792 42.086 1.00 13.84 226 TRP B O 1
ATOM 5351 N N . SER B 1 227 ? -14.526 0.171 41.615 1.00 12.36 227 SER B N 1
ATOM 5352 C CA . SER B 1 227 ? -14.395 -0.102 40.161 1.00 13.47 227 SER B CA 1
ATOM 5353 C C . SER B 1 227 ? -13.551 1.014 39.504 1.00 12.43 227 SER B C 1
ATOM 5354 O O . SER B 1 227 ? -13.136 0.822 38.335 1.00 14.46 227 SER B O 1
ATOM 5357 N N . VAL B 1 228 ? -13.274 2.129 40.211 1.00 12.43 228 VAL B N 1
ATOM 5358 C CA . VAL B 1 228 ? -12.461 3.225 39.643 1.00 13.17 228 VAL B CA 1
ATOM 5359 C C . VAL B 1 228 ? -11.109 3.057 40.326 1.00 14.56 228 VAL B C 1
ATOM 5360 O O . VAL B 1 228 ? -10.965 3.158 41.571 1.00 15.10 228 VAL B O 1
ATOM 5364 N N . VAL B 1 229 ? -10.077 2.719 39.531 1.00 13.77 229 VAL B N 1
ATOM 5365 C CA . VAL B 1 229 ? -8.731 2.345 40.066 1.00 14.19 229 VAL B CA 1
ATOM 5366 C C . VAL B 1 229 ? -7.686 2.876 39.133 1.00 14.36 229 VAL B C 1
ATOM 5367 O O . VAL B 1 229 ? -7.987 3.219 37.960 1.00 15.64 229 VAL B O 1
ATOM 5371 N N . PRO B 1 230 ? -6.440 2.920 39.630 1.00 14.54 230 PRO B N 1
ATOM 5372 C CA . PRO B 1 230 ? -5.339 3.385 38.742 1.00 15.20 230 PRO B CA 1
ATOM 5373 C C . PRO B 1 230 ? -5.288 2.507 37.458 1.00 15.87 230 PRO B C 1
ATOM 5374 O O . PRO B 1 230 ? -5.363 1.272 37.530 1.00 14.74 230 PRO B O 1
ATOM 5378 N N . ARG B 1 231 ? -5.113 3.199 36.331 1.00 16.09 231 ARG B N 1
ATOM 5379 C CA . ARG B 1 231 ? -5.042 2.500 35.036 1.00 14.66 231 ARG B CA 1
ATOM 5380 C C . ARG B 1 231 ? -3.912 1.460 34.941 1.00 14.82 231 ARG B C 1
ATOM 5381 O O . ARG B 1 231 ? -4.051 0.453 34.208 1.00 16.36 231 ARG B O 1
ATOM 5389 N N . ARG B 1 232 ? -2.780 1.712 35.683 1.00 15.47 232 ARG B N 1
ATOM 5390 C CA . ARG B 1 232 ? -1.751 0.697 35.724 1.00 17.76 232 ARG B CA 1
ATOM 5391 C C . ARG B 1 232 ? -2.205 -0.708 36.118 1.00 17.11 232 ARG B C 1
ATOM 5392 O O . ARG B 1 232 ? -1.586 -1.722 35.758 1.00 17.58 232 ARG B O 1
ATOM 5400 N N . LEU B 1 233 ? -3.362 -0.851 36.847 1.00 15.35 233 LEU B N 1
ATOM 5401 C CA . LEU B 1 233 ? -3.741 -2.188 37.261 1.00 15.48 233 LEU B CA 1
ATOM 5402 C C . LEU B 1 233 ? -4.135 -3.038 36.048 1.00 13.28 233 LEU B C 1
ATOM 5403 O O . LEU B 1 233 ? -4.098 -4.264 36.121 1.00 15.09 233 LEU B O 1
ATOM 5408 N N . ARG B 1 234 ? -4.501 -2.373 34.899 1.00 14.21 234 ARG B N 1
ATOM 5409 C CA . ARG B 1 234 ? -4.774 -3.196 33.690 1.00 14.71 234 ARG B CA 1
ATOM 5410 C C . ARG B 1 234 ? -3.518 -3.954 33.166 1.00 15.22 234 ARG B C 1
ATOM 5411 O O . ARG B 1 234 ? -3.583 -4.946 32.450 1.00 15.96 234 ARG B O 1
ATOM 5419 N N . SER B 1 235 ? -2.353 -3.519 33.633 1.00 15.83 235 SER B N 1
ATOM 5420 C CA . SER B 1 235 ? -1.118 -4.249 33.256 1.00 17.86 235 SER B CA 1
ATOM 5421 C C . SER B 1 235 ? -0.587 -5.241 34.354 1.00 20.07 235 SER B C 1
ATOM 5422 O O . SER B 1 235 ? 0.564 -5.838 34.261 1.00 20.89 235 SER B O 1
ATOM 5425 N N . ALA B 1 236 ? -1.283 -5.325 35.522 1.00 19.76 236 ALA B N 1
ATOM 5426 C CA . ALA B 1 236 ? -0.670 -5.990 36.657 1.00 20.83 236 ALA B CA 1
ATOM 5427 C C . ALA B 1 236 ? -0.393 -7.431 36.510 1.00 18.46 236 ALA B C 1
ATOM 5428 O O . ALA B 1 236 ? 0.583 -7.920 37.171 1.00 21.22 236 ALA B O 1
ATOM 5430 N N . GLU B 1 237 ? -1.113 -8.170 35.690 1.00 19.02 237 GLU B N 1
ATOM 5431 C CA . GLU B 1 237 ? -0.912 -9.632 35.512 1.00 18.49 237 GLU B CA 1
ATOM 5432 C C . GLU B 1 237 ? -0.124 -9.979 34.196 1.00 22.20 237 GLU B C 1
ATOM 5433 O O . GLU B 1 237 ? 0.096 -11.181 33.894 1.00 25.41 237 GLU B O 1
ATOM 5439 N N . LEU B 1 238 ? 0.310 -8.945 33.483 1.00 18.67 238 LEU B N 1
ATOM 5440 C CA . LEU B 1 238 ? 0.748 -9.080 32.084 1.00 22.68 238 LEU B CA 1
ATOM 5441 C C . LEU B 1 238 ? 2.212 -9.576 32.009 1.00 32.41 238 LEU B C 1
ATOM 5442 O O . LEU B 1 238 ? 2.692 -10.028 30.924 1.00 36.35 238 LEU B O 1
ATOM 5447 N N . THR B 1 239 ? 2.973 -9.400 33.084 1.00 30.24 239 THR B N 1
ATOM 5448 C CA . THR B 1 239 ? 4.446 -9.839 32.933 1.00 34.45 239 THR B CA 1
ATOM 5449 C C . THR B 1 239 ? 4.902 -10.562 34.190 1.00 41.20 239 THR B C 1
ATOM 5450 O O . THR B 1 239 ? 4.287 -10.345 35.260 1.00 40.81 239 THR B O 1
ATOM 5454 N N . THR B 1 253 ? 6.565 2.056 44.194 1.00 38.89 253 THR B N 1
ATOM 5455 C CA . THR B 1 253 ? 6.420 0.691 44.777 1.00 33.65 253 THR B CA 1
ATOM 5456 C C . THR B 1 253 ? 5.204 0.060 44.079 1.00 31.80 253 THR B C 1
ATOM 5457 O O . THR B 1 253 ? 4.238 0.789 43.668 1.00 29.25 253 THR B O 1
ATOM 5461 N N . THR B 1 254 ? 5.284 -1.270 43.899 1.00 31.00 254 THR B N 1
ATOM 5462 C CA . THR B 1 254 ? 4.393 -1.942 42.938 1.00 28.23 254 THR B CA 1
ATOM 5463 C C . THR B 1 254 ? 2.959 -1.855 43.474 1.00 28.55 254 THR B C 1
ATOM 5464 O O . THR B 1 254 ? 2.732 -1.891 44.689 1.00 29.41 254 THR B O 1
ATOM 5468 N N . VAL B 1 255 ? 2.026 -1.690 42.566 1.00 23.70 255 VAL B N 1
ATOM 5469 C CA . VAL B 1 255 ? 0.577 -1.787 42.864 1.00 20.63 255 VAL B CA 1
ATOM 5470 C C . VAL B 1 255 ? 0.210 -3.123 42.303 1.00 21.09 255 VAL B C 1
ATOM 5471 O O . VAL B 1 255 ? 0.464 -3.355 41.097 1.00 24.07 255 VAL B O 1
ATOM 5475 N N . SER B 1 256 ? -0.376 -4.030 43.108 1.00 19.85 256 SER B N 1
ATOM 5476 C CA . SER B 1 256 ? -0.633 -5.385 42.693 1.00 20.89 256 SER B CA 1
ATOM 5477 C C . SER B 1 256 ? -2.160 -5.627 42.792 1.00 19.61 256 SER B C 1
ATOM 5478 O O . SER B 1 256 ? -2.838 -5.003 43.608 1.00 19.41 256 SER B O 1
ATOM 5481 N N . SER B 1 257 ? -2.657 -6.550 41.980 1.00 18.38 257 SER B N 1
ATOM 5482 C CA . SER B 1 257 ? -4.060 -6.944 42.031 1.00 18.03 257 SER B CA 1
ATOM 5483 C C . SER B 1 257 ? -4.500 -7.413 43.403 1.00 19.11 257 SER B C 1
ATOM 5484 O O . SER B 1 257 ? -5.663 -7.387 43.671 1.00 17.55 257 SER B O 1
ATOM 5487 N N . GLN B 1 258 ? -3.572 -8.020 44.191 1.00 18.85 258 GLN B N 1
ATOM 5488 C CA . GLN B 1 258 ? -3.882 -8.562 45.554 1.00 19.47 258 GLN B CA 1
ATOM 5489 C C . GLN B 1 258 ? -3.989 -7.456 46.648 1.00 19.11 258 GLN B C 1
ATOM 5490 O O . GLN B 1 258 ? -4.397 -7.799 47.790 1.00 22.40 258 GLN B O 1
ATOM 5496 N N . ASP B 1 259 ? -3.615 -6.231 46.348 1.00 18.39 259 ASP B N 1
ATOM 5497 C CA . ASP B 1 259 ? -3.555 -5.142 47.374 1.00 17.74 259 ASP B CA 1
ATOM 5498 C C . ASP B 1 259 ? -4.982 -5.001 47.939 1.00 19.35 259 ASP B C 1
ATOM 5499 O O . ASP B 1 259 ? -5.956 -4.870 47.186 1.00 19.06 259 ASP B O 1
ATOM 5504 N N . ASP B 1 260 ? -5.131 -4.794 49.242 1.00 18.86 260 ASP B N 1
ATOM 5505 C CA . ASP B 1 260 ? -6.505 -4.623 49.787 1.00 16.92 260 ASP B CA 1
ATOM 5506 C C . ASP B 1 260 ? -7.106 -3.251 49.310 1.00 17.24 260 ASP B C 1
ATOM 5507 O O . ASP B 1 260 ? -8.290 -3.133 48.967 1.00 19.22 260 ASP B O 1
ATOM 5512 N N . ASP B 1 261 ? -6.288 -2.191 49.393 1.00 15.38 261 ASP B N 1
ATOM 5513 C CA . ASP B 1 261 ? -6.692 -0.926 48.977 1.00 14.56 261 ASP B CA 1
ATOM 5514 C C . ASP B 1 261 ? -6.139 -0.502 47.596 1.00 15.79 261 ASP B C 1
ATOM 5515 O O . ASP B 1 261 ? -4.919 -0.216 47.475 1.00 17.95 261 ASP B O 1
ATOM 5520 N N . LEU B 1 262 ? -7.000 -0.513 46.569 1.00 14.80 262 LEU B N 1
ATOM 5521 C CA . LEU B 1 262 ? -6.594 -0.069 45.262 1.00 16.22 262 LEU B CA 1
ATOM 5522 C C . LEU B 1 262 ? -7.138 1.295 44.912 1.00 15.34 262 LEU B C 1
ATOM 5523 O O . LEU B 1 262 ? -6.502 2.0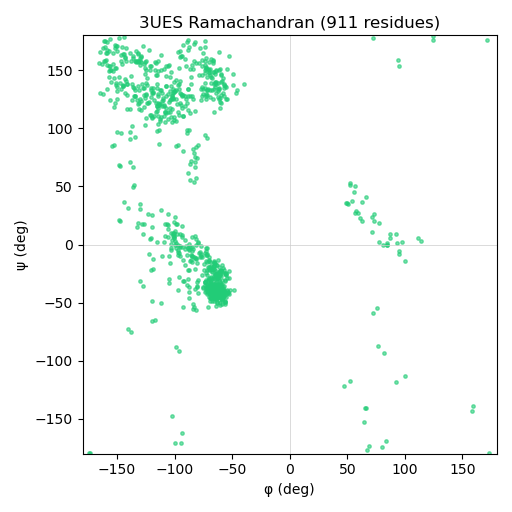16 44.140 1.00 16.72 262 LEU B O 1
ATOM 5528 N N . GLY B 1 263 ? -8.297 1.668 45.442 1.00 15.12 263 GLY B N 1
ATOM 5529 C CA . GLY B 1 263 ? -9.023 2.864 44.924 1.00 15.28 263 GLY B CA 1
ATOM 5530 C C . GLY B 1 263 ? -9.432 3.924 45.963 1.00 16.21 263 GLY B C 1
ATOM 5531 O O . GLY B 1 263 ? -10.213 4.791 45.614 1.00 16.63 263 GLY B O 1
ATOM 5532 N N . SER B 1 264 ? -8.974 3.820 47.212 1.00 14.88 264 SER B N 1
ATOM 5533 C CA . SER B 1 264 ? -9.262 4.980 48.123 1.00 14.85 264 SER B CA 1
ATOM 5534 C C . SER B 1 264 ? -8.828 6.301 47.535 1.00 17.04 264 SER B C 1
ATOM 5535 O O . SER B 1 264 ? -7.871 6.361 46.746 1.00 17.18 264 SER B O 1
ATOM 5538 N N . ARG B 1 265 ? -9.374 7.367 48.104 1.00 17.36 265 ARG B N 1
ATOM 5539 C CA . ARG B 1 265 ? -8.860 8.675 47.770 1.00 17.98 265 ARG B CA 1
ATOM 5540 C C . ARG B 1 265 ? -7.353 8.725 48.017 1.00 18.60 265 ARG B C 1
ATOM 5541 O O . ARG B 1 265 ? -6.617 9.240 47.181 1.00 18.21 265 ARG B O 1
ATOM 5549 N N . GLU B 1 266 ? -6.898 8.149 49.120 1.00 18.21 266 GLU B N 1
ATOM 5550 C CA . GLU B 1 266 ? -5.438 8.210 49.435 1.00 17.30 266 GLU B CA 1
ATOM 5551 C C . GLU B 1 266 ? -4.659 7.469 48.354 1.00 17.09 266 GLU B C 1
ATOM 5552 O O . GLU B 1 266 ? -3.537 7.888 47.955 1.00 20.44 266 GLU B O 1
ATOM 5558 N N . ALA B 1 267 ? -5.135 6.288 47.920 1.00 16.48 267 ALA B N 1
ATOM 5559 C CA . ALA B 1 267 ? -4.400 5.503 46.940 1.00 17.39 267 ALA B CA 1
ATOM 5560 C C . ALA B 1 267 ? -4.427 6.144 45.568 1.00 17.04 267 ALA B C 1
ATOM 5561 O O . ALA B 1 267 ? -3.418 6.005 44.811 1.00 18.54 267 ALA B O 1
ATOM 5563 N N . VAL B 1 268 ? -5.488 6.862 45.188 1.00 17.09 268 VAL B N 1
ATOM 5564 C CA . VAL B 1 268 ? -5.605 7.268 43.767 1.00 18.38 268 VAL B CA 1
ATOM 5565 C C . VAL B 1 268 ? -5.270 8.738 43.561 1.00 22.18 268 VAL B C 1
ATOM 5566 O O . VAL B 1 268 ? -5.043 9.173 42.427 1.00 21.06 268 VAL B O 1
ATOM 5570 N N . ALA B 1 269 ? -5.246 9.523 44.650 1.00 22.07 269 ALA B N 1
ATOM 5571 C CA . ALA B 1 269 ? -5.135 10.958 44.410 1.00 22.73 269 ALA B CA 1
ATOM 5572 C C . ALA B 1 269 ? -3.921 11.333 43.525 1.00 23.33 269 ALA B C 1
ATOM 5573 O O . ALA B 1 269 ? -4.116 12.225 42.633 1.00 27.39 269 ALA B O 1
ATOM 5575 N N . GLY B 1 270 ? -2.748 10.689 43.685 1.00 21.30 270 GLY B N 1
ATOM 5576 C CA . GLY B 1 270 ? -1.635 11.129 42.919 1.00 22.35 270 GLY B CA 1
ATOM 5577 C C . GLY B 1 270 ? -1.608 10.692 41.449 1.00 23.47 270 GLY B C 1
ATOM 5578 O O . GLY B 1 270 ? -0.724 11.072 40.661 1.00 24.04 270 GLY B O 1
ATOM 5579 N N . TYR B 1 271 ? -2.560 9.840 41.084 1.00 21.44 271 TYR B N 1
ATOM 5580 C CA . TYR B 1 271 ? -2.667 9.499 39.674 1.00 21.29 271 TYR B CA 1
ATOM 5581 C C . TYR B 1 271 ? -3.494 10.476 38.845 1.00 18.76 271 TYR B C 1
ATOM 5582 O O . TYR B 1 271 ? -3.443 10.331 37.597 1.00 18.35 271 TYR B O 1
ATOM 5591 N N . GLY B 1 272 ? -4.302 11.387 39.418 1.00 19.28 272 GLY B N 1
ATOM 5592 C CA . GLY B 1 272 ? -5.175 12.340 38.697 1.00 18.63 272 GLY B CA 1
ATOM 5593 C C . GLY B 1 272 ? -6.052 11.577 37.693 1.00 18.14 272 GLY B C 1
ATOM 5594 O O . GLY B 1 272 ? -6.736 10.664 38.115 1.00 18.70 272 GLY B O 1
ATOM 5595 N N . ASP B 1 273 ? -5.847 11.895 36.418 1.00 15.58 273 ASP B N 1
ATOM 5596 C CA . ASP B 1 273 ? -6.790 11.327 35.425 1.00 16.80 273 ASP B CA 1
ATOM 5597 C C . ASP B 1 273 ? -6.235 9.941 35.014 1.00 16.49 273 ASP B C 1
ATOM 5598 O O . ASP B 1 273 ? -6.960 9.274 34.196 1.00 16.81 273 ASP B O 1
ATOM 5603 N N . ASN B 1 274 ? -5.065 9.467 35.463 1.00 16.18 274 ASN B N 1
ATOM 5604 C CA . ASN B 1 274 ? -4.559 8.139 35.030 1.00 15.80 274 ASN B CA 1
ATOM 5605 C C . ASN B 1 274 ? -5.240 7.061 35.867 1.00 15.39 274 ASN B C 1
ATOM 5606 O O . ASN B 1 274 ? -4.569 6.191 36.474 1.00 15.70 274 ASN B O 1
ATOM 5611 N N . VAL B 1 275 ? -6.569 7.082 35.797 1.00 15.55 275 VAL B N 1
ATOM 5612 C CA . VAL B 1 275 ? -7.464 6.135 36.568 1.00 16.56 275 VAL B CA 1
ATOM 5613 C C . VAL B 1 275 ? -8.511 5.733 35.501 1.00 16.64 275 VAL B C 1
ATOM 5614 O O . VAL B 1 275 ? -8.800 6.511 34.575 1.00 18.31 275 VAL B O 1
ATOM 5618 N N . CYS B 1 276 ? -9.217 4.608 35.730 1.00 14.63 276 CYS B N 1
ATOM 5619 C CA . CYS B 1 276 ? -10.146 4.112 34.744 1.00 13.80 276 CYS B CA 1
ATOM 5620 C C . CYS B 1 276 ? -11.185 3.183 35.410 1.00 13.27 276 CYS B C 1
ATOM 5621 O O . CYS B 1 276 ? -11.061 2.977 36.665 1.00 14.94 276 CYS B O 1
ATOM 5624 N N . TRP B 1 277 ? -12.168 2.749 34.616 1.00 12.40 277 TRP B N 1
ATOM 5625 C CA . TRP B 1 277 ? -13.195 1.800 35.155 1.00 12.19 277 TRP B CA 1
ATOM 5626 C C . TRP B 1 277 ? -12.666 0.408 34.876 1.00 12.69 277 TRP B C 1
ATOM 5627 O O . TRP B 1 277 ? -12.448 0.039 33.750 1.00 13.55 277 TRP B O 1
ATOM 5638 N N . TYR B 1 278 ? -12.452 -0.340 35.953 1.00 11.64 278 TYR B N 1
ATOM 5639 C CA . TYR B 1 278 ? -11.872 -1.672 35.828 1.00 11.24 278 TYR B CA 1
ATOM 5640 C C . TYR B 1 278 ? -12.362 -2.478 37.003 1.00 12.23 278 TYR B C 1
ATOM 5641 O O . TYR B 1 278 ? -11.769 -2.504 38.097 1.00 13.04 278 TYR B O 1
ATOM 5650 N N . PRO B 1 279 ? -13.559 -3.060 36.823 1.00 11.90 279 PRO B N 1
ATOM 5651 C CA . PRO B 1 279 ? -14.300 -3.687 37.942 1.00 12.12 279 PRO B CA 1
ATOM 5652 C C . PRO B 1 279 ? -13.889 -5.112 38.237 1.00 12.84 279 PRO B C 1
ATOM 5653 O O . PRO B 1 279 ? -13.429 -5.804 37.353 1.00 13.10 279 PRO B O 1
ATOM 5657 N N . ALA B 1 280 ? -14.037 -5.505 39.522 1.00 11.95 280 ALA B N 1
ATOM 5658 C CA . ALA B 1 280 ? -13.532 -6.777 39.976 1.00 10.86 280 ALA B CA 1
ATOM 5659 C C . ALA B 1 280 ? -14.396 -7.957 39.613 1.00 12.92 280 ALA B C 1
ATOM 5660 O O . ALA B 1 280 ? -15.645 -7.964 39.729 1.00 13.24 280 ALA B O 1
ATOM 5662 N N . GLU B 1 281 ? -13.699 -9.054 39.366 1.00 11.97 281 GLU B N 1
ATOM 5663 C CA . GLU B 1 281 ? -14.342 -10.385 39.183 1.00 12.53 281 GLU B CA 1
ATOM 5664 C C . GLU B 1 281 ? -13.689 -11.376 40.151 1.00 12.73 281 GLU B C 1
ATOM 5665 O O . GLU B 1 281 ? -12.488 -11.535 40.187 1.00 13.08 281 GLU B O 1
ATOM 5671 N N . VAL B 1 282 ? -14.533 -11.889 41.040 1.00 11.45 282 VAL B N 1
ATOM 5672 C CA . VAL B 1 282 ? -14.067 -12.841 42.088 1.00 12.17 282 VAL B CA 1
ATOM 5673 C C . VAL B 1 282 ? -14.257 -14.259 41.510 1.00 14.20 282 VAL B C 1
ATOM 5674 O O . VAL B 1 282 ? -15.403 -14.667 41.180 1.00 13.71 282 VAL B O 1
ATOM 5678 N N . ASP B 1 283 ? -13.149 -14.960 41.205 1.00 12.85 283 ASP B N 1
ATOM 5679 C CA . ASP B 1 283 ? -13.278 -16.318 40.581 1.00 13.57 283 ASP B CA 1
ATOM 5680 C C . ASP B 1 283 ? -12.899 -17.363 41.627 1.00 14.10 283 ASP B C 1
ATOM 5681 O O . ASP B 1 283 ? -11.901 -17.246 42.303 1.00 12.96 283 ASP B O 1
ATOM 5686 N N . THR B 1 284 ? -13.671 -18.424 41.713 1.00 13.19 284 THR B N 1
ATOM 5687 C CA . THR B 1 284 ? -13.352 -19.451 42.717 1.00 13.43 284 THR B CA 1
ATOM 5688 C C . THR B 1 284 ? -14.016 -20.734 42.268 1.00 13.42 284 THR B C 1
ATOM 5689 O O . THR B 1 284 ? -14.950 -20.738 41.446 1.00 14.99 284 THR B O 1
ATOM 5693 N N . SER B 1 285 ? -13.602 -21.857 42.852 1.00 13.98 285 SER B N 1
ATOM 5694 C CA . SER B 1 285 ? -14.212 -23.135 42.511 1.00 13.07 285 SER B CA 1
ATOM 5695 C C . SER B 1 285 ? -15.093 -23.721 43.650 1.00 12.80 285 SER B C 1
ATOM 5696 O O . SER B 1 285 ? -14.888 -23.466 44.816 1.00 15.27 285 SER B O 1
ATOM 5699 N N . ILE B 1 286 ? -16.094 -24.490 43.189 1.00 14.18 286 ILE B N 1
ATOM 5700 C CA . ILE B 1 286 ? -16.976 -25.241 44.084 1.00 13.27 286 ILE B CA 1
ATOM 5701 C C . ILE B 1 286 ? -16.235 -26.329 44.816 1.00 15.30 286 ILE B C 1
ATOM 5702 O O . ILE B 1 286 ? -16.718 -26.790 45.847 1.00 15.75 286 ILE B O 1
ATOM 5707 N N . ARG B 1 287 ? -15.000 -26.686 44.365 1.00 14.15 287 ARG B N 1
ATOM 5708 C CA . ARG B 1 287 ? -14.186 -27.733 44.997 1.00 14.20 287 ARG B CA 1
ATOM 5709 C C . ARG B 1 287 ? -12.840 -27.095 45.272 1.00 16.02 287 ARG B C 1
ATOM 5710 O O . ARG B 1 287 ? -12.516 -25.974 44.870 1.00 15.71 287 ARG B O 1
ATOM 5718 N N . PRO B 1 288 ? -11.952 -27.786 46.023 1.00 13.78 288 PRO B N 1
ATOM 5719 C CA . PRO B 1 288 ? -10.644 -27.270 46.286 1.00 14.73 288 PRO B CA 1
ATOM 5720 C C . PRO B 1 288 ? -9.835 -27.089 45.013 1.00 14.75 288 PRO B C 1
ATOM 5721 O O . PRO B 1 288 ? -9.146 -26.051 44.879 1.00 18.89 288 PRO B O 1
ATOM 5725 N N . GLY B 1 289 ? -10.038 -27.994 44.086 1.00 14.62 289 GLY B N 1
ATOM 5726 C CA . GLY B 1 289 ? -9.394 -27.904 42.723 1.00 15.55 289 GLY B CA 1
ATOM 5727 C C . GLY B 1 289 ? -10.347 -27.237 41.705 1.00 15.78 289 GLY B C 1
ATOM 5728 O O . GLY B 1 289 ? -11.615 -27.273 41.872 1.00 15.82 289 GLY B O 1
ATOM 5729 N N . TRP B 1 290 ? -9.719 -26.790 40.628 1.00 14.94 290 TRP B N 1
ATOM 5730 C CA . TRP B 1 290 ? -10.508 -26.352 39.476 1.00 14.72 290 TRP B CA 1
ATOM 5731 C C . TRP B 1 290 ? -10.945 -27.430 38.610 1.00 15.03 290 TRP B C 1
ATOM 5732 O O . TRP B 1 290 ? -12.043 -27.394 38.062 1.00 15.25 290 TRP B O 1
ATOM 5743 N N . PHE B 1 291 ? -10.079 -28.443 38.398 1.00 16.86 291 PHE B N 1
ATOM 5744 C CA . PHE B 1 291 ? -10.508 -29.561 37.588 1.00 14.12 291 PHE B CA 1
ATOM 5745 C C . PHE B 1 291 ? -11.218 -30.647 38.470 1.00 14.12 291 PHE B C 1
ATOM 5746 O O . PHE B 1 291 ? -11.115 -30.575 39.728 1.00 16.68 291 PHE B O 1
ATOM 5754 N N . TYR B 1 292 ? -11.876 -31.590 37.804 1.00 14.68 292 TYR B N 1
ATOM 5755 C CA . TYR B 1 292 ? -12.617 -32.592 38.605 1.00 17.27 292 TYR B CA 1
ATOM 5756 C C . TYR B 1 292 ? -11.620 -33.626 39.198 1.00 16.91 292 TYR B C 1
ATOM 5757 O O . TYR B 1 292 ? -10.784 -34.151 38.437 1.00 18.40 292 TYR B O 1
ATOM 5766 N N . HIS B 1 293 ? -11.822 -33.893 40.496 1.00 16.01 293 HIS B N 1
ATOM 5767 C CA . HIS B 1 293 ? -11.034 -35.001 41.152 1.00 17.41 293 HIS B CA 1
ATOM 5768 C C . HIS B 1 293 ? -12.104 -35.729 41.908 1.00 17.68 293 HIS B C 1
ATOM 5769 O O . HIS B 1 293 ? -12.708 -35.154 42.829 1.00 16.62 293 HIS B O 1
ATOM 5776 N N . GLN B 1 294 ? -12.169 -37.062 41.680 1.00 18.60 294 GLN B N 1
ATOM 5777 C CA . GLN B 1 294 ? -13.178 -37.810 42.473 1.00 20.04 294 GLN B CA 1
ATOM 5778 C C . GLN B 1 294 ? -12.936 -37.766 43.957 1.00 18.02 294 GLN B C 1
ATOM 5779 O O . GLN B 1 294 ? -13.844 -37.765 44.814 1.00 18.54 294 GLN B O 1
ATOM 5785 N N . SER B 1 295 ? -11.661 -37.631 44.340 1.00 17.15 295 SER B N 1
ATOM 5786 C CA . SER B 1 295 ? -11.285 -37.453 45.740 1.00 17.96 295 SER B CA 1
ATOM 5787 C C . SER B 1 295 ? -11.867 -36.245 46.454 1.00 16.25 295 SER B C 1
ATOM 5788 O O . SER B 1 295 ? -11.880 -36.184 47.663 1.00 17.91 295 SER B O 1
ATOM 5791 N N . GLU B 1 296 ? -12.352 -35.273 45.646 1.00 16.46 296 GLU B N 1
ATOM 5792 C CA . GLU B 1 296 ? -12.901 -34.085 46.195 1.00 15.89 296 GLU B CA 1
ATOM 5793 C C . GLU B 1 296 ? -14.454 -34.097 46.201 1.00 17.74 296 GLU B C 1
ATOM 5794 O O . GLU B 1 296 ? -15.060 -33.067 46.516 1.00 17.68 296 GLU B O 1
ATOM 5800 N N . ASP B 1 297 ? -15.056 -35.253 45.844 1.00 16.67 297 ASP B N 1
ATOM 5801 C CA . ASP B 1 297 ? -16.573 -35.275 45.846 1.00 17.16 297 ASP B CA 1
ATOM 5802 C C . ASP B 1 297 ? -17.154 -35.108 47.245 1.00 18.82 297 ASP B C 1
ATOM 5803 O O . ASP B 1 297 ? -18.343 -34.795 47.308 1.00 21.52 297 ASP B O 1
ATOM 5808 N N . ASP B 1 298 ? -16.383 -35.278 48.313 1.00 18.19 298 ASP B N 1
ATOM 5809 C CA . ASP B 1 298 ? -16.839 -34.908 49.621 1.00 18.18 298 ASP B CA 1
ATOM 5810 C C . ASP B 1 298 ? -16.368 -33.571 50.160 1.00 18.85 298 ASP B C 1
ATOM 5811 O O . ASP B 1 298 ? -16.559 -33.178 51.374 1.00 20.54 298 ASP B O 1
ATOM 5816 N N . LYS B 1 299 ? -15.881 -32.729 49.204 1.00 16.02 299 LYS B N 1
ATOM 5817 C CA . LYS B 1 299 ? -15.394 -31.398 49.507 1.00 16.19 299 LYS B CA 1
ATOM 5818 C C . LYS B 1 299 ? -16.055 -30.378 48.541 1.00 17.15 299 LYS B C 1
ATOM 5819 O O . LYS B 1 299 ? -15.434 -29.320 48.208 1.00 18.09 299 LYS B O 1
ATOM 5825 N N . VAL B 1 300 ? -17.305 -30.629 48.187 1.00 17.53 300 VAL B N 1
ATOM 5826 C CA . VAL B 1 300 ? -18.045 -29.729 47.284 1.00 15.95 300 VAL B CA 1
ATOM 5827 C C . VAL B 1 300 ? -18.799 -28.743 48.174 1.00 17.50 300 VAL B C 1
ATOM 5828 O O . VAL B 1 300 ? -19.461 -29.096 49.140 1.00 17.90 300 VAL B O 1
ATOM 5832 N N . MET B 1 301 ? -18.635 -27.433 47.880 1.00 15.48 301 MET B N 1
ATOM 5833 C CA . MET B 1 301 ? -19.330 -26.381 48.651 1.00 14.89 301 MET B CA 1
ATOM 5834 C C . MET B 1 301 ? -20.845 -26.626 48.607 1.00 15.82 301 MET B C 1
ATOM 5835 O O . MET B 1 301 ? -21.355 -27.040 47.597 1.00 16.11 301 MET B O 1
ATOM 5840 N N . SER B 1 302 ? -21.456 -26.436 49.787 1.00 14.98 302 SER B N 1
ATOM 5841 C CA . SER B 1 302 ? -22.933 -26.680 49.847 1.00 15.83 302 SER B CA 1
ATOM 5842 C C . SER B 1 302 ? -23.683 -25.538 49.253 1.00 15.39 302 SER B C 1
ATOM 5843 O O . SER B 1 302 ? -23.129 -24.422 48.965 1.00 17.31 302 SER B O 1
ATOM 5846 N N . ALA B 1 303 ? -24.999 -25.737 49.035 1.00 17.11 303 ALA B N 1
ATOM 5847 C CA . ALA B 1 303 ? -25.815 -24.626 48.558 1.00 17.30 303 ALA B CA 1
ATOM 5848 C C . ALA B 1 303 ? -25.778 -23.416 49.481 1.00 17.26 303 ALA B C 1
ATOM 5849 O O . ALA B 1 303 ? -25.713 -22.244 49.034 1.00 16.89 303 ALA B O 1
ATOM 5851 N N . ASP B 1 304 ? -25.804 -23.653 50.827 1.00 17.50 304 ASP B N 1
ATOM 5852 C CA . ASP B 1 304 ? -25.752 -22.521 51.761 1.00 17.39 304 ASP B CA 1
ATOM 5853 C C . ASP B 1 304 ? -24.365 -21.826 51.677 1.00 16.13 304 ASP B C 1
ATOM 5854 O O . ASP B 1 304 ? -24.356 -20.551 51.760 1.00 17.10 304 ASP B O 1
ATOM 5859 N N . GLN B 1 305 ? -23.263 -22.608 51.552 1.00 16.54 305 GLN B N 1
ATOM 5860 C CA . GLN B 1 305 ? -22.002 -21.871 51.384 1.00 14.48 305 GLN B CA 1
ATOM 5861 C C . GLN B 1 305 ? -21.930 -21.093 50.073 1.00 15.03 305 GLN B C 1
ATOM 5862 O O . GLN B 1 305 ? -21.357 -19.955 50.092 1.00 15.80 305 GLN B O 1
ATOM 5868 N N . LEU B 1 306 ? -22.452 -21.659 49.021 1.00 14.51 306 LEU B N 1
ATOM 5869 C CA . LEU B 1 306 ? -22.450 -20.908 47.723 1.00 14.77 306 LEU B CA 1
ATOM 5870 C C . LEU B 1 306 ? -23.311 -19.678 47.869 1.00 14.38 306 LEU B C 1
ATOM 5871 O O . LEU B 1 306 ? -22.990 -18.622 47.256 1.00 14.60 306 LEU B O 1
ATOM 5876 N N . PHE B 1 307 ? -24.494 -19.780 48.543 1.00 16.34 307 PHE B N 1
ATOM 5877 C CA . PHE B 1 307 ? -25.284 -18.589 48.654 1.00 16.17 307 PHE B CA 1
ATOM 5878 C C . PHE B 1 307 ? -24.606 -17.509 49.520 1.00 15.59 307 PHE B C 1
ATOM 5879 O O . PHE B 1 307 ? -24.781 -16.327 49.258 1.00 15.54 307 PHE B O 1
ATOM 5887 N N . ASP B 1 308 ? -23.897 -17.894 50.601 1.00 15.06 308 ASP B N 1
ATOM 5888 C CA . ASP B 1 308 ? -23.167 -16.893 51.390 1.00 17.76 308 ASP B CA 1
ATOM 5889 C C . ASP B 1 308 ? -22.103 -16.226 50.465 1.00 16.94 308 ASP B C 1
ATOM 5890 O O . ASP B 1 308 ? -21.911 -15.019 50.564 1.00 14.87 308 ASP B O 1
ATOM 5895 N N . LEU B 1 309 ? -21.478 -17.030 49.579 1.00 15.33 309 LEU B N 1
ATOM 5896 C CA . LEU B 1 309 ? -20.507 -16.449 48.653 1.00 14.81 309 LEU B CA 1
ATOM 5897 C C . LEU B 1 309 ? -21.172 -15.509 47.669 1.00 15.50 309 LEU B C 1
ATOM 5898 O O . LEU B 1 309 ? -20.655 -14.400 47.480 1.00 14.40 309 LEU B O 1
ATOM 5903 N N . TRP B 1 310 ? -22.326 -15.923 47.128 1.00 12.88 310 TRP B N 1
ATOM 5904 C CA . TRP B 1 310 ? -23.042 -15.035 46.184 1.00 13.80 310 TRP B CA 1
ATOM 5905 C C . TRP B 1 310 ? -23.446 -13.721 46.914 1.00 15.31 310 TRP B C 1
ATOM 5906 O O . TRP B 1 310 ? -23.237 -12.590 46.416 1.00 15.95 310 TRP B O 1
ATOM 5917 N N . LEU B 1 311 ? -23.943 -13.786 48.162 1.00 14.56 311 LEU B N 1
ATOM 5918 C CA . LEU B 1 311 ? -24.348 -12.572 48.881 1.00 14.35 311 LEU B CA 1
ATOM 5919 C C . LEU B 1 311 ? -23.095 -11.674 49.123 1.00 14.49 311 LEU B C 1
ATOM 5920 O O . LEU B 1 311 ? -23.213 -10.427 49.047 1.00 15.68 311 LEU B O 1
ATOM 5925 N N . SER B 1 312 ? -21.942 -12.325 49.416 1.00 14.96 312 SER B N 1
ATOM 5926 C CA . SER B 1 312 ? -20.786 -11.561 49.692 1.00 15.00 312 SER B CA 1
ATOM 5927 C C . SER B 1 312 ? -20.269 -10.816 48.407 1.00 14.58 312 SER B C 1
ATOM 5928 O O . SER B 1 312 ? -19.899 -9.617 48.494 1.00 13.93 312 SER B O 1
ATOM 5931 N N . ALA B 1 313 ? -20.258 -11.563 47.308 1.00 13.04 313 ALA B N 1
ATOM 5932 C CA . ALA B 1 313 ? -19.607 -10.990 46.068 1.00 14.04 313 ALA B CA 1
ATOM 5933 C C . ALA B 1 313 ? -20.585 -10.082 45.324 1.00 14.07 313 ALA B C 1
ATOM 5934 O O . ALA B 1 313 ? -20.300 -8.909 45.063 1.00 14.29 313 ALA B O 1
ATOM 5936 N N . VAL B 1 314 ? -21.812 -10.622 45.0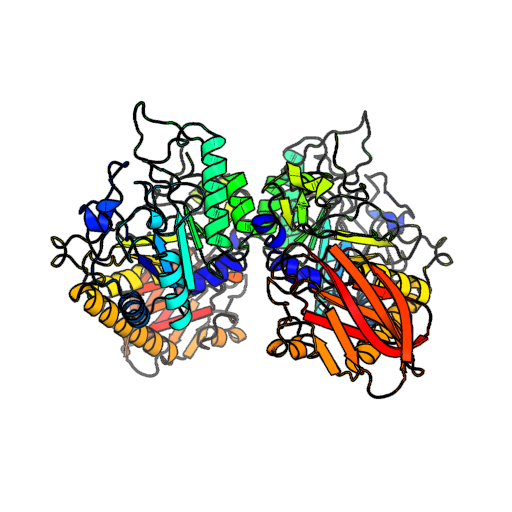05 1.00 13.66 314 VAL B N 1
ATOM 5937 C CA . VAL B 1 314 ? -22.772 -9.872 44.231 1.00 15.03 314 VAL B CA 1
ATOM 5938 C C . VAL B 1 314 ? -23.410 -8.735 45.169 1.00 14.70 314 VAL B C 1
ATOM 5939 O O . VAL B 1 314 ? -24.004 -7.786 44.700 1.00 16.47 314 VAL B O 1
ATOM 5943 N N . GLY B 1 315 ? -23.251 -8.872 46.501 1.00 15.11 315 GLY B N 1
ATOM 5944 C CA . GLY B 1 315 ? -23.518 -7.740 47.431 1.00 15.55 315 GLY B CA 1
ATOM 5945 C C . GLY B 1 315 ? -22.267 -6.993 47.888 1.00 14.00 315 GLY B C 1
ATOM 5946 O O . GLY B 1 315 ? -22.261 -6.260 48.867 1.00 15.18 315 GLY B O 1
ATOM 5947 N N . GLY B 1 316 ? -21.215 -7.105 47.055 1.00 13.96 316 GLY B N 1
ATOM 5948 C CA . GLY B 1 316 ? -19.892 -6.500 47.386 1.00 13.72 316 GLY B CA 1
ATOM 5949 C C . GLY B 1 316 ? -19.232 -5.985 46.091 1.00 13.82 316 GLY B C 1
ATOM 5950 O O . GLY B 1 316 ? -17.972 -5.912 46.012 1.00 13.22 316 GLY B O 1
ATOM 5951 N N . ASN B 1 317 ? -20.047 -5.451 45.179 1.00 12.66 317 ASN B N 1
ATOM 5952 C CA . ASN B 1 317 ? -19.501 -4.846 43.959 1.00 12.81 317 ASN B CA 1
ATOM 5953 C C . ASN B 1 317 ? -18.493 -5.720 43.193 1.00 13.81 317 ASN B C 1
ATOM 5954 O O . ASN B 1 317 ? -17.497 -5.188 42.657 1.00 13.18 317 ASN B O 1
ATOM 5959 N N . SER B 1 318 ? -18.732 -7.001 43.208 1.00 12.51 318 SER B N 1
ATOM 5960 C CA . SER B 1 318 ? -17.806 -7.967 42.582 1.00 14.38 318 SER B CA 1
ATOM 5961 C C . SER B 1 318 ? -18.612 -8.944 41.771 1.00 15.22 318 SER B C 1
ATOM 5962 O O . SER B 1 318 ? -19.548 -9.554 42.280 1.00 16.97 318 SER B O 1
ATOM 5965 N N . SER B 1 319 ? -18.287 -9.161 40.500 1.00 13.81 319 SER B N 1
ATOM 5966 C CA . SER B 1 319 ? -18.943 -10.226 39.795 1.00 13.23 319 SER B CA 1
ATOM 5967 C C . SER B 1 319 ? -18.407 -11.585 40.307 1.00 16.17 319 SER B C 1
ATOM 5968 O O . SER B 1 319 ? -17.256 -11.649 40.791 1.00 16.01 319 SER B O 1
ATOM 5971 N N . LEU B 1 320 ? -19.268 -12.646 40.194 1.00 13.43 320 LEU B N 1
ATOM 5972 C CA . LEU B 1 320 ? -18.869 -13.948 40.767 1.00 11.98 320 LEU B CA 1
ATOM 5973 C C . LEU B 1 320 ? -18.761 -14.916 39.563 1.00 13.41 320 LEU B C 1
ATOM 5974 O O . LEU B 1 320 ? -19.721 -15.170 38.834 1.00 13.67 320 LEU B O 1
ATOM 5979 N N . LEU B 1 321 ? -17.538 -15.498 39.416 1.00 11.76 321 LEU B N 1
ATOM 5980 C CA . LEU B 1 321 ? -17.291 -16.489 38.398 1.00 11.71 321 LEU B CA 1
ATOM 5981 C C . LEU B 1 321 ? -16.999 -17.796 39.132 1.00 13.14 321 LEU B C 1
ATOM 5982 O O . LEU B 1 321 ? -15.944 -17.931 39.828 1.00 12.49 321 LEU B O 1
ATOM 5987 N N . LEU B 1 322 ? -18.016 -18.691 39.131 1.00 11.43 322 LEU B N 1
ATOM 5988 C CA . LEU B 1 322 ? -17.944 -19.936 39.951 1.00 12.84 322 LEU B CA 1
ATOM 5989 C C . LEU B 1 322 ? -17.661 -21.087 39.029 1.00 13.59 322 LEU B C 1
ATOM 5990 O O . LEU B 1 322 ? -18.387 -21.394 38.095 1.00 13.48 322 LEU B O 1
ATOM 5995 N N . ASN B 1 323 ? -16.540 -21.803 39.330 1.00 13.08 323 ASN B N 1
ATOM 5996 C CA . ASN B 1 323 ? -16.260 -23.014 38.551 1.00 12.88 323 ASN B CA 1
ATOM 5997 C C . ASN B 1 323 ? -16.877 -24.335 39.051 1.00 12.77 323 ASN B C 1
ATOM 5998 O O . ASN B 1 323 ? -16.820 -24.579 40.261 1.00 13.89 323 ASN B O 1
ATOM 6003 N N . ILE B 1 324 ? -17.447 -25.082 38.137 1.00 13.41 324 ILE B N 1
ATOM 6004 C CA . ILE B 1 324 ? -17.936 -26.427 38.459 1.00 14.29 324 ILE B CA 1
ATOM 6005 C C . ILE B 1 324 ? -17.389 -27.339 37.387 1.00 15.31 324 ILE B C 1
ATOM 6006 O O . ILE B 1 324 ? -17.661 -27.166 36.192 1.00 15.72 324 ILE B O 1
ATOM 6011 N N . PRO B 1 325 ? -16.523 -28.325 37.766 1.00 15.83 325 PRO B N 1
ATOM 6012 C CA . PRO B 1 325 ? -15.829 -29.111 36.689 1.00 14.59 325 PRO B CA 1
ATOM 6013 C C . PRO B 1 325 ? -16.514 -30.411 36.337 1.00 12.89 325 PRO B C 1
ATOM 6014 O O . PRO B 1 325 ? -16.818 -31.177 37.286 1.00 14.54 325 PRO B O 1
ATOM 6018 N N . PRO B 1 326 ? -16.740 -30.670 35.090 1.00 14.48 326 PRO B N 1
ATOM 6019 C CA . PRO B 1 326 ? -17.287 -32.027 34.699 1.00 15.89 326 PRO B CA 1
ATOM 6020 C C . PRO B 1 326 ? -16.249 -33.144 34.911 1.00 17.40 326 PRO B C 1
ATOM 6021 O O . PRO B 1 326 ? -15.041 -32.924 34.866 1.00 16.49 326 PRO B O 1
ATOM 6025 N N . SER B 1 327 ? -16.790 -34.332 35.176 1.00 17.64 327 SER B N 1
ATOM 6026 C CA . SER B 1 327 ? -15.881 -35.466 35.520 1.00 16.92 327 SER B CA 1
ATOM 6027 C C . SER B 1 327 ? -15.430 -36.206 34.262 1.00 16.34 327 SER B C 1
ATOM 6028 O O . SER B 1 327 ? -15.916 -35.973 33.126 1.00 17.62 327 SER B O 1
ATOM 6031 N N . PRO B 1 328 ? -14.533 -37.209 34.480 1.00 17.48 328 PRO B N 1
ATOM 6032 C CA . PRO B 1 328 ? -14.131 -37.980 33.292 1.00 16.48 328 PRO B CA 1
ATOM 6033 C C . PRO B 1 328 ? -15.283 -38.927 32.858 1.00 19.81 328 PRO B C 1
ATOM 6034 O O . PRO B 1 328 ? -15.085 -39.590 31.806 1.00 21.48 328 PRO B O 1
ATOM 6038 N N . GLU B 1 329 ? -16.365 -39.034 33.648 1.00 20.03 329 GLU B N 1
ATOM 6039 C CA . GLU B 1 329 ? -17.569 -39.770 33.256 1.00 23.27 329 GLU B CA 1
ATOM 6040 C C . GLU B 1 329 ? -18.570 -38.872 32.637 1.00 25.11 329 GLU B C 1
ATOM 6041 O O . GLU B 1 329 ? -19.737 -39.343 32.407 1.00 27.08 329 GLU B O 1
ATOM 6047 N N . GLY B 1 330 ? -18.100 -37.655 32.230 1.00 20.60 330 GLY B N 1
ATOM 6048 C CA . GLY B 1 330 ? -18.877 -36.812 31.256 1.00 21.53 330 GLY B CA 1
ATOM 6049 C C . GLY B 1 330 ? -19.932 -35.878 31.892 1.00 17.71 330 GLY B C 1
ATOM 6050 O O . GLY B 1 330 ? -20.608 -35.308 31.087 1.00 18.12 330 GLY B O 1
ATOM 6051 N N . LEU B 1 331 ? -20.017 -35.782 33.217 1.00 18.03 331 LEU B N 1
ATOM 6052 C CA . LEU B 1 331 ? -21.161 -35.083 33.891 1.00 20.99 331 LEU B CA 1
ATOM 6053 C C . LEU B 1 331 ? -20.640 -34.180 34.927 1.00 17.71 331 LEU B C 1
ATOM 6054 O O . LEU B 1 331 ? -19.580 -34.380 35.498 1.00 18.99 331 LEU B O 1
ATOM 6059 N N . LEU B 1 332 ? -21.423 -33.158 35.288 1.00 17.20 332 LEU B N 1
ATOM 6060 C CA . LEU B 1 332 ? -21.320 -32.586 36.578 1.00 16.56 332 LEU B CA 1
ATOM 6061 C C . LEU B 1 332 ? -21.840 -33.576 37.666 1.00 17.53 332 LEU B C 1
ATOM 6062 O O . LEU B 1 332 ? -22.918 -34.139 37.508 1.00 20.07 332 LEU B O 1
ATOM 6067 N N . ALA B 1 333 ? -21.056 -33.700 38.707 1.00 17.92 333 ALA B N 1
ATOM 6068 C CA . ALA B 1 333 ? -21.268 -34.777 39.697 1.00 15.77 333 ALA B CA 1
ATOM 6069 C C . ALA B 1 333 ? -22.514 -34.407 40.527 1.00 20.20 333 ALA B C 1
ATOM 6070 O O . ALA B 1 333 ? -22.965 -33.252 40.670 1.00 18.73 333 ALA B O 1
ATOM 6072 N N . GLU B 1 334 ? -23.080 -35.441 41.109 1.00 17.83 334 GLU B N 1
ATOM 6073 C CA . GLU B 1 334 ? -24.389 -35.207 41.894 1.00 17.07 334 GLU B CA 1
ATOM 6074 C C . GLU B 1 334 ? -24.277 -34.209 43.030 1.00 18.81 334 GLU B C 1
ATOM 6075 O O . GLU B 1 334 ? -25.164 -33.347 43.123 1.00 19.30 334 GLU B O 1
ATOM 6081 N N . PRO B 1 335 ? -23.208 -34.178 43.885 1.00 18.02 335 PRO B N 1
ATOM 6082 C CA . PRO B 1 335 ? -23.161 -33.116 44.947 1.00 16.45 335 PRO B CA 1
ATOM 6083 C C . PRO B 1 335 ? -23.146 -31.705 44.297 1.00 16.79 335 PRO B C 1
ATOM 6084 O O . PRO B 1 335 ? -23.834 -30.806 44.773 1.00 16.57 335 PRO B O 1
ATOM 6088 N N . ASP B 1 336 ? -22.363 -31.559 43.250 1.00 16.53 336 ASP B N 1
ATOM 6089 C CA . ASP B 1 336 ? -22.278 -30.210 42.607 1.00 16.61 336 ASP B CA 1
ATOM 6090 C C . ASP B 1 336 ? -23.654 -29.827 42.108 1.00 15.21 336 ASP B C 1
ATOM 6091 O O . ASP B 1 336 ? -24.005 -28.649 42.179 1.00 15.81 336 ASP B O 1
ATOM 6096 N N . VAL B 1 337 ? -24.337 -30.761 41.457 1.00 16.40 337 VAL B N 1
ATOM 6097 C CA . VAL B 1 337 ? -25.680 -30.414 40.854 1.00 15.34 337 VAL B CA 1
ATOM 6098 C C . VAL B 1 337 ? -26.616 -30.004 42.007 1.00 16.65 337 VAL B C 1
ATOM 6099 O O . VAL B 1 337 ? -27.389 -29.029 41.872 1.00 17.76 337 VAL B O 1
ATOM 6103 N N . GLN B 1 338 ? -26.630 -30.758 43.121 1.00 15.58 338 GLN B N 1
ATOM 6104 C CA . GLN B 1 338 ? -27.494 -30.366 44.229 1.00 17.76 338 GLN B CA 1
ATOM 6105 C C . GLN B 1 338 ? -27.160 -28.993 44.782 1.00 19.44 338 GLN B C 1
ATOM 6106 O O . GLN B 1 338 ? -28.053 -28.225 45.094 1.00 17.92 338 GLN B O 1
ATOM 6112 N N . SER B 1 339 ? -25.848 -28.681 44.855 1.00 16.94 339 SER B N 1
ATOM 6113 C CA . SER B 1 339 ? -25.475 -27.362 45.423 1.00 16.60 339 SER B CA 1
ATOM 6114 C C . SER B 1 339 ? -25.890 -26.268 44.461 1.00 15.60 339 SER B C 1
ATOM 6115 O O . SER B 1 339 ? -26.340 -25.218 44.939 1.00 16.71 339 SER B O 1
ATOM 6118 N N . LEU B 1 340 ? -25.727 -26.521 43.163 1.00 14.91 340 LEU B N 1
ATOM 6119 C CA . LEU B 1 340 ? -26.175 -25.515 42.144 1.00 14.58 340 LEU B CA 1
ATOM 6120 C C . LEU B 1 340 ? -27.692 -25.289 42.248 1.00 17.97 340 LEU B C 1
ATOM 6121 O O . LEU B 1 340 ? -28.145 -24.170 42.232 1.00 16.13 340 LEU B O 1
ATOM 6126 N N . LYS B 1 341 ? -28.417 -26.363 42.385 1.00 17.91 341 LYS B N 1
ATOM 6127 C CA . LYS B 1 341 ? -29.923 -26.240 42.375 1.00 17.27 341 LYS B CA 1
ATOM 6128 C C . LYS B 1 341 ? -30.293 -25.419 43.608 1.00 16.72 341 LYS B C 1
ATOM 6129 O O . LYS B 1 341 ? -31.185 -24.570 43.558 1.00 18.12 341 LYS B O 1
ATOM 6135 N N . GLY B 1 342 ? -29.655 -25.717 44.730 1.00 15.58 342 GLY B N 1
ATOM 6136 C CA . GLY B 1 342 ? -29.937 -25.028 45.980 1.00 17.68 342 GLY B CA 1
ATOM 6137 C C . GLY B 1 342 ? -29.588 -23.575 45.900 1.00 16.77 342 GLY B C 1
ATOM 6138 O O . GLY B 1 342 ? -30.252 -22.689 46.404 1.00 18.38 342 GLY B O 1
ATOM 6139 N N . LEU B 1 343 ? -28.417 -23.299 45.270 1.00 15.06 343 LEU B N 1
ATOM 6140 C CA . LEU B 1 343 ? -28.032 -21.911 45.131 1.00 14.00 343 LEU B CA 1
ATOM 6141 C C . LEU B 1 343 ? -29.030 -21.137 44.289 1.00 15.39 343 LEU B C 1
ATOM 6142 O O . LEU B 1 343 ? -29.430 -20.016 44.694 1.00 16.20 343 LEU B O 1
ATOM 6147 N N . GLY B 1 344 ? -29.450 -21.726 43.184 1.00 15.82 344 GLY B N 1
ATOM 6148 C CA . GLY B 1 344 ? -30.416 -20.985 42.297 1.00 17.20 344 GLY B CA 1
ATOM 6149 C C . GLY B 1 344 ? -31.759 -20.737 43.012 1.00 16.93 344 GLY B C 1
ATOM 6150 O O . GLY B 1 344 ? -32.303 -19.633 42.854 1.00 19.43 344 GLY B O 1
ATOM 6151 N N . ARG B 1 345 ? -32.153 -21.715 43.853 1.00 16.68 345 ARG B N 1
ATOM 6152 C CA . ARG B 1 345 ? -33.430 -21.495 44.587 1.00 17.23 345 ARG B CA 1
ATOM 6153 C C . ARG B 1 345 ? -33.245 -20.398 45.609 1.00 16.04 345 ARG B C 1
ATOM 6154 O O . ARG B 1 345 ? -34.140 -19.559 45.733 1.00 17.33 345 ARG B O 1
ATOM 6162 N N . ARG B 1 346 ? -32.105 -20.397 46.351 1.00 17.66 346 ARG B N 1
ATOM 6163 C CA . ARG B 1 346 ? -31.903 -19.285 47.339 1.00 16.32 346 ARG B CA 1
ATOM 6164 C C . ARG B 1 346 ? -31.853 -17.924 46.670 1.00 17.22 346 ARG B C 1
ATOM 6165 O O . ARG B 1 346 ? -32.414 -16.935 47.150 1.00 19.37 346 ARG B O 1
ATOM 6173 N N . VAL B 1 347 ? -31.171 -17.866 45.499 1.00 17.75 347 VAL B N 1
ATOM 6174 C CA . VAL B 1 347 ? -31.031 -16.539 44.844 1.00 15.76 347 VAL B CA 1
ATOM 6175 C C . VAL B 1 347 ? -32.409 -16.128 44.293 1.00 17.94 347 VAL B C 1
ATOM 6176 O O . VAL B 1 347 ? -32.747 -14.986 44.431 1.00 18.61 347 VAL B O 1
ATOM 6180 N N . SER B 1 348 ? -33.137 -17.070 43.698 1.00 15.65 348 SER B N 1
ATOM 6181 C CA . SER B 1 348 ? -34.523 -16.781 43.137 1.00 20.73 348 SER B CA 1
ATOM 6182 C C . SER B 1 348 ? -35.424 -16.267 44.271 1.00 21.11 348 SER B C 1
ATOM 6183 O O . SER B 1 348 ? -36.042 -15.187 44.114 1.00 20.48 348 SER B O 1
ATOM 6186 N N . GLU B 1 349 ? -35.405 -16.941 45.424 1.00 17.94 349 GLU B N 1
ATOM 6187 C CA . GLU B 1 349 ? -36.205 -16.479 46.600 1.00 18.70 349 GLU B CA 1
ATOM 6188 C C . GLU B 1 349 ? -35.779 -15.075 47.103 1.00 21.26 349 GLU B C 1
ATOM 6189 O O . GLU B 1 349 ? -36.621 -14.229 47.464 1.00 21.15 349 GLU B O 1
ATOM 6195 N N . PHE B 1 350 ? -34.472 -14.840 47.155 1.00 19.79 350 PHE B N 1
ATOM 6196 C CA . PHE B 1 350 ? -33.976 -13.525 47.557 1.00 19.29 350 PHE B CA 1
ATOM 6197 C C . PHE B 1 350 ? -34.420 -12.463 46.553 1.00 20.15 350 PHE B C 1
ATOM 6198 O O . PHE B 1 350 ? -34.852 -11.377 47.000 1.00 21.57 350 PHE B O 1
ATOM 6206 N N . ARG B 1 351 ? -34.226 -12.695 45.252 1.00 18.91 351 ARG B N 1
ATOM 6207 C CA . ARG B 1 351 ? -34.637 -11.699 44.266 1.00 20.72 351 ARG B CA 1
ATOM 6208 C C . ARG B 1 351 ? -36.194 -11.467 44.356 1.00 22.53 351 ARG B C 1
ATOM 6209 O O . ARG B 1 351 ? -36.613 -10.313 44.194 1.00 24.05 351 ARG B O 1
ATOM 6217 N N . GLU B 1 352 ? -37.008 -12.511 44.587 1.00 23.09 352 GLU B N 1
ATOM 6218 C CA . GLU B 1 352 ? -38.467 -12.266 44.734 1.00 26.50 352 GLU B CA 1
ATOM 6219 C C . GLU B 1 352 ? -38.772 -11.473 45.990 1.00 26.89 352 GLU B C 1
ATOM 6220 O O . GLU B 1 352 ? -39.652 -10.564 45.952 1.00 29.80 352 GLU B O 1
ATOM 6226 N N . ALA B 1 353 ? -38.069 -11.762 47.093 1.00 27.15 353 ALA B N 1
ATOM 6227 C CA . ALA B 1 353 ? -38.208 -10.991 48.349 1.00 25.09 353 ALA B CA 1
ATOM 6228 C C . ALA B 1 353 ? -37.889 -9.521 48.102 1.00 27.46 353 ALA B C 1
ATOM 6229 O O . ALA B 1 353 ? -38.687 -8.623 48.510 1.00 31.14 353 ALA B O 1
ATOM 6231 N N . LEU B 1 354 ? -36.819 -9.239 47.335 1.00 27.43 354 LEU B N 1
ATOM 6232 C CA . LEU B 1 354 ? -36.375 -7.871 47.002 1.00 29.90 354 LEU B CA 1
ATOM 6233 C C . LEU B 1 354 ? -37.410 -7.104 46.181 1.00 33.80 354 LEU B C 1
ATOM 6234 O O . LEU B 1 354 ? -37.733 -5.926 46.452 1.00 34.60 354 LEU B O 1
ATOM 6239 N N . ALA B 1 355 ? -37.931 -7.803 45.162 1.00 29.00 355 ALA B N 1
ATOM 6240 C CA . ALA B 1 355 ? -38.837 -7.265 44.147 1.00 31.33 355 ALA B CA 1
ATOM 6241 C C . ALA B 1 355 ? -40.152 -6.963 44.854 1.00 30.64 355 ALA B C 1
ATOM 6242 O O . ALA B 1 355 ? -40.832 -5.987 44.499 1.00 36.17 355 ALA B O 1
ATOM 6244 N N . SER B 1 356 ? -40.521 -7.758 45.840 1.00 28.11 356 SER B N 1
ATOM 6245 C CA . SER B 1 356 ? -41.924 -7.647 46.382 1.00 31.41 356 SER B CA 1
ATOM 6246 C C . SER B 1 356 ? -42.010 -6.909 47.734 1.00 38.12 356 SER B C 1
ATOM 6247 O O . SER B 1 356 ? -43.112 -6.677 48.297 1.00 44.29 356 SER B O 1
ATOM 6250 N N . VAL B 1 357 ? -40.868 -6.463 48.243 1.00 36.69 357 VAL B N 1
ATOM 6251 C CA . VAL B 1 357 ? -40.817 -5.876 49.584 1.00 35.01 357 VAL B CA 1
ATOM 6252 C C . VAL B 1 357 ? -41.500 -4.503 49.472 1.00 37.44 357 VAL B C 1
ATOM 6253 O O . VAL B 1 357 ? -41.234 -3.750 48.545 1.00 38.92 357 VAL B O 1
ATOM 6257 N N . ARG B 1 358 ? -42.403 -4.181 50.388 1.00 38.43 358 ARG B N 1
ATOM 6258 C CA . ARG B 1 358 ? -43.042 -2.868 50.316 1.00 39.19 358 ARG B CA 1
ATOM 6259 C C . ARG B 1 358 ? -42.683 -2.010 51.511 1.00 36.42 358 ARG B C 1
ATOM 6260 O O . ARG B 1 358 ? -42.484 -2.466 52.670 1.00 36.85 358 ARG B O 1
ATOM 6268 N N . CYS B 1 359 ? -42.437 -0.778 51.172 1.00 35.52 359 CYS B N 1
ATOM 6269 C CA . CYS B 1 359 ? -42.051 0.198 52.155 1.00 37.86 359 CYS B CA 1
ATOM 6270 C C . CYS B 1 359 ? -42.200 1.578 51.507 1.00 34.42 359 CYS B C 1
ATOM 6271 O O . CYS B 1 359 ? -42.151 1.728 50.271 1.00 43.68 359 CYS B O 1
ATOM 6274 N N . GLU B 1 360 ? -42.364 2.579 52.356 1.00 31.37 360 GLU B N 1
ATOM 6275 C CA . GLU B 1 360 ? -42.393 3.961 51.967 1.00 33.43 360 GLU B CA 1
ATOM 6276 C C . GLU B 1 360 ? -40.961 4.490 52.110 1.00 30.67 360 GLU B C 1
ATOM 6277 O O . GLU B 1 360 ? -40.331 4.363 53.160 1.00 30.57 360 GLU B O 1
ATOM 6283 N N . ALA B 1 361 ? -40.507 5.081 51.066 1.00 25.44 361 ALA B N 1
ATOM 6284 C CA . ALA B 1 361 ? -39.178 5.701 51.014 1.00 26.67 361 ALA B CA 1
ATOM 6285 C C . ALA B 1 361 ? -39.335 7.205 51.180 1.00 25.74 361 ALA B C 1
ATOM 6286 O O . ALA B 1 361 ? -40.116 7.902 50.453 1.00 27.55 361 ALA B O 1
ATOM 6288 N N . ARG B 1 362 ? -38.639 7.793 52.139 1.00 23.04 362 ARG B N 1
ATOM 6289 C CA . ARG B 1 362 ? -38.578 9.191 52.283 1.00 22.62 362 ARG B CA 1
ATOM 6290 C C . ARG B 1 362 ? -37.103 9.606 52.285 1.00 24.27 362 ARG B C 1
ATOM 6291 O O . ARG B 1 362 ? -36.272 8.788 52.752 1.00 24.28 362 ARG B O 1
ATOM 6299 N N . THR B 1 363 ? -36.816 10.790 51.827 1.00 21.14 363 THR B N 1
ATOM 6300 C CA . THR B 1 363 ? -35.445 11.292 51.678 1.00 20.09 363 THR B CA 1
ATOM 6301 C C . THR B 1 363 ? -35.143 12.567 52.307 1.00 25.14 363 THR B C 1
ATOM 6302 O O . THR B 1 363 ? -36.074 13.387 52.621 1.00 23.54 363 THR B O 1
ATOM 6306 N N . SER B 1 364 ? -33.873 12.777 52.623 1.00 22.69 364 SER B N 1
ATOM 6307 C CA . SER B 1 364 ? -33.446 14.090 53.198 1.00 22.96 364 SER B CA 1
ATOM 6308 C C . SER B 1 364 ? -33.604 15.332 52.313 1.00 26.03 364 SER B C 1
ATOM 6309 O O . SER B 1 364 ? -33.741 16.484 52.799 1.00 24.70 364 SER B O 1
ATOM 6312 N N . SER B 1 365 ? -33.469 15.167 50.999 1.00 24.03 365 SER B N 1
ATOM 6313 C CA . SER B 1 365 ? -33.685 16.254 50.020 1.00 23.99 365 SER B CA 1
ATOM 6314 C C . SER B 1 365 ? -34.177 15.516 48.743 1.00 21.78 365 SER B C 1
ATOM 6315 O O . SER B 1 365 ? -34.247 14.283 48.717 1.00 21.57 365 SER B O 1
ATOM 6318 N N . ALA B 1 366 ? -34.608 16.338 47.790 1.00 24.71 366 ALA B N 1
ATOM 6319 C CA . ALA B 1 366 ? -35.065 15.840 46.479 1.00 21.94 366 ALA B CA 1
ATOM 6320 C C . ALA B 1 366 ? -36.122 14.757 46.614 1.00 27.56 366 ALA B C 1
ATOM 6321 O O . ALA B 1 366 ? -36.040 13.663 46.000 1.00 24.56 366 ALA B O 1
ATOM 6323 N N . SER B 1 367 ? -37.193 15.034 47.405 1.00 24.35 367 SER B N 1
ATOM 6324 C CA . SER B 1 367 ? -38.237 14.067 47.591 1.00 21.21 367 SER B CA 1
ATOM 6325 C C . SER B 1 367 ? -38.963 13.647 46.344 1.00 23.79 367 SER B C 1
ATOM 6326 O O . SER B 1 367 ? -39.612 12.592 46.350 1.00 27.40 367 SER B O 1
ATOM 6329 N N . ALA B 1 368 ? -38.927 14.518 45.356 1.00 26.65 368 ALA B N 1
ATOM 6330 C CA . ALA B 1 368 ? -39.599 14.193 44.069 1.00 29.98 368 ALA B CA 1
ATOM 6331 C C . ALA B 1 368 ? -39.018 12.941 43.452 1.00 30.27 368 ALA B C 1
ATOM 6332 O O . ALA B 1 368 ? -39.686 12.325 42.616 1.00 33.11 368 ALA B O 1
ATOM 6334 N N . ALA B 1 369 ? -37.761 12.613 43.835 1.00 27.12 369 ALA B N 1
ATOM 6335 C CA . ALA B 1 369 ? -37.043 11.405 43.268 1.00 25.85 369 ALA B CA 1
ATOM 6336 C C . ALA B 1 369 ? -37.021 10.216 44.238 1.00 26.61 369 ALA B C 1
ATOM 6337 O O . ALA B 1 369 ? -36.590 9.093 43.895 1.00 24.59 369 ALA B O 1
ATOM 6339 N N . ALA B 1 370 ? -37.552 10.383 45.447 1.00 24.64 370 ALA B N 1
ATOM 6340 C CA . ALA B 1 370 ? -37.646 9.251 46.391 1.00 24.30 370 ALA B CA 1
ATOM 6341 C C . ALA B 1 370 ? -38.220 7.950 45.865 1.00 25.26 370 ALA B C 1
ATOM 6342 O O . ALA B 1 370 ? -37.748 6.853 46.171 1.00 24.17 370 ALA B O 1
ATOM 6344 N N . ALA B 1 371 ? -39.263 8.024 45.012 1.00 23.27 371 ALA B N 1
ATOM 6345 C CA . ALA B 1 371 ? -39.858 6.877 44.494 1.00 23.04 371 ALA B CA 1
ATOM 6346 C C . ALA B 1 371 ? -38.933 6.070 43.580 1.00 20.93 371 ALA B C 1
ATOM 6347 O O . ALA B 1 371 ? -39.155 4.879 43.483 1.00 22.99 371 ALA B O 1
ATOM 6349 N N . HIS B 1 372 ? -37.905 6.737 43.063 1.00 21.51 372 HIS B N 1
ATOM 6350 C CA . HIS B 1 372 ? -36.952 5.982 42.175 1.00 20.86 372 HIS B CA 1
ATOM 6351 C C . HIS B 1 372 ? -36.153 5.002 43.021 1.00 20.89 372 HIS B C 1
ATOM 6352 O O . HIS B 1 372 ? -35.508 4.105 42.430 1.00 21.23 372 HIS B O 1
ATOM 6359 N N . LEU B 1 373 ? -36.150 5.104 44.363 1.00 20.04 373 LEU B N 1
ATOM 6360 C CA . LEU B 1 373 ? -35.435 4.086 45.168 1.00 19.49 373 LEU B CA 1
ATOM 6361 C C . LEU B 1 373 ? -36.121 2.761 45.277 1.00 20.91 373 LEU B C 1
ATOM 6362 O O . LEU B 1 373 ? -35.509 1.751 45.678 1.00 22.91 373 LEU B O 1
ATOM 6367 N N . VAL B 1 374 ? -37.500 2.719 45.046 1.00 20.81 374 VAL B N 1
ATOM 6368 C CA . VAL B 1 374 ? -38.317 1.591 45.413 1.00 22.83 374 VAL B CA 1
ATOM 6369 C C . VAL B 1 374 ? -39.212 1.187 44.220 1.00 26.27 374 VAL B C 1
ATOM 6370 O O . VAL B 1 374 ? -40.153 0.374 44.370 1.00 28.70 374 VAL B O 1
ATOM 6374 N N . ASP B 1 375 ? -38.834 1.636 43.040 1.00 20.53 375 ASP B N 1
ATOM 6375 C CA . ASP B 1 375 ? -39.607 1.336 41.766 1.00 22.97 375 ASP B CA 1
ATOM 6376 C C . ASP B 1 375 ? -39.149 0.067 41.003 1.00 27.44 375 ASP B C 1
ATOM 6377 O O . ASP B 1 375 ? -39.805 -0.405 40.077 1.00 30.93 375 ASP B O 1
ATOM 6382 N N . GLY B 1 376 ? -38.097 -0.575 41.478 1.00 26.78 376 GLY B N 1
ATOM 6383 C CA . GLY B 1 376 ? -37.661 -1.768 40.764 1.00 24.50 376 GLY B CA 1
ATOM 6384 C C . GLY B 1 376 ? -36.898 -1.420 39.514 1.00 26.86 376 GLY B C 1
ATOM 6385 O O . GLY B 1 376 ? -36.524 -2.350 38.778 1.00 27.69 376 GLY B O 1
ATOM 6386 N N . ASN B 1 377 ? -36.676 -0.165 39.235 1.00 20.84 377 ASN B N 1
ATOM 6387 C CA . ASN B 1 377 ? -36.150 0.234 37.906 1.00 20.28 377 ASN B CA 1
ATOM 6388 C C . ASN B 1 377 ? -34.662 0.693 38.090 1.00 19.77 377 ASN B C 1
ATOM 6389 O O . ASN B 1 377 ? -34.403 1.736 38.732 1.00 21.79 377 ASN B O 1
ATOM 6394 N N . ARG B 1 378 ? -33.765 -0.098 37.485 1.00 19.85 378 ARG B N 1
ATOM 6395 C CA . ARG B 1 378 ? -32.324 0.175 37.652 1.00 21.46 378 ARG B CA 1
ATOM 6396 C C . ARG B 1 378 ? -31.927 1.408 36.875 1.00 21.05 378 ARG B C 1
ATOM 6397 O O . ARG B 1 378 ? -30.761 1.908 37.067 1.00 22.23 378 ARG B O 1
ATOM 6405 N N . ASP B 1 379 ? -32.819 1.967 36.032 1.00 19.98 379 ASP B N 1
ATOM 6406 C CA . ASP B 1 379 ? -32.430 3.192 35.338 1.00 23.03 379 ASP B CA 1
ATOM 6407 C C . ASP B 1 379 ? -32.987 4.487 35.931 1.00 23.60 379 ASP B C 1
ATOM 6408 O O . ASP B 1 379 ? -32.675 5.553 35.390 1.00 27.72 379 ASP B O 1
ATOM 6413 N N . THR B 1 380 ? -33.661 4.378 37.080 1.00 20.96 380 THR B N 1
ATOM 6414 C CA . THR B 1 380 ? -34.066 5.573 37.767 1.00 20.53 380 THR B CA 1
ATOM 6415 C C . THR B 1 380 ? -33.300 5.605 39.110 1.00 19.21 380 THR B C 1
ATOM 6416 O O . THR B 1 380 ? -33.043 4.569 39.711 1.00 21.89 380 THR B O 1
ATOM 6420 N N . PHE B 1 381 ? -32.977 6.830 39.502 1.00 18.67 381 PHE B N 1
ATOM 6421 C CA . PHE B 1 381 ? -32.333 7.006 40.798 1.00 15.95 381 PHE B CA 1
ATOM 6422 C C . PHE B 1 381 ? -32.677 8.264 41.528 1.00 19.33 381 PHE B C 1
ATOM 6423 O O . PHE B 1 381 ? -33.221 9.271 40.929 1.00 21.21 381 PHE B O 1
ATOM 6431 N N . TRP B 1 382 ? -32.355 8.219 42.827 1.00 17.67 382 TRP B N 1
ATOM 6432 C CA . TRP B 1 382 ? -32.430 9.432 43.708 1.00 19.33 382 TRP B CA 1
ATOM 6433 C C . TRP B 1 382 ? -31.059 9.963 43.930 1.00 19.28 382 TRP B C 1
ATOM 6434 O O . TRP B 1 382 ? -30.084 9.191 44.112 1.00 18.79 382 TRP B O 1
ATOM 6445 N N . ARG B 1 383 ? -30.949 11.279 43.842 1.00 18.11 383 ARG B N 1
ATOM 6446 C CA . ARG B 1 383 ? -29.682 12.009 44.036 1.00 18.70 383 ARG B CA 1
ATOM 6447 C C . ARG B 1 383 ? -30.009 13.163 44.991 1.00 22.65 383 ARG B C 1
ATOM 6448 O O . ARG B 1 383 ? -30.865 13.983 44.623 1.00 22.30 383 ARG B O 1
ATOM 6456 N N . PRO B 1 384 ? -29.300 13.268 46.117 1.00 20.38 384 PRO B N 1
ATOM 6457 C CA . PRO B 1 384 ? -29.648 14.382 47.056 1.00 22.05 384 PRO B CA 1
ATOM 6458 C C . PRO B 1 384 ? -29.232 15.685 46.416 1.00 24.60 384 PRO B C 1
ATOM 6459 O O . PRO B 1 384 ? -28.388 15.750 45.556 1.00 22.70 384 PRO B O 1
ATOM 6463 N N . ASP B 1 385 ? -29.862 16.797 46.854 1.00 23.32 385 ASP B N 1
ATOM 6464 C CA . ASP B 1 385 ? -29.301 18.072 46.456 1.00 24.98 385 ASP B CA 1
ATOM 6465 C C . ASP B 1 385 ? -27.845 18.287 46.779 1.00 26.92 385 ASP B C 1
ATOM 6466 O O . ASP B 1 385 ? -27.403 17.780 47.789 1.00 28.21 385 ASP B O 1
ATOM 6471 N N . ALA B 1 386 ? -27.115 19.099 45.975 1.00 31.90 386 ALA B N 1
ATOM 6472 C CA . ALA B 1 386 ? -25.649 19.228 46.235 1.00 31.55 386 ALA B CA 1
ATOM 6473 C C . ALA B 1 386 ? -25.381 19.874 47.589 1.00 32.83 386 ALA B C 1
ATOM 6474 O O . ALA B 1 386 ? -24.344 19.583 48.205 1.00 37.53 386 ALA B O 1
ATOM 6476 N N . ASP B 1 387 ? -26.305 20.677 48.090 1.00 32.98 387 ASP B N 1
ATOM 6477 C CA . ASP B 1 387 ? -26.129 21.266 49.433 1.00 39.23 387 ASP B CA 1
ATOM 6478 C C . ASP B 1 387 ? -26.859 20.516 50.556 1.00 41.10 387 ASP B C 1
ATOM 6479 O O . ASP B 1 387 ? -27.059 21.092 51.663 1.00 41.59 387 ASP B O 1
ATOM 6484 N N . ASP B 1 388 ? -27.273 19.252 50.322 1.00 31.83 388 ASP B N 1
ATOM 6485 C CA . ASP B 1 388 ? -27.861 18.484 51.415 1.00 28.76 388 ASP B CA 1
ATOM 6486 C C . ASP B 1 388 ? -26.620 17.952 52.172 1.00 31.11 388 ASP B C 1
ATOM 6487 O O . ASP B 1 388 ? -25.775 17.121 51.643 1.00 27.11 388 ASP B O 1
ATOM 6492 N N . ALA B 1 389 ? -26.465 18.420 53.440 1.00 31.46 389 ALA B N 1
ATOM 6493 C CA . ALA B 1 389 ? -25.207 18.108 54.130 1.00 27.71 389 ALA B CA 1
ATOM 6494 C C . ALA B 1 389 ? -25.304 16.721 54.846 1.00 27.44 389 ALA B C 1
ATOM 6495 O O . ALA B 1 389 ? -24.331 16.211 55.408 1.00 36.84 389 ALA B O 1
ATOM 6497 N N . ALA B 1 390 ? -26.436 16.058 54.789 1.00 24.81 390 ALA B N 1
ATOM 6498 C CA . ALA B 1 390 ? -26.569 14.772 55.522 1.00 24.77 390 ALA B CA 1
ATOM 6499 C C . ALA B 1 390 ? -27.511 13.888 54.755 1.00 22.03 390 ALA B C 1
ATOM 6500 O O . ALA B 1 390 ? -28.649 13.528 55.212 1.00 24.34 390 ALA B O 1
ATOM 6502 N N . PRO B 1 391 ? -27.039 13.427 53.541 1.00 22.31 391 PRO B N 1
ATOM 6503 C CA . PRO B 1 391 ? -27.962 12.616 52.721 1.00 21.33 391 PRO B CA 1
ATOM 6504 C C . PRO B 1 391 ? -28.478 11.401 53.448 1.00 20.30 391 PRO B C 1
ATOM 6505 O O . PRO B 1 391 ? -27.657 10.634 53.992 1.00 20.61 391 PRO B O 1
ATOM 6509 N N . ALA B 1 392 ? -29.767 11.110 53.392 1.00 19.24 392 ALA B N 1
ATOM 6510 C CA . ALA B 1 392 ? -30.304 9.947 54.061 1.00 19.63 392 ALA B CA 1
ATOM 6511 C C . ALA B 1 392 ? -31.599 9.516 53.445 1.00 20.38 392 ALA B C 1
ATOM 6512 O O . ALA B 1 392 ? -32.337 10.373 52.891 1.00 22.40 392 ALA B O 1
ATOM 6514 N N . ILE B 1 393 ? -31.861 8.263 53.588 1.00 17.60 393 ILE B N 1
ATOM 6515 C CA . ILE B 1 393 ? -33.051 7.621 53.081 1.00 17.95 393 ILE B CA 1
ATOM 6516 C C . ILE B 1 393 ? -33.671 6.950 54.281 1.00 23.28 393 ILE B C 1
ATOM 6517 O O . ILE B 1 393 ? -33.041 6.064 54.919 1.00 20.26 393 ILE B O 1
ATOM 6522 N N . THR B 1 394 ? -34.989 7.189 54.518 1.00 21.41 394 THR B N 1
ATOM 6523 C CA . THR B 1 394 ? -35.652 6.343 55.489 1.00 21.19 394 THR B CA 1
ATOM 6524 C C . THR B 1 394 ? -36.633 5.454 54.811 1.00 22.60 394 THR B C 1
ATOM 6525 O O . THR B 1 394 ? -37.436 6.000 53.973 1.00 23.97 394 THR B O 1
ATOM 6529 N N . LEU B 1 395 ? -36.581 4.157 55.110 1.00 19.29 395 LEU B N 1
ATOM 6530 C CA . LEU B 1 395 ? -37.531 3.147 54.577 1.00 22.01 395 LEU B CA 1
ATOM 6531 C C . LEU B 1 395 ? -38.439 2.712 55.729 1.00 23.16 395 LEU B C 1
ATOM 6532 O O . LEU B 1 395 ? -38.002 2.117 56.719 1.00 22.23 395 LEU B O 1
ATOM 6537 N N . THR B 1 396 ? -39.737 3.055 55.601 1.00 24.80 396 THR B N 1
ATOM 6538 C CA . THR B 1 396 ? -40.673 2.644 56.673 1.00 23.93 396 THR B CA 1
ATOM 6539 C C . THR B 1 396 ? -41.490 1.424 56.298 1.00 25.35 396 THR B C 1
ATOM 6540 O O . THR B 1 396 ? -42.085 1.428 55.163 1.00 28.73 396 THR B O 1
ATOM 6544 N N . LEU B 1 397 ? -41.439 0.371 57.146 1.00 25.45 397 LEU B N 1
ATOM 6545 C CA . LEU B 1 397 ? -42.080 -0.899 56.855 1.00 29.04 397 LEU B CA 1
ATOM 6546 C C . LEU B 1 397 ? -43.629 -0.749 57.248 1.00 30.28 397 LEU B C 1
ATOM 6547 O O . LEU B 1 397 ? -43.976 0.054 58.090 1.00 30.81 397 LEU B O 1
ATOM 6552 N N . PRO B 1 398 ? -44.471 -1.576 56.631 1.00 34.24 398 PRO B N 1
ATOM 6553 C CA . PRO B 1 398 ? -45.923 -1.527 56.862 1.00 36.88 398 PRO B CA 1
ATOM 6554 C C . PRO B 1 398 ? -46.310 -1.926 58.290 1.00 42.62 398 PRO B C 1
ATOM 6555 O O . PRO B 1 398 ? -47.366 -1.513 58.774 1.00 41.96 398 PRO B O 1
ATOM 6559 N N . GLN B 1 399 ? -45.503 -2.742 58.956 1.00 36.31 399 GLN B N 1
ATOM 6560 C CA . GLN B 1 399 ? -45.704 -3.119 60.343 1.00 38.10 399 GLN B CA 1
ATOM 6561 C C . GLN B 1 399 ? -44.335 -3.563 60.917 1.00 31.40 399 GLN B C 1
ATOM 6562 O O . GLN B 1 399 ? -43.419 -3.786 60.068 1.00 36.59 399 GLN B O 1
ATOM 6568 N N . PRO B 1 400 ? -44.153 -3.713 62.266 1.00 34.74 400 PRO B N 1
ATOM 6569 C CA . PRO B 1 400 ? -42.877 -4.244 62.735 1.00 31.99 400 PRO B CA 1
ATOM 6570 C C . PRO B 1 400 ? -42.495 -5.493 61.902 1.00 33.46 400 PRO B C 1
ATOM 6571 O O . PRO B 1 400 ? -43.327 -6.374 61.680 1.00 33.03 400 PRO B O 1
ATOM 6575 N N . THR B 1 401 ? -41.262 -5.533 61.395 1.00 28.09 401 THR B N 1
ATOM 6576 C CA . THR B 1 401 ? -40.880 -6.708 60.574 1.00 30.27 401 THR B CA 1
ATOM 6577 C C . THR B 1 401 ? -39.417 -7.110 60.823 1.00 27.60 401 THR B C 1
ATOM 6578 O O . THR B 1 401 ? -38.559 -6.229 61.111 1.00 27.00 401 THR B O 1
ATOM 6582 N N . THR B 1 402 ? -39.168 -8.419 60.830 1.00 26.89 402 THR B N 1
ATOM 6583 C CA . THR B 1 402 ? -37.866 -8.913 61.184 1.00 23.31 402 THR B CA 1
ATOM 6584 C C . THR B 1 402 ? -37.045 -8.830 59.850 1.00 24.27 402 THR B C 1
ATOM 6585 O O . THR B 1 402 ? -37.577 -9.238 58.796 1.00 28.93 402 THR B O 1
ATOM 6589 N N . ILE B 1 403 ? -35.919 -8.137 59.957 1.00 21.66 403 ILE B N 1
ATOM 6590 C CA . ILE B 1 403 ? -35.047 -7.997 58.748 1.00 24.00 403 ILE B CA 1
ATOM 6591 C C . ILE B 1 403 ? -33.619 -8.390 59.152 1.00 23.87 403 ILE B C 1
ATOM 6592 O O . ILE B 1 403 ? -33.227 -8.455 60.327 1.00 23.54 403 ILE B O 1
ATOM 6597 N N . ASN B 1 404 ? -32.752 -8.704 58.133 1.00 20.75 404 ASN B N 1
ATOM 6598 C CA . ASN B 1 404 ? -31.366 -8.953 58.517 1.00 22.43 404 ASN B CA 1
ATOM 6599 C C . ASN B 1 404 ? -30.382 -8.486 57.375 1.00 24.21 404 ASN B C 1
ATOM 6600 O O . ASN B 1 404 ? -29.216 -8.903 57.367 1.00 22.46 404 ASN B O 1
ATOM 6605 N N . ALA B 1 405 ? -30.879 -7.629 56.523 1.00 20.52 405 ALA B N 1
ATOM 6606 C CA . ALA B 1 405 ? -29.983 -6.976 55.542 1.00 18.51 405 ALA B CA 1
ATOM 6607 C C . ALA B 1 405 ? -30.595 -5.722 54.970 1.00 19.88 405 ALA B C 1
ATOM 6608 O O . ALA B 1 405 ? -31.887 -5.588 54.888 1.00 21.63 405 ALA B O 1
ATOM 6610 N N . ILE B 1 406 ? -29.717 -4.848 54.451 1.00 16.71 406 ILE B N 1
ATOM 6611 C CA . ILE B 1 406 ? -30.230 -3.799 53.559 1.00 19.39 406 ILE B CA 1
ATOM 6612 C C . ILE B 1 406 ? -29.501 -3.991 52.244 1.00 18.71 406 ILE B C 1
ATOM 6613 O O . ILE B 1 406 ? -28.406 -4.586 52.196 1.00 19.38 406 ILE B O 1
ATOM 6618 N N . VAL B 1 407 ? -30.158 -3.561 51.205 1.00 17.25 407 VAL B N 1
ATOM 6619 C CA . VAL B 1 407 ? -29.610 -3.666 49.825 1.00 16.35 407 VAL B CA 1
ATOM 6620 C C . VAL B 1 407 ? -29.632 -2.262 49.285 1.00 17.22 407 VAL B C 1
ATOM 6621 O O . VAL B 1 407 ? -30.613 -1.497 49.402 1.00 18.98 407 VAL B O 1
ATOM 6625 N N . ILE B 1 408 ? -28.487 -1.804 48.744 1.00 16.00 408 ILE B N 1
ATOM 6626 C CA . ILE B 1 408 ? -28.412 -0.483 48.120 1.00 14.90 408 ILE B CA 1
ATOM 6627 C C . ILE B 1 408 ? -27.639 -0.607 46.872 1.00 14.99 408 ILE B C 1
ATOM 6628 O O . ILE B 1 408 ? -26.655 -1.364 46.851 1.00 14.10 408 ILE B O 1
ATOM 6633 N N . GLU B 1 409 ? -28.079 0.049 45.827 1.00 15.43 409 GLU B N 1
ATOM 6634 C CA . GLU B 1 409 ? -27.432 -0.061 44.485 1.00 15.03 409 GLU B CA 1
ATOM 6635 C C . GLU B 1 409 ? -27.206 1.345 43.945 1.00 14.89 409 GLU B C 1
ATOM 6636 O O . GLU B 1 409 ? -28.122 2.238 44.052 1.00 15.51 409 GLU B O 1
ATOM 6642 N N . GLU B 1 410 ? -25.985 1.633 43.414 1.00 14.67 410 GLU B N 1
ATOM 6643 C CA . GLU B 1 410 ? -25.719 2.918 42.784 1.00 14.85 410 GLU B CA 1
ATOM 6644 C C . GLU B 1 410 ? -26.065 2.793 41.303 1.00 14.72 410 GLU B C 1
ATOM 6645 O O . GLU B 1 410 ? -25.968 1.673 40.710 1.00 15.33 410 GLU B O 1
ATOM 6651 N N . ALA B 1 411 ? -26.416 3.932 40.693 1.00 15.99 411 ALA B N 1
ATOM 6652 C CA . ALA B 1 411 ? -26.743 3.893 39.227 1.00 15.14 411 ALA B CA 1
ATOM 6653 C C . ALA B 1 411 ? -25.354 4.000 38.514 1.00 17.61 411 ALA B C 1
ATOM 6654 O O . ALA B 1 411 ? -24.918 5.083 38.082 1.00 15.69 411 ALA B O 1
ATOM 6656 N N . ILE B 1 412 ? -24.670 2.830 38.422 1.00 15.96 412 ILE B N 1
ATOM 6657 C CA . ILE B 1 412 ? -23.232 2.877 38.070 1.00 15.32 412 ILE B CA 1
ATOM 6658 C C . ILE B 1 412 ? -22.989 3.261 36.589 1.00 13.66 412 ILE B C 1
ATOM 6659 O O . ILE B 1 412 ? -21.819 3.575 36.272 1.00 16.17 412 ILE B O 1
ATOM 6664 N N . GLU B 1 413 ? -24.007 3.323 35.761 1.00 15.56 413 GLU B N 1
ATOM 6665 C CA . GLU B 1 413 ? -23.801 3.918 34.416 1.00 17.15 413 GLU B CA 1
ATOM 6666 C C . GLU B 1 413 ? -23.213 5.303 34.562 1.00 16.45 413 GLU B C 1
ATOM 6667 O O . GLU B 1 413 ? -22.428 5.703 33.668 1.00 17.04 413 GLU B O 1
ATOM 6673 N N . HIS B 1 414 ? -23.509 6.003 35.672 1.00 15.81 414 HIS B N 1
ATOM 6674 C CA . HIS B 1 414 ? -22.992 7.341 35.872 1.00 16.51 414 HIS B CA 1
ATOM 6675 C C . HIS B 1 414 ? -21.778 7.450 36.796 1.00 17.15 414 HIS B C 1
ATOM 6676 O O . HIS B 1 414 ? -21.396 8.564 37.176 1.00 20.03 414 HIS B O 1
ATOM 6683 N N . GLY B 1 415 ? -21.200 6.313 37.241 1.00 15.37 415 GLY B N 1
ATOM 6684 C CA . GLY B 1 415 ? -20.008 6.416 38.120 1.00 14.29 415 GLY B CA 1
ATOM 6685 C C . GLY B 1 415 ? -20.217 5.667 39.426 1.00 14.54 415 GLY B C 1
ATOM 6686 O O . GLY B 1 415 ? -21.315 5.146 39.722 1.00 17.19 415 GLY B O 1
ATOM 6687 N N . GLN B 1 416 ? -19.143 5.680 40.190 1.00 12.64 416 GLN B N 1
ATOM 6688 C CA . GLN B 1 416 ? -19.240 5.065 41.541 1.00 13.75 416 GLN B CA 1
ATOM 6689 C C . GLN B 1 416 ? -18.778 6.177 42.498 1.00 14.81 416 GLN B C 1
ATOM 6690 O O . GLN B 1 416 ? -17.637 6.656 42.436 1.00 15.63 416 GLN B O 1
ATOM 6696 N N . ARG B 1 417 ? -19.628 6.453 43.467 1.00 16.14 417 ARG B N 1
ATOM 6697 C CA . ARG B 1 417 ? -19.442 7.628 44.322 1.00 15.38 417 ARG B CA 1
ATOM 6698 C C . ARG B 1 417 ? -19.466 7.353 45.827 1.00 14.54 417 ARG B C 1
ATOM 6699 O O . ARG B 1 417 ? -18.679 8.040 46.554 1.00 16.39 417 ARG B O 1
ATOM 6707 N N . ILE B 1 418 ? -20.315 6.400 46.297 1.00 14.21 418 ILE B N 1
ATOM 6708 C CA . ILE B 1 418 ? -20.485 6.260 47.778 1.00 15.18 418 ILE B CA 1
ATOM 6709 C C . ILE B 1 418 ? -19.190 5.838 48.416 1.00 14.83 418 ILE B C 1
ATOM 6710 O O . ILE B 1 418 ? -18.499 4.939 47.950 1.00 15.00 418 ILE B O 1
ATOM 6715 N N . GLU B 1 419 ? -18.866 6.451 49.574 1.00 15.20 419 GLU B N 1
ATOM 6716 C CA . GLU B 1 419 ? -17.657 6.102 50.350 1.00 15.82 419 GLU B CA 1
ATOM 6717 C C . GLU B 1 419 ? -17.983 5.635 51.769 1.00 17.97 419 GLU B C 1
ATOM 6718 O O . GLU B 1 419 ? -17.173 4.921 52.360 1.00 18.39 419 GLU B O 1
ATOM 6724 N N . HIS B 1 420 ? -19.165 6.004 52.304 1.00 16.12 420 HIS B N 1
ATOM 6725 C CA . HIS B 1 420 ? -19.511 5.435 53.597 1.00 17.94 420 HIS B CA 1
ATOM 6726 C C . HIS B 1 420 ? -21.029 5.496 53.747 1.00 17.44 420 HIS B C 1
ATOM 6727 O O . HIS B 1 420 ? -21.653 6.499 53.339 1.00 18.85 420 HIS B O 1
ATOM 6734 N N . LEU B 1 421 ? -21.533 4.478 54.378 1.00 17.81 421 LEU B N 1
ATOM 6735 C CA . LEU B 1 421 ? -22.959 4.365 54.703 1.00 21.03 421 LEU B CA 1
ATOM 6736 C C . LEU B 1 421 ? -23.056 3.874 56.143 1.00 18.67 421 LEU B C 1
ATOM 6737 O O . LEU B 1 421 ? -22.440 2.885 56.506 1.00 17.73 421 LEU B O 1
ATOM 6742 N N . ARG B 1 422 ? -23.955 4.493 56.942 1.00 16.37 422 ARG B N 1
ATOM 6743 C CA . ARG B 1 422 ? -24.272 3.918 58.278 1.00 15.90 422 ARG B CA 1
ATOM 6744 C C . ARG B 1 422 ? -25.789 3.579 58.272 1.00 15.52 422 ARG B C 1
ATOM 6745 O O . ARG B 1 422 ? -26.553 4.465 57.810 1.00 19.16 422 ARG B O 1
ATOM 6753 N N . VAL B 1 423 ? -26.149 2.430 58.742 1.00 15.48 423 VAL B N 1
ATOM 6754 C CA . VAL B 1 423 ? -27.516 2.022 58.722 1.00 15.95 423 VAL B CA 1
ATOM 6755 C C . VAL B 1 423 ? -28.017 2.026 60.186 1.00 16.48 423 VAL B C 1
ATOM 6756 O O . VAL B 1 423 ? -27.517 1.246 60.949 1.00 18.51 423 VAL B O 1
ATOM 6760 N N . THR B 1 424 ? -29.095 2.766 60.429 1.00 17.92 424 THR B N 1
ATOM 6761 C CA . THR B 1 424 ? -29.719 2.665 61.752 1.00 18.29 424 THR B CA 1
ATOM 6762 C C . THR B 1 424 ? -31.108 2.044 61.593 1.00 20.58 424 THR B C 1
ATOM 6763 O O . THR B 1 424 ? -31.726 2.090 60.548 1.00 19.18 424 THR B O 1
ATOM 6767 N N . GLY B 1 425 ? -31.598 1.479 62.697 1.00 17.85 425 GLY B N 1
ATOM 6768 C CA . GLY B 1 425 ? -32.923 0.890 62.687 1.00 20.69 425 GLY B CA 1
ATOM 6769 C C . GLY B 1 425 ? -33.766 1.515 63.820 1.00 19.87 425 GLY B C 1
ATOM 6770 O O . GLY B 1 425 ? -33.251 1.719 64.920 1.00 20.71 425 GLY B O 1
ATOM 6771 N N . ALA B 1 426 ? -35.030 1.801 63.560 1.00 20.49 426 ALA B N 1
ATOM 6772 C CA . ALA B 1 426 ? -35.943 2.283 64.652 1.00 19.88 426 ALA B CA 1
ATOM 6773 C C . ALA B 1 426 ? -36.803 1.072 65.037 1.00 22.36 426 ALA B C 1
ATOM 6774 O O . ALA B 1 426 ? -37.456 0.429 64.189 1.00 23.71 426 ALA B O 1
ATOM 6776 N N . LEU B 1 427 ? -36.810 0.749 66.312 1.00 21.19 427 LEU B N 1
ATOM 6777 C CA . LEU B 1 427 ? -37.408 -0.489 66.779 1.00 22.75 427 LEU B CA 1
ATOM 6778 C C . LEU B 1 427 ? -38.884 -0.110 67.143 1.00 23.05 427 LEU B C 1
ATOM 6779 O O . LEU B 1 427 ? -39.249 1.034 67.105 1.00 24.01 427 LEU B O 1
ATOM 6784 N N . PRO B 1 428 ? -39.668 -1.133 67.441 1.00 25.50 428 PRO B N 1
ATOM 6785 C CA . PRO B 1 428 ? -41.105 -0.769 67.592 1.00 29.13 428 PRO B CA 1
ATOM 6786 C C . PRO B 1 428 ? -41.408 0.072 68.820 1.00 30.04 428 PRO B C 1
ATOM 6787 O O . PRO B 1 428 ? -42.435 0.835 68.846 1.00 31.03 428 PRO B O 1
ATOM 6791 N N . ASP B 1 429 ? -40.533 0.068 69.794 1.00 28.34 429 ASP B N 1
ATOM 6792 C CA . ASP B 1 429 ? -40.709 1.015 70.904 1.00 25.41 429 ASP B CA 1
ATOM 6793 C C . ASP B 1 429 ? -40.250 2.443 70.622 1.00 25.36 429 ASP B C 1
ATOM 6794 O O . ASP B 1 429 ? -40.179 3.274 71.558 1.00 28.90 429 ASP B O 1
ATOM 6799 N N . GLY B 1 430 ? -39.786 2.703 69.397 1.00 25.12 430 GLY B N 1
ATOM 6800 C CA . GLY B 1 430 ? -39.310 4.017 69.028 1.00 25.03 430 GLY B CA 1
ATOM 6801 C C . GLY B 1 430 ? -37.862 4.329 69.385 1.00 29.13 430 GLY B C 1
ATOM 6802 O O . GLY B 1 430 ? -37.417 5.427 69.094 1.00 30.63 430 GLY B O 1
ATOM 6803 N N . THR B 1 431 ? -37.159 3.351 69.989 1.00 24.22 431 THR B N 1
ATOM 6804 C CA . THR B 1 431 ? -35.709 3.535 70.200 1.00 21.05 431 THR B CA 1
ATOM 6805 C C . THR B 1 431 ? -34.999 3.136 68.915 1.00 21.30 431 THR B C 1
ATOM 6806 O O . THR B 1 431 ? -35.648 2.705 67.972 1.00 22.85 431 THR B O 1
ATOM 6810 N N . GLU B 1 432 ? -33.698 3.395 68.922 1.00 19.64 432 GLU B N 1
ATOM 6811 C CA . GLU B 1 432 ? -32.921 3.232 67.631 1.00 21.06 432 GLU B CA 1
ATOM 6812 C C . GLU B 1 432 ? -31.661 2.418 67.996 1.00 18.91 432 GLU B C 1
ATOM 6813 O O . GLU B 1 432 ? -31.160 2.418 69.135 1.00 19.49 432 GLU B O 1
ATOM 6819 N N . ARG B 1 433 ? -31.112 1.762 66.946 1.00 18.06 433 ARG B N 1
ATOM 6820 C CA . ARG B 1 433 ? -29.801 1.025 67.086 1.00 16.50 433 ARG B CA 1
ATOM 6821 C C . ARG B 1 433 ? -29.070 1.273 65.778 1.00 20.62 433 ARG B C 1
ATOM 6822 O O . ARG B 1 433 ? -29.671 1.590 64.737 1.00 20.69 433 ARG B O 1
ATOM 6830 N N . VAL B 1 434 ? -27.741 1.119 65.862 1.00 17.79 434 VAL B N 1
ATOM 6831 C CA . VAL B 1 434 ? -26.950 1.144 64.550 1.00 19.12 434 VAL B CA 1
ATOM 6832 C C . VAL B 1 434 ? -26.949 -0.336 64.178 1.00 16.41 434 VAL B C 1
ATOM 6833 O O . VAL B 1 434 ? -26.536 -1.258 64.917 1.00 18.06 434 VAL B O 1
ATOM 6837 N N . LEU B 1 435 ? -27.366 -0.676 62.932 1.00 16.85 435 LEU B N 1
ATOM 6838 C CA . LEU B 1 435 ? -27.465 -2.018 62.439 1.00 15.92 435 LEU B CA 1
ATOM 6839 C C . LEU B 1 435 ? -26.164 -2.444 61.717 1.00 16.00 435 LEU B C 1
ATOM 6840 O O . LEU B 1 435 ? -25.826 -3.576 61.809 1.00 18.29 435 LEU B O 1
ATOM 6845 N N . GLY B 1 436 ? -25.521 -1.466 61.115 1.00 19.03 436 GLY B N 1
ATOM 6846 C CA . GLY B 1 436 ? -24.264 -1.823 60.436 1.00 17.41 436 GLY B CA 1
ATOM 6847 C C . GLY B 1 436 ? -23.765 -0.666 59.624 1.00 18.14 436 GLY B C 1
ATOM 6848 O O . GLY B 1 436 ? -24.319 0.414 59.590 1.00 16.89 436 GLY B O 1
ATOM 6849 N N . GLN B 1 437 ? -22.559 -0.837 59.005 1.00 17.20 437 GLN B N 1
ATOM 6850 C CA . GLN B 1 437 ? -21.951 0.252 58.326 1.00 18.32 437 GLN B CA 1
ATOM 6851 C C . GLN B 1 437 ? -21.222 -0.435 57.114 1.00 15.89 437 GLN B C 1
ATOM 6852 O O . GLN B 1 437 ? -20.843 -1.593 57.210 1.00 18.72 437 GLN B O 1
ATOM 6858 N N . ALA B 1 438 ? -21.009 0.352 56.054 1.00 17.13 438 ALA B N 1
ATOM 6859 C CA . ALA B 1 438 ? -20.160 -0.168 54.888 1.00 16.60 438 ALA B CA 1
ATOM 6860 C C . ALA B 1 438 ? -19.498 1.039 54.270 1.00 16.94 438 ALA B C 1
ATOM 6861 O O . ALA B 1 438 ? -19.831 2.181 54.511 1.00 16.78 438 ALA B O 1
ATOM 6863 N N . GLY B 1 439 ? -18.500 0.752 53.416 1.00 15.81 439 GLY B N 1
ATOM 6864 C CA . GLY B 1 439 ? -17.799 1.795 52.686 1.00 16.40 439 GLY B CA 1
ATOM 6865 C C . GLY B 1 439 ? -18.422 1.955 51.270 1.00 16.09 439 GLY B C 1
ATOM 6866 O O . GLY B 1 439 ? -19.348 2.783 51.027 1.00 19.42 439 GLY B O 1
ATOM 6867 N N . THR B 1 440 ? -17.848 1.208 50.322 1.00 14.01 440 THR B N 1
ATOM 6868 C CA . THR B 1 440 ? -18.276 1.312 48.939 1.00 14.21 440 THR B CA 1
ATOM 6869 C C . THR B 1 440 ? -19.671 0.629 48.746 1.00 13.66 440 THR B C 1
ATOM 6870 O O . THR B 1 440 ? -20.082 -0.282 49.522 1.00 14.75 440 THR B O 1
ATOM 6874 N N . VAL B 1 441 ? -20.376 1.113 47.720 1.00 14.08 441 VAL B N 1
ATOM 6875 C CA . VAL B 1 441 ? -21.588 0.412 47.254 1.00 13.96 441 VAL B CA 1
ATOM 6876 C C . VAL B 1 441 ? -21.440 -0.099 45.814 1.00 13.28 441 VAL B C 1
ATOM 6877 O O . VAL B 1 441 ? -21.317 -1.321 45.582 1.00 15.53 441 VAL B O 1
ATOM 6881 N N . GLY B 1 442 ? -21.312 0.847 44.866 1.00 14.09 442 GLY B N 1
ATOM 6882 C CA . GLY B 1 442 ? -21.091 0.389 43.448 1.00 14.59 442 GLY B CA 1
ATOM 6883 C C . GLY B 1 442 ? -22.356 -0.378 42.964 1.00 14.98 442 GLY B C 1
ATOM 6884 O O . GLY B 1 442 ? -23.485 0.065 43.185 1.00 14.47 442 GLY B O 1
ATOM 6885 N N . TYR B 1 443 ? -22.175 -1.463 42.216 1.00 14.13 443 TYR B N 1
ATOM 6886 C CA . TYR B 1 443 ? -23.307 -2.150 41.596 1.00 13.22 443 TYR B CA 1
ATOM 6887 C C . TYR B 1 443 ? -24.311 -2.596 42.652 1.00 14.77 443 TYR B C 1
ATOM 6888 O O . TYR B 1 443 ? -25.542 -2.341 42.498 1.00 14.93 443 TYR B O 1
ATOM 6897 N N . ARG B 1 444 ? -23.833 -3.146 43.733 1.00 13.71 444 ARG B N 1
ATOM 6898 C CA . ARG B 1 444 ? -24.793 -3.552 44.811 1.00 14.52 444 ARG B CA 1
ATOM 6899 C C . ARG B 1 444 ? -24.017 -3.816 46.095 1.00 14.05 444 ARG B C 1
ATOM 6900 O O . ARG B 1 444 ? -22.981 -4.560 46.086 1.00 14.47 444 ARG B O 1
ATOM 6908 N N . ARG B 1 445 ? -24.493 -3.209 47.215 1.00 14.30 445 ARG B N 1
ATOM 6909 C CA . ARG B 1 445 ? -24.059 -3.600 48.579 1.00 14.75 445 ARG B CA 1
ATOM 6910 C C . ARG B 1 445 ? -25.261 -4.351 49.217 1.00 13.11 445 ARG B C 1
ATOM 6911 O O . ARG B 1 445 ? -26.340 -3.774 49.296 1.00 15.37 445 ARG B O 1
ATOM 6919 N N . ILE B 1 446 ? -24.954 -5.538 49.719 1.00 14.00 446 ILE B N 1
ATOM 6920 C CA . ILE B 1 446 ? -25.926 -6.290 50.601 1.00 15.31 446 ILE B CA 1
ATOM 6921 C C . ILE B 1 446 ? -25.236 -6.278 51.938 1.00 15.40 446 ILE B C 1
ATOM 6922 O O . ILE B 1 446 ? -24.176 -6.903 52.125 1.00 16.46 446 ILE B O 1
ATOM 6927 N N . LEU B 1 447 ? -25.792 -5.467 52.891 1.00 15.86 447 LEU B N 1
ATOM 6928 C CA . LEU B 1 447 ? -25.117 -5.272 54.209 1.00 16.93 447 LEU B CA 1
ATOM 6929 C C . LEU B 1 447 ? -25.925 -6.174 55.120 1.00 18.06 447 LEU B C 1
ATOM 6930 O O . LEU B 1 447 ? -27.153 -5.954 55.291 1.00 20.29 447 LEU B O 1
ATOM 6935 N N . ARG B 1 448 ? -25.300 -7.183 55.661 1.00 19.06 448 ARG B N 1
ATOM 6936 C CA . ARG B 1 448 ? -26.021 -8.180 56.451 1.00 18.96 448 ARG B CA 1
ATOM 6937 C C . ARG B 1 448 ? -25.678 -7.933 57.951 1.00 21.41 448 ARG B C 1
ATOM 6938 O O . ARG B 1 448 ? -24.634 -7.437 58.326 1.00 20.71 448 ARG B O 1
ATOM 6946 N N . PHE B 1 449 ? -26.684 -8.370 58.733 1.00 20.83 449 PHE B N 1
ATOM 6947 C CA . PHE B 1 449 ? -26.567 -8.181 60.228 1.00 20.99 449 PHE B CA 1
ATOM 6948 C C . PHE B 1 449 ? -27.520 -9.145 60.887 1.00 22.17 449 PHE B C 1
ATOM 6949 O O . PHE B 1 449 ? -28.347 -9.751 60.275 1.00 23.34 449 PHE B O 1
ATOM 6957 N N . ASP B 1 450 ? -27.453 -9.174 62.257 1.00 24.51 450 ASP B N 1
ATOM 6958 C CA . ASP B 1 450 ? -28.323 -10.059 62.966 1.00 25.20 450 ASP B CA 1
ATOM 6959 C C . ASP B 1 450 ? -29.791 -9.710 62.798 1.00 29.08 450 ASP B C 1
ATOM 6960 O O . ASP B 1 450 ?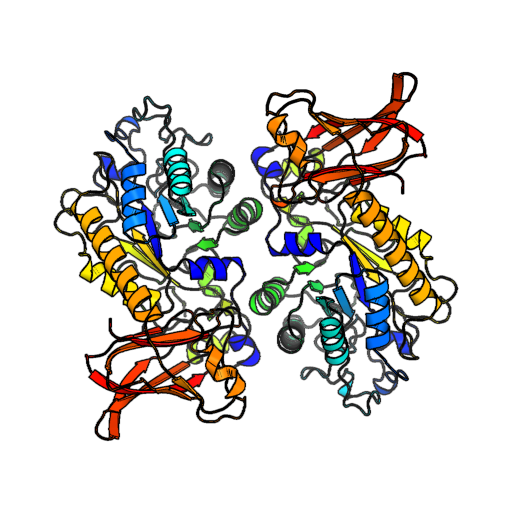 -30.172 -8.567 62.680 1.00 26.59 450 ASP B O 1
ATOM 6965 N N . ASP B 1 451 ? -30.621 -10.741 62.858 1.00 24.38 451 ASP B N 1
ATOM 6966 C CA . ASP B 1 451 ? -32.087 -10.627 62.660 1.00 25.61 451 ASP B CA 1
ATOM 6967 C C . ASP B 1 451 ? -32.578 -9.626 63.718 1.00 28.49 451 ASP B C 1
ATOM 6968 O O . ASP B 1 451 ? -32.126 -9.686 64.889 1.00 29.38 451 ASP B O 1
ATOM 6973 N N . VAL B 1 452 ? -33.342 -8.665 63.272 1.00 23.96 452 VAL B N 1
ATOM 6974 C CA . VAL B 1 452 ? -33.816 -7.588 64.210 1.00 24.95 452 VAL B CA 1
ATOM 6975 C C . VAL B 1 452 ? -35.155 -7.111 63.716 1.00 29.11 452 VAL B C 1
ATOM 6976 O O . VAL B 1 452 ? -35.433 -6.873 62.528 1.00 25.59 452 VAL B O 1
ATOM 6980 N N . GLU B 1 453 ? -36.129 -7.022 64.646 1.00 25.37 453 GLU B N 1
ATOM 6981 C CA . GLU B 1 453 ? -37.380 -6.489 64.249 1.00 24.59 453 GLU B CA 1
ATOM 6982 C C . GLU B 1 453 ? -37.418 -4.948 64.313 1.00 23.32 453 GLU B C 1
ATOM 6983 O O . GLU B 1 453 ? -37.102 -4.300 65.380 1.00 22.52 453 GLU B O 1
ATOM 6989 N N . VAL B 1 454 ? -37.816 -4.326 63.216 1.00 22.41 454 VAL B N 1
ATOM 6990 C CA . VAL B 1 454 ? -37.750 -2.851 63.087 1.00 21.44 454 VAL B CA 1
ATOM 6991 C C . VAL B 1 454 ? -39.056 -2.315 62.517 1.00 24.00 454 VAL B C 1
ATOM 6992 O O . VAL B 1 454 ? -39.821 -3.066 61.860 1.00 27.63 454 VAL B O 1
ATOM 6996 N N . SER B 1 455 ? -39.333 -1.042 62.752 1.00 22.89 455 SER B N 1
ATOM 6997 C CA . SER B 1 455 ? -40.437 -0.385 62.120 1.00 23.53 455 SER B CA 1
ATOM 6998 C C . SER B 1 455 ? -39.951 0.353 60.899 1.00 23.45 455 SER B C 1
ATOM 6999 O O . SER B 1 455 ? -40.732 0.672 59.994 1.00 24.02 455 SER B O 1
ATOM 7002 N N . SER B 1 456 ? -38.672 0.762 60.947 1.00 23.25 456 SER B N 1
ATOM 7003 C CA . SER B 1 456 ? -38.114 1.552 59.827 1.00 20.20 456 SER B CA 1
ATOM 7004 C C . SER B 1 456 ? -36.541 1.457 59.906 1.00 20.30 456 SER B C 1
ATOM 7005 O O . SER B 1 456 ? -35.968 0.999 60.893 1.00 21.32 456 SER B O 1
ATOM 7008 N N . VAL B 1 457 ? -35.913 1.700 58.776 1.00 19.58 457 VAL B N 1
ATOM 7009 C CA . VAL B 1 457 ? -34.433 1.865 58.762 1.00 20.58 457 VAL B CA 1
ATOM 7010 C C . VAL B 1 457 ? -34.088 3.140 58.150 1.00 19.84 457 VAL B C 1
ATOM 7011 O O . VAL B 1 457 ? -34.851 3.674 57.293 1.00 19.65 457 VAL B O 1
ATOM 7015 N N . THR B 1 458 ? -32.879 3.670 58.455 1.00 17.02 458 THR B N 1
ATOM 7016 C CA . THR B 1 458 ? -32.460 4.902 57.832 1.00 17.17 458 THR B CA 1
ATOM 7017 C C . THR B 1 458 ? -31.051 4.607 57.300 1.00 19.27 458 THR B C 1
ATOM 7018 O O . THR B 1 458 ? -30.221 4.043 58.015 1.00 19.86 458 THR B O 1
ATOM 7022 N N . LEU B 1 459 ? -30.849 4.834 56.005 1.00 18.44 459 LEU B N 1
ATOM 7023 C CA . LEU B 1 459 ? -29.509 4.708 55.433 1.00 17.61 459 LEU B CA 1
ATOM 7024 C C . LEU B 1 459 ? -28.872 6.073 55.359 1.00 18.35 459 LEU B C 1
ATOM 7025 O O . LEU B 1 459 ? -29.367 7.003 54.616 1.00 19.76 459 LEU B O 1
ATOM 7030 N N . HIS B 1 460 ? -27.790 6.326 56.136 1.00 17.37 460 HIS B N 1
ATOM 7031 C CA . HIS B 1 460 ? -27.212 7.649 56.260 1.00 17.24 460 HIS B CA 1
ATOM 7032 C C . HIS B 1 460 ? -25.988 7.581 55.309 1.00 18.34 460 HIS B C 1
ATOM 7033 O O . HIS B 1 460 ? -25.050 6.829 55.619 1.00 17.71 460 HIS B O 1
ATOM 7040 N N . VAL B 1 461 ? -26.052 8.234 54.148 1.00 16.51 461 VAL B N 1
ATOM 7041 C CA . VAL B 1 461 ? -24.974 8.090 53.136 1.00 17.86 461 VAL B CA 1
ATOM 7042 C C . VAL B 1 461 ? -24.048 9.229 53.444 1.00 18.13 461 VAL B C 1
ATOM 7043 O O . VAL B 1 461 ? -24.211 10.395 52.909 1.00 19.60 461 VAL B O 1
ATOM 7047 N N . ASP B 1 462 ? -23.200 8.972 54.509 1.00 17.57 462 ASP B N 1
ATOM 7048 C CA . ASP B 1 462 ? -22.400 10.070 55.048 1.00 22.43 462 ASP B CA 1
ATOM 7049 C C . ASP B 1 462 ? -20.965 10.240 54.534 1.00 22.09 462 ASP B C 1
ATOM 7050 O O . ASP B 1 462 ? -20.264 11.094 55.039 1.00 23.51 462 ASP B O 1
ATOM 7055 N N . GLY B 1 463 ? -20.584 9.488 53.486 1.00 20.44 463 GLY B N 1
ATOM 7056 C CA . GLY B 1 463 ? -19.373 9.829 52.705 1.00 18.32 463 GLY B CA 1
ATOM 7057 C C . GLY B 1 463 ? -19.630 9.532 51.210 1.00 17.03 463 GLY B C 1
ATOM 7058 O O . GLY B 1 463 ? -20.270 8.524 50.914 1.00 17.44 463 GLY B O 1
ATOM 7059 N N . SER B 1 464 ? -19.318 10.526 50.373 1.00 16.95 464 SER B N 1
ATOM 7060 C CA . SER B 1 464 ? -19.509 10.316 48.898 1.00 16.02 464 SER B CA 1
ATOM 7061 C C . SER B 1 464 ? -18.604 11.221 48.173 1.00 17.04 464 SER B C 1
ATOM 7062 O O . SER B 1 464 ? -18.354 12.369 48.584 1.00 20.01 464 SER B O 1
ATOM 7065 N N . ARG B 1 465 ? -18.180 10.783 46.986 1.00 15.79 465 ARG B N 1
ATOM 7066 C CA . ARG B 1 465 ? -17.488 11.677 46.053 1.00 15.59 465 ARG B CA 1
ATOM 7067 C C . ARG B 1 465 ? -18.473 12.377 45.199 1.00 17.56 465 ARG B C 1
ATOM 7068 O O . ARG B 1 465 ? -19.090 11.844 44.262 1.00 17.31 465 ARG B O 1
ATOM 7076 N N . LEU B 1 466 ? -18.778 13.629 45.609 1.00 19.55 466 LEU B N 1
ATOM 7077 C CA . LEU B 1 466 ? -19.942 14.352 44.973 1.00 18.49 466 LEU B CA 1
ATOM 7078 C C . LEU B 1 466 ? -21.259 13.672 45.329 1.00 19.45 466 LEU B C 1
ATOM 7079 O O . LEU B 1 466 ? -21.265 12.696 46.112 1.00 20.63 466 LEU B O 1
ATOM 7084 N N . ALA B 1 467 ? -22.395 14.155 44.791 1.00 17.18 467 ALA B N 1
ATOM 7085 C CA . ALA B 1 467 ? -23.655 13.666 45.246 1.00 17.02 467 ALA B CA 1
ATOM 7086 C C . ALA B 1 467 ? -23.927 12.248 44.674 1.00 17.63 467 ALA B C 1
ATOM 7087 O O . ALA B 1 467 ? -23.838 12.049 43.461 1.00 18.49 467 ALA B O 1
ATOM 7089 N N . PRO B 1 468 ? -24.287 11.300 45.504 1.00 17.90 468 PRO B N 1
ATOM 7090 C CA . PRO B 1 468 ? -24.467 9.920 45.028 1.00 17.99 468 PRO B CA 1
ATOM 7091 C C . PRO B 1 468 ? -25.763 9.716 44.258 1.00 17.51 468 PRO B C 1
ATOM 7092 O O . PRO B 1 468 ? -26.779 10.450 44.468 1.00 17.67 468 PRO B O 1
ATOM 7096 N N . MET B 1 469 ? -25.798 8.750 43.364 1.00 18.51 469 MET B N 1
ATOM 7097 C CA . MET B 1 469 ? -26.999 8.466 42.562 1.00 18.01 469 MET B CA 1
ATOM 7098 C C . MET B 1 469 ? -27.418 6.996 42.869 1.00 19.36 469 MET B C 1
ATOM 7099 O O . MET B 1 469 ? -26.719 6.016 42.493 1.00 18.18 469 MET B O 1
ATOM 7104 N N . ILE B 1 470 ? -28.562 6.817 43.556 1.00 17.19 470 ILE B N 1
ATOM 7105 C CA . ILE B 1 470 ? -28.895 5.544 44.169 1.00 16.19 470 ILE B CA 1
ATOM 7106 C C . ILE B 1 470 ? -30.129 5.037 43.464 1.00 18.22 470 ILE B C 1
ATOM 7107 O O . ILE B 1 470 ? -31.193 5.704 43.527 1.00 18.33 470 ILE B O 1
ATOM 7112 N N . SER B 1 471 ? -30.028 3.855 42.803 1.00 16.73 471 SER B N 1
ATOM 7113 C CA . SER B 1 471 ? -31.194 3.353 42.064 1.00 17.35 471 SER B CA 1
ATOM 7114 C C . SER B 1 471 ? -32.036 2.404 42.783 1.00 16.42 471 SER B C 1
ATOM 7115 O O . SER B 1 471 ? -33.121 2.020 42.260 1.00 18.72 471 SER B O 1
ATOM 7118 N N . ARG B 1 472 ? -31.585 1.913 43.949 1.00 16.75 472 ARG B N 1
ATOM 7119 C CA . ARG B 1 472 ? -32.436 1.000 44.762 1.00 17.33 472 ARG B CA 1
ATOM 7120 C C . ARG B 1 472 ? -32.011 1.078 46.222 1.00 17.77 472 ARG B C 1
ATOM 7121 O O . ARG B 1 472 ? -30.779 1.141 46.539 1.00 17.41 472 ARG B O 1
ATOM 7129 N N . ALA B 1 473 ? -33.016 1.066 47.109 1.00 17.74 473 ALA B N 1
ATOM 7130 C CA . ALA B 1 473 ? -32.687 0.867 48.560 1.00 20.55 473 ALA B CA 1
ATOM 7131 C C . ALA B 1 473 ? -33.769 0.000 49.073 1.00 20.05 473 ALA B C 1
ATOM 7132 O O . ALA B 1 473 ? -34.966 0.218 48.739 1.00 23.77 473 ALA B O 1
ATOM 7134 N N . ALA B 1 474 ? -33.415 -0.987 49.899 1.00 19.51 474 ALA B N 1
ATOM 7135 C CA . ALA B 1 474 ? -34.392 -1.937 50.432 1.00 18.26 474 ALA B CA 1
ATOM 7136 C C . ALA B 1 474 ? -33.911 -2.543 51.722 1.00 20.62 474 ALA B C 1
ATOM 7137 O O . ALA B 1 474 ? -32.720 -2.644 51.969 1.00 20.11 474 ALA B O 1
ATOM 7139 N N . ALA B 1 475 ? -34.888 -2.901 52.597 1.00 18.86 475 ALA B N 1
ATOM 7140 C CA . ALA B 1 475 ? -34.624 -3.665 53.814 1.00 21.60 475 ALA B CA 1
ATOM 7141 C C . ALA B 1 475 ? -35.308 -5.015 53.675 1.00 20.00 475 ALA B C 1
ATOM 7142 O O . ALA B 1 475 ? -36.513 -5.036 53.310 1.00 28.32 475 ALA B O 1
ATOM 7144 N N . VAL B 1 476 ? -34.607 -6.105 53.920 1.00 20.59 476 VAL B N 1
ATOM 7145 C CA . VAL B 1 476 ? -35.130 -7.421 53.631 1.00 21.43 476 VAL B CA 1
ATOM 7146 C C . VAL B 1 476 ? -34.681 -8.449 54.659 1.00 23.02 476 VAL B C 1
ATOM 7147 O O . VAL B 1 476 ? -33.744 -8.195 55.439 1.00 22.42 476 VAL B O 1
ATOM 7151 N N . ARG B 1 477 ? -35.347 -9.601 54.684 1.00 23.35 477 ARG B N 1
ATOM 7152 C CA . ARG B 1 477 ? -34.931 -10.717 55.516 1.00 22.94 477 ARG B CA 1
ATOM 7153 C C . ARG B 1 477 ? -34.372 -11.840 54.597 1.00 25.82 477 ARG B C 1
ATOM 7154 O O . ARG B 1 477 ? -35.128 -12.390 53.794 1.00 27.38 477 ARG B O 1
ATOM 7162 N N . ILE B 1 478 ? -33.058 -12.057 54.673 1.00 24.07 478 ILE B N 1
ATOM 7163 C CA . ILE B 1 478 ? -32.488 -13.204 53.917 1.00 31.39 478 ILE B CA 1
ATOM 7164 C C . ILE B 1 478 ? -32.787 -14.481 54.691 1.00 39.50 478 ILE B C 1
ATOM 7165 O O . ILE B 1 478 ? -32.655 -14.559 55.903 1.00 35.23 478 ILE B O 1
#

InterPro domains:
  IPR000421 Coagulation factor 5/8, C-terminal domain [PF00754] (364-426)
  IPR000933 Glycoside hydrolase, family 29 [PTHR10030] (19-471)
  IPR000933 Glycoside hydrolase, family 29 [SM00812] (12-411)
  IPR008979 Galactose-binding-like domain superfamily [SSF49785] (364-463)
  IPR017853 Glycoside hydrolase superfamily [SSF51445] (15-353)
  IPR057739 Glycoside hydrolase family 29, N-terminal [PF01120] (55-345)

CATH classification: 3.20.20.80 (+1 more: 2.60.120.260)

Organism: Bifidobacterium longum subsp. infantis (strain ATCC 15697 / DSM 20088 / JCM 1222 / NCTC 11817 / S12) (NCBI:txid391904)

Sequence (915 aa):
INLNYLANVRPSSRQLAWQRMEMYAFLHFGMNTMTDREWGLGHEDPALFNPRNVDVDQWMDALVAGGMAGVILTCKHHDGFCLWPSRLTRHTVASSPWREGKGDLVREVSESARRHGLKFGVYLSPWDRTEESYGKGKAYDDFYVGQLTELLTQYGPIFSVWLDGANGEGKNGKTQYYDWDRYYNVIRSLQPDAVISVCGPDVRWAGNEAGHVRDNEWSVVPRRLRSAELTTTVSSQDDDLGSREAVAGYGDNVCWYPAEVDTSIRPGWFYHQSEDDKVMSADQLFDLWLSAVGGNSSLLLNIPPSPEGLLAEPDVQSLKGLGRRVSEFREALASVRCEARTSSASAAAAHLVDGNRDTFWRPDADDAAPAITLTLPQPTTINAIVIEEAIEHGQRIEHLRVTGALPDGTERVLGQAGTVGYRRILRFDDVEVSSVTLHVDGSRLAPMISRAAAVRIGINLNYLANVRPSSRQLAWQRMEMYAFLHFGMNTMTDREWGLGHEDPALFNPRNVDVDQWMDALVAGGMAGVILTCKHHDGFCLWPSRLTRHTVASSPWREGKGDLVREVSESARRHGLKFGVYLSPWDRTEESYGKGKAYDDFYVGQLTELLTQYGPIFSVWLDGANGEGKNGKTQYYDWDRYYNVIRSLQPDAVISVCGPDVRWAGNEAGHVRDNEWSVVPRRLRSAELTTTVSSQDDDLGSREAVAGYGDNVCWYPAEVDTSIRPGWFYHQSEDDKVMSADQLFDLWLSAVGGNSSLLLNIPPSPEGLLAEPDVQSLKGLGRRVSEFREALASVRCEARTSSASAAAAHLVDGNRDTFWRPDADDAAPAITLTLPQPTTINAIVIEEAIEHGQRIEHLRVTGALPDGTERVLGQAGTVGYRRILRFDDVEVSSVTLHVDGSRLAPMISRAAAVRI